Protein 2H9X (pdb70)

Nearest PDB structures (foldseek):
  2h9x-assembly1_A  TM=9.839E-01  e=2.274E-07  Condylactis gigantea
  1shi-assembly1_A  TM=7.062E-01  e=2.139E-03  Stichodactyla helianthus
  1sh1-assembly1_A  TM=6.288E-01  e=6.179E-03  Stichodactyla helianthus
  2sh1-assembly1_A  TM=5.705E-01  e=6.179E-03  Stichodactyla helianthus
  1fd3-assembly1_C  TM=6.941E-01  e=3.145E+00  unclassified

Sequence (46 aa):
GVCRCDSDGPSVHGNTLSGTVWVGSCASGWHKCNDEYNIAYECCKQGVCRCDSDGPSVHGNTLSGTVWVGSCASGWHKCNDEYNIAYECCKQGVCRCDSDGPSVHGNTLSGTVWVGSCASGWHKCNDEYNIAYECCKQGVCRCDSDGPSVHGNTLSGTVWVGSCASGWHKCNDEYNIAYECCKQGVCRCDSDGPSVHGNTLSGTVWVGSCASGWHKCNDEYNIAYECCKQGVCRCDSDGPSVHGNTLSGTVWVGSCASGWHKCNDEYNIAYECCKQGVCRCDSDGPSVHGNTLSGTVWVGSCASGWHKCNDEYNIAYECCKQGVCRCDSDGPSVHGNTLSGTVWVGSCASGWHKCNDEYNIAYECCKQGVCRCDSDGPSVHGNTLSGTVWVGSCASGWHKCNDEYNIAYECCKQGVCRCDSDGPSVHGNTLSGTVWVGSCASGWHKCNDEYNIAYECCKQGVCRCDSDGPSVHGNTLSGTVWVGSCASGWHKCNDEYNIAYECCKQGVCRCDSDGPSVHGNTLSGTVWVGSCASGWHKCNDEYNIAYECCKQGVCRCDSDGPSVHGNTLSGTVWVGSCASGWHKCNDEYNIAYECCKQGVCRCDSDGPSVHGNTLSGTVWVGSCASGWHKCNDEYNIAYECCKQGVCRCDSDGPSVHGNTLSGTVWVGSCASGWHKCNDEYNIAYECCKQGVCRCDSDGPSVHGNTLSGTVWVGSCASGWHKCNDEYNIAYECCKQGVCRCDSDGPSVHGNTLSGTVWVGSCASGWHKCNDEYNIAYECCKQGVCRCDSDGPSVHGNTLSGTVWVGSCASGWHKCNDEYNIAYECCKQGVCRCDSDGPSVHGNTLSGTVWVGSCASGWHKCNDEYNIAYECCKQGVCRCDSDGPSVHGNTLSGTVWVGSCASGWHKCNDEYNIAYECCKQ

Organism: Condylactis gigantea (NCBI:txid47073)

Radius of gyration: 10.14 Å; Cα contacts (8 Å, |Δi|>4): 91; chains: 1; bounding box: 26×17×22 Å

Structure (mmCIF, N/CA/C/O backbone):
data_2H9X
#
_entry.id   2H9X
#
_cell.length_a   1.000
_cell.length_b   1.000
_cell.length_c   1.000
_cell.angle_alpha   90.00
_cell.angle_beta   90.00
_cell.angle_gamma   90.00
#
_symmetry.space_group_name_H-M   'P 1'
#
loop_
_atom_site.group_PDB
_atom_site.id
_atom_site.type_symbol
_atom_site.label_atom_id
_atom_site.label_alt_id
_atom_site.label_comp_id
_atom_site.label_asym_id
_atom_site.label_entity_id
_atom_site.label_seq_id
_atom_site.pdbx_PDB_ins_code
_atom_site.Cartn_x
_atom_site.Cartn_y
_atom_site.Cartn_z
_atom_site.occupancy
_atom_site.B_iso_or_equiv
_atom_site.auth_seq_id
_atom_site.auth_comp_id
_atom_site.auth_asym_id
_atom_site.auth_atom_id
_atom_site.pdbx_PDB_model_num
ATOM 1 N N . GLY A 1 1 ? 26.135 32.498 36.429 1.00 0.00 1 GLY A N 1
ATOM 2 C CA . GLY A 1 1 ? 26.373 31.326 35.564 1.00 0.00 1 GLY A CA 1
ATOM 3 C C . GLY A 1 1 ? 27.688 30.694 35.925 1.00 0.00 1 GLY A C 1
ATOM 4 O O . GLY A 1 1 ? 28.337 31.116 36.879 1.00 0.00 1 GLY A O 1
ATOM 8 N N . VAL A 1 2 ? 28.096 29.697 35.152 1.00 0.00 2 VAL A N 1
ATOM 9 C CA . VAL A 1 2 ? 29.374 28.990 35.308 1.00 0.00 2 VAL A CA 1
ATOM 10 C C . VAL A 1 2 ? 29.857 28.616 33.912 1.00 0.00 2 VAL A C 1
ATOM 11 O O . VAL A 1 2 ? 29.022 28.264 33.066 1.00 0.00 2 VAL A O 1
ATOM 39 N N . CYS A 1 4 ? 30.774 26.303 31.034 1.00 0.00 4 CYS A N 1
ATOM 40 C CA . CYS A 1 4 ? 30.518 24.906 30.688 1.00 0.00 4 CYS A CA 1
ATOM 41 C C . CYS A 1 4 ? 30.442 24.638 29.187 1.00 0.00 4 CYS A C 1
ATOM 42 O O . CYS A 1 4 ? 29.730 25.317 28.455 1.00 0.00 4 CYS A O 1
ATOM 49 N N . ARG A 1 5 ? 31.212 23.641 28.742 1.00 0.00 5 ARG A N 1
ATOM 50 C CA . ARG A 1 5 ? 31.337 23.252 27.346 1.00 0.00 5 ARG A CA 1
ATOM 51 C C . ARG A 1 5 ? 30.170 22.415 26.832 1.00 0.00 5 ARG A C 1
ATOM 52 O O . ARG A 1 5 ? 29.260 22.038 27.563 1.00 0.00 5 ARG A O 1
ATOM 73 N N . CYS A 1 6 ? 30.238 22.178 25.533 1.00 0.00 6 CYS A N 1
ATOM 74 C CA . CYS A 1 6 ? 29.267 21.466 24.715 1.00 0.00 6 CYS A CA 1
ATOM 75 C C . CYS A 1 6 ? 29.822 20.118 24.208 1.00 0.00 6 CYS A C 1
ATOM 76 O O . CYS A 1 6 ? 30.984 19.797 24.442 1.00 0.00 6 CYS A O 1
ATOM 83 N N . ASP A 1 7 ? 28.985 19.325 23.537 1.00 0.00 7 ASP A N 1
ATOM 84 C CA . ASP A 1 7 ? 29.330 17.974 23.042 1.00 0.00 7 ASP A CA 1
ATOM 85 C C . ASP A 1 7 ? 30.543 18.006 22.101 1.00 0.00 7 ASP A C 1
ATOM 86 O O . ASP A 1 7 ? 31.469 17.205 22.199 1.00 0.00 7 ASP A O 1
ATOM 95 N N . SER A 1 8 ? 30.540 19.006 21.220 1.00 0.00 8 SER A N 1
ATOM 96 C CA . SER A 1 8 ? 31.585 19.306 20.259 1.00 0.00 8 SER A CA 1
ATOM 97 C C . SER A 1 8 ? 32.327 20.580 20.701 1.00 0.00 8 SER A C 1
ATOM 98 O O . SER A 1 8 ? 32.410 21.536 19.928 1.00 0.00 8 SER A O 1
ATOM 106 N N . ASP A 1 9 ? 32.846 20.613 21.940 1.00 0.00 9 ASP A N 1
ATOM 107 C CA . ASP A 1 9 ? 33.609 21.753 22.481 1.00 0.00 9 ASP A CA 1
ATOM 108 C C . ASP A 1 9 ? 34.665 22.299 21.500 1.00 0.00 9 ASP A C 1
ATOM 109 O O . ASP A 1 9 ? 34.754 23.504 21.293 1.00 0.00 9 ASP A O 1
ATOM 118 N N . GLY A 1 10 ? 35.382 21.400 20.834 1.00 0.00 10 GLY A N 1
ATOM 119 C CA . GLY A 1 10 ? 36.392 21.696 19.818 1.00 0.00 10 GLY A CA 1
ATOM 120 C C . GLY A 1 10 ? 37.747 21.063 20.070 1.00 0.00 10 GLY A C 1
ATOM 121 O O . GLY A 1 10 ? 38.746 21.770 20.210 1.00 0.00 10 GLY A O 1
ATOM 125 N N . PRO A 1 11 ? 37.801 19.729 19.982 1.00 0.00 11 PRO A N 1
ATOM 126 C CA . PRO A 1 11 ? 38.998 18.960 20.247 1.00 0.00 11 PRO A CA 1
ATOM 127 C C . PRO A 1 11 ? 40.250 19.297 19.416 1.00 0.00 11 PRO A C 1
ATOM 128 O O . PRO A 1 11 ? 41.362 18.975 19.843 1.00 0.00 11 PRO A O 1
ATOM 139 N N . SER A 1 12 ? 40.081 19.910 18.238 1.00 0.00 12 SER A N 1
ATOM 140 C CA . SER A 1 12 ? 41.164 20.319 17.328 1.00 0.00 12 SER A CA 1
ATOM 141 C C . SER A 1 12 ? 40.842 21.569 16.522 1.00 0.00 12 SER A C 1
ATOM 142 O O . SER A 1 12 ? 41.244 21.749 15.368 1.00 0.00 12 SER A O 1
ATOM 150 N N . VAL A 1 13 ? 40.098 22.463 17.159 1.00 0.00 13 VAL A N 1
ATOM 151 C CA . VAL A 1 13 ? 39.614 23.703 16.543 1.00 0.00 13 VAL A CA 1
ATOM 152 C C . VAL A 1 13 ? 39.712 24.925 17.456 1.00 0.00 13 VAL A C 1
ATOM 153 O O . VAL A 1 13 ? 39.900 24.805 18.663 1.00 0.00 13 VAL A O 1
ATOM 166 N N . HIS A 1 14 ? 39.629 26.117 16.867 1.00 0.00 14 HIS A N 1
ATOM 167 C CA . HIS A 1 14 ? 39.748 27.399 17.560 1.00 0.00 14 HIS A CA 1
ATOM 168 C C . HIS A 1 14 ? 38.529 27.721 18.445 1.00 0.00 14 HIS A C 1
ATOM 169 O O . HIS A 1 14 ? 37.401 27.344 18.137 1.00 0.00 14 HIS A O 1
ATOM 183 N N . GLY A 1 15 ? 38.755 28.478 19.520 1.00 0.00 15 GLY A N 1
ATOM 184 C CA . GLY A 1 15 ? 37.711 28.932 20.446 1.00 0.00 15 GLY A CA 1
ATOM 185 C C . GLY A 1 15 ? 36.962 27.828 21.207 1.00 0.00 15 GLY A C 1
ATOM 186 O O . GLY A 1 15 ? 35.793 27.977 21.554 1.00 0.00 15 GLY A O 1
ATOM 190 N N . ASN A 1 16 ? 37.695 26.755 21.490 1.00 0.00 16 ASN A N 1
ATOM 191 C CA . ASN A 1 16 ? 37.276 25.507 22.157 1.00 0.00 16 ASN A CA 1
ATOM 192 C C . ASN A 1 16 ? 37.022 25.591 23.680 1.00 0.00 16 ASN A C 1
ATOM 193 O O . ASN A 1 16 ? 36.526 24.663 24.316 1.00 0.00 16 ASN A O 1
ATOM 204 N N . THR A 1 17 ? 37.406 26.718 24.259 1.00 0.00 17 THR A N 1
ATOM 205 C CA . THR A 1 17 ? 37.234 27.079 25.665 1.00 0.00 17 THR A CA 1
ATOM 206 C C . THR A 1 17 ? 35.756 27.128 26.075 1.00 0.00 17 THR A C 1
ATOM 207 O O . THR A 1 17 ? 34.842 27.021 25.259 1.00 0.00 17 THR A O 1
ATOM 218 N N . LEU A 1 18 ? 35.507 27.321 27.366 1.00 0.00 18 LEU A N 1
ATOM 219 C CA . LEU A 1 18 ? 34.194 27.430 27.999 1.00 0.00 18 LEU A CA 1
ATOM 220 C C . LEU A 1 18 ? 33.393 28.692 27.613 1.00 0.00 18 LEU A C 1
ATOM 221 O O . LEU A 1 18 ? 33.024 29.517 28.446 1.00 0.00 18 LEU A O 1
ATOM 237 N N . SER A 1 19 ? 33.107 28.816 26.313 1.00 0.00 19 SER A N 1
ATOM 238 C CA . SER A 1 19 ? 32.307 29.888 25.699 1.00 0.00 19 SER A CA 1
ATOM 239 C C . SER A 1 19 ? 30.818 29.611 25.930 1.00 0.00 19 SER A C 1
ATOM 240 O O . SER A 1 19 ? 29.985 30.474 25.648 1.00 0.00 19 SER A O 1
ATOM 248 N N . GLY A 1 20 ? 30.497 28.377 26.361 1.00 0.00 20 GLY A N 1
ATOM 249 C CA . GLY A 1 20 ? 29.193 27.842 26.720 1.00 0.00 20 GLY A CA 1
ATOM 250 C C . GLY A 1 20 ? 29.002 28.102 28.222 1.00 0.00 20 GLY A C 1
ATOM 251 O O . GLY A 1 20 ? 29.972 28.352 28.951 1.00 0.00 20 GLY A O 1
ATOM 255 N N . THR A 1 21 ? 27.781 27.949 28.728 1.00 0.00 21 THR A N 1
ATOM 256 C CA . THR A 1 21 ? 27.506 28.228 30.133 1.00 0.00 21 THR A CA 1
ATOM 257 C C . THR A 1 21 ? 26.457 27.313 30.733 1.00 0.00 21 THR A C 1
ATOM 258 O O . THR A 1 21 ? 25.527 26.892 30.041 1.00 0.00 21 THR A O 1
ATOM 269 N N . VAL A 1 22 ? 26.627 26.993 32.016 1.00 0.00 22 VAL A N 1
ATOM 270 C CA . VAL A 1 22 ? 25.715 26.200 32.802 1.00 0.00 22 VAL A CA 1
ATOM 271 C C . VAL A 1 22 ? 24.894 27.160 33.635 1.00 0.00 22 VAL A C 1
ATOM 272 O O . VAL A 1 22 ? 25.344 28.175 34.173 1.00 0.00 22 VAL A O 1
ATOM 285 N N . TRP A 1 23 ? 23.638 26.803 33.611 1.00 0.00 23 TRP A N 1
ATOM 286 C CA . TRP A 1 23 ? 22.480 27.417 34.200 1.00 0.00 23 TRP A CA 1
ATOM 287 C C . TRP A 1 23 ? 21.864 26.287 34.960 1.00 0.00 23 TRP A C 1
ATOM 288 O O . TRP A 1 23 ? 21.529 25.230 34.417 1.00 0.00 23 TRP A O 1
ATOM 309 N N . VAL A 1 24 ? 21.900 26.457 36.258 1.00 0.00 24 VAL A N 1
ATOM 310 C CA . VAL A 1 24 ? 21.393 25.414 37.101 1.00 0.00 24 VAL A CA 1
ATOM 311 C C . VAL A 1 24 ? 19.896 25.527 37.141 1.00 0.00 24 VAL A C 1
ATOM 312 O O . VAL A 1 24 ? 19.322 26.555 36.783 1.00 0.00 24 VAL A O 1
ATOM 325 N N . GLY A 1 25 ? 19.256 24.467 37.593 1.00 0.00 25 GLY A N 1
ATOM 326 C CA . GLY A 1 25 ? 17.800 24.480 37.608 1.00 0.00 25 GLY A CA 1
ATOM 327 C C . GLY A 1 25 ? 17.289 24.132 36.186 1.00 0.00 25 GLY A C 1
ATOM 328 O O . GLY A 1 25 ? 16.586 23.140 36.031 1.00 0.00 25 GLY A O 1
ATOM 332 N N . SER A 1 26 ? 17.706 24.908 35.162 1.00 0.00 26 SER A N 1
ATOM 333 C CA . SER A 1 26 ? 17.467 24.832 33.698 1.00 0.00 26 SER A CA 1
ATOM 334 C C . SER A 1 26 ? 18.116 26.018 32.934 1.00 0.00 26 SER A C 1
ATOM 335 O O . SER A 1 26 ? 18.614 26.946 33.571 1.00 0.00 26 SER A O 1
ATOM 343 N N . CYS A 1 27 ? 18.158 25.978 31.590 1.00 0.00 27 CYS A N 1
ATOM 344 C CA . CYS A 1 27 ? 18.754 26.949 30.633 1.00 0.00 27 CYS A CA 1
ATOM 345 C C . CYS A 1 27 ? 18.257 28.408 30.717 1.00 0.00 27 CYS A C 1
ATOM 346 O O . CYS A 1 27 ? 17.308 28.763 31.419 1.00 0.00 27 CYS A O 1
ATOM 353 N N . ALA A 1 28 ? 18.933 29.253 29.941 1.00 0.00 28 ALA A N 1
ATOM 354 C CA . ALA A 1 28 ? 18.667 30.665 29.768 1.00 0.00 28 ALA A CA 1
ATOM 355 C C . ALA A 1 28 ? 17.716 30.899 28.578 1.00 0.00 28 ALA A C 1
ATOM 356 O O . ALA A 1 28 ? 17.857 30.311 27.507 1.00 0.00 28 ALA A O 1
ATOM 363 N N . SER A 1 29 ? 16.797 31.849 28.750 1.00 0.00 29 SER A N 1
ATOM 364 C CA . SER A 1 29 ? 15.688 32.329 27.891 1.00 0.00 29 SER A CA 1
ATOM 365 C C . SER A 1 29 ? 15.899 32.564 26.388 1.00 0.00 29 SER A C 1
ATOM 366 O O . SER A 1 29 ? 14.927 32.728 25.650 1.00 0.00 29 SER A O 1
ATOM 374 N N . GLY A 1 30 ? 17.141 32.585 25.910 1.00 0.00 30 GLY A N 1
ATOM 375 C CA . GLY A 1 30 ? 17.500 32.773 24.492 1.00 0.00 30 GLY A CA 1
ATOM 376 C C . GLY A 1 30 ? 18.519 31.770 23.955 1.00 0.00 30 GLY A C 1
ATOM 377 O O . GLY A 1 30 ? 18.994 31.922 22.832 1.00 0.00 30 GLY A O 1
ATOM 381 N N . TRP A 1 31 ? 18.930 30.809 24.782 1.00 0.00 31 TRP A N 1
ATOM 382 C CA . TRP A 1 31 ? 19.937 29.805 24.448 1.00 0.00 31 TRP A CA 1
ATOM 383 C C . TRP A 1 31 ? 19.286 28.442 24.180 1.00 0.00 31 TRP A C 1
ATOM 384 O O . TRP A 1 31 ? 18.077 28.278 24.315 1.00 0.00 31 TRP A O 1
ATOM 405 N N . HIS A 1 32 ? 20.094 27.439 23.811 1.00 0.00 32 HIS A N 1
ATOM 406 C CA . HIS A 1 32 ? 19.583 26.073 23.579 1.00 0.00 32 HIS A CA 1
ATOM 407 C C . HIS A 1 32 ? 20.657 25.029 23.891 1.00 0.00 32 HIS A C 1
ATOM 408 O O . HIS A 1 32 ? 21.832 25.381 24.077 1.00 0.00 32 HIS A O 1
ATOM 422 N N . LYS A 1 33 ? 20.255 23.756 23.929 1.00 0.00 33 LYS A N 1
ATOM 423 C CA . LYS A 1 33 ? 21.129 22.607 24.211 1.00 0.00 33 LYS A CA 1
ATOM 424 C C . LYS A 1 33 ? 22.197 22.393 23.165 1.00 0.00 33 LYS A C 1
ATOM 425 O O . LYS A 1 33 ? 21.899 22.154 21.998 1.00 0.00 33 LYS A O 1
ATOM 444 N N . CYS A 1 34 ? 23.435 22.498 23.609 1.00 0.00 34 CYS A N 1
ATOM 445 C CA . CYS A 1 34 ? 24.595 22.262 22.778 1.00 0.00 34 CYS A CA 1
ATOM 446 C C . CYS A 1 34 ? 25.098 20.811 22.947 1.00 0.00 34 CYS A C 1
ATOM 447 O O . CYS A 1 34 ? 26.159 20.457 22.432 1.00 0.00 34 CYS A O 1
ATOM 454 N N . ASN A 1 35 ? 24.345 19.972 23.677 1.00 0.00 35 ASN A N 1
ATOM 455 C CA . ASN A 1 35 ? 24.671 18.576 23.925 1.00 0.00 35 ASN A CA 1
ATOM 456 C C . ASN A 1 35 ? 23.421 17.769 24.331 1.00 0.00 35 ASN A C 1
ATOM 457 O O . ASN A 1 35 ? 22.383 18.358 24.631 1.00 0.00 35 ASN A O 1
ATOM 468 N N . ASP A 1 36 ? 23.521 16.432 24.331 1.00 0.00 36 ASP A N 1
ATOM 469 C CA . ASP A 1 36 ? 22.406 15.520 24.675 1.00 0.00 36 ASP A CA 1
ATOM 470 C C . ASP A 1 36 ? 22.151 15.433 26.185 1.00 0.00 36 ASP A C 1
ATOM 471 O O . ASP A 1 36 ? 21.025 15.243 26.650 1.00 0.00 36 ASP A O 1
ATOM 480 N N . GLU A 1 37 ? 23.234 15.556 26.946 1.00 0.00 37 GLU A N 1
ATOM 481 C CA . GLU A 1 37 ? 23.261 15.573 28.400 1.00 0.00 37 GLU A CA 1
ATOM 482 C C . GLU A 1 37 ? 23.286 17.043 28.860 1.00 0.00 37 GLU A C 1
ATOM 483 O O . GLU A 1 37 ? 23.249 17.965 28.048 1.00 0.00 37 GLU A O 1
ATOM 495 N N . TYR A 1 38 ? 23.396 17.332 30.154 1.00 0.00 38 TYR A N 1
ATOM 496 C CA . TYR A 1 38 ? 23.387 18.707 30.650 1.00 0.00 38 TYR A CA 1
ATOM 497 C C . TYR A 1 38 ? 24.350 18.837 31.806 1.00 0.00 38 TYR A C 1
ATOM 498 O O . TYR A 1 38 ? 25.340 19.553 31.692 1.00 0.00 38 TYR A O 1
ATOM 516 N N . ASN A 1 39 ? 24.022 18.169 32.917 1.00 0.00 39 ASN A N 1
ATOM 517 C CA . ASN A 1 39 ? 24.776 18.190 34.153 1.00 0.00 39 ASN A CA 1
ATOM 518 C C . ASN A 1 39 ? 24.173 17.355 35.291 1.00 0.00 39 ASN A C 1
ATOM 519 O O . ASN A 1 39 ? 23.036 16.890 35.245 1.00 0.00 39 ASN A O 1
ATOM 530 N N . ILE A 1 40 ? 24.975 17.253 36.351 1.00 0.00 40 ILE A N 1
ATOM 531 C CA . ILE A 1 40 ? 24.762 16.612 37.638 1.00 0.00 40 ILE A CA 1
ATOM 532 C C . ILE A 1 40 ? 23.399 16.906 38.286 1.00 0.00 40 ILE A C 1
ATOM 533 O O . ILE A 1 40 ? 22.721 16.035 38.834 1.00 0.00 40 ILE A O 1
ATOM 549 N N . ALA A 1 41 ? 23.065 18.180 38.149 1.00 0.00 41 ALA A N 1
ATOM 550 C CA . ALA A 1 41 ? 21.918 18.888 38.637 1.00 0.00 41 ALA A CA 1
ATOM 551 C C . ALA A 1 41 ? 21.379 19.896 37.616 1.00 0.00 41 ALA A C 1
ATOM 552 O O . ALA A 1 41 ? 20.198 20.012 37.320 1.00 0.00 41 ALA A O 1
ATOM 559 N N . TYR A 1 42 ? 22.338 20.672 37.125 1.00 0.00 42 TYR A N 1
ATOM 560 C CA . TYR A 1 42 ? 22.278 21.765 36.172 1.00 0.00 42 TYR A CA 1
ATOM 561 C C . TYR A 1 42 ? 22.069 21.385 34.707 1.00 0.00 42 TYR A C 1
ATOM 562 O O . TYR A 1 42 ? 21.806 20.235 34.353 1.00 0.00 42 TYR A O 1
ATOM 580 N N . GLU A 1 43 ? 22.299 22.378 33.854 1.00 0.00 43 GLU A N 1
ATOM 581 C CA . GLU A 1 43 ? 22.218 22.245 32.418 1.00 0.00 43 GLU A CA 1
ATOM 582 C C . GLU A 1 43 ? 23.158 23.202 31.674 1.00 0.00 43 GLU A C 1
ATOM 583 O O . GLU A 1 43 ? 23.126 24.420 31.857 1.00 0.00 43 GLU A O 1
ATOM 595 N N . CYS A 1 44 ? 23.922 22.638 30.747 1.00 0.00 44 CYS A N 1
ATOM 596 C CA . CYS A 1 44 ? 24.824 23.388 29.887 1.00 0.00 44 CYS A CA 1
ATOM 597 C C . CYS A 1 44 ? 24.089 23.752 28.579 1.00 0.00 44 CYS A C 1
ATOM 598 O O . CYS A 1 44 ? 23.282 22.967 28.053 1.00 0.00 44 CYS A O 1
ATOM 605 N N . CYS A 1 45 ? 24.300 24.985 28.103 1.00 0.00 45 CYS A N 1
ATOM 606 C CA . CYS A 1 45 ? 23.760 25.550 26.870 1.00 0.00 45 CYS A CA 1
ATOM 607 C C . CYS A 1 45 ? 24.805 26.479 26.267 1.00 0.00 45 CYS A C 1
ATOM 608 O O . CYS A 1 45 ? 25.795 26.846 26.895 1.00 0.00 45 CYS A O 1
ATOM 615 N N . LYS A 1 46 ? 24.541 26.919 25.044 1.00 0.00 46 LYS A N 1
ATOM 616 C CA . LYS A 1 46 ? 25.415 27.839 24.298 1.00 0.00 46 LYS A CA 1
ATOM 617 C C . LYS A 1 46 ? 24.659 28.969 23.613 1.00 0.00 46 LYS A C 1
ATOM 618 O O . LYS A 1 46 ? 23.431 28.884 23.512 1.00 0.00 46 LYS A O 1
ATOM 637 N N . GLN A 1 47 ? 25.398 29.961 23.136 1.00 0.00 47 GLN A N 1
ATOM 638 C CA . GLN A 1 47 ? 24.934 31.142 22.397 1.00 0.00 47 GLN A CA 1
ATOM 639 C C . GLN A 1 47 ? 25.997 31.735 21.461 1.00 0.00 47 GLN A C 1
ATOM 640 O O . GLN A 1 47 ? 27.187 31.767 21.827 1.00 0.00 47 GLN A O 1
ATOM 654 N N . GLY A 1 1 ? 25.268 31.479 36.713 1.00 0.00 1 GLY A N 2
ATOM 655 C CA . GLY A 1 1 ? 25.924 31.102 35.447 1.00 0.00 1 GLY A CA 2
ATOM 656 C C . GLY A 1 1 ? 27.337 30.684 35.741 1.00 0.00 1 GLY A C 2
ATOM 657 O O . GLY A 1 1 ? 27.964 31.264 36.614 1.00 0.00 1 GLY A O 2
ATOM 661 N N . VAL A 1 2 ? 27.858 29.722 34.985 1.00 0.00 2 VAL A N 2
ATOM 662 C CA . VAL A 1 2 ? 29.213 29.157 35.183 1.00 0.00 2 VAL A CA 2
ATOM 663 C C . VAL A 1 2 ? 29.834 28.689 33.860 1.00 0.00 2 VAL A C 2
ATOM 664 O O . VAL A 1 2 ? 29.089 28.228 32.996 1.00 0.00 2 VAL A O 2
ATOM 692 N N . CYS A 1 4 ? 30.899 26.312 31.198 1.00 0.00 4 CYS A N 2
ATOM 693 C CA . CYS A 1 4 ? 30.625 24.944 30.834 1.00 0.00 4 CYS A CA 2
ATOM 694 C C . CYS A 1 4 ? 30.543 24.786 29.325 1.00 0.00 4 CYS A C 2
ATOM 695 O O . CYS A 1 4 ? 29.857 25.547 28.650 1.00 0.00 4 CYS A O 2
ATOM 702 N N . ARG A 1 5 ? 31.296 23.817 28.811 1.00 0.00 5 ARG A N 2
ATOM 703 C CA . ARG A 1 5 ? 31.351 23.508 27.398 1.00 0.00 5 ARG A CA 2
ATOM 704 C C . ARG A 1 5 ? 30.120 22.751 26.891 1.00 0.00 5 ARG A C 2
ATOM 705 O O . ARG A 1 5 ? 29.129 22.571 27.589 1.00 0.00 5 ARG A O 2
ATOM 726 N N . CYS A 1 6 ? 30.227 22.332 25.644 1.00 0.00 6 CYS A N 2
ATOM 727 C CA . CYS A 1 6 ? 29.205 21.637 24.870 1.00 0.00 6 CYS A CA 2
ATOM 728 C C . CYS A 1 6 ? 29.712 20.286 24.320 1.00 0.00 6 CYS A C 2
ATOM 729 O O . CYS A 1 6 ? 30.842 19.865 24.589 1.00 0.00 6 CYS A O 2
ATOM 736 N N . ASP A 1 7 ? 28.864 19.594 23.561 1.00 0.00 7 ASP A N 2
ATOM 737 C CA . ASP A 1 7 ? 29.172 18.306 22.905 1.00 0.00 7 ASP A CA 2
ATOM 738 C C . ASP A 1 7 ? 30.429 18.471 22.046 1.00 0.00 7 ASP A C 2
ATOM 739 O O . ASP A 1 7 ? 31.499 17.939 22.353 1.00 0.00 7 ASP A O 2
ATOM 748 N N . SER A 1 8 ? 30.285 19.316 21.032 1.00 0.00 8 SER A N 2
ATOM 749 C CA . SER A 1 8 ? 31.283 19.733 20.063 1.00 0.00 8 SER A CA 2
ATOM 750 C C . SER A 1 8 ? 32.068 20.956 20.576 1.00 0.00 8 SER A C 2
ATOM 751 O O . SER A 1 8 ? 32.185 21.949 19.862 1.00 0.00 8 SER A O 2
ATOM 759 N N . ASP A 1 9 ? 32.605 20.907 21.804 1.00 0.00 9 ASP A N 2
ATOM 760 C CA . ASP A 1 9 ? 33.420 21.985 22.405 1.00 0.00 9 ASP A CA 2
ATOM 761 C C . ASP A 1 9 ? 34.688 22.352 21.631 1.00 0.00 9 ASP A C 2
ATOM 762 O O . ASP A 1 9 ? 35.284 23.397 21.867 1.00 0.00 9 ASP A O 2
ATOM 771 N N . GLY A 1 10 ? 35.077 21.501 20.686 1.00 0.00 10 GLY A N 2
ATOM 772 C CA . GLY A 1 10 ? 36.213 21.670 19.792 1.00 0.00 10 GLY A CA 2
ATOM 773 C C . GLY A 1 10 ? 37.595 21.714 20.395 1.00 0.00 10 GLY A C 2
ATOM 774 O O . GLY A 1 10 ? 38.370 22.617 20.096 1.00 0.00 10 GLY A O 2
ATOM 778 N N . PRO A 1 11 ? 37.978 20.636 21.085 1.00 0.00 11 PRO A N 2
ATOM 779 C CA . PRO A 1 11 ? 39.292 20.473 21.688 1.00 0.00 11 PRO A CA 2
ATOM 780 C C . PRO A 1 11 ? 40.481 20.430 20.696 1.00 0.00 11 PRO A C 2
ATOM 781 O O . PRO A 1 11 ? 41.628 20.260 21.103 1.00 0.00 11 PRO A O 2
ATOM 792 N N . SER A 1 12 ? 40.223 20.536 19.391 1.00 0.00 12 SER A N 2
ATOM 793 C CA . SER A 1 12 ? 41.209 20.473 18.302 1.00 0.00 12 SER A CA 2
ATOM 794 C C . SER A 1 12 ? 41.045 21.534 17.221 1.00 0.00 12 SER A C 2
ATOM 795 O O . SER A 1 12 ? 41.721 21.470 16.196 1.00 0.00 12 SER A O 2
ATOM 803 N N . VAL A 1 13 ? 40.148 22.490 17.442 1.00 0.00 13 VAL A N 2
ATOM 804 C CA . VAL A 1 13 ? 39.811 23.542 16.474 1.00 0.00 13 VAL A CA 2
ATOM 805 C C . VAL A 1 13 ? 39.639 24.924 17.131 1.00 0.00 13 VAL A C 2
ATOM 806 O O . VAL A 1 13 ? 40.108 25.157 18.234 1.00 0.00 13 VAL A O 2
ATOM 819 N N . HIS A 1 14 ? 39.021 25.861 16.419 1.00 0.00 14 HIS A N 2
ATOM 820 C CA . HIS A 1 14 ? 38.778 27.233 16.848 1.00 0.00 14 HIS A CA 2
ATOM 821 C C . HIS A 1 14 ? 37.905 27.356 18.124 1.00 0.00 14 HIS A C 2
ATOM 822 O O . HIS A 1 14 ? 36.882 26.686 18.267 1.00 0.00 14 HIS A O 2
ATOM 836 N N . GLY A 1 15 ? 38.306 28.228 19.056 1.00 0.00 15 GLY A N 2
ATOM 837 C CA . GLY A 1 15 ? 37.596 28.537 20.308 1.00 0.00 15 GLY A CA 2
ATOM 838 C C . GLY A 1 15 ? 37.455 27.436 21.353 1.00 0.00 15 GLY A C 2
ATOM 839 O O . GLY A 1 15 ? 36.556 27.492 22.188 1.00 0.00 15 GLY A O 2
ATOM 843 N N . ASN A 1 16 ? 38.402 26.496 21.341 1.00 0.00 16 ASN A N 2
ATOM 844 C CA . ASN A 1 16 ? 38.685 25.268 22.137 1.00 0.00 16 ASN A CA 2
ATOM 845 C C . ASN A 1 16 ? 38.622 25.385 23.680 1.00 0.00 16 ASN A C 2
ATOM 846 O O . ASN A 1 16 ? 39.515 24.968 24.421 1.00 0.00 16 ASN A O 2
ATOM 857 N N . THR A 1 17 ? 37.538 25.958 24.156 1.00 0.00 17 THR A N 2
ATOM 858 C CA . THR A 1 17 ? 37.219 26.267 25.552 1.00 0.00 17 THR A CA 2
ATOM 859 C C . THR A 1 17 ? 35.733 26.117 25.893 1.00 0.00 17 THR A C 2
ATOM 860 O O . THR A 1 17 ? 34.911 25.603 25.140 1.00 0.00 17 THR A O 2
ATOM 871 N N . LEU A 1 18 ? 35.38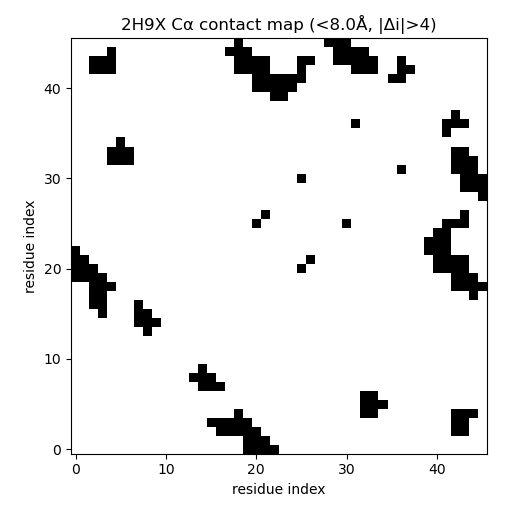1 26.585 27.093 1.00 0.00 18 LEU A N 2
ATOM 872 C CA . LEU A 1 18 ? 34.058 26.651 27.694 1.00 0.00 18 LEU A CA 2
ATOM 873 C C . LEU A 1 18 ? 33.167 27.700 26.986 1.00 0.00 18 LEU A C 2
ATOM 874 O O . LEU A 1 18 ? 32.599 28.570 27.629 1.00 0.00 18 LEU A O 2
ATOM 890 N N . SER A 1 19 ? 33.048 27.608 25.653 1.00 0.00 19 SER A N 2
ATOM 891 C CA . SER A 1 19 ? 32.237 28.448 24.743 1.00 0.00 19 SER A CA 2
ATOM 892 C C . SER A 1 19 ? 30.742 28.095 24.877 1.00 0.00 19 SER A C 2
ATOM 893 O O . SER A 1 19 ? 30.042 27.775 23.921 1.00 0.00 19 SER A O 2
ATOM 901 N N . GLY A 1 20 ? 30.281 28.113 26.113 1.00 0.00 20 GLY A N 2
ATOM 902 C CA . GLY A 1 20 ? 28.949 27.799 26.598 1.00 0.00 20 GLY A CA 2
ATOM 903 C C . GLY A 1 20 ? 28.853 28.229 28.065 1.00 0.00 20 GLY A C 2
ATOM 904 O O . GLY A 1 20 ? 29.753 28.867 28.622 1.00 0.00 20 GLY A O 2
ATOM 908 N N . THR A 1 21 ? 27.749 27.917 28.733 1.00 0.00 21 THR A N 2
ATOM 909 C CA . THR A 1 21 ? 27.513 28.325 30.119 1.00 0.00 21 THR A CA 2
ATOM 910 C C . THR A 1 21 ? 26.503 27.395 30.759 1.00 0.00 21 THR A C 2
ATOM 911 O O . THR A 1 21 ? 25.519 27.032 30.116 1.00 0.00 21 T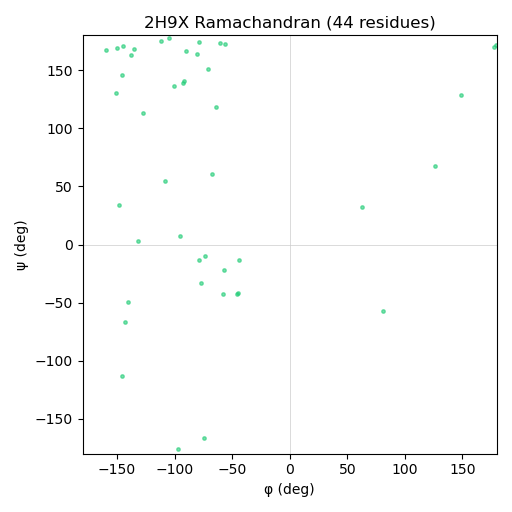HR A O 2
ATOM 922 N N . VAL A 1 22 ? 26.741 26.997 32.006 1.00 0.00 22 VAL A N 2
ATOM 923 C CA . VAL A 1 22 ? 25.810 26.189 32.735 1.00 0.00 22 VAL A CA 2
ATOM 924 C C . VAL A 1 22 ? 24.933 27.106 33.539 1.00 0.00 22 VAL A C 2
ATOM 925 O O . VAL A 1 22 ? 25.335 28.106 34.140 1.00 0.00 22 VAL A O 2
ATOM 938 N N . TRP A 1 23 ? 23.695 26.721 33.473 1.00 0.00 23 TRP A N 2
ATOM 939 C CA . TRP A 1 23 ? 22.508 27.268 34.069 1.00 0.00 23 TRP A CA 2
ATOM 940 C C . TRP A 1 23 ? 21.948 26.116 34.858 1.00 0.00 23 TRP A C 2
ATOM 941 O O . TRP A 1 23 ? 21.727 25.003 34.373 1.00 0.00 23 TRP A O 2
ATOM 962 N N . VAL A 1 24 ? 21.939 26.356 36.146 1.00 0.00 24 VAL A N 2
ATOM 963 C CA . VAL A 1 24 ? 21.508 25.383 37.112 1.00 0.00 24 VAL A CA 2
ATOM 964 C C . VAL A 1 24 ? 20.016 25.485 37.296 1.00 0.00 24 VAL A C 2
ATOM 965 O O . VAL A 1 24 ? 19.448 26.576 37.262 1.00 0.00 24 VAL A O 2
ATOM 978 N N . GLY A 1 25 ? 19.393 24.334 37.485 1.00 0.00 25 GLY A N 2
ATOM 979 C CA . GLY A 1 25 ? 17.955 24.325 37.616 1.00 0.00 25 GLY A CA 2
ATOM 980 C C . GLY A 1 25 ? 17.323 24.281 36.214 1.00 0.00 25 GLY A C 2
ATOM 981 O O . GLY A 1 25 ? 16.571 23.346 35.943 1.00 0.00 25 GLY A O 2
ATOM 985 N N . SER A 1 26 ? 17.691 25.210 35.309 1.00 0.00 26 SER A N 2
ATOM 986 C CA . SER A 1 26 ? 17.249 25.298 33.906 1.00 0.00 26 SER A CA 2
ATOM 987 C C . SER A 1 26 ? 18.054 26.276 33.024 1.00 0.00 26 SER A C 2
ATOM 988 O O . SER A 1 26 ? 18.529 27.284 33.529 1.00 0.00 26 SER A O 2
ATOM 996 N N . CYS A 1 27 ? 18.089 26.054 31.701 1.00 0.00 27 CYS A N 2
ATOM 997 C CA . CYS A 1 27 ? 18.745 26.901 30.686 1.00 0.00 27 CYS A CA 2
ATOM 998 C C . CYS A 1 27 ? 18.184 28.332 30.661 1.00 0.00 27 CYS A C 2
ATOM 999 O O . CYS A 1 27 ? 17.013 28.565 30.946 1.00 0.00 27 CYS A O 2
ATOM 1006 N N . ALA A 1 28 ? 19.050 29.254 30.261 1.00 0.00 28 ALA A N 2
ATOM 1007 C CA . ALA A 1 28 ? 18.750 30.664 30.096 1.00 0.00 28 ALA A CA 2
ATOM 1008 C C . ALA A 1 28 ? 17.795 30.857 28.901 1.00 0.00 28 ALA A C 2
ATOM 1009 O O . ALA A 1 28 ? 17.984 30.282 27.829 1.00 0.00 28 ALA A O 2
ATOM 1016 N N . SER A 1 29 ? 16.792 31.714 29.083 1.00 0.00 29 SER A N 2
ATOM 1017 C CA . SER A 1 29 ? 15.688 32.086 28.177 1.00 0.00 29 SER A CA 2
ATOM 1018 C C . SER A 1 29 ? 15.923 31.900 26.672 1.00 0.00 29 SER A C 2
ATOM 1019 O O . SER A 1 29 ? 15.283 31.059 26.041 1.00 0.00 29 SER A O 2
ATOM 1027 N N . GLY A 1 30 ? 16.822 32.711 26.116 1.00 0.00 30 GLY A N 2
ATOM 1028 C CA . GLY A 1 30 ? 17.174 32.765 24.696 1.00 0.00 30 GLY A CA 2
ATOM 1029 C C . GLY A 1 30 ? 18.303 31.840 24.242 1.00 0.00 30 GLY A C 2
ATOM 1030 O O . GLY A 1 30 ? 18.840 32.053 23.157 1.00 0.00 30 GLY A O 2
ATOM 1034 N N . TRP A 1 31 ? 18.756 30.918 25.085 1.00 0.00 31 TRP A N 2
ATOM 1035 C CA . TRP A 1 31 ? 19.796 29.954 24.736 1.00 0.00 31 TRP A CA 2
ATOM 1036 C C . TRP A 1 31 ? 19.179 28.607 24.339 1.00 0.00 31 TRP A C 2
ATOM 1037 O O . TRP A 1 31 ? 17.964 28.439 24.332 1.00 0.00 31 TRP A O 2
ATOM 1058 N N . HIS A 1 32 ? 20.016 27.638 23.951 1.00 0.00 32 HIS A N 2
ATOM 1059 C CA . HIS A 1 32 ? 19.537 26.290 23.602 1.00 0.00 32 HIS A CA 2
ATOM 1060 C C . HIS A 1 32 ? 20.613 25.273 23.952 1.00 0.00 32 HIS A C 2
ATOM 1061 O O . HIS A 1 32 ? 21.796 25.626 24.073 1.00 0.00 32 HIS A O 2
ATOM 1075 N N . LYS A 1 33 ? 20.205 24.005 24.051 1.00 0.00 33 LYS A N 2
ATOM 1076 C CA . LYS A 1 33 ? 21.085 22.875 24.329 1.00 0.00 33 LYS A CA 2
ATOM 1077 C C . LYS A 1 33 ? 22.118 22.673 23.251 1.00 0.00 33 LYS A C 2
ATOM 1078 O O . LYS A 1 33 ? 21.789 22.506 22.078 1.00 0.00 33 LYS A O 2
ATOM 1097 N N . CYS A 1 34 ? 23.365 22.700 23.682 1.00 0.00 34 CYS A N 2
ATOM 1098 C CA . CYS A 1 34 ? 24.498 22.470 22.836 1.00 0.00 34 CYS A CA 2
ATOM 1099 C C . CYS A 1 34 ? 24.971 21.000 22.981 1.00 0.00 34 CYS A C 2
ATOM 1100 O O . CYS A 1 34 ? 26.050 20.667 22.483 1.00 0.00 34 CYS A O 2
ATOM 1107 N N . ASN A 1 35 ? 24.205 20.125 23.664 1.00 0.00 35 ASN A N 2
ATOM 1108 C CA . ASN A 1 35 ? 24.586 18.721 23.855 1.00 0.00 35 ASN A CA 2
ATOM 1109 C C . ASN A 1 35 ? 23.376 17.824 24.184 1.00 0.00 35 ASN A C 2
ATOM 1110 O O . ASN A 1 35 ? 22.280 18.333 24.418 1.00 0.00 35 ASN A O 2
ATOM 1121 N N . ASP A 1 36 ? 23.583 16.497 24.164 1.00 0.00 36 ASP A N 2
ATOM 1122 C CA . ASP A 1 36 ? 22.555 15.486 24.503 1.00 0.00 36 ASP A CA 2
ATOM 1123 C C . ASP A 1 36 ? 22.245 15.498 25.999 1.00 0.00 36 ASP A C 2
ATOM 1124 O O . ASP A 1 36 ? 21.093 15.527 26.421 1.00 0.00 36 ASP A O 2
ATOM 1133 N N . GLU A 1 37 ? 23.313 15.401 26.780 1.00 0.00 37 GLU A N 2
ATOM 1134 C CA . GLU A 1 37 ? 23.317 15.458 28.233 1.00 0.00 37 GLU A CA 2
ATOM 1135 C C . GLU A 1 37 ? 23.336 16.950 28.600 1.00 0.00 37 GLU A C 2
ATOM 1136 O O . GLU A 1 37 ? 23.206 17.821 27.743 1.00 0.00 37 GLU A O 2
ATOM 1148 N N . TYR A 1 38 ? 23.586 17.300 29.854 1.00 0.00 38 TYR A N 2
ATOM 1149 C CA . TYR A 1 38 ? 23.640 18.692 30.277 1.00 0.00 38 TYR A CA 2
ATOM 1150 C C . TYR A 1 38 ? 24.642 18.869 31.396 1.00 0.00 38 TYR A C 2
ATOM 1151 O O . TYR A 1 38 ? 25.538 19.696 31.295 1.00 0.00 38 TYR A O 2
ATOM 1169 N N . ASN A 1 39 ? 24.401 18.120 32.478 1.00 0.00 39 ASN A N 2
ATOM 1170 C CA . ASN A 1 39 ? 25.123 18.095 33.732 1.00 0.00 39 ASN A CA 2
ATOM 1171 C C . ASN A 1 39 ? 24.462 17.231 34.823 1.00 0.00 39 ASN A C 2
ATOM 1172 O O . ASN A 1 39 ? 23.337 16.756 34.707 1.00 0.00 39 ASN A O 2
ATOM 1183 N N . ILE A 1 40 ? 25.185 17.149 35.942 1.00 0.00 40 ILE A N 2
ATOM 1184 C CA . ILE A 1 40 ? 24.941 16.507 37.233 1.00 0.00 40 ILE A CA 2
ATOM 1185 C C . ILE A 1 40 ? 23.562 16.771 37.868 1.00 0.00 40 ILE A C 2
ATOM 1186 O O . ILE A 1 40 ? 22.918 15.909 38.462 1.00 0.00 40 ILE A O 2
ATOM 1202 N N . ALA A 1 41 ? 23.166 18.022 37.699 1.00 0.00 41 ALA A N 2
ATOM 1203 C CA . ALA A 1 41 ? 21.977 18.676 38.193 1.00 0.00 41 ALA A CA 2
ATOM 1204 C C . ALA A 1 41 ? 21.420 19.705 37.191 1.00 0.00 41 ALA A C 2
ATOM 1205 O O . ALA A 1 41 ? 20.225 19.818 36.919 1.00 0.00 41 ALA A O 2
ATOM 1212 N N . TYR A 1 42 ? 22.372 20.502 36.721 1.00 0.00 42 TYR A N 2
ATOM 1213 C CA . TYR A 1 42 ? 22.323 21.629 35.822 1.00 0.00 42 TYR A CA 2
ATOM 1214 C C . TYR A 1 42 ? 22.175 21.315 34.331 1.00 0.00 42 TYR A C 2
ATOM 1215 O O . TYR A 1 42 ? 21.951 20.178 33.939 1.00 0.00 42 TYR A O 2
ATOM 1233 N N . GLU A 1 43 ? 22.397 22.355 33.523 1.00 0.00 43 GLU A N 2
ATOM 1234 C CA . GLU A 1 43 ? 22.374 22.292 32.073 1.00 0.00 43 GLU A CA 2
ATOM 1235 C C . GLU A 1 43 ? 23.301 23.286 31.380 1.00 0.00 43 GLU A C 2
ATOM 1236 O O . GLU A 1 43 ? 23.221 24.501 31.556 1.00 0.00 43 GLU A O 2
ATOM 1248 N N . CYS A 1 44 ? 24.175 22.749 30.547 1.00 0.00 44 CYS A N 2
ATOM 1249 C CA . CYS A 1 44 ? 25.114 23.508 29.741 1.00 0.00 44 CYS A CA 2
ATOM 1250 C C . CYS A 1 44 ? 24.470 23.885 28.404 1.00 0.00 44 CYS A C 2
ATOM 1251 O O . CYS A 1 44 ? 24.064 23.034 27.616 1.00 0.00 44 CYS A O 2
ATOM 1258 N N . CYS A 1 45 ? 24.267 25.185 28.191 1.00 0.00 45 CYS A N 2
ATOM 1259 C CA . CYS A 1 45 ? 23.720 25.752 26.957 1.00 0.00 45 CYS A CA 2
ATOM 1260 C C . CYS A 1 45 ? 24.772 26.678 26.366 1.00 0.00 45 CYS A C 2
ATOM 1261 O O . CYS A 1 45 ? 25.756 27.049 27.001 1.00 0.00 45 CYS A O 2
ATOM 1268 N N . LYS A 1 46 ? 24.501 27.116 25.147 1.00 0.00 46 LYS A N 2
ATOM 1269 C CA . LYS A 1 46 ? 25.347 28.049 24.405 1.00 0.00 46 LYS A CA 2
ATOM 1270 C C . LYS A 1 46 ? 24.542 29.185 23.795 1.00 0.00 46 LYS A C 2
ATOM 1271 O O . LYS A 1 46 ? 23.311 29.096 23.760 1.00 0.00 46 LYS A O 2
ATOM 1290 N N . GLN A 1 47 ? 25.221 30.200 23.302 1.00 0.00 47 GLN A N 2
ATOM 1291 C CA . GLN A 1 47 ? 24.652 31.372 22.629 1.00 0.00 47 GLN A CA 2
ATOM 1292 C C . GLN A 1 47 ? 25.665 32.105 21.751 1.00 0.00 47 GLN A C 2
ATOM 1293 O O . GLN A 1 47 ? 26.873 31.843 21.915 1.00 0.00 47 GLN A O 2
ATOM 1307 N N . GLY A 1 1 ? 25.883 32.306 35.302 1.00 0.00 1 GLY A N 3
ATOM 1308 C CA . GLY A 1 1 ? 26.470 31.328 34.368 1.00 0.00 1 GLY A CA 3
ATOM 1309 C C . GLY A 1 1 ? 27.799 30.860 34.876 1.00 0.00 1 GLY A C 3
ATOM 1310 O O . GLY A 1 1 ? 28.381 31.500 35.745 1.00 0.00 1 GLY A O 3
ATOM 1314 N N . VAL A 1 2 ? 28.281 29.759 34.308 1.00 0.00 2 VAL A N 3
ATOM 1315 C CA . VAL A 1 2 ? 29.531 29.077 34.668 1.00 0.00 2 VAL A CA 3
ATOM 1316 C C . VAL A 1 2 ? 30.203 28.512 33.414 1.00 0.00 2 VAL A C 3
ATOM 1317 O O . VAL A 1 2 ? 29.485 28.102 32.498 1.00 0.00 2 VAL A O 3
ATOM 1345 N N . CYS A 1 4 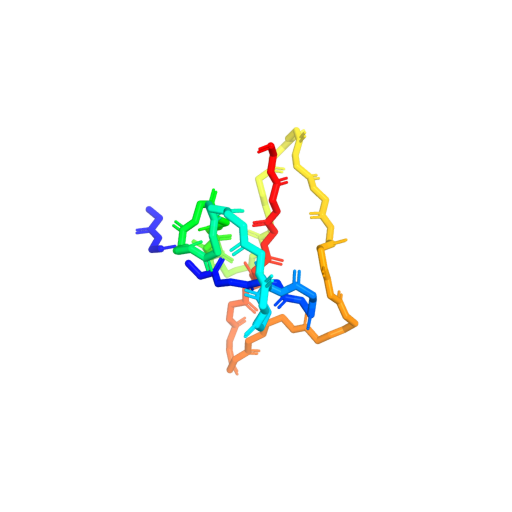? 31.305 25.961 30.904 1.00 0.00 4 CYS A N 3
ATOM 1346 C CA . CYS A 1 4 ? 30.965 24.593 30.570 1.00 0.00 4 CYS A CA 3
ATOM 1347 C C . CYS A 1 4 ? 30.978 24.347 29.071 1.00 0.00 4 CYS A C 3
ATOM 1348 O O . CYS A 1 4 ? 30.492 25.158 28.288 1.00 0.00 4 CYS A O 3
ATOM 1355 N N . ARG A 1 5 ? 31.577 23.217 28.687 1.00 0.00 5 ARG A N 3
ATOM 1356 C CA . ARG A 1 5 ? 31.715 22.793 27.304 1.00 0.00 5 ARG A CA 3
ATOM 1357 C C . ARG A 1 5 ? 30.607 21.855 26.838 1.00 0.00 5 ARG A C 3
ATOM 1358 O O . ARG A 1 5 ? 29.871 21.246 27.606 1.00 0.00 5 ARG A O 3
ATOM 1379 N N . CYS A 1 6 ? 30.526 21.803 25.526 1.00 0.00 6 CYS A N 3
ATOM 1380 C CA . CYS A 1 6 ? 29.573 21.028 24.742 1.00 0.00 6 CYS A CA 3
ATOM 1381 C C . CYS A 1 6 ? 30.179 19.612 24.544 1.00 0.00 6 CYS A C 3
ATOM 1382 O O . CYS A 1 6 ? 31.326 19.389 24.936 1.00 0.00 6 CYS A O 3
ATOM 1389 N N . ASP A 1 7 ? 29.435 18.624 24.038 1.00 0.00 7 ASP A N 3
ATOM 1390 C CA . ASP A 1 7 ? 29.931 17.240 23.879 1.00 0.00 7 ASP A CA 3
ATOM 1391 C C . ASP A 1 7 ? 31.046 17.134 22.841 1.00 0.00 7 ASP A C 3
ATOM 1392 O O . ASP A 1 7 ? 32.058 16.465 23.061 1.00 0.00 7 ASP A O 3
ATOM 1401 N N . SER A 1 8 ? 30.902 17.920 21.782 1.00 0.00 8 SER A N 3
ATOM 1402 C CA . SER A 1 8 ? 31.817 18.079 20.670 1.00 0.00 8 SER A CA 3
ATOM 1403 C C . SER A 1 8 ? 32.557 19.428 20.782 1.00 0.00 8 SER A C 3
ATOM 1404 O O . SER A 1 8 ? 32.635 20.185 19.810 1.00 0.00 8 SER A O 3
ATOM 1412 N N . ASP A 1 9 ? 33.092 19.744 21.970 1.00 0.00 9 ASP A N 3
ATOM 1413 C CA . ASP A 1 9 ? 33.814 20.995 22.305 1.00 0.00 9 ASP A CA 3
ATOM 1414 C C . ASP A 1 9 ? 34.864 21.467 21.309 1.00 0.00 9 ASP A C 3
ATOM 1415 O O . ASP A 1 9 ? 35.018 22.666 21.081 1.00 0.00 9 ASP A O 3
ATOM 1424 N N . GLY A 1 10 ? 35.491 20.524 20.621 1.00 0.00 10 GLY A N 3
ATOM 1425 C CA . GLY A 1 10 ? 36.541 20.757 19.662 1.00 0.00 10 GLY A CA 3
ATOM 1426 C C . GLY A 1 10 ? 36.145 21.511 18.397 1.00 0.00 10 GLY A C 3
ATOM 1427 O O . GLY A 1 10 ? 36.299 22.722 18.326 1.00 0.00 10 GLY A O 3
ATOM 1431 N N . PRO A 1 11 ? 35.623 20.793 17.394 1.00 0.00 11 PRO A N 3
ATOM 1432 C CA . PRO A 1 11 ? 35.135 21.352 16.128 1.00 0.00 11 PRO A CA 3
ATOM 1433 C C . PRO A 1 11 ? 34.037 22.420 16.267 1.00 0.00 11 PRO A C 3
ATOM 1434 O O . PRO A 1 11 ? 33.524 22.923 15.270 1.00 0.00 11 PRO A O 3
ATOM 1445 N N . SER A 1 12 ? 33.595 22.712 17.494 1.00 0.00 12 SER A N 3
ATOM 1446 C CA . SER A 1 12 ? 32.599 23.729 17.800 1.00 0.00 12 SER A CA 3
ATOM 1447 C C . SER A 1 12 ? 33.230 25.101 17.961 1.00 0.00 12 SER A C 3
ATOM 1448 O O . SER A 1 12 ? 32.596 26.100 17.610 1.00 0.00 12 SER A O 3
ATOM 1456 N N . VAL A 1 13 ? 34.499 25.159 18.392 1.00 0.00 13 VAL A N 3
ATOM 1457 C CA . VAL A 1 13 ? 35.171 26.427 18.657 1.00 0.00 13 VAL A CA 3
ATOM 1458 C C . VAL A 1 13 ? 36.699 26.419 18.501 1.00 0.00 13 VAL A C 3
ATOM 1459 O O . VAL A 1 13 ? 37.321 25.460 18.069 1.00 0.00 13 VAL A O 3
ATOM 1472 N N . HIS A 1 14 ? 37.335 27.527 18.881 1.00 0.00 14 HIS A N 3
ATOM 1473 C CA . HIS A 1 14 ? 38.772 27.806 18.790 1.00 0.00 14 HIS A CA 3
ATOM 1474 C C . HIS A 1 14 ? 39.723 26.922 19.631 1.00 0.00 14 HIS A C 3
ATOM 1475 O O . HIS A 1 14 ? 40.937 27.143 19.595 1.00 0.00 14 HIS A O 3
ATOM 1489 N N . GLY A 1 15 ? 39.211 25.969 20.416 1.00 0.00 15 GLY A N 3
ATOM 1490 C CA . GLY A 1 15 ? 40.004 25.030 21.218 1.00 0.00 15 GLY A CA 3
ATOM 1491 C C . GLY A 1 15 ? 40.376 25.487 22.641 1.00 0.00 15 GLY A C 3
ATOM 1492 O O . GLY A 1 15 ? 40.626 26.660 22.903 1.00 0.00 15 GLY A O 3
ATOM 1496 N N . ASN A 1 16 ? 40.468 24.525 23.566 1.00 0.00 16 ASN A N 3
ATOM 1497 C CA . ASN A 1 16 ? 40.831 24.622 24.996 1.00 0.00 16 ASN A CA 3
ATOM 1498 C C . ASN A 1 16 ? 40.004 25.593 25.854 1.00 0.00 16 ASN A C 3
ATOM 1499 O O . ASN A 1 16 ? 40.332 25.852 27.019 1.00 0.00 16 ASN A O 3
ATOM 1510 N N . THR A 1 17 ? 38.848 25.993 25.327 1.00 0.00 17 THR A N 3
ATOM 1511 C CA . THR A 1 17 ? 37.979 26.955 26.000 1.00 0.00 17 THR A CA 3
ATOM 1512 C C . THR A 1 17 ? 36.497 26.682 26.038 1.00 0.00 17 THR A C 3
ATOM 1513 O O . THR A 1 17 ? 35.803 26.468 25.054 1.00 0.00 17 THR A O 3
ATOM 1524 N N . LEU A 1 18 ? 36.000 26.889 27.246 1.00 0.00 18 LEU A N 3
ATOM 1525 C CA . LEU A 1 18 ? 34.632 26.796 27.710 1.00 0.00 18 LEU A CA 3
ATOM 1526 C C . LEU A 1 18 ? 33.758 27.971 27.213 1.00 0.00 18 LEU A C 3
ATOM 1527 O O . LEU A 1 18 ? 33.205 28.719 28.004 1.00 0.00 18 LEU A O 3
ATOM 1543 N N . SER A 1 19 ? 33.615 28.101 25.892 1.00 0.00 19 SER A N 3
ATOM 1544 C CA . SER A 1 19 ? 32.775 29.138 25.239 1.00 0.00 19 SER A CA 3
ATOM 1545 C C . SER A 1 19 ? 31.268 28.887 25.472 1.00 0.00 19 SER A C 3
ATOM 1546 O O . SER A 1 19 ? 30.438 29.720 25.116 1.00 0.00 19 SER A O 3
ATOM 1554 N N . GLY A 1 20 ? 30.916 27.714 25.995 1.00 0.00 20 GLY A N 3
ATOM 1555 C CA . GLY A 1 20 ? 29.562 27.334 26.339 1.00 0.00 20 GLY A CA 3
ATOM 1556 C C . GLY A 1 20 ? 29.306 27.813 27.778 1.00 0.00 20 GLY A C 3
ATOM 1557 O O . GLY A 1 20 ? 30.160 28.423 28.427 1.00 0.00 20 GLY A O 3
ATOM 1561 N N . THR A 1 21 ? 28.125 27.565 28.333 1.00 0.00 21 THR A N 3
ATOM 1562 C CA . THR A 1 21 ? 27.810 28.038 29.679 1.00 0.00 21 THR A CA 3
ATOM 1563 C C . THR A 1 21 ? 26.790 27.171 30.371 1.00 0.00 21 THR A C 3
ATOM 1564 O O . THR A 1 21 ? 25.812 26.763 29.745 1.00 0.00 21 THR A O 3
ATOM 1575 N N . VAL A 1 22 ? 27.032 26.831 31.640 1.00 0.00 22 VAL A N 3
ATOM 1576 C CA . VAL A 1 22 ? 26.104 26.076 32.430 1.00 0.00 22 VAL A CA 3
ATOM 1577 C C . VAL A 1 22 ? 25.298 27.101 33.208 1.00 0.00 22 VAL A C 3
ATOM 1578 O O . VAL A 1 22 ? 25.778 28.111 33.742 1.00 0.00 22 VAL A O 3
ATOM 1591 N N . TRP A 1 23 ? 24.027 26.810 33.132 1.00 0.00 23 TRP A N 3
ATOM 1592 C CA . TRP A 1 23 ? 22.884 27.467 33.680 1.00 0.00 23 TRP A CA 3
ATOM 1593 C C . TRP A 1 23 ? 22.280 26.394 34.532 1.00 0.00 23 TRP A C 3
ATOM 1594 O O . TRP A 1 23 ? 22.182 25.229 34.128 1.00 0.00 23 TRP A O 3
ATOM 1615 N N . VAL A 1 24 ? 21.988 26.750 35.770 1.00 0.00 24 VAL A N 3
ATOM 1616 C CA . VAL A 1 24 ? 21.459 25.790 36.712 1.00 0.00 24 VAL A CA 3
ATOM 1617 C C . VAL A 1 24 ? 19.984 26.024 36.873 1.00 0.00 24 VAL A C 3
ATOM 1618 O O . VAL A 1 24 ? 19.472 27.118 36.639 1.00 0.00 24 VAL A O 3
ATOM 1631 N N . GLY A 1 25 ? 19.304 24.970 37.272 1.00 0.00 25 GLY A N 3
ATOM 1632 C CA . GLY A 1 25 ? 17.872 25.087 37.405 1.00 0.00 25 GLY A CA 3
ATOM 1633 C C . GLY A 1 25 ? 17.111 24.955 36.059 1.00 0.00 25 GLY A C 3
ATOM 1634 O O . GLY A 1 25 ? 16.048 24.340 36.062 1.00 0.00 25 GLY A O 3
ATOM 1638 N N . SER A 1 26 ? 17.678 25.454 34.944 1.00 0.00 26 SER A N 3
ATOM 1639 C CA . SER A 1 26 ? 17.257 25.444 33.536 1.00 0.00 26 SER A CA 3
ATOM 1640 C C . SER A 1 26 ? 18.209 26.245 32.615 1.00 0.00 26 SER A C 3
ATOM 1641 O O . SER A 1 26 ? 19.009 27.040 33.110 1.00 0.00 26 SER A O 3
ATOM 1649 N N . CYS A 1 27 ? 18.093 26.119 31.280 1.00 0.00 27 CYS A N 3
ATOM 1650 C CA . CYS A 1 27 ? 18.890 26.865 30.277 1.00 0.00 27 CYS A CA 3
ATOM 1651 C C . CYS A 1 27 ? 18.394 28.316 30.177 1.00 0.00 27 CYS A C 3
ATOM 1652 O O . CYS A 1 27 ? 17.313 28.686 30.644 1.00 0.00 27 CYS A O 3
ATOM 1659 N N . ALA A 1 28 ? 19.218 29.134 29.521 1.00 0.00 28 ALA A N 3
ATOM 1660 C CA . ALA A 1 28 ? 18.996 30.532 29.225 1.00 0.00 28 ALA A CA 3
ATOM 1661 C C . ALA A 1 28 ? 18.076 30.687 27.993 1.00 0.00 28 ALA A C 3
ATOM 1662 O O . ALA A 1 28 ? 18.260 30.012 26.986 1.00 0.00 28 ALA A O 3
ATOM 1669 N N . SER A 1 29 ? 17.121 31.614 28.088 1.00 0.00 29 SER A N 3
ATOM 1670 C CA . SER A 1 29 ? 16.051 31.962 27.141 1.00 0.00 29 SER A CA 3
ATOM 1671 C C . SER A 1 29 ? 16.300 31.746 25.638 1.00 0.00 29 SER A C 3
ATOM 1672 O O . SER A 1 29 ? 15.553 31.024 24.982 1.00 0.00 29 SER A O 3
ATOM 1680 N N . GLY A 1 30 ? 17.367 32.332 25.102 1.00 0.00 30 GLY A N 3
ATOM 1681 C CA . GLY A 1 30 ? 17.713 32.273 23.673 1.00 0.00 30 GLY A CA 3
ATOM 1682 C C . GLY A 1 30 ? 18.759 31.239 23.290 1.00 0.00 30 GLY A C 3
ATOM 1683 O O . GLY A 1 30 ? 19.294 31.288 22.187 1.00 0.00 30 GLY A O 3
ATOM 1687 N N . TRP A 1 31 ? 19.155 30.375 24.215 1.00 0.00 31 TRP A N 3
ATOM 1688 C CA . TRP A 1 31 ? 20.199 29.361 23.997 1.00 0.00 31 TRP A CA 3
ATOM 1689 C C . TRP A 1 31 ? 19.584 27.978 23.705 1.00 0.00 31 TRP A C 3
ATOM 1690 O O . TRP A 1 31 ? 18.366 27.820 23.685 1.00 0.00 31 TRP A O 3
ATOM 1711 N N . HIS A 1 32 ? 20.411 26.968 23.403 1.00 0.00 32 HIS A N 3
ATOM 1712 C CA . HIS A 1 32 ? 19.899 25.605 23.154 1.00 0.00 32 HIS A CA 3
ATOM 1713 C C . HIS A 1 32 ? 20.936 24.586 23.618 1.00 0.00 32 HIS A C 3
ATOM 1714 O O . HIS A 1 32 ? 22.100 24.960 23.840 1.00 0.00 32 HIS A O 3
ATOM 1728 N N . LYS A 1 33 ? 20.542 23.311 23.716 1.00 0.00 33 LYS A N 3
ATOM 1729 C CA . LYS A 1 33 ? 21.419 22.199 24.105 1.00 0.00 33 LYS A CA 3
ATOM 1730 C C . LYS A 1 33 ? 22.523 22.007 23.100 1.00 0.00 33 LYS A C 3
ATOM 1731 O O . LYS A 1 33 ? 22.283 21.729 21.932 1.00 0.00 33 LYS A O 3
ATOM 1750 N N . CYS A 1 34 ? 23.730 22.238 23.579 1.00 0.00 34 CYS A N 3
ATOM 1751 C CA . CYS A 1 34 ? 24.915 22.039 22.773 1.00 0.00 34 CYS A CA 3
ATOM 1752 C C . CYS A 1 34 ? 25.428 20.593 22.955 1.00 0.00 34 CYS A C 3
ATOM 1753 O O . CYS A 1 34 ? 26.478 20.255 22.423 1.00 0.00 34 CYS A O 3
ATOM 1760 N N . ASN A 1 35 ? 24.703 19.770 23.722 1.00 0.00 35 ASN A N 3
ATOM 1761 C CA . ASN A 1 35 ? 25.078 18.395 23.994 1.00 0.00 35 ASN A CA 3
ATOM 1762 C C . ASN A 1 35 ? 23.889 17.548 24.441 1.00 0.00 35 ASN A C 3
ATOM 1763 O O . ASN A 1 35 ? 22.870 18.096 24.856 1.00 0.00 35 ASN A O 3
ATOM 1774 N N . ASP A 1 36 ? 24.063 16.221 24.406 1.00 0.00 36 ASP A N 3
ATOM 1775 C CA . ASP A 1 36 ? 23.034 15.245 24.802 1.00 0.00 36 ASP A CA 3
ATOM 1776 C C . ASP A 1 36 ? 22.797 15.142 26.308 1.00 0.00 36 ASP A C 3
ATOM 1777 O O . ASP A 1 36 ? 21.694 14.861 26.771 1.00 0.00 36 ASP A O 3
ATOM 1786 N N . GLU A 1 37 ? 23.856 15.359 27.073 1.00 0.00 37 GLU A N 3
ATOM 1787 C CA . GLU A 1 37 ? 23.882 15.395 28.531 1.00 0.00 37 GLU A CA 3
ATOM 1788 C C . GLU A 1 37 ? 23.818 16.878 28.978 1.00 0.00 37 GLU A C 3
ATOM 1789 O O . GLU A 1 37 ? 23.737 17.782 28.142 1.00 0.00 37 GLU A O 3
ATOM 1801 N N . TYR A 1 38 ? 23.906 17.205 30.271 1.00 0.00 38 TYR A N 3
ATOM 1802 C CA . TYR A 1 38 ? 23.827 18.594 30.715 1.00 0.00 38 TYR A CA 3
ATOM 1803 C C . TYR A 1 38 ? 24.758 18.852 31.891 1.00 0.00 38 TYR A C 3
ATOM 1804 O O . TYR A 1 38 ? 25.666 19.681 31.797 1.00 0.00 38 TYR A O 3
ATOM 1822 N N . ASN A 1 39 ? 24.443 18.195 33.017 1.00 0.00 39 ASN A N 3
ATOM 1823 C CA . ASN A 1 39 ? 25.131 18.314 34.289 1.00 0.00 39 ASN A CA 3
ATOM 1824 C C . ASN A 1 39 ? 24.530 17.499 35.449 1.00 0.00 39 ASN A C 3
ATOM 1825 O O . ASN A 1 39 ? 23.481 16.870 35.367 1.00 0.00 39 ASN A O 3
ATOM 1836 N N . ILE A 1 40 ? 25.240 17.610 36.569 1.00 0.00 40 ILE A N 3
ATOM 1837 C CA . ILE A 1 40 ? 25.014 17.076 37.897 1.00 0.00 40 ILE A CA 3
ATOM 1838 C C . ILE A 1 40 ? 23.601 17.326 38.445 1.00 0.00 40 ILE A C 3
ATOM 1839 O O . ILE A 1 40 ? 22.975 16.502 39.098 1.00 0.00 40 ILE A O 3
ATOM 1855 N N . ALA A 1 41 ? 23.163 18.541 38.152 1.00 0.00 41 ALA A N 3
ATOM 1856 C CA . ALA A 1 41 ? 21.928 19.200 38.510 1.00 0.00 41 ALA A CA 3
ATOM 1857 C C . ALA A 1 41 ? 21.442 20.151 37.411 1.00 0.00 41 ALA A C 3
ATOM 1858 O O . ALA A 1 41 ? 20.282 20.221 37.027 1.00 0.00 41 ALA A O 3
ATOM 1865 N N . TYR A 1 42 ? 22.417 20.928 36.965 1.00 0.00 42 TYR A N 3
ATOM 1866 C CA . TYR A 1 42 ? 22.430 21.987 35.972 1.00 0.00 42 TYR A CA 3
ATOM 1867 C C . TYR A 1 42 ? 22.301 21.514 34.521 1.00 0.00 42 TYR A C 3
ATOM 1868 O O . TYR A 1 42 ? 22.078 20.342 34.221 1.00 0.00 42 TYR A O 3
ATOM 1886 N N . GLU A 1 43 ? 22.574 22.457 33.617 1.00 0.00 43 GLU A N 3
ATOM 1887 C CA . GLU A 1 43 ? 22.563 22.215 32.190 1.00 0.00 43 GLU A CA 3
ATOM 1888 C C . GLU A 1 43 ? 23.511 23.100 31.379 1.00 0.00 43 GLU A C 3
ATOM 1889 O O . GLU A 1 43 ? 23.504 24.326 31.476 1.00 0.00 43 GLU A O 3
ATOM 1901 N N . CYS A 1 44 ? 24.220 22.468 30.461 1.00 0.00 44 CYS A N 3
ATOM 1902 C CA . CYS A 1 44 ? 25.119 23.152 29.548 1.00 0.00 44 CYS A CA 3
ATOM 1903 C C . CYS A 1 44 ? 24.348 23.562 28.288 1.00 0.00 44 CYS A C 3
ATOM 1904 O O . CYS A 1 44 ? 23.477 22.841 27.794 1.00 0.00 44 CYS A O 3
ATOM 1911 N N . CYS A 1 45 ? 24.619 24.766 27.799 1.00 0.00 45 CYS A N 3
ATOM 1912 C CA . CYS A 1 45 ? 24.076 25.373 26.581 1.00 0.00 45 CYS A CA 3
ATOM 1913 C C . CYS A 1 45 ? 25.167 26.231 25.950 1.00 0.00 45 CYS A C 3
ATOM 1914 O O . CYS A 1 45 ? 26.198 26.522 26.549 1.00 0.00 45 CYS A O 3
ATOM 1921 N N . LYS A 1 46 ? 24.912 26.653 24.721 1.00 0.00 46 LYS A N 3
ATOM 1922 C CA . LYS A 1 46 ? 25.802 27.515 23.934 1.00 0.00 46 LYS A CA 3
ATOM 1923 C C . LYS A 1 46 ? 25.043 28.645 23.223 1.00 0.00 46 LYS A C 3
ATOM 1924 O O . LYS A 1 46 ? 23.812 28.560 23.130 1.00 0.00 46 LYS A O 3
ATOM 1943 N N . GLN A 1 47 ? 25.783 29.629 22.723 1.00 0.00 47 GLN A N 3
ATOM 1944 C CA . GLN A 1 47 ? 25.361 30.805 21.956 1.00 0.00 47 GLN A CA 3
ATOM 1945 C C . GLN A 1 47 ? 26.531 31.530 21.273 1.00 0.00 47 GLN A C 3
ATOM 1946 O O . GLN A 1 47 ? 27.670 31.398 21.763 1.00 0.00 47 GLN A O 3
ATOM 1960 N N . GLY A 1 1 ? 27.379 33.249 35.985 1.00 0.00 1 GLY A N 4
ATOM 1961 C CA . GLY A 1 1 ? 27.215 31.990 35.222 1.00 0.00 1 GLY A CA 4
ATOM 1962 C C . GLY A 1 1 ? 28.455 31.157 35.353 1.00 0.00 1 GLY A C 4
ATOM 1963 O O . GLY A 1 1 ? 29.488 31.684 35.752 1.00 0.00 1 GLY A O 4
ATOM 1967 N N . VAL A 1 2 ? 28.381 29.869 35.016 1.00 0.00 2 VAL A N 4
ATOM 1968 C CA . VAL A 1 2 ? 29.546 28.989 35.136 1.00 0.00 2 VAL A CA 4
ATOM 1969 C C . VAL A 1 2 ? 29.973 28.557 33.745 1.00 0.00 2 VAL A C 4
ATOM 1970 O O . VAL A 1 2 ? 29.112 28.231 32.916 1.00 0.00 2 VAL A O 4
ATOM 1998 N N . CYS A 1 4 ? 30.745 26.162 30.940 1.00 0.00 4 CYS A N 4
ATOM 1999 C CA . CYS A 1 4 ? 30.456 24.764 30.644 1.00 0.00 4 CYS A CA 4
ATOM 2000 C C . CYS A 1 4 ? 30.363 24.441 29.153 1.00 0.00 4 CYS A C 4
ATOM 2001 O O . CYS A 1 4 ? 29.649 25.109 28.410 1.00 0.00 4 CYS A O 4
ATOM 2008 N N . ARG A 1 5 ? 31.123 23.424 28.722 1.00 0.00 5 ARG A N 4
ATOM 2009 C CA . ARG A 1 5 ? 31.217 22.996 27.326 1.00 0.00 5 ARG A CA 4
ATOM 2010 C C . ARG A 1 5 ? 30.052 22.129 26.832 1.00 0.00 5 ARG A C 4
ATOM 2011 O O . ARG A 1 5 ? 29.116 21.826 27.568 1.00 0.00 5 ARG A O 4
ATOM 2032 N N . CYS A 1 6 ? 30.132 21.822 25.541 1.00 0.00 6 CYS A N 4
ATOM 2033 C CA . CYS A 1 6 ? 29.170 21.069 24.731 1.00 0.00 6 CYS A CA 4
ATOM 2034 C C . CYS A 1 6 ? 29.800 19.770 24.159 1.00 0.00 6 CYS A C 4
ATOM 2035 O O . CYS A 1 6 ? 31.004 19.565 24.301 1.00 0.00 6 CYS A O 4
ATOM 2042 N N . ASP A 1 7 ? 29.003 18.910 23.503 1.00 0.00 7 ASP A N 4
ATOM 2043 C CA . ASP A 1 7 ? 29.441 17.611 22.914 1.00 0.00 7 ASP A CA 4
ATOM 2044 C C . ASP A 1 7 ? 30.702 17.798 22.043 1.00 0.00 7 ASP A C 4
ATOM 2045 O O . ASP A 1 7 ? 31.771 17.232 22.296 1.00 0.00 7 ASP A O 4
ATOM 2054 N N . SER A 1 8 ? 30.532 18.673 21.056 1.00 0.00 8 SER A N 4
ATOM 2055 C CA . SER A 1 8 ? 31.534 19.102 20.108 1.00 0.00 8 SER A CA 4
ATOM 2056 C C . SER A 1 8 ? 32.117 20.448 20.539 1.00 0.00 8 SER A C 4
ATOM 2057 O O . SER A 1 8 ? 32.094 21.390 19.749 1.00 0.00 8 SER A O 4
ATOM 2065 N N . ASP A 1 9 ? 32.638 20.568 21.766 1.00 0.00 9 ASP A N 4
ATOM 2066 C CA . ASP A 1 9 ? 33.254 21.812 22.255 1.00 0.00 9 ASP A CA 4
ATOM 2067 C C . ASP A 1 9 ? 34.261 22.427 21.263 1.00 0.00 9 ASP A C 4
ATOM 2068 O O . ASP A 1 9 ? 34.246 23.630 21.016 1.00 0.00 9 ASP A O 4
ATOM 2077 N N . GLY A 1 10 ? 35.067 21.578 20.632 1.00 0.00 10 GLY A N 4
ATOM 2078 C CA . GLY A 1 10 ? 36.046 21.952 19.617 1.00 0.00 10 GLY A CA 4
ATOM 2079 C C . GLY A 1 10 ? 37.428 21.338 19.719 1.00 0.00 10 GLY A C 4
ATOM 2080 O O . GLY A 1 10 ? 38.431 22.055 19.743 1.00 0.00 10 GLY A O 4
ATOM 2084 N N . PRO A 1 11 ? 37.492 20.001 19.606 1.00 0.00 11 PRO A N 4
ATOM 2085 C CA . PRO A 1 11 ? 38.740 19.263 19.660 1.00 0.00 11 PRO A CA 4
ATOM 2086 C C . PRO A 1 11 ? 39.750 19.534 18.528 1.00 0.00 11 PRO A C 4
ATOM 2087 O O . PRO A 1 11 ? 40.926 19.212 18.665 1.00 0.00 11 PRO A O 4
ATOM 2098 N N . SER A 1 12 ? 39.321 20.134 17.411 1.00 0.00 12 SER A N 4
ATOM 2099 C CA . SER A 1 12 ? 40.141 20.425 16.228 1.00 0.00 12 SER A CA 4
ATOM 2100 C C . SER A 1 12 ? 40.032 21.850 15.710 1.00 0.00 12 SER A C 4
ATOM 2101 O O . SER A 1 12 ? 40.168 22.156 14.520 1.00 0.00 12 SER A O 4
ATOM 2109 N N . VAL A 1 13 ? 39.861 22.760 16.657 1.00 0.00 13 VAL A N 4
ATOM 2110 C CA . VAL A 1 13 ? 39.672 24.183 16.371 1.00 0.00 13 VAL A CA 4
ATOM 2111 C C . VAL A 1 13 ? 40.227 25.131 17.444 1.00 0.00 13 VAL A C 4
ATOM 2112 O O . VAL A 1 13 ? 40.514 24.737 18.573 1.00 0.00 13 VAL A O 4
ATOM 2125 N N . HIS A 1 14 ? 40.374 26.409 17.086 1.00 0.00 14 HIS A N 4
ATOM 2126 C CA . HIS A 1 14 ? 40.835 27.504 17.951 1.00 0.00 14 HIS A CA 4
ATOM 2127 C C . HIS A 1 14 ? 39.771 27.965 18.962 1.00 0.00 14 HIS A C 4
ATOM 2128 O O . HIS A 1 14 ? 39.281 29.096 18.946 1.00 0.00 14 HIS A O 4
ATOM 2142 N N . GLY A 1 15 ? 39.440 27.075 19.882 1.00 0.00 15 GLY A N 4
ATOM 2143 C CA . GLY A 1 15 ? 38.410 27.312 20.889 1.00 0.00 15 GLY A CA 4
ATOM 2144 C C . GLY A 1 15 ? 38.345 26.278 22.015 1.00 0.00 15 GLY A C 4
ATOM 2145 O O . GLY A 1 15 ? 37.311 25.691 22.299 1.00 0.00 15 GLY A O 4
ATOM 2149 N N . ASN A 1 16 ? 39.466 26.079 22.703 1.00 0.00 16 ASN A N 4
ATOM 2150 C CA . ASN A 1 16 ? 39.571 25.164 23.857 1.00 0.00 16 ASN A CA 4
ATOM 2151 C C . ASN A 1 16 ? 38.812 25.614 25.123 1.00 0.00 16 ASN A C 4
ATOM 2152 O O . ASN A 1 16 ? 38.701 24.888 26.115 1.00 0.00 16 ASN A O 4
ATOM 2163 N N . THR A 1 17 ? 38.240 26.807 25.062 1.00 0.00 17 THR A N 4
ATOM 2164 C CA . THR A 1 17 ? 37.521 27.502 26.122 1.00 0.00 17 THR A CA 4
ATOM 2165 C C . THR A 1 17 ? 36.025 27.389 26.119 1.00 0.00 17 THR A C 4
ATOM 2166 O O . THR A 1 17 ? 35.345 27.437 25.099 1.00 0.00 17 THR A O 4
ATOM 2177 N N . LEU A 1 18 ? 35.529 27.392 27.348 1.00 0.00 18 LEU A N 4
ATOM 2178 C CA . LEU A 1 18 ? 34.157 27.274 27.786 1.00 0.00 18 LEU A CA 4
ATOM 2179 C C . LEU A 1 18 ? 33.225 28.430 27.386 1.00 0.00 18 LEU A C 4
ATOM 2180 O O . LEU A 1 18 ? 32.770 29.178 28.243 1.00 0.00 18 LEU A O 4
ATOM 2196 N N . SER A 1 19 ? 32.975 28.574 26.083 1.00 0.00 19 SER A N 4
ATOM 2197 C CA . SER A 1 19 ? 32.072 29.577 25.504 1.00 0.00 19 SER A CA 4
ATOM 2198 C C . SER A 1 19 ? 30.623 29.296 25.938 1.00 0.00 19 SER A C 4
ATOM 2199 O O . SER A 1 19 ? 29.792 30.192 26.042 1.00 0.00 19 SER A O 4
ATOM 2207 N N . GLY A 1 20 ? 30.310 28.014 26.153 1.00 0.00 20 GLY A N 4
ATOM 2208 C CA . GLY A 1 20 ? 29.003 27.571 26.632 1.00 0.00 20 GLY A CA 4
ATOM 2209 C C . GLY A 1 20 ? 28.888 27.921 28.119 1.00 0.00 20 GLY A C 4
ATOM 2210 O O . GLY A 1 20 ? 29.862 28.271 28.792 1.00 0.00 20 GLY A O 4
ATOM 2214 N N . THR A 1 21 ? 27.695 27.841 28.682 1.00 0.00 21 THR A N 4
ATOM 2215 C CA . THR A 1 21 ? 27.447 28.195 30.072 1.00 0.00 21 THR A CA 4
ATOM 2216 C C . THR A 1 21 ? 26.388 27.309 30.667 1.00 0.00 21 THR A C 4
ATOM 2217 O O . THR A 1 21 ? 25.443 26.897 29.995 1.00 0.00 21 THR A O 4
ATOM 2228 N N . VAL A 1 22 ? 26.547 26.975 31.939 1.00 0.00 22 VAL A N 4
ATOM 2229 C CA . VAL A 1 22 ? 25.594 26.191 32.671 1.00 0.00 22 VAL A CA 4
ATOM 2230 C C . VAL A 1 22 ? 24.665 27.110 33.423 1.00 0.00 22 VAL A C 4
ATOM 2231 O O . VAL A 1 22 ? 25.033 28.156 33.964 1.00 0.00 22 VAL A O 4
ATOM 2244 N N . TRP A 1 23 ? 23.429 26.673 33.405 1.00 0.00 23 TRP A N 4
ATOM 2245 C CA . TRP A 1 23 ? 22.244 27.266 33.950 1.00 0.00 23 TRP A CA 4
ATOM 2246 C C . TRP A 1 23 ? 21.615 26.233 34.845 1.00 0.00 23 TRP A C 4
ATOM 2247 O O . TRP A 1 23 ? 21.111 25.179 34.463 1.00 0.00 23 TRP A O 4
ATOM 2268 N N . VAL A 1 24 ? 21.865 26.514 36.093 1.00 0.00 24 VAL A N 4
ATOM 2269 C CA . VAL A 1 24 ? 21.456 25.710 37.201 1.00 0.00 24 VAL A CA 4
ATOM 2270 C C . VAL A 1 24 ? 19.980 25.948 37.421 1.00 0.00 24 VAL A C 4
ATOM 2271 O O . VAL A 1 24 ? 19.531 27.090 37.453 1.00 0.00 24 VAL A O 4
ATOM 2284 N N . GLY A 1 25 ? 19.258 24.853 37.590 1.00 0.00 25 GLY A N 4
ATOM 2285 C CA . GLY A 1 25 ? 17.832 24.947 37.798 1.00 0.00 25 GLY A CA 4
ATOM 2286 C C . GLY A 1 25 ? 17.025 24.929 36.468 1.00 0.00 25 GLY A C 4
ATOM 2287 O O . GLY A 1 25 ? 15.804 24.779 36.524 1.00 0.00 25 GLY A O 4
ATOM 2291 N N . SER A 1 26 ? 17.726 25.039 35.316 1.00 0.00 26 SER A N 4
ATOM 2292 C CA . SER A 1 26 ? 17.408 25.011 33.869 1.00 0.00 26 SER A CA 4
ATOM 2293 C C . SER A 1 26 ? 17.975 26.189 33.041 1.00 0.00 26 SER A C 4
ATOM 2294 O O . SER A 1 26 ? 18.390 27.196 33.610 1.00 0.00 26 SER A O 4
ATOM 2302 N N . CYS A 1 27 ? 18.035 26.049 31.702 1.00 0.00 27 CYS A N 4
ATOM 2303 C CA . CYS A 1 27 ? 18.555 26.981 30.671 1.00 0.00 27 CYS A CA 4
ATOM 2304 C C . CYS A 1 27 ? 18.028 28.426 30.665 1.00 0.00 27 CYS A C 4
ATOM 2305 O O . CYS A 1 27 ? 16.905 28.767 31.052 1.00 0.00 27 CYS A O 4
ATOM 2312 N N . ALA A 1 28 ? 18.893 29.286 30.127 1.00 0.00 28 ALA A N 4
ATOM 2313 C CA . ALA A 1 28 ? 18.686 30.705 29.918 1.00 0.00 28 ALA A CA 4
ATOM 2314 C C . ALA A 1 28 ? 17.712 30.918 28.750 1.00 0.00 28 ALA A C 4
ATOM 2315 O O . ALA A 1 28 ? 17.922 30.389 27.662 1.00 0.00 28 ALA A O 4
ATOM 2322 N N . SER A 1 29 ? 16.706 31.765 28.976 1.00 0.00 29 SER A N 4
ATOM 2323 C CA . SER A 1 29 ? 15.553 32.202 28.158 1.00 0.00 29 SER A CA 4
ATOM 2324 C C . SER A 1 29 ? 15.711 32.464 26.646 1.00 0.00 29 SER A C 4
ATOM 2325 O O . SER A 1 29 ? 14.719 32.763 25.986 1.00 0.00 29 SER A O 4
ATOM 2333 N N . GLY A 1 30 ? 16.915 32.389 26.084 1.00 0.00 30 GLY A N 4
ATOM 2334 C CA . GLY A 1 30 ? 17.204 32.567 24.653 1.00 0.00 30 GLY A CA 4
ATOM 2335 C C . GLY A 1 30 ? 18.285 31.648 24.082 1.00 0.00 30 GLY A C 4
ATOM 2336 O O . GLY A 1 30 ? 18.732 31.843 22.958 1.00 0.00 30 GLY A O 4
ATOM 2340 N N . TRP A 1 31 ? 18.798 30.725 24.897 1.00 0.00 31 TRP A N 4
ATOM 2341 C CA . TRP A 1 31 ? 19.825 29.744 24.516 1.00 0.00 31 TRP A CA 4
ATOM 2342 C C . TRP A 1 31 ? 19.200 28.374 24.204 1.00 0.00 31 TRP A C 4
ATOM 2343 O O . TRP A 1 31 ? 17.984 28.222 24.215 1.00 0.00 31 TRP A O 4
ATOM 2364 N N . HIS A 1 32 ? 20.037 27.380 23.853 1.00 0.00 32 HIS A N 4
ATOM 2365 C CA . HIS A 1 32 ? 19.545 26.018 23.594 1.00 0.00 32 HIS A CA 4
ATOM 2366 C C . HIS A 1 32 ? 20.629 25.002 23.957 1.00 0.00 32 HIS A C 4
ATOM 2367 O O . HIS A 1 32 ? 21.808 25.375 24.086 1.00 0.00 32 HIS A O 4
ATOM 2381 N N . LYS A 1 33 ? 20.208 23.760 24.177 1.00 0.00 33 LYS A N 4
ATOM 2382 C CA . LYS A 1 33 ? 21.069 22.630 24.487 1.00 0.00 33 LYS A CA 4
ATOM 2383 C C . LYS A 1 33 ? 22.083 22.366 23.410 1.00 0.00 33 LYS A C 4
ATOM 2384 O O . LYS A 1 33 ? 21.703 22.187 22.257 1.00 0.00 33 LYS A O 4
ATOM 2403 N N . CYS A 1 34 ? 23.349 22.357 23.816 1.00 0.00 34 CYS A N 4
ATOM 2404 C CA . CYS A 1 34 ? 24.443 22.050 22.947 1.00 0.00 34 CYS A CA 4
ATOM 2405 C C . CYS A 1 34 ? 24.859 20.570 23.093 1.00 0.00 34 CYS A C 4
ATOM 2406 O O . CYS A 1 34 ? 25.887 20.182 22.539 1.00 0.00 34 CYS A O 4
ATOM 2413 N N . ASN A 1 35 ? 24.107 19.753 23.858 1.00 0.00 35 ASN A N 4
ATOM 2414 C CA . ASN A 1 35 ? 24.397 18.335 23.991 1.00 0.00 35 ASN A CA 4
ATOM 2415 C C . ASN A 1 35 ? 23.144 17.574 24.423 1.00 0.00 35 ASN A C 4
ATOM 2416 O O . ASN A 1 35 ? 22.119 18.194 24.696 1.00 0.00 35 ASN A O 4
ATOM 2427 N N . ASP A 1 36 ? 23.198 16.238 24.422 1.00 0.00 36 ASP A N 4
ATOM 2428 C CA . ASP A 1 36 ? 22.045 15.398 24.777 1.00 0.00 36 ASP A CA 4
ATOM 2429 C C . ASP A 1 36 ? 21.723 15.472 26.264 1.00 0.00 36 ASP A C 4
ATOM 2430 O O . ASP A 1 36 ? 20.583 15.680 26.662 1.00 0.00 36 ASP A O 4
ATOM 2439 N N . GLU A 1 37 ? 22.773 15.304 27.054 1.00 0.00 37 GLU A N 4
ATOM 2440 C CA . GLU A 1 37 ? 22.850 15.368 28.509 1.00 0.00 37 GLU A CA 4
ATOM 2441 C C . GLU A 1 37 ? 23.051 16.829 28.949 1.00 0.00 37 GLU A C 4
ATOM 2442 O O . GLU A 1 37 ? 23.123 17.722 28.105 1.00 0.00 37 GLU A O 4
ATOM 2454 N N . TYR A 1 38 ? 23.193 17.135 30.241 1.00 0.00 38 TYR A N 4
ATOM 2455 C CA . TYR A 1 38 ? 23.324 18.527 30.699 1.00 0.00 38 TYR A CA 4
ATOM 2456 C C . TYR A 1 38 ? 24.324 18.672 31.845 1.00 0.00 38 TYR A C 4
ATOM 2457 O O . TYR A 1 38 ? 25.357 19.315 31.691 1.00 0.00 38 TYR A O 4
ATOM 2475 N N . ASN A 1 39 ? 23.957 18.121 33.011 1.00 0.00 39 ASN A N 4
ATOM 2476 C CA . ASN A 1 39 ? 24.736 18.209 34.236 1.00 0.00 39 ASN A CA 4
ATOM 2477 C C . ASN A 1 39 ? 24.145 17.429 35.429 1.00 0.00 39 ASN A C 4
ATOM 2478 O O . ASN A 1 39 ? 23.033 16.918 35.406 1.00 0.00 39 ASN A O 4
ATOM 2489 N N . ILE A 1 40 ? 24.936 17.431 36.502 1.00 0.00 40 ILE A N 4
ATOM 2490 C CA . ILE A 1 40 ? 24.759 16.885 37.838 1.00 0.00 40 ILE A CA 4
ATOM 2491 C C . ILE A 1 40 ? 23.409 17.202 38.505 1.00 0.00 40 ILE A C 4
ATOM 2492 O O . ILE A 1 40 ? 22.820 16.425 39.247 1.00 0.00 40 ILE A O 4
ATOM 2508 N N . ALA A 1 41 ? 23.005 18.433 38.232 1.00 0.00 41 ALA A N 4
ATOM 2509 C CA . ALA A 1 41 ? 21.838 19.143 38.710 1.00 0.00 41 ALA A CA 4
ATOM 2510 C C . ALA A 1 41 ? 21.267 20.100 37.656 1.00 0.00 41 ALA A C 4
ATOM 2511 O O . ALA A 1 41 ? 20.070 20.239 37.428 1.00 0.00 41 ALA A O 4
ATOM 2518 N N . TYR A 1 42 ? 22.217 20.831 37.090 1.00 0.00 42 TYR A N 4
ATOM 2519 C CA . TYR A 1 42 ? 22.157 21.891 36.112 1.00 0.00 42 TYR A CA 4
ATOM 2520 C C . TYR A 1 42 ? 21.995 21.442 34.651 1.00 0.00 42 TYR A C 4
ATOM 2521 O O . TYR A 1 42 ? 21.755 20.280 34.340 1.00 0.00 42 TYR A O 4
ATOM 2539 N N . GLU A 1 43 ? 22.186 22.431 33.766 1.00 0.00 43 GLU A N 4
ATOM 2540 C CA . GLU A 1 43 ? 22.155 22.248 32.322 1.00 0.00 43 GLU A CA 4
ATOM 2541 C C . GLU A 1 43 ? 23.105 23.174 31.560 1.00 0.00 43 GLU A C 4
ATOM 2542 O O . GLU A 1 43 ? 23.053 24.398 31.682 1.00 0.00 43 GLU A O 4
ATOM 2554 N N . CYS A 1 44 ? 23.937 22.571 30.725 1.00 0.00 44 CYS A N 4
ATOM 2555 C CA . CYS A 1 44 ? 24.872 23.285 29.868 1.00 0.00 44 CYS A CA 4
ATOM 2556 C C . CYS A 1 44 ? 24.200 23.614 28.531 1.00 0.00 44 CYS A C 4
ATOM 2557 O O . CYS A 1 44 ? 23.678 22.748 27.834 1.00 0.00 44 CYS A O 4
ATOM 2564 N N . CYS A 1 45 ? 24.156 24.905 28.207 1.00 0.00 45 CYS A N 4
ATOM 2565 C CA . CYS A 1 45 ? 23.622 25.440 26.959 1.00 0.00 45 CYS A CA 4
ATOM 2566 C C . CYS A 1 45 ? 24.674 26.352 26.361 1.00 0.00 45 CYS A C 4
ATOM 2567 O O . CYS A 1 45 ? 25.687 26.689 26.966 1.00 0.00 45 CYS A O 4
ATOM 2574 N N . LYS A 1 46 ? 24.424 26.760 25.126 1.00 0.00 46 LYS A N 4
ATOM 2575 C CA . LYS A 1 46 ? 25.321 27.642 24.373 1.00 0.00 46 LYS A CA 4
ATOM 2576 C C . LYS A 1 46 ? 24.550 28.778 23.691 1.00 0.00 46 LYS A C 4
ATOM 2577 O O . LYS A 1 46 ? 23.318 28.724 23.607 1.00 0.00 46 LYS A O 4
ATOM 2596 N N . GLN A 1 47 ? 25.277 29.749 23.176 1.00 0.00 47 GLN A N 4
ATOM 2597 C CA . GLN A 1 47 ? 24.808 30.911 22.415 1.00 0.00 47 GLN A CA 4
ATOM 2598 C C . GLN A 1 47 ? 25.889 31.415 21.460 1.00 0.00 47 GLN A C 4
ATOM 2599 O O . GLN A 1 47 ? 27.032 30.933 21.584 1.00 0.00 47 GLN A O 4
ATOM 2613 N N . GLY A 1 1 ? 26.986 33.225 34.688 1.00 0.00 1 GLY A N 5
ATOM 2614 C CA . GLY A 1 1 ? 26.928 31.770 34.481 1.00 0.00 1 GLY A CA 5
ATOM 2615 C C . GLY A 1 1 ? 28.257 31.163 34.832 1.00 0.00 1 GLY A C 5
ATOM 2616 O O . GLY A 1 1 ? 29.154 31.854 35.299 1.00 0.00 1 GLY A O 5
ATOM 2620 N N . VAL A 1 2 ? 28.364 29.859 34.630 1.00 0.00 2 VAL A N 5
ATOM 2621 C CA . VAL A 1 2 ? 29.590 29.094 34.875 1.00 0.00 2 VAL A CA 5
ATOM 2622 C C . VAL A 1 2 ? 30.133 28.593 33.542 1.00 0.00 2 VAL A C 5
ATOM 2623 O O . VAL A 1 2 ? 29.331 28.226 32.676 1.00 0.00 2 VAL A O 5
ATOM 2651 N N . CYS A 1 4 ? 30.911 26.128 30.909 1.00 0.00 4 CYS A N 5
ATOM 2652 C CA . CYS A 1 4 ? 30.563 24.750 30.614 1.00 0.00 4 CYS A CA 5
ATOM 2653 C C . CYS A 1 4 ? 30.238 24.471 29.151 1.00 0.00 4 CYS A C 5
ATOM 2654 O O . CYS A 1 4 ? 29.193 24.836 28.617 1.00 0.00 4 CYS A O 5
ATOM 2661 N N . ARG A 1 5 ? 31.182 23.762 28.559 1.00 0.00 5 ARG A N 5
ATOM 2662 C CA . ARG A 1 5 ? 31.286 23.229 27.218 1.00 0.00 5 ARG A CA 5
ATOM 2663 C C . ARG A 1 5 ? 30.117 22.377 26.751 1.00 0.00 5 ARG A C 5
ATOM 2664 O O . ARG A 1 5 ? 29.167 22.075 27.469 1.00 0.00 5 ARG A O 5
ATOM 2685 N N . CYS A 1 6 ? 30.223 22.039 25.478 1.00 0.00 6 CYS A N 5
ATOM 2686 C CA . CYS A 1 6 ? 29.292 21.182 24.786 1.00 0.00 6 CYS A CA 5
ATOM 2687 C C . CYS A 1 6 ? 29.925 19.773 24.788 1.00 0.00 6 CYS A C 5
ATOM 2688 O O . CYS A 1 6 ? 30.953 19.534 25.427 1.00 0.00 6 CYS A O 5
ATOM 2695 N N . ASP A 1 7 ? 29.319 18.806 24.106 1.00 0.00 7 ASP A N 5
ATOM 2696 C CA . ASP A 1 7 ? 29.871 17.444 23.999 1.00 0.00 7 ASP A CA 5
ATOM 2697 C C . ASP A 1 7 ? 31.077 17.507 23.055 1.00 0.00 7 ASP A C 5
ATOM 2698 O O . ASP A 1 7 ? 32.217 17.224 23.423 1.00 0.00 7 ASP A O 5
ATOM 2707 N N . SER A 1 8 ? 30.812 18.030 21.861 1.00 0.00 8 SER A N 5
ATOM 2708 C CA . SER A 1 8 ? 31.751 18.273 20.772 1.00 0.00 8 SER A CA 5
ATOM 2709 C C . SER A 1 8 ? 32.612 19.541 20.978 1.00 0.00 8 SER A C 5
ATOM 2710 O O . SER A 1 8 ? 32.969 20.180 19.987 1.00 0.00 8 SER A O 5
ATOM 2718 N N . ASP A 1 9 ? 32.964 19.934 22.219 1.00 0.00 9 ASP A N 5
ATOM 2719 C CA . ASP A 1 9 ? 33.768 21.144 22.537 1.00 0.00 9 ASP A CA 5
ATOM 2720 C C . ASP A 1 9 ? 35.118 21.270 21.815 1.00 0.00 9 ASP A C 5
ATOM 2721 O O . ASP A 1 9 ? 35.745 22.326 21.821 1.00 0.00 9 ASP A O 5
ATOM 2730 N N . GLY A 1 10 ? 35.542 20.197 21.154 1.00 0.00 10 GLY A N 5
ATOM 2731 C CA . GLY A 1 10 ? 36.756 20.142 20.371 1.00 0.00 10 GLY A CA 5
ATOM 2732 C C . GLY A 1 10 ? 36.574 20.576 18.935 1.00 0.00 10 GLY A C 5
ATOM 2733 O O . GLY A 1 10 ? 36.676 21.758 18.634 1.00 0.00 10 GLY A O 5
ATOM 2737 N N . PRO A 1 11 ? 36.236 19.628 18.047 1.00 0.00 11 PRO A N 5
ATOM 2738 C CA . PRO A 1 11 ? 35.991 19.854 16.621 1.00 0.00 11 PRO A CA 5
ATOM 2739 C C . PRO A 1 11 ? 34.935 20.923 16.279 1.00 0.00 11 PRO A C 5
ATOM 2740 O O . PRO A 1 11 ? 34.741 21.237 15.106 1.00 0.00 11 PRO A O 5
ATOM 2751 N N . SER A 1 12 ? 34.224 21.454 17.281 1.00 0.00 12 SER A N 5
ATOM 2752 C CA . SER A 1 12 ? 33.229 22.527 17.092 1.00 0.00 12 SER A CA 5
ATOM 2753 C C . SER A 1 12 ? 33.789 23.932 17.269 1.00 0.00 12 SER A C 5
ATOM 2754 O O . SER A 1 12 ? 33.084 24.893 16.960 1.00 0.00 12 SER A O 5
ATOM 2762 N N . VAL A 1 13 ? 35.037 24.067 17.722 1.00 0.00 13 VAL A N 5
ATOM 2763 C CA . VAL A 1 13 ? 35.684 25.352 18.003 1.00 0.00 13 VAL A CA 5
ATOM 2764 C C . VAL A 1 13 ? 37.212 25.258 17.928 1.00 0.00 13 VAL A C 5
ATOM 2765 O O . VAL A 1 13 ? 37.782 24.216 17.624 1.00 0.00 13 VAL A O 5
ATOM 2778 N N . HIS A 1 14 ? 37.919 26.347 18.237 1.00 0.00 14 HIS A N 5
ATOM 2779 C CA . HIS A 1 14 ? 39.387 26.366 18.266 1.00 0.00 14 HIS A CA 5
ATOM 2780 C C . HIS A 1 14 ? 39.966 25.578 19.452 1.00 0.00 14 HIS A C 5
ATOM 2781 O O . HIS A 1 14 ? 41.177 25.392 19.568 1.00 0.00 14 HIS A O 5
ATOM 2795 N N . GLY A 1 15 ? 39.118 25.196 20.406 1.00 0.00 15 GLY A N 5
ATOM 2796 C CA . GLY A 1 15 ? 39.488 24.395 21.560 1.00 0.00 15 GLY A CA 5
ATOM 2797 C C . GLY A 1 15 ? 40.497 25.019 22.524 1.00 0.00 15 GLY A C 5
ATOM 2798 O O . GLY A 1 15 ? 41.646 24.585 22.598 1.00 0.00 15 GLY A O 5
ATOM 2802 N N . ASN A 1 16 ? 40.081 26.051 23.255 1.00 0.00 16 ASN A N 5
ATOM 2803 C CA . ASN A 1 16 ? 40.890 26.739 24.271 1.00 0.00 16 ASN A CA 5
ATOM 2804 C C . ASN A 1 16 ? 40.060 26.934 25.541 1.00 0.00 16 ASN A C 5
ATOM 2805 O O . ASN A 1 16 ? 40.447 26.501 26.623 1.00 0.00 16 ASN A O 5
ATOM 2816 N N . THR A 1 17 ? 38.892 27.557 25.384 1.00 0.00 17 THR A N 5
ATOM 2817 C CA . THR A 1 17 ? 37.978 27.893 26.486 1.00 0.00 17 THR A CA 5
ATOM 2818 C C . THR A 1 17 ? 36.516 27.701 26.179 1.00 0.00 17 THR A C 5
ATOM 2819 O O . THR A 1 17 ? 36.049 27.887 25.060 1.00 0.00 17 THR A O 5
ATOM 2830 N N . LEU A 1 18 ? 35.828 27.417 27.275 1.00 0.00 18 LEU A N 5
ATOM 2831 C CA . LEU A 1 18 ? 34.427 27.141 27.486 1.00 0.00 18 LEU A CA 5
ATOM 2832 C C . LEU A 1 18 ? 33.478 28.205 26.918 1.00 0.00 18 LEU A C 5
ATOM 2833 O O . LEU A 1 18 ? 33.033 29.081 27.655 1.00 0.00 18 LEU A O 5
ATOM 2849 N N . SER A 1 19 ? 33.181 28.138 25.614 1.00 0.00 19 SER A N 5
ATOM 2850 C CA . SER A 1 19 ? 32.237 29.056 24.947 1.00 0.00 19 SER A CA 5
ATOM 2851 C C . SER A 1 19 ? 30.801 28.787 25.427 1.00 0.00 19 SER A C 5
ATOM 2852 O O . SER A 1 19 ? 29.927 29.651 25.351 1.00 0.00 19 SER A O 5
ATOM 2860 N N . GLY A 1 20 ? 30.560 27.571 25.922 1.00 0.00 20 GLY A N 5
ATOM 2861 C CA . GLY A 1 20 ? 29.292 27.139 26.480 1.00 0.00 20 GLY A CA 5
ATOM 2862 C C . GLY A 1 20 ? 29.217 27.598 27.936 1.00 0.00 20 GLY A C 5
ATOM 2863 O O . GLY A 1 20 ? 30.216 27.943 28.575 1.00 0.00 20 GLY A O 5
ATOM 2867 N N . THR A 1 21 ? 28.025 27.603 28.505 1.00 0.00 21 THR A N 5
ATOM 2868 C CA . THR A 1 21 ? 27.789 28.066 29.862 1.00 0.00 21 THR A CA 5
ATOM 2869 C C . THR A 1 21 ? 26.707 27.236 30.524 1.00 0.00 21 THR A C 5
ATOM 2870 O O . THR A 1 21 ? 25.748 26.823 29.866 1.00 0.00 21 THR A O 5
ATOM 2881 N N . VAL A 1 22 ? 26.873 26.957 31.818 1.00 0.00 22 VAL A N 5
ATOM 2882 C CA . VAL A 1 22 ? 25.917 26.246 32.618 1.00 0.00 22 VAL A CA 5
ATOM 2883 C C . VAL A 1 22 ? 25.114 27.257 33.405 1.00 0.00 22 VAL A C 5
ATOM 2884 O O . VAL A 1 22 ? 25.587 28.277 33.919 1.00 0.00 22 VAL A O 5
ATOM 2897 N N . TRP A 1 23 ? 23.851 26.904 33.405 1.00 0.00 23 TRP A N 5
ATOM 2898 C CA . TRP A 1 23 ? 22.683 27.536 33.958 1.00 0.00 23 TRP A CA 5
ATOM 2899 C C . TRP A 1 23 ? 22.040 26.416 34.711 1.00 0.00 23 TRP A C 5
ATOM 2900 O O . TRP A 1 23 ? 21.701 25.357 34.172 1.00 0.00 23 TRP A O 5
ATOM 2921 N N . VAL A 1 24 ? 22.031 26.597 36.013 1.00 0.00 24 VAL A N 5
ATOM 2922 C CA . VAL A 1 24 ? 21.493 25.558 36.850 1.00 0.00 24 VAL A CA 5
ATOM 2923 C C . VAL A 1 24 ? 19.995 25.643 36.841 1.00 0.00 24 VAL A C 5
ATOM 2924 O O . VAL A 1 24 ? 19.416 26.679 36.511 1.00 0.00 24 VAL A O 5
ATOM 2937 N N . GLY A 1 25 ? 19.365 24.545 37.228 1.00 0.00 25 GLY A N 5
ATOM 2938 C CA . GLY A 1 25 ? 17.922 24.515 37.191 1.00 0.00 25 GLY A CA 5
ATOM 2939 C C . GLY A 1 25 ? 17.520 24.253 35.708 1.00 0.00 25 GLY A C 5
ATOM 2940 O O . GLY A 1 25 ? 17.006 23.185 35.363 1.00 0.00 25 GLY A O 5
ATOM 2944 N N . SER A 1 26 ? 17.795 25.213 34.805 1.00 0.00 26 SER A N 5
ATOM 2945 C CA . SER A 1 26 ? 17.571 25.165 33.350 1.00 0.00 26 SER A CA 5
ATOM 2946 C C . SER A 1 26 ? 18.246 26.312 32.568 1.00 0.00 26 SER A C 5
ATOM 2947 O O . SER A 1 26 ? 18.676 27.301 33.155 1.00 0.00 26 SER A O 5
ATOM 2955 N N . CYS A 1 27 ? 18.350 26.149 31.244 1.00 0.00 27 CYS A N 5
ATOM 2956 C CA . CYS A 1 27 ? 18.981 27.032 30.249 1.00 0.00 27 CYS A CA 5
ATOM 2957 C C . CYS A 1 27 ? 18.409 28.452 30.134 1.00 0.00 27 CYS A C 5
ATOM 2958 O O . CYS A 1 27 ? 17.237 28.725 30.392 1.00 0.00 27 CYS A O 5
ATOM 2965 N N . ALA A 1 28 ? 19.283 29.345 29.672 1.00 0.00 28 ALA A N 5
ATOM 2966 C CA . ALA A 1 28 ? 19.026 30.749 29.399 1.00 0.00 28 ALA A CA 5
ATOM 2967 C C . ALA A 1 28 ? 18.071 30.872 28.188 1.00 0.00 28 ALA A C 5
ATOM 2968 O O . ALA A 1 28 ? 18.300 30.253 27.149 1.00 0.00 28 ALA A O 5
ATOM 2975 N N . SER A 1 29 ? 17.060 31.740 28.297 1.00 0.00 29 SER A N 5
ATOM 2976 C CA . SER A 1 29 ? 15.969 32.022 27.331 1.00 0.00 29 SER A CA 5
ATOM 2977 C C . SER A 1 29 ? 16.287 32.049 25.827 1.00 0.00 29 SER A C 5
ATOM 2978 O O . SER A 1 29 ? 15.411 31.743 25.023 1.00 0.00 29 SER A O 5
ATOM 2986 N N . GLY A 1 30 ? 17.504 32.436 25.438 1.00 0.00 30 GLY A N 5
ATOM 2987 C CA . GLY A 1 30 ? 17.935 32.562 24.038 1.00 0.00 30 GLY A CA 5
ATOM 2988 C C . GLY A 1 30 ? 18.952 31.525 23.560 1.00 0.00 30 GLY A C 5
ATOM 2989 O O . GLY A 1 30 ? 19.511 31.678 22.476 1.00 0.00 30 GLY A O 5
ATOM 2993 N N . TRP A 1 31 ? 19.286 30.539 24.388 1.00 0.00 31 TRP A N 5
ATOM 2994 C CA . TRP A 1 31 ? 20.285 29.511 24.082 1.00 0.00 31 TRP A CA 5
ATOM 2995 C C . TRP A 1 31 ? 19.631 28.147 23.790 1.00 0.00 31 TRP A C 5
ATOM 2996 O O . TRP A 1 31 ? 18.414 27.991 23.859 1.00 0.00 31 TRP A O 5
ATOM 3017 N N . HIS A 1 32 ? 20.442 27.136 23.443 1.00 0.00 32 HIS A N 5
ATOM 3018 C CA . HIS A 1 32 ? 19.924 25.774 23.193 1.00 0.00 32 HIS A CA 5
ATOM 3019 C C . HIS A 1 32 ? 20.953 24.726 23.609 1.00 0.00 32 HIS A C 5
ATOM 3020 O O . HIS A 1 32 ? 22.136 25.053 23.799 1.00 0.00 32 HIS A O 5
ATOM 3034 N N . LYS A 1 33 ? 20.515 23.468 23.683 1.00 0.00 33 LYS A N 5
ATOM 3035 C CA . LYS A 1 33 ? 21.367 22.323 24.007 1.00 0.00 33 LYS A CA 5
ATOM 3036 C C . LYS A 1 33 ? 22.393 22.068 22.933 1.00 0.00 33 LYS A C 5
ATOM 3037 O O . LYS A 1 33 ? 22.076 21.762 21.792 1.00 0.00 33 LYS A O 5
ATOM 3056 N N . CYS A 1 34 ? 23.640 22.262 23.317 1.00 0.00 34 CYS A N 5
ATOM 3057 C CA . CYS A 1 34 ? 24.770 22.000 22.448 1.00 0.00 34 CYS A CA 5
ATOM 3058 C C . CYS A 1 34 ? 25.162 20.508 22.594 1.00 0.00 34 CYS A C 5
ATOM 3059 O O . CYS A 1 34 ? 26.139 20.063 21.993 1.00 0.00 34 CYS A O 5
ATOM 3066 N N . ASN A 1 35 ? 24.418 19.727 23.405 1.00 0.00 35 ASN A N 5
ATOM 3067 C CA . ASN A 1 35 ? 24.726 18.326 23.669 1.00 0.00 35 ASN A CA 5
ATOM 3068 C C . ASN A 1 35 ? 23.514 17.531 24.189 1.00 0.00 35 ASN A C 5
ATOM 3069 O O . ASN A 1 35 ? 22.479 18.113 24.502 1.00 0.00 35 ASN A O 5
ATOM 3080 N N . ASP A 1 36 ? 23.671 16.204 24.268 1.00 0.00 36 ASP A N 5
ATOM 3081 C CA . ASP A 1 36 ? 22.648 15.245 24.722 1.00 0.00 36 ASP A CA 5
ATOM 3082 C C . ASP A 1 36 ? 22.417 15.288 26.240 1.00 0.00 36 ASP A C 5
ATOM 3083 O O . ASP A 1 36 ? 21.295 15.223 26.740 1.00 0.00 36 ASP A O 5
ATOM 3092 N N . GLU A 1 37 ? 23.522 15.386 26.969 1.00 0.00 37 GLU A N 5
ATOM 3093 C CA . GLU A 1 37 ? 23.602 15.505 28.422 1.00 0.00 37 GLU A CA 5
ATOM 3094 C C . GLU A 1 37 ? 23.525 16.992 28.834 1.00 0.00 37 GLU A C 5
ATOM 3095 O O . GLU A 1 37 ? 23.457 17.889 27.994 1.00 0.00 37 GLU A O 5
ATOM 3107 N N . TYR A 1 38 ? 23.611 17.310 30.124 1.00 0.00 38 TYR A N 5
ATOM 3108 C CA . TYR A 1 38 ? 23.587 18.681 30.615 1.00 0.00 38 TYR A CA 5
ATOM 3109 C C . TYR A 1 38 ? 24.535 18.819 31.790 1.00 0.00 38 TYR A C 5
ATOM 3110 O O . TYR A 1 38 ? 25.528 19.529 31.687 1.00 0.00 38 TYR A O 5
ATOM 3128 N N . ASN A 1 39 ? 24.186 18.179 32.915 1.00 0.00 39 ASN A N 5
ATOM 3129 C CA . ASN A 1 39 ? 24.918 18.220 34.172 1.00 0.00 39 ASN A CA 5
ATOM 3130 C C . ASN A 1 39 ? 24.286 17.402 35.310 1.00 0.00 39 ASN A C 5
ATOM 3131 O O . ASN A 1 39 ? 23.189 16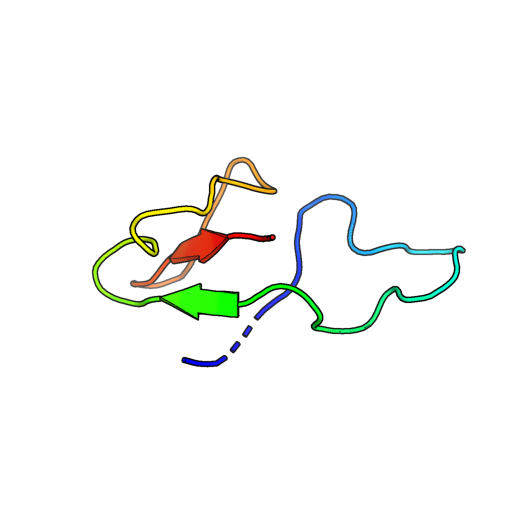.864 35.197 1.00 0.00 39 ASN A O 5
ATOM 3142 N N . ILE A 1 40 ? 25.027 17.386 36.420 1.00 0.00 40 ILE A N 5
ATOM 3143 C CA . ILE A 1 40 ? 24.809 16.805 37.734 1.00 0.00 40 ILE A CA 5
ATOM 3144 C C . ILE A 1 40 ? 23.444 17.121 38.354 1.00 0.00 40 ILE A C 5
ATOM 3145 O O . ILE A 1 40 ? 22.809 16.305 39.014 1.00 0.00 40 ILE A O 5
ATOM 3161 N N . ALA A 1 41 ? 23.065 18.365 38.113 1.00 0.00 41 ALA A N 5
ATOM 3162 C CA . ALA A 1 41 ? 21.895 19.086 38.552 1.00 0.00 41 ALA A CA 5
ATOM 3163 C C . ALA A 1 41 ? 21.416 20.093 37.503 1.00 0.00 41 ALA A C 5
ATOM 3164 O O . ALA A 1 41 ? 20.241 20.252 37.190 1.00 0.00 41 ALA A O 5
ATOM 3171 N N . TYR A 1 42 ? 22.414 20.806 36.998 1.00 0.00 42 TYR A N 5
ATOM 3172 C CA . TYR A 1 42 ? 22.394 21.877 36.039 1.00 0.00 42 TYR A CA 5
ATOM 3173 C C . TYR A 1 42 ? 22.197 21.466 34.586 1.00 0.00 42 TYR A C 5
ATOM 3174 O O . TYR A 1 42 ? 21.917 20.324 34.248 1.00 0.00 42 TYR A O 5
ATOM 3192 N N . GLU A 1 43 ? 22.448 22.441 33.719 1.00 0.00 43 GLU A N 5
ATOM 3193 C CA . GLU A 1 43 ? 22.387 22.271 32.281 1.00 0.00 43 GLU A CA 5
ATOM 3194 C C . GLU A 1 43 ? 23.330 23.203 31.523 1.00 0.00 43 GLU A C 5
ATOM 3195 O O . GLU A 1 43 ? 23.274 24.426 31.630 1.00 0.00 43 GLU A O 5
ATOM 3207 N N . CYS A 1 44 ? 24.135 22.595 30.670 1.00 0.00 44 CYS A N 5
ATOM 3208 C CA . CYS A 1 44 ? 25.063 23.300 29.807 1.00 0.00 44 CYS A CA 5
ATOM 3209 C C . CYS A 1 44 ? 24.352 23.590 28.470 1.00 0.00 44 CYS A C 5
ATOM 3210 O O . CYS A 1 44 ? 23.547 22.796 27.969 1.00 0.00 44 CYS A O 5
ATOM 3217 N N . CYS A 1 45 ? 24.561 24.794 27.946 1.00 0.00 45 CYS A N 5
ATOM 3218 C CA . CYS A 1 45 ? 24.053 25.311 26.672 1.00 0.00 45 CYS A CA 5
ATOM 3219 C C . CYS A 1 45 ? 25.155 26.160 26.051 1.00 0.00 45 CYS A C 5
ATOM 3220 O O . CYS A 1 45 ? 26.154 26.496 26.678 1.00 0.00 45 CYS A O 5
ATOM 3227 N N . LYS A 1 46 ? 24.929 26.535 24.800 1.00 0.00 46 LYS A N 5
ATOM 3228 C CA . LYS A 1 46 ? 25.825 27.396 24.031 1.00 0.00 46 LYS A CA 5
ATOM 3229 C C . LYS A 1 46 ? 25.046 28.501 23.312 1.00 0.00 46 LYS A C 5
ATOM 3230 O O . LYS A 1 46 ? 23.814 28.413 23.248 1.00 0.00 46 LYS A O 5
ATOM 3249 N N . GLN A 1 47 ? 25.755 29.467 22.760 1.00 0.00 47 GLN A N 5
ATOM 3250 C CA . GLN A 1 47 ? 25.251 30.594 21.970 1.00 0.00 47 GLN A CA 5
ATOM 3251 C C . GLN A 1 47 ? 26.250 31.008 20.870 1.00 0.00 47 GLN A C 5
ATOM 3252 O O . GLN A 1 47 ? 27.376 30.470 20.887 1.00 0.00 47 GLN A O 5
ATOM 3266 N N . GLY A 1 1 ? 27.465 33.176 33.280 1.00 0.00 1 GLY A N 6
ATOM 3267 C CA . GLY A 1 1 ? 27.210 31.760 33.616 1.00 0.00 1 GLY A CA 6
ATOM 3268 C C . GLY A 1 1 ? 28.482 31.081 34.061 1.00 0.00 1 GLY A C 6
ATOM 3269 O O . GLY A 1 1 ? 29.500 31.731 34.265 1.00 0.00 1 GLY A O 6
ATOM 3273 N N . VAL A 1 2 ? 28.410 29.771 34.248 1.00 0.00 2 VAL A N 6
ATOM 3274 C CA . VAL A 1 2 ? 29.533 28.946 34.722 1.00 0.00 2 VAL A CA 6
ATOM 3275 C C . VAL A 1 2 ? 30.196 28.235 33.540 1.00 0.00 2 VAL A C 6
ATOM 3276 O O . VAL A 1 2 ? 29.486 27.795 32.636 1.00 0.00 2 VAL A O 6
ATOM 3304 N N . CYS A 1 4 ? 31.206 25.382 31.254 1.00 0.00 4 CYS A N 6
ATOM 3305 C CA . CYS A 1 4 ? 30.827 23.990 31.048 1.00 0.00 4 CYS A CA 6
ATOM 3306 C C . CYS A 1 4 ? 30.785 23.540 29.579 1.00 0.00 4 CYS A C 6
ATOM 3307 O O . CYS A 1 4 ? 30.170 24.196 28.742 1.00 0.00 4 CYS A O 6
ATOM 3314 N N . ARG A 1 5 ? 31.408 22.396 29.263 1.00 0.00 5 ARG A N 6
ATOM 3315 C CA . ARG A 1 5 ? 31.509 21.808 27.925 1.00 0.00 5 ARG A CA 6
ATOM 3316 C C . ARG A 1 5 ? 30.210 21.301 27.296 1.00 0.00 5 ARG A C 6
ATOM 3317 O O . ARG A 1 5 ? 29.114 21.336 27.845 1.00 0.00 5 ARG A O 6
ATOM 3338 N N . CYS A 1 6 ? 30.424 20.849 26.068 1.00 0.00 6 CYS A N 6
ATOM 3339 C CA . CYS A 1 6 ? 29.504 20.239 25.122 1.00 0.00 6 CYS A CA 6
ATOM 3340 C C . CYS A 1 6 ? 30.027 18.847 24.711 1.00 0.00 6 CYS A C 6
ATOM 3341 O O . CYS A 1 6 ? 31.190 18.537 24.946 1.00 0.00 6 CYS A O 6
ATOM 3348 N N . ASP A 1 7 ? 29.174 18.023 24.091 1.00 0.00 7 ASP A N 6
ATOM 3349 C CA . ASP A 1 7 ? 29.422 16.623 23.655 1.00 0.00 7 ASP A CA 6
ATOM 3350 C C . ASP A 1 7 ? 30.725 16.459 22.872 1.00 0.00 7 ASP A C 6
ATOM 3351 O O . ASP A 1 7 ? 31.531 15.572 23.142 1.00 0.00 7 ASP A O 6
ATOM 3360 N N . SER A 1 8 ? 30.916 17.362 21.913 1.00 0.00 8 SER A N 6
ATOM 3361 C CA . SER A 1 8 ? 32.036 17.414 20.980 1.00 0.00 8 SER A CA 6
ATOM 3362 C C . SER A 1 8 ? 33.338 18.006 21.524 1.00 0.00 8 SER A C 6
ATOM 3363 O O . SER A 1 8 ? 34.385 17.822 20.914 1.00 0.00 8 SER A O 6
ATOM 3371 N N . ASP A 1 9 ? 33.242 18.753 22.634 1.00 0.00 9 ASP A N 6
ATOM 3372 C CA . ASP A 1 9 ? 34.251 19.506 23.389 1.00 0.00 9 ASP A CA 6
ATOM 3373 C C . ASP A 1 9 ? 35.409 20.044 22.519 1.00 0.00 9 ASP A C 6
ATOM 3374 O O . ASP A 1 9 ? 36.591 19.950 22.839 1.00 0.00 9 ASP A O 6
ATOM 3383 N N . GLY A 1 10 ? 35.030 20.645 21.386 1.00 0.00 10 GLY A N 6
ATOM 3384 C CA . GLY A 1 10 ? 35.947 21.172 20.388 1.00 0.00 10 GLY A CA 6
ATOM 3385 C C . GLY A 1 10 ? 35.247 21.620 19.123 1.00 0.00 10 GLY A C 6
ATOM 3386 O O . GLY A 1 10 ? 35.401 21.024 18.059 1.00 0.00 10 GLY A O 6
ATOM 3390 N N . PRO A 1 11 ? 34.524 22.740 19.226 1.00 0.00 11 PRO A N 6
ATOM 3391 C CA . PRO A 1 11 ? 33.760 23.332 18.140 1.00 0.00 11 PRO A CA 6
ATOM 3392 C C . PRO A 1 11 ? 34.545 23.788 16.886 1.00 0.00 11 PRO A C 6
ATOM 3393 O O . PRO A 1 11 ? 33.927 24.179 15.903 1.00 0.00 11 PRO A O 6
ATOM 3404 N N . SER A 1 12 ? 35.885 23.770 16.910 1.00 0.00 12 SER A N 6
ATOM 3405 C CA . SER A 1 12 ? 36.820 24.104 15.805 1.00 0.00 12 SER A CA 6
ATOM 3406 C C . SER A 1 12 ? 36.931 25.567 15.432 1.00 0.00 12 SER A C 6
ATOM 3407 O O . SER A 1 12 ? 37.210 25.949 14.294 1.00 0.00 12 SER A O 6
ATOM 3415 N N . VAL A 1 13 ? 36.769 26.379 16.455 1.00 0.00 13 VAL A N 6
ATOM 3416 C CA . VAL A 1 13 ? 36.754 27.838 16.394 1.00 0.00 13 VAL A CA 6
ATOM 3417 C C . VAL A 1 13 ? 37.572 28.502 17.506 1.00 0.00 13 VAL A C 6
ATOM 3418 O O . VAL A 1 13 ? 38.440 27.897 18.134 1.00 0.00 13 VAL A O 6
ATOM 3431 N N . HIS A 1 14 ? 37.320 29.786 17.721 1.00 0.00 14 HIS A N 6
ATOM 3432 C CA . HIS A 1 14 ? 37.953 30.644 18.711 1.00 0.00 14 HIS A CA 6
ATOM 3433 C C . HIS A 1 14 ? 37.674 30.220 20.170 1.00 0.00 14 HIS A C 6
ATOM 3434 O O . HIS A 1 14 ? 36.754 30.713 20.824 1.00 0.00 14 HIS A O 6
ATOM 3448 N N . GLY A 1 15 ? 38.522 29.320 20.679 1.00 0.00 15 GLY A N 6
ATOM 3449 C CA . GLY A 1 15 ? 38.505 28.802 22.053 1.00 0.00 15 GLY A CA 6
ATOM 3450 C C . GLY A 1 15 ? 37.889 27.406 22.222 1.00 0.00 15 GLY A C 6
ATOM 3451 O O . GLY A 1 15 ? 36.686 27.291 22.438 1.00 0.00 15 GLY A O 6
ATOM 3455 N N . ASN A 1 16 ? 38.703 26.336 22.187 1.00 0.00 16 ASN A N 6
ATOM 3456 C CA . ASN A 1 16 ? 38.222 24.940 22.339 1.00 0.00 16 ASN A CA 6
ATOM 3457 C C . ASN A 1 16 ? 37.666 24.584 23.726 1.00 0.00 16 ASN A C 6
ATOM 3458 O O . ASN A 1 16 ? 36.865 23.666 23.871 1.00 0.00 16 ASN A O 6
ATOM 3469 N N . THR A 1 17 ? 38.164 25.305 24.726 1.00 0.00 17 THR A N 6
ATOM 3470 C CA . THR A 1 17 ? 37.844 25.301 26.169 1.00 0.00 17 THR A CA 6
ATOM 3471 C C . THR A 1 17 ? 36.350 25.517 26.460 1.00 0.00 17 THR A C 6
ATOM 3472 O O . THR A 1 17 ? 35.507 25.500 25.570 1.00 0.00 17 THR A O 6
ATOM 3483 N N . LEU A 1 18 ? 36.016 25.697 27.736 1.00 0.00 18 LEU A N 6
ATOM 3484 C CA . LEU A 1 18 ? 34.711 25.933 28.318 1.00 0.00 18 LEU A CA 6
ATOM 3485 C C . LEU A 1 18 ? 33.973 27.213 27.848 1.00 0.00 18 LEU A C 6
ATOM 3486 O O . LEU A 1 18 ? 33.526 28.024 28.655 1.00 0.00 18 LEU A O 6
ATOM 3502 N N . SER A 1 19 ? 33.851 27.375 26.525 1.00 0.00 19 SER A N 6
ATOM 3503 C CA . SER A 1 19 ? 33.148 28.457 25.825 1.00 0.00 19 SER A CA 6
ATOM 3504 C C . SER A 1 19 ? 31.643 28.228 26.021 1.00 0.00 19 SER A C 6
ATOM 3505 O O . SER A 1 19 ? 30.844 29.151 25.889 1.00 0.00 19 SER A O 6
ATOM 3513 N N . GLY A 1 20 ? 31.264 26.959 26.284 1.00 0.00 20 GLY A N 6
ATOM 3514 C CA . GLY A 1 20 ? 29.915 26.495 26.572 1.00 0.00 20 GLY A CA 6
ATOM 3515 C C . GLY A 1 20 ? 29.626 27.003 27.991 1.00 0.00 20 GLY A C 6
ATOM 3516 O O . GLY A 1 20 ? 30.535 27.405 28.731 1.00 0.00 20 GLY A O 6
ATOM 35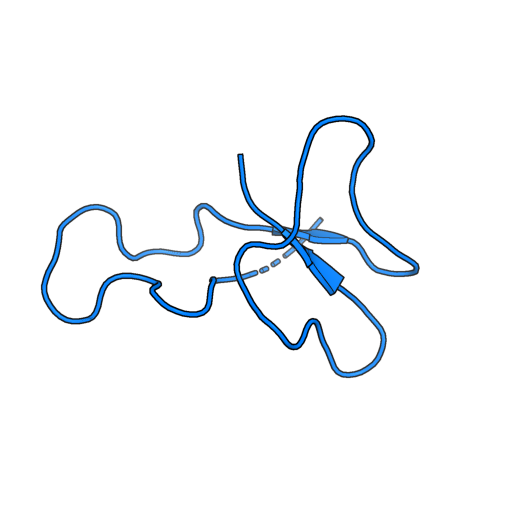20 N N . THR A 1 21 ? 28.381 26.977 28.451 1.00 0.00 21 THR A N 6
ATOM 3521 C CA . THR A 1 21 ? 28.079 27.514 29.774 1.00 0.00 21 THR A CA 6
ATOM 3522 C C . THR A 1 21 ? 26.921 26.822 30.446 1.00 0.00 21 THR A C 6
ATOM 3523 O O . THR A 1 21 ? 25.962 26.444 29.778 1.00 0.00 21 THR A O 6
ATOM 3534 N N . VAL A 1 22 ? 27.028 26.664 31.761 1.00 0.00 22 VAL A N 6
ATOM 3535 C CA . VAL A 1 22 ? 26.017 26.100 32.608 1.00 0.00 22 VAL A CA 6
ATOM 3536 C C . VAL A 1 22 ? 25.278 27.242 33.280 1.00 0.00 22 VAL A C 6
ATOM 3537 O O . VAL A 1 22 ? 25.808 28.256 33.730 1.00 0.00 22 VAL A O 6
ATOM 3550 N N . TRP A 1 23 ? 23.998 26.996 33.225 1.00 0.00 23 TRP A N 6
ATOM 3551 C CA . TRP A 1 23 ? 22.845 27.715 33.684 1.00 0.00 23 TRP A CA 6
ATOM 3552 C C . TRP A 1 23 ? 22.133 26.679 34.506 1.00 0.00 23 TRP A C 6
ATOM 3553 O O . TRP A 1 23 ? 22.036 25.510 34.116 1.00 0.00 23 TRP A O 6
ATOM 3574 N N . VAL A 1 24 ? 21.720 27.081 35.693 1.00 0.00 24 VAL A N 6
ATOM 3575 C CA . VAL A 1 24 ? 21.067 26.149 36.576 1.00 0.00 24 VAL A CA 6
ATOM 3576 C C . VAL A 1 24 ? 19.588 26.393 36.596 1.00 0.00 24 VAL A C 6
ATOM 3577 O O . VAL A 1 24 ? 19.110 27.494 36.301 1.00 0.00 24 VAL A O 6
ATOM 3590 N N . GLY A 1 25 ? 18.875 25.349 36.973 1.00 0.00 25 GLY A N 6
ATOM 3591 C CA . GLY A 1 25 ? 17.434 25.450 37.001 1.00 0.00 25 GLY A CA 6
ATOM 3592 C C . GLY A 1 25 ? 16.834 25.275 35.578 1.00 0.00 25 GLY A C 6
ATOM 3593 O O . GLY A 1 25 ? 15.829 24.586 35.440 1.00 0.00 25 GLY A O 6
ATOM 3597 N N . SER A 1 26 ? 17.446 25.885 34.544 1.00 0.00 26 SER A N 6
ATOM 3598 C CA . SER A 1 26 ? 17.143 25.842 33.097 1.00 0.00 26 SER A CA 6
ATOM 3599 C C . SER A 1 26 ? 18.209 26.622 32.299 1.00 0.00 26 SER A C 6
ATOM 3600 O O . SER A 1 26 ? 18.962 27.415 32.874 1.00 0.00 26 SER A O 6
ATOM 3608 N N . CYS A 1 27 ? 18.248 26.456 30.968 1.00 0.00 27 CYS A N 6
ATOM 3609 C CA . CYS A 1 27 ? 19.148 27.133 30.002 1.00 0.00 27 CYS A CA 6
ATOM 3610 C C . CYS A 1 27 ? 18.779 28.604 29.750 1.00 0.00 27 CYS A C 6
ATOM 3611 O O . CYS A 1 27 ? 17.659 29.065 29.979 1.00 0.00 27 CYS A O 6
ATOM 3618 N N . ALA A 1 28 ? 19.771 29.337 29.246 1.00 0.00 28 ALA A N 6
ATOM 3619 C CA . ALA A 1 28 ? 19.718 30.729 28.855 1.00 0.00 28 ALA A CA 6
ATOM 3620 C C . ALA A 1 28 ? 18.861 30.905 27.580 1.00 0.00 28 ALA A C 6
ATOM 3621 O O . ALA A 1 28 ? 19.028 30.184 26.597 1.00 0.00 28 ALA A O 6
ATOM 3628 N N . SER A 1 29 ? 17.987 31.912 27.596 1.00 0.00 29 SER A N 6
ATOM 3629 C CA . SER A 1 29 ? 17.010 32.333 26.573 1.00 0.00 29 SER A CA 6
ATOM 3630 C C . SER A 1 29 ? 17.258 31.940 25.115 1.00 0.00 29 SER A C 6
ATOM 3631 O O . SER A 1 29 ? 16.445 31.238 24.513 1.00 0.00 29 SER A O 6
ATOM 3639 N N . GLY A 1 30 ? 18.359 32.423 24.543 1.00 0.00 30 GLY A N 6
ATOM 3640 C CA . GLY A 1 30 ? 18.755 32.229 23.148 1.00 0.00 30 GLY A CA 6
ATOM 3641 C C . GLY A 1 30 ? 19.755 31.115 22.881 1.00 0.00 30 GLY A C 6
ATOM 3642 O O . GLY A 1 30 ? 20.365 31.097 21.812 1.00 0.00 30 GLY A O 6
ATOM 3646 N N . TRP A 1 31 ? 20.022 30.265 23.862 1.00 0.00 31 TRP A N 6
ATOM 3647 C CA . TRP A 1 31 ? 20.986 29.165 23.754 1.00 0.00 31 TRP A CA 6
ATOM 3648 C C . TRP A 1 31 ? 20.271 27.811 23.602 1.00 0.00 31 TRP A C 6
ATOM 3649 O O . TRP A 1 31 ? 19.051 27.717 23.697 1.00 0.00 31 TRP A O 6
ATOM 3670 N N . HIS A 1 32 ? 21.026 26.728 23.364 1.00 0.00 32 HIS A N 6
ATOM 3671 C CA . HIS A 1 32 ? 20.438 25.379 23.227 1.00 0.00 32 HIS A CA 6
ATOM 3672 C C . HIS A 1 32 ? 21.433 24.282 23.618 1.00 0.00 32 HIS A C 6
ATOM 3673 O O . HIS A 1 32 ? 22.646 24.538 23.674 1.00 0.00 32 HIS A O 6
ATOM 3687 N N . LYS A 1 33 ? 20.905 23.067 23.819 1.00 0.00 33 LYS A N 6
ATOM 3688 C CA . LYS A 1 33 ? 21.630 21.837 24.174 1.00 0.00 33 LYS A CA 6
ATOM 3689 C C . LYS A 1 33 ? 22.686 21.435 23.167 1.00 0.00 33 LYS A C 6
ATOM 3690 O O . LYS A 1 33 ? 22.388 20.982 22.068 1.00 0.00 33 LYS A O 6
ATOM 3709 N N . CYS A 1 34 ? 23.930 21.630 23.575 1.00 0.00 34 CYS A N 6
ATOM 3710 C CA . CYS A 1 34 ? 25.090 21.254 22.794 1.00 0.00 34 CYS A CA 6
ATOM 3711 C C . CYS A 1 34 ? 25.480 19.786 23.058 1.00 0.00 34 CYS A C 6
ATOM 3712 O O . CYS A 1 34 ? 26.491 19.314 22.537 1.00 0.00 34 CYS A O 6
ATOM 3719 N N . ASN A 1 35 ? 24.686 19.066 23.852 1.00 0.00 35 ASN A N 6
ATOM 3720 C CA . ASN A 1 35 ? 24.914 17.688 24.268 1.00 0.00 35 ASN A CA 6
ATOM 3721 C C . ASN A 1 35 ? 23.586 16.992 24.617 1.00 0.00 35 ASN A C 6
ATOM 3722 O O . ASN A 1 35 ? 22.537 17.636 24.600 1.00 0.00 35 ASN A O 6
ATOM 3733 N N . ASP A 1 36 ? 23.647 15.699 24.944 1.00 0.00 36 ASP A N 6
ATOM 3734 C CA . ASP A 1 36 ? 22.490 14.885 25.354 1.00 0.00 36 ASP A CA 6
ATOM 3735 C C . ASP A 1 36 ? 22.130 15.118 26.829 1.00 0.00 36 ASP A C 6
ATOM 3736 O O . ASP A 1 36 ? 20.994 15.413 27.172 1.00 0.00 36 ASP A O 6
ATOM 3745 N N . GLU A 1 37 ? 23.127 14.989 27.701 1.00 0.00 37 GLU A N 6
ATOM 3746 C CA . GLU A 1 37 ? 23.058 15.218 29.132 1.00 0.00 37 GLU A CA 6
ATOM 3747 C C . GLU A 1 37 ? 23.134 16.732 29.411 1.00 0.00 37 GLU A C 6
ATOM 3748 O O . GLU A 1 37 ? 23.196 17.555 28.495 1.00 0.00 37 GLU A O 6
ATOM 3760 N N . TYR A 1 38 ? 23.206 17.151 30.676 1.00 0.00 38 TYR A N 6
ATOM 3761 C CA . TYR A 1 38 ? 23.337 18.553 31.029 1.00 0.00 38 TYR A CA 6
ATOM 3762 C C . TYR A 1 38 ? 24.275 18.711 32.222 1.00 0.00 38 TYR A C 6
ATOM 3763 O O . TYR A 1 38 ? 25.369 19.243 32.069 1.00 0.00 38 TYR A O 6
ATOM 3781 N N . ASN A 1 39 ? 23.811 18.274 33.399 1.00 0.00 39 ASN A N 6
ATOM 3782 C CA . ASN A 1 39 ? 24.504 18.361 34.665 1.00 0.00 39 ASN A CA 6
ATOM 3783 C C . ASN A 1 39 ? 23.749 17.711 35.835 1.00 0.00 39 ASN A C 6
ATOM 3784 O O . ASN A 1 39 ? 22.609 17.272 35.732 1.00 0.00 39 ASN A O 6
ATOM 3795 N N . ILE A 1 40 ? 24.431 17.727 36.977 1.00 0.00 40 ILE A N 6
ATOM 3796 C CA . ILE A 1 40 ? 24.082 17.291 38.324 1.00 0.00 40 ILE A CA 6
ATOM 3797 C C . ILE A 1 40 ? 22.689 17.713 38.810 1.00 0.00 40 ILE A C 6
ATOM 3798 O O . ILE A 1 40 ? 21.994 17.009 39.529 1.00 0.00 40 ILE A O 6
ATOM 3814 N N . ALA A 1 41 ? 22.359 18.928 38.402 1.00 0.00 41 ALA A N 6
ATOM 3815 C CA . ALA A 1 41 ? 21.171 19.683 38.705 1.00 0.00 41 ALA A CA 6
ATOM 3816 C C . ALA A 1 41 ? 20.780 20.635 37.566 1.00 0.00 41 ALA A C 6
ATOM 3817 O O . ALA A 1 41 ? 19.624 20.838 37.209 1.00 0.00 41 ALA A O 6
ATOM 3824 N N . TYR A 1 42 ? 21.837 21.269 37.071 1.00 0.00 42 TYR A N 6
ATOM 3825 C CA . TYR A 1 42 ? 21.956 22.272 36.039 1.00 0.00 42 TYR A CA 6
ATOM 3826 C C . TYR A 1 42 ? 21.876 21.764 34.601 1.00 0.00 42 TYR A C 6
ATOM 3827 O O . TYR A 1 42 ? 21.598 20.603 34.336 1.00 0.00 42 TYR A O 6
ATOM 3845 N N . GLU A 1 43 ? 22.248 22.655 33.688 1.00 0.00 43 GLU A N 6
ATOM 3846 C CA . GLU A 1 43 ? 22.309 22.380 32.261 1.00 0.00 43 GLU A CA 6
ATOM 3847 C C . GLU A 1 43 ? 23.367 23.198 31.513 1.00 0.00 43 GLU A C 6
ATOM 3848 O O . GLU A 1 43 ? 23.376 24.426 31.537 1.00 0.00 43 GLU A O 6
ATOM 3860 N N . CYS A 1 44 ? 24.143 22.484 30.722 1.00 0.00 44 CYS A N 6
ATOM 3861 C CA . CYS A 1 44 ? 25.179 23.058 29.870 1.00 0.00 44 CYS A CA 6
ATOM 3862 C C . CYS A 1 44 ? 24.601 23.290 28.468 1.00 0.00 44 CYS A C 6
ATOM 3863 O O . CYS A 1 44 ? 23.937 22.427 27.887 1.00 0.00 44 CYS A O 6
ATOM 3870 N N . CYS A 1 45 ? 24.792 24.493 27.936 1.00 0.00 45 CYS A N 6
ATOM 3871 C CA . CYS A 1 45 ? 24.377 24.950 26.606 1.00 0.00 45 CYS A CA 6
ATOM 3872 C C . CYS A 1 45 ? 25.530 25.709 25.968 1.00 0.00 45 CYS A C 6
ATOM 3873 O O . CYS A 1 45 ? 26.562 25.969 26.582 1.00 0.00 45 CYS A O 6
ATOM 3880 N N . LYS A 1 46 ? 25.355 26.101 24.712 1.00 0.00 46 LYS A N 6
ATOM 3881 C CA . LYS A 1 46 ? 26.332 26.881 23.936 1.00 0.00 46 LYS A CA 6
ATOM 3882 C C . LYS A 1 46 ? 25.696 28.036 23.146 1.00 0.00 46 LYS A C 6
ATOM 3883 O O . LYS A 1 46 ? 24.461 28.078 23.043 1.00 0.00 46 LYS A O 6
ATOM 3902 N N . GLN A 1 47 ? 26.531 28.915 22.602 1.00 0.00 47 GLN A N 6
ATOM 3903 C CA . GLN A 1 47 ? 26.162 30.053 21.751 1.00 0.00 47 GLN A CA 6
ATOM 3904 C C . GLN A 1 47 ? 27.249 30.472 20.748 1.00 0.00 47 GLN A C 6
ATOM 3905 O O . GLN A 1 47 ? 27.575 29.609 19.906 1.00 0.00 47 GLN A O 6
ATOM 3919 N N . GLY A 1 1 ? 26.950 33.276 34.300 1.00 0.00 1 GLY A N 7
ATOM 3920 C CA . GLY A 1 1 ? 26.800 31.813 34.322 1.00 0.00 1 GLY A CA 7
ATOM 3921 C C . GLY A 1 1 ? 28.102 31.173 34.709 1.00 0.00 1 GLY A C 7
ATOM 3922 O O . GLY A 1 1 ? 29.075 31.864 34.980 1.00 0.00 1 GLY A O 7
ATOM 3926 N N . VAL A 1 2 ? 28.118 29.850 34.781 1.00 0.00 2 VAL A N 7
ATOM 3927 C CA . VAL A 1 2 ? 29.303 29.084 35.183 1.00 0.00 2 VAL A CA 7
ATOM 3928 C C . VAL A 1 2 ? 30.005 28.477 33.973 1.00 0.00 2 VAL A C 7
ATOM 3929 O O . VAL A 1 2 ? 29.315 28.050 33.039 1.00 0.00 2 VAL A O 7
ATOM 3957 N N . CYS A 1 4 ? 31.101 25.882 31.536 1.00 0.00 4 CYS A N 7
ATOM 3958 C CA . CYS A 1 4 ? 30.738 24.507 31.224 1.00 0.00 4 CYS A CA 7
ATOM 3959 C C . CYS A 1 4 ? 30.819 24.212 29.737 1.00 0.00 4 CYS A C 7
ATOM 3960 O O . CYS A 1 4 ? 30.253 24.934 28.926 1.00 0.00 4 CYS A O 7
ATOM 3967 N N . ARG A 1 5 ? 31.490 23.113 29.377 1.00 0.00 5 ARG A N 7
ATOM 3968 C CA . ARG A 1 5 ? 31.667 22.760 27.971 1.00 0.00 5 ARG A CA 7
ATOM 3969 C C . ARG A 1 5 ? 30.704 21.727 27.407 1.00 0.00 5 ARG A C 7
ATOM 3970 O O . ARG A 1 5 ? 30.110 20.906 28.101 1.00 0.00 5 ARG A O 7
ATOM 3991 N N . CYS A 1 6 ? 30.625 21.837 26.093 1.00 0.00 6 CYS A N 7
ATOM 3992 C CA . CYS A 1 6 ? 29.862 21.012 25.171 1.00 0.00 6 CYS A CA 7
ATOM 3993 C C . CYS A 1 6 ? 30.695 19.740 24.886 1.00 0.00 6 CYS A C 7
ATOM 3994 O O . CYS A 1 6 ? 31.919 19.788 25.008 1.00 0.00 6 CYS A O 7
ATOM 4001 N N . ASP A 1 7 ? 30.079 18.616 24.487 1.00 0.00 7 ASP A N 7
ATOM 4002 C CA . ASP A 1 7 ? 30.815 17.345 24.241 1.00 0.00 7 ASP A CA 7
ATOM 4003 C C . ASP A 1 7 ? 31.929 17.482 23.168 1.00 0.00 7 ASP A C 7
ATOM 4004 O O . ASP A 1 7 ? 32.915 16.742 23.172 1.00 0.00 7 ASP A O 7
ATOM 4013 N N . SER A 1 8 ? 31.800 18.510 22.323 1.00 0.00 8 SER A N 7
ATOM 4014 C CA . SER A 1 8 ? 32.696 18.924 21.242 1.00 0.00 8 SER A CA 7
ATOM 4015 C C . SER A 1 8 ? 33.517 20.201 21.512 1.00 0.00 8 SER A C 7
ATOM 4016 O O . SER A 1 8 ? 34.364 20.520 20.690 1.00 0.00 8 SER A O 7
ATOM 4024 N N . ASP A 1 9 ? 33.217 20.944 22.591 1.00 0.00 9 ASP A N 7
ATOM 4025 C CA . ASP A 1 9 ? 33.721 22.222 23.151 1.00 0.00 9 ASP A CA 7
ATOM 4026 C C . ASP A 1 9 ? 34.038 23.386 22.196 1.00 0.00 9 ASP A C 7
ATOM 4027 O O . ASP A 1 9 ? 34.352 24.502 22.615 1.00 0.00 9 ASP A O 7
ATOM 4036 N N . GLY A 1 10 ? 33.791 23.175 20.910 1.00 0.00 10 GLY A N 7
ATOM 4037 C CA . GLY A 1 10 ? 33.987 24.108 19.827 1.00 0.00 10 GLY A CA 7
ATOM 4038 C C . GLY A 1 10 ? 33.398 23.599 18.524 1.00 0.00 10 GLY A C 7
ATOM 4039 O O . GLY A 1 10 ? 34.092 23.359 17.537 1.00 0.00 10 GLY A O 7
ATOM 4043 N N . PRO A 1 11 ? 32.062 23.508 18.492 1.00 0.00 11 PRO A N 7
ATOM 4044 C CA . PRO A 1 11 ? 31.298 23.039 17.352 1.00 0.00 11 PRO A CA 7
ATOM 4045 C C . PRO A 1 11 ? 31.498 23.796 16.024 1.00 0.00 11 PRO A C 7
ATOM 4046 O O . PRO A 1 11 ? 31.135 23.261 14.982 1.00 0.00 11 PRO A O 7
ATOM 4057 N N . SER A 1 12 ? 32.078 25.003 16.037 1.00 0.00 12 SER A N 7
ATOM 4058 C CA . SER A 1 12 ? 32.375 25.781 14.829 1.00 0.00 12 SER A CA 7
ATOM 4059 C C . SER A 1 12 ? 33.852 25.996 14.601 1.00 0.00 12 SER A C 7
ATOM 4060 O O . SER A 1 12 ? 34.250 26.276 13.474 1.00 0.00 12 SER A O 7
ATOM 4068 N N . VAL A 1 13 ? 34.666 25.867 15.646 1.00 0.00 13 VAL A N 7
ATOM 4069 C CA . VAL A 1 13 ? 36.104 26.102 15.615 1.00 0.00 13 VAL A CA 7
ATOM 4070 C C . VAL A 1 13 ? 36.780 25.497 16.837 1.00 0.00 13 VAL A C 7
ATOM 4071 O O . VAL A 1 13 ? 36.204 25.477 17.918 1.00 0.00 13 VAL A O 7
ATOM 4084 N N . HIS A 1 14 ? 38.014 25.031 16.667 1.00 0.00 14 HIS A N 7
ATOM 4085 C CA . HIS A 1 14 ? 38.856 24.450 17.718 1.00 0.00 14 HIS A CA 7
ATOM 4086 C C . HIS A 1 14 ? 39.110 25.417 18.899 1.00 0.00 14 HIS A C 7
ATOM 4087 O O . HIS A 1 14 ? 39.816 26.410 18.742 1.00 0.00 14 HIS A O 7
ATOM 4101 N N . GLY A 1 15 ? 38.557 25.126 20.082 1.00 0.00 15 GLY A N 7
ATOM 4102 C CA . GLY A 1 15 ? 38.672 25.979 21.269 1.00 0.00 15 GLY A CA 7
ATOM 4103 C C . GLY A 1 15 ? 38.465 25.220 22.580 1.00 0.00 15 GLY A C 7
ATOM 4104 O O . GLY A 1 15 ? 37.488 25.474 23.271 1.00 0.00 15 GLY A O 7
ATOM 4108 N N . ASN A 1 16 ? 39.433 24.364 22.935 1.00 0.00 16 ASN A N 7
ATOM 4109 C CA . ASN A 1 16 ? 39.613 23.416 24.064 1.00 0.00 16 ASN A CA 7
ATOM 4110 C C . ASN A 1 16 ? 39.384 23.881 25.522 1.00 0.00 16 ASN A C 7
ATOM 4111 O O . ASN A 1 16 ? 40.001 23.401 26.485 1.00 0.00 16 ASN A O 7
ATOM 4122 N N . THR A 1 17 ? 38.534 24.869 25.700 1.00 0.00 17 THR A N 7
ATOM 4123 C CA . THR A 1 17 ? 38.160 25.550 26.946 1.00 0.00 17 THR A CA 7
ATOM 4124 C C . THR A 1 17 ? 36.657 25.689 27.146 1.00 0.00 17 THR A C 7
ATOM 4125 O O . THR A 1 17 ? 35.854 25.352 26.283 1.00 0.00 17 THR A O 7
ATOM 4136 N N . LEU A 1 18 ? 36.276 26.189 28.321 1.00 0.00 18 LEU A N 7
ATOM 4137 C CA . LEU A 1 18 ? 34.904 26.435 28.707 1.00 0.00 18 LEU A CA 7
ATOM 4138 C C . LEU A 1 18 ? 34.305 27.652 27.984 1.00 0.00 18 LEU A C 7
ATOM 4139 O O . LEU A 1 18 ? 34.150 28.728 28.553 1.00 0.00 18 LEU A O 7
ATOM 4155 N N . SER A 1 19 ? 33.982 27.417 26.710 1.00 0.00 19 SER A N 7
ATOM 4156 C CA . SER A 1 19 ? 33.347 28.287 25.713 1.00 0.00 19 SER A CA 7
ATOM 4157 C C . SER A 1 19 ? 31.819 28.329 25.868 1.00 0.00 19 SER A C 7
ATOM 4158 O O . SER A 1 19 ? 31.163 29.218 25.331 1.00 0.00 19 SER A O 7
ATOM 4166 N N . GLY A 1 20 ? 31.262 27.350 26.589 1.00 0.00 20 GLY A N 7
ATOM 4167 C CA . GLY A 1 20 ? 29.854 27.195 26.926 1.00 0.00 20 GLY A CA 7
ATOM 4168 C C . GLY A 1 20 ? 29.584 27.626 28.368 1.00 0.00 20 GLY A C 7
ATOM 4169 O O . GLY A 1 20 ? 30.497 27.933 29.139 1.00 0.00 20 GLY A O 7
ATOM 4173 N N . THR A 1 21 ? 28.315 27.592 28.760 1.00 0.00 21 THR A N 7
ATOM 4174 C CA . THR A 1 21 ? 27.872 28.036 30.075 1.00 0.00 21 THR A CA 7
ATOM 4175 C C . THR A 1 21 ? 26.776 27.164 30.659 1.00 0.00 21 THR A C 7
ATOM 4176 O O . THR A 1 21 ? 25.862 26.742 29.947 1.00 0.00 21 THR A O 7
ATOM 4187 N N . VAL A 1 22 ? 26.864 26.857 31.954 1.00 0.00 22 VAL A N 7
ATOM 4188 C CA . VAL A 1 22 ? 25.864 26.109 32.676 1.00 0.00 22 VAL A CA 7
ATOM 4189 C C . VAL A 1 22 ? 24.996 27.132 33.376 1.00 0.00 22 VAL A C 7
ATOM 4190 O O . VAL A 1 22 ? 25.431 28.148 33.934 1.00 0.00 22 VAL A O 7
ATOM 4203 N N . TRP A 1 23 ? 23.736 26.803 33.241 1.00 0.00 23 TRP A N 7
ATOM 4204 C CA . TRP A 1 23 ? 22.541 27.444 33.707 1.00 0.00 23 TRP A CA 7
ATOM 4205 C C . TRP A 1 23 ? 21.875 26.374 34.510 1.00 0.00 23 TRP A C 7
ATOM 4206 O O . TRP A 1 23 ? 21.771 25.219 34.088 1.00 0.00 23 TRP A O 7
ATOM 4227 N N . VAL A 1 24 ? 21.518 26.734 35.725 1.00 0.00 24 VAL A N 7
ATOM 4228 C CA . VAL A 1 24 ? 20.929 25.761 36.604 1.00 0.00 24 VAL A CA 7
ATOM 4229 C C . VAL A 1 24 ? 19.440 25.939 36.616 1.00 0.00 24 VAL A C 7
ATOM 4230 O O . VAL A 1 24 ? 18.911 27.001 36.292 1.00 0.00 24 VAL A O 7
ATOM 4243 N N . GLY A 1 25 ? 18.759 24.878 37.004 1.00 0.00 25 GLY A N 7
ATOM 4244 C CA . GLY A 1 25 ? 17.312 24.918 37.014 1.00 0.00 25 GLY A CA 7
ATOM 4245 C C . GLY A 1 25 ? 16.683 24.761 35.599 1.00 0.00 25 GLY A C 7
ATOM 4246 O O . GLY A 1 25 ? 15.656 24.096 35.485 1.00 0.00 25 GLY A O 7
ATOM 4250 N N . SER A 1 26 ? 17.302 25.327 34.546 1.00 0.00 26 SER A N 7
ATOM 4251 C CA . SER A 1 26 ? 16.968 25.291 33.100 1.00 0.00 26 SER A CA 7
ATOM 4252 C C . SER A 1 26 ? 17.960 26.160 32.290 1.00 0.00 26 SER A C 7
ATOM 4253 O O . SER A 1 26 ? 18.687 26.967 32.867 1.00 0.00 26 SER A O 7
ATOM 4261 N N . CYS A 1 27 ? 17.961 26.049 30.956 1.00 0.00 27 CYS A N 7
ATOM 4262 C CA . CYS A 1 27 ? 18.782 26.826 30.011 1.00 0.00 27 CYS A CA 7
ATOM 4263 C C . CYS A 1 27 ? 18.277 28.258 29.799 1.00 0.00 27 CYS A C 7
ATOM 4264 O O . CYS A 1 27 ? 17.102 28.604 29.966 1.00 0.00 27 CYS A O 7
ATOM 4271 N N . ALA A 1 28 ? 19.224 29.090 29.373 1.00 0.00 28 ALA A N 7
ATOM 4272 C CA . ALA A 1 28 ? 19.056 30.491 29.028 1.00 0.00 28 ALA A CA 7
ATOM 4273 C C . ALA A 1 28 ? 18.199 30.628 27.752 1.00 0.00 28 ALA A C 7
ATOM 4274 O O . ALA A 1 28 ? 18.444 29.951 26.755 1.00 0.00 28 ALA A O 7
ATOM 4281 N N . SER A 1 29 ? 17.216 31.528 27.812 1.00 0.00 29 SER A N 7
ATOM 4282 C CA . SER A 1 29 ? 16.192 31.873 26.814 1.00 0.00 29 SER A CA 7
ATOM 4283 C C . SER A 1 29 ? 16.530 31.670 25.328 1.00 0.00 29 SER A C 7
ATOM 4284 O O . SER A 1 29 ? 15.754 31.042 24.612 1.00 0.00 29 SER A O 7
ATOM 4292 N N . GLY A 1 30 ? 17.670 32.189 24.871 1.00 0.00 30 GLY A N 7
ATOM 4293 C CA . GLY A 1 30 ? 18.114 32.137 23.477 1.00 0.00 30 GLY A CA 7
ATOM 4294 C C . GLY A 1 30 ? 19.175 31.096 23.139 1.00 0.00 30 GLY A C 7
ATOM 4295 O O . GLY A 1 30 ? 19.737 31.146 22.045 1.00 0.00 30 GLY A O 7
ATOM 4299 N N . TRP A 1 31 ? 19.544 30.238 24.085 1.00 0.00 31 TRP A N 7
ATOM 4300 C CA . TRP A 1 31 ? 20.588 29.222 23.920 1.00 0.00 31 TRP A CA 7
ATOM 4301 C C . TRP A 1 31 ? 19.989 27.823 23.667 1.00 0.00 31 TRP A C 7
ATOM 4302 O O . TRP A 1 31 ? 18.776 27.644 23.678 1.00 0.00 31 TRP A O 7
ATOM 4323 N N . HIS A 1 32 ? 20.835 26.817 23.388 1.00 0.00 32 HIS A N 7
ATOM 4324 C CA . HIS A 1 32 ? 20.370 25.443 23.105 1.00 0.00 32 HIS A CA 7
ATOM 4325 C C . HIS A 1 32 ? 21.412 24.410 23.529 1.00 0.00 32 HIS A C 7
ATOM 4326 O O . HIS A 1 32 ? 22.571 24.772 23.781 1.00 0.00 32 HIS A O 7
ATOM 4340 N N . LYS A 1 33 ? 20.997 23.138 23.564 1.00 0.00 33 LYS A N 7
ATOM 4341 C CA . LYS A 1 33 ? 21.814 21.994 23.994 1.00 0.00 33 LYS A CA 7
ATOM 4342 C C . LYS A 1 33 ? 22.973 21.708 23.076 1.00 0.00 33 LYS A C 7
ATOM 4343 O O . LYS A 1 33 ? 22.798 21.311 21.930 1.00 0.00 33 LYS A O 7
ATOM 4362 N N . CYS A 1 34 ? 24.157 21.904 23.624 1.00 0.00 34 CYS A N 7
ATOM 4363 C CA . CYS A 1 34 ? 25.386 21.620 22.922 1.00 0.00 34 CYS A CA 7
ATOM 4364 C C . CYS A 1 34 ? 25.896 20.203 23.267 1.00 0.00 34 CYS A C 7
ATOM 4365 O O . CYS A 1 34 ? 27.000 19.827 22.873 1.00 0.00 34 CYS A O 7
ATOM 4372 N N . ASN A 1 35 ? 25.124 19.411 24.034 1.00 0.00 35 ASN A N 7
ATOM 4373 C CA . ASN A 1 35 ? 25.496 18.047 24.435 1.00 0.00 35 ASN A CA 7
ATOM 4374 C C . ASN A 1 35 ? 24.273 17.137 24.680 1.00 0.00 35 ASN A C 7
ATOM 4375 O O . ASN A 1 35 ? 23.129 17.594 24.668 1.00 0.00 35 ASN A O 7
ATOM 4386 N N . ASP A 1 36 ? 24.533 15.839 24.873 1.00 0.00 36 ASP A N 7
ATOM 4387 C CA . ASP A 1 36 ? 23.525 14.803 25.181 1.00 0.00 36 ASP A CA 7
ATOM 4388 C C . ASP A 1 36 ? 23.012 14.944 26.616 1.00 0.00 36 ASP A C 7
ATOM 4389 O O . ASP A 1 36 ? 21.810 14.975 26.883 1.00 0.00 36 ASP A O 7
ATOM 4398 N N . GLU A 1 37 ? 23.973 15.000 27.531 1.00 0.00 37 GLU A N 7
ATOM 4399 C CA . GLU A 1 37 ? 23.771 15.195 28.958 1.00 0.00 37 GLU A CA 7
ATOM 4400 C C . GLU A 1 37 ? 23.657 16.713 29.229 1.00 0.00 37 GLU A C 7
ATOM 4401 O O . GLU A 1 37 ? 23.669 17.521 28.300 1.00 0.00 37 GLU A O 7
ATOM 4413 N N . TYR A 1 38 ? 23.657 17.160 30.483 1.00 0.00 38 TYR A N 7
ATOM 4414 C CA . TYR A 1 38 ? 23.602 18.576 30.824 1.00 0.00 38 TYR A CA 7
ATOM 4415 C C . TYR A 1 38 ? 24.443 18.837 32.058 1.00 0.00 38 TYR A C 7
ATOM 4416 O O . TYR A 1 38 ? 25.400 19.609 32.007 1.00 0.00 38 TYR A O 7
ATOM 4434 N N . ASN A 1 39 ? 24.044 18.220 33.177 1.00 0.00 39 ASN A N 7
ATOM 4435 C CA . ASN A 1 39 ? 24.702 18.329 34.459 1.00 0.00 39 ASN A CA 7
ATOM 4436 C C . ASN A 1 39 ? 24.073 17.518 35.597 1.00 0.00 39 ASN A C 7
ATOM 4437 O O . ASN A 1 39 ? 22.990 16.955 35.490 1.00 0.00 39 ASN A O 7
ATOM 4448 N N . ILE A 1 40 ? 24.780 17.578 36.724 1.00 0.00 40 ILE A N 7
ATOM 4449 C CA . ILE A 1 40 ? 24.522 17.035 38.042 1.00 0.00 40 ILE A CA 7
ATOM 4450 C C . ILE A 1 40 ? 23.111 17.329 38.579 1.00 0.00 40 ILE A C 7
ATOM 4451 O O . ILE A 1 40 ? 22.453 16.534 39.244 1.00 0.00 40 ILE A O 7
ATOM 4467 N N . ALA A 1 41 ? 22.710 18.551 38.270 1.00 0.00 41 ALA A N 7
ATOM 4468 C CA . ALA A 1 41 ? 21.492 19.241 38.629 1.00 0.00 41 ALA A CA 7
ATOM 4469 C C . ALA A 1 41 ? 20.992 20.139 37.497 1.00 0.00 41 ALA A C 7
ATOM 4470 O O . ALA A 1 41 ? 19.823 20.146 37.130 1.00 0.00 41 ALA A O 7
ATOM 4477 N N . TYR A 1 42 ? 21.957 20.924 37.017 1.00 0.00 42 TYR A N 7
ATOM 4478 C CA . TYR A 1 42 ? 21.986 21.963 36.007 1.00 0.00 42 TYR A CA 7
ATOM 4479 C C . TYR A 1 42 ? 21.920 21.491 34.564 1.00 0.00 42 TYR A C 7
ATOM 4480 O O . TYR A 1 42 ? 21.704 20.328 34.260 1.00 0.00 42 TYR A O 7
ATOM 4498 N N . GLU A 1 43 ? 22.234 22.422 33.667 1.00 0.00 43 GLU A N 7
ATOM 4499 C CA . GLU A 1 43 ? 22.306 22.189 32.241 1.00 0.00 43 GLU A CA 7
ATOM 4500 C C . GLU A 1 43 ? 23.290 23.072 31.470 1.00 0.00 43 GLU A C 7
ATOM 4501 O O . GLU A 1 43 ? 23.299 24.302 31.539 1.00 0.00 43 GLU A O 7
ATOM 4513 N N . CYS A 1 44 ? 24.096 22.408 30.657 1.00 0.00 44 CYS A N 7
ATOM 4514 C CA . CYS A 1 44 ? 25.087 23.041 29.798 1.00 0.00 44 CYS A CA 7
ATOM 4515 C C . CYS A 1 44 ? 24.417 23.451 28.466 1.00 0.00 44 CYS A C 7
ATOM 4516 O O . CYS A 1 44 ? 23.565 22.732 27.925 1.00 0.00 44 CYS A O 7
ATOM 4523 N N . CYS A 1 45 ? 24.728 24.656 27.987 1.00 0.00 45 CYS A N 7
ATOM 4524 C CA . CYS A 1 45 ? 24.268 25.238 26.720 1.00 0.00 45 CYS A CA 7
ATOM 4525 C C . CYS A 1 45 ? 25.386 26.120 26.187 1.00 0.00 45 CYS A C 7
ATOM 4526 O O . CYS A 1 45 ? 26.349 26.449 26.877 1.00 0.00 45 CYS A O 7
ATOM 4533 N N . LYS A 1 46 ? 25.217 26.541 24.943 1.00 0.00 46 LYS A N 7
ATOM 4534 C CA . LYS A 1 46 ? 26.178 27.380 24.223 1.00 0.00 46 LYS A CA 7
ATOM 4535 C C . LYS A 1 46 ? 25.510 28.518 23.458 1.00 0.00 46 LYS A C 7
ATOM 4536 O O . LYS A 1 46 ? 24.288 28.474 23.276 1.00 0.00 46 LYS A O 7
ATOM 4555 N N . GLN A 1 47 ? 26.312 29.454 22.986 1.00 0.00 47 GLN A N 7
ATOM 4556 C CA . GLN A 1 47 ? 25.986 30.634 22.176 1.00 0.00 47 GLN A CA 7
ATOM 4557 C C . GLN A 1 47 ? 27.250 31.219 21.539 1.00 0.00 47 GLN A C 7
ATOM 4558 O O . GLN A 1 47 ? 28.218 31.553 22.256 1.00 0.00 47 GLN A O 7
ATOM 4572 N N . GLY A 1 1 ? 26.865 33.274 35.029 1.00 0.00 1 GLY A N 8
ATOM 4573 C CA . GLY A 1 1 ? 26.838 31.869 34.578 1.00 0.00 1 GLY A CA 8
ATOM 4574 C C . GLY A 1 1 ? 28.068 31.156 35.077 1.00 0.00 1 GLY A C 8
ATOM 4575 O O . GLY A 1 1 ? 28.868 31.748 35.793 1.00 0.00 1 GLY A O 8
ATOM 4579 N N . VAL A 1 2 ? 28.243 29.894 34.687 1.00 0.00 2 VAL A N 8
ATOM 4580 C CA . VAL A 1 2 ? 29.421 29.099 35.071 1.00 0.00 2 VAL A CA 8
ATOM 4581 C C . VAL A 1 2 ? 30.051 28.472 33.832 1.00 0.00 2 VAL A C 8
ATOM 4582 O O . VAL A 1 2 ? 29.309 28.038 32.944 1.00 0.00 2 VAL A O 8
ATOM 4610 N N . CYS A 1 4 ? 31.100 25.764 31.410 1.00 0.00 4 CYS A N 8
ATOM 4611 C CA . CYS A 1 4 ? 30.703 24.385 31.164 1.00 0.00 4 CYS A CA 8
ATOM 4612 C C . CYS A 1 4 ? 30.783 24.011 29.686 1.00 0.00 4 CYS A C 8
ATOM 4613 O O . CYS A 1 4 ? 30.281 24.743 28.839 1.00 0.00 4 CYS A O 8
ATOM 4620 N N . ARG A 1 5 ? 31.386 22.859 29.360 1.00 0.00 5 ARG A N 8
ATOM 4621 C CA . ARG A 1 5 ? 31.563 22.452 27.963 1.00 0.00 5 ARG A CA 8
ATOM 4622 C C . ARG A 1 5 ? 30.570 21.454 27.374 1.00 0.00 5 ARG A C 8
ATOM 4623 O O . ARG A 1 5 ? 29.897 20.690 28.052 1.00 0.00 5 ARG A O 8
ATOM 4644 N N . CYS A 1 6 ? 30.554 21.525 26.052 1.00 0.00 6 CYS A N 8
ATOM 4645 C CA . CYS A 1 6 ? 29.725 20.799 25.089 1.00 0.00 6 CYS A CA 8
ATOM 4646 C C . CYS A 1 6 ? 30.313 19.424 24.723 1.00 0.00 6 CYS A C 8
ATOM 4647 O O . CYS A 1 6 ? 31.462 19.141 25.050 1.00 0.00 6 CYS A O 8
ATOM 4654 N N . ASP A 1 7 ? 29.548 18.581 24.022 1.00 0.00 7 ASP A N 8
ATOM 4655 C CA . ASP A 1 7 ? 29.912 17.198 23.618 1.00 0.00 7 ASP A CA 8
ATOM 4656 C C . ASP A 1 7 ? 31.159 17.050 22.727 1.00 0.00 7 ASP A C 8
ATOM 4657 O O . ASP A 1 7 ? 31.785 15.992 22.662 1.00 0.00 7 ASP A O 8
ATOM 4666 N N . SER A 1 8 ? 31.508 18.171 22.123 1.00 0.00 8 SER A N 8
ATOM 4667 C CA . SER A 1 8 ? 32.563 18.479 21.165 1.00 0.00 8 SER A CA 8
ATOM 4668 C C . SER A 1 8 ? 33.518 19.591 21.609 1.00 0.00 8 SER A C 8
ATOM 4669 O O . SER A 1 8 ? 34.577 19.766 21.012 1.00 0.00 8 SER A O 8
ATOM 4677 N N . ASP A 1 9 ? 33.087 20.394 22.592 1.00 0.00 9 ASP A N 8
ATOM 4678 C CA . ASP A 1 9 ? 33.717 21.570 23.207 1.00 0.00 9 ASP A CA 8
ATOM 4679 C C . ASP A 1 9 ? 34.321 22.603 22.234 1.00 0.00 9 ASP A C 8
ATOM 4680 O O . ASP A 1 9 ? 35.043 23.516 22.625 1.00 0.00 9 ASP A O 8
ATOM 4689 N N . GLY A 1 10 ? 33.888 22.511 20.975 1.00 0.00 10 GLY A N 8
ATOM 4690 C CA . GLY A 1 10 ? 34.200 23.342 19.822 1.00 0.00 10 GLY A CA 8
ATOM 4691 C C . GLY A 1 10 ? 33.445 22.886 18.591 1.00 0.00 10 GLY A C 8
ATOM 4692 O O . GLY A 1 10 ? 34.034 22.486 17.592 1.00 0.00 10 GLY A O 8
ATOM 4696 N N . PRO A 1 11 ? 32.117 23.044 18.634 1.00 0.00 11 PRO A N 8
ATOM 4697 C CA . PRO A 1 11 ? 31.212 22.720 17.541 1.00 0.00 11 PRO A CA 8
ATOM 4698 C C . PRO A 1 11 ? 31.347 23.554 16.251 1.00 0.00 11 PRO A C 8
ATOM 4699 O O . PRO A 1 11 ? 30.601 23.328 15.301 1.00 0.00 11 PRO A O 8
ATOM 4710 N N . SER A 1 12 ? 32.238 24.548 16.200 1.00 0.00 12 SER A N 8
ATOM 4711 C CA . SER A 1 12 ? 32.409 25.409 15.021 1.00 0.00 12 SER A CA 8
ATOM 4712 C C . SER A 1 12 ? 33.844 25.657 14.639 1.00 0.00 12 SER A C 8
ATOM 4713 O O . SER A 1 12 ? 34.138 25.786 13.453 1.00 0.00 12 SER A O 8
ATOM 4721 N N . VAL A 1 13 ? 34.731 25.707 15.625 1.00 0.00 13 VAL A N 8
ATOM 4722 C CA . VAL A 1 13 ? 36.156 25.995 15.489 1.00 0.00 13 VAL A CA 8
ATOM 4723 C C . VAL A 1 13 ? 36.959 25.355 16.619 1.00 0.00 13 VAL A C 8
ATOM 4724 O O . VAL A 1 13 ? 36.449 24.562 17.405 1.00 0.00 13 VAL A O 8
ATOM 4737 N N . HIS A 1 14 ? 38.231 25.723 16.693 1.00 0.00 14 HIS A N 8
ATOM 4738 C CA . HIS A 1 14 ? 39.200 25.310 17.702 1.00 0.00 14 HIS A CA 8
ATOM 4739 C C . HIS A 1 14 ? 38.670 25.528 19.130 1.00 0.00 14 HIS A C 8
ATOM 4740 O O . HIS A 1 14 ? 38.444 26.668 19.548 1.00 0.00 14 HIS A O 8
ATOM 4754 N N . GLY A 1 15 ? 38.477 24.428 19.856 1.00 0.00 15 GLY A N 8
ATOM 4755 C CA . GLY A 1 15 ? 37.997 24.392 21.233 1.00 0.00 15 GLY A CA 8
ATOM 4756 C C . GLY A 1 15 ? 38.961 23.636 22.150 1.00 0.00 15 GLY A C 8
ATOM 4757 O O . GLY A 1 15 ? 39.318 22.493 21.876 1.00 0.00 15 GLY A O 8
ATOM 4761 N N . ASN A 1 16 ? 39.365 24.286 23.244 1.00 0.00 16 ASN A N 8
ATOM 4762 C CA . ASN A 1 16 ? 40.323 23.804 24.246 1.00 0.00 16 ASN A CA 8
ATOM 4763 C C . ASN A 1 16 ? 39.881 24.090 25.701 1.00 0.00 16 ASN A C 8
ATOM 4764 O O . ASN A 1 16 ? 40.263 23.368 26.626 1.00 0.00 16 ASN A O 8
ATOM 4775 N N . THR A 1 17 ? 39.057 25.119 25.924 1.00 0.00 17 THR A N 8
ATOM 4776 C CA . THR A 1 17 ? 38.522 25.557 27.224 1.00 0.00 17 THR A CA 8
ATOM 4777 C C . THR A 1 17 ? 37.028 25.838 27.163 1.00 0.00 17 THR A C 8
ATOM 4778 O O . THR A 1 17 ? 36.440 25.962 26.094 1.00 0.00 17 THR A O 8
ATOM 4789 N N . LEU A 1 18 ? 36.429 25.977 28.344 1.00 0.00 18 LEU A N 8
ATOM 4790 C CA . LEU A 1 18 ? 35.014 26.194 28.644 1.00 0.00 18 LEU A CA 8
ATOM 4791 C C . LEU A 1 18 ? 34.323 27.412 27.995 1.00 0.00 18 LEU A C 8
ATOM 4792 O O . LEU A 1 18 ? 33.861 28.307 28.688 1.00 0.00 18 LEU A O 8
ATOM 4808 N N . SER A 1 19 ? 34.189 27.402 26.666 1.00 0.00 19 SER A N 8
ATOM 4809 C CA . SER A 1 19 ? 33.510 28.430 25.859 1.00 0.00 19 SER A CA 8
ATOM 4810 C C . SER A 1 19 ? 31.972 28.284 25.877 1.00 0.00 19 SER A C 8
ATOM 4811 O O . SER A 1 19 ? 31.273 28.943 25.105 1.00 0.00 19 SER A O 8
ATOM 4819 N N . GLY A 1 20 ? 31.452 27.352 26.680 1.00 0.00 20 GLY A N 8
ATOM 4820 C CA . GLY A 1 20 ? 30.033 27.072 26.909 1.00 0.00 20 GLY A CA 8
ATOM 4821 C C . GLY A 1 20 ? 29.666 27.515 28.328 1.00 0.00 20 GLY A C 8
ATOM 4822 O O . GLY A 1 20 ? 30.548 27.790 29.152 1.00 0.00 20 GLY A O 8
ATOM 4826 N N . THR A 1 21 ? 28.377 27.503 28.656 1.00 0.00 21 THR A N 8
ATOM 4827 C CA . THR A 1 21 ? 27.904 27.964 29.955 1.00 0.00 21 THR A CA 8
ATOM 4828 C C . THR A 1 21 ? 26.793 27.118 30.536 1.00 0.00 21 THR A C 8
ATOM 4829 O O . THR A 1 21 ? 25.893 26.681 29.813 1.00 0.00 21 THR A O 8
ATOM 4840 N N . VAL A 1 22 ? 26.862 26.859 31.843 1.00 0.00 22 VAL A N 8
ATOM 4841 C CA . VAL A 1 22 ? 25.857 26.131 32.567 1.00 0.00 22 VAL A CA 8
ATOM 4842 C C . VAL A 1 22 ? 24.959 27.168 33.213 1.00 0.00 22 VAL A C 8
ATOM 4843 O O . VAL A 1 22 ? 25.370 28.219 33.717 1.00 0.00 22 VAL A O 8
ATOM 4856 N N . TRP A 1 23 ? 23.704 26.803 33.130 1.00 0.00 23 TRP A N 8
ATOM 4857 C CA . TRP A 1 23 ? 22.520 27.476 33.587 1.00 0.00 23 TRP A CA 8
ATOM 4858 C C . TRP A 1 23 ? 21.859 26.460 34.469 1.00 0.00 23 TRP A C 8
ATOM 4859 O O . TRP A 1 23 ? 21.510 25.339 34.096 1.00 0.00 23 TRP A O 8
ATOM 4880 N N . VAL A 1 24 ? 21.872 26.828 35.722 1.00 0.00 24 VAL A N 8
ATOM 4881 C CA . VAL A 1 24 ? 21.357 26.011 36.780 1.00 0.00 24 VAL A CA 8
ATOM 4882 C C . VAL A 1 24 ? 19.858 26.139 36.816 1.00 0.00 24 VAL A C 8
ATOM 4883 O O . VAL A 1 24 ? 19.310 27.211 36.573 1.00 0.00 24 VAL A O 8
ATOM 4896 N N . GLY A 1 25 ? 19.200 25.026 37.125 1.00 0.00 25 GLY A N 8
ATOM 4897 C CA . GLY A 1 25 ? 17.758 25.007 37.134 1.00 0.00 25 GLY A CA 8
ATOM 4898 C C . GLY A 1 25 ? 17.280 24.665 35.703 1.00 0.00 25 GLY A C 8
ATOM 4899 O O . GLY A 1 25 ? 16.515 23.716 35.565 1.00 0.00 25 GLY A O 8
ATOM 4903 N N . SER A 1 26 ? 17.769 25.383 34.667 1.00 0.00 26 SER A N 8
ATOM 4904 C CA . SER A 1 26 ? 17.519 25.212 33.209 1.00 0.00 26 SER A CA 8
ATOM 4905 C C . SER A 1 26 ? 18.234 26.267 32.317 1.00 0.00 26 SER A C 8
ATOM 4906 O O . SER A 1 26 ? 18.686 27.287 32.834 1.00 0.00 26 SER A O 8
ATOM 4914 N N . CYS A 1 27 ? 18.349 26.029 30.996 1.00 0.00 27 CYS A N 8
ATOM 4915 C CA . CYS A 1 27 ? 19.028 26.858 29.967 1.00 0.00 27 CYS A CA 8
ATOM 4916 C C . CYS A 1 27 ? 18.476 28.270 29.748 1.00 0.00 27 CYS A C 8
ATOM 4917 O O . CYS A 1 27 ? 17.301 28.580 29.947 1.00 0.00 27 CYS A O 8
ATOM 4924 N N . ALA A 1 28 ? 19.373 29.119 29.242 1.00 0.00 28 ALA A N 8
ATOM 4925 C CA . ALA A 1 28 ? 19.127 30.497 28.877 1.00 0.00 28 ALA A CA 8
ATOM 4926 C C . ALA A 1 28 ? 18.253 30.568 27.610 1.00 0.00 28 ALA A C 8
ATOM 4927 O O . ALA A 1 28 ? 18.515 29.913 26.604 1.00 0.00 28 ALA A O 8
ATOM 4934 N N . SER A 1 29 ? 17.258 31.448 27.661 1.00 0.00 29 SER A N 8
ATOM 4935 C CA . SER A 1 29 ? 16.179 31.782 26.708 1.00 0.00 29 SER A CA 8
ATOM 4936 C C . SER A 1 29 ? 16.456 31.829 25.193 1.00 0.00 29 SER A C 8
ATOM 4937 O O . SER A 1 29 ? 15.508 31.754 24.415 1.00 0.00 29 SER A O 8
ATOM 4945 N N . GLY A 1 30 ? 17.712 31.959 24.769 1.00 0.00 30 GLY A N 8
ATOM 4946 C CA . GLY A 1 30 ? 18.124 32.015 23.358 1.00 0.00 30 GLY A CA 8
ATOM 4947 C C . GLY A 1 30 ? 19.197 31.002 22.962 1.00 0.00 30 GLY A C 8
ATOM 4948 O O . GLY A 1 30 ? 19.709 31.045 21.843 1.00 0.00 30 GLY A O 8
ATOM 4952 N N . TRP A 1 31 ? 19.627 30.167 23.905 1.00 0.00 31 TRP A N 8
ATOM 4953 C CA . TRP A 1 31 ? 20.665 29.157 23.725 1.00 0.00 31 TRP A CA 8
ATOM 4954 C C . TRP A 1 31 ? 20.032 27.790 23.422 1.00 0.00 31 TRP A C 8
ATOM 4955 O O . TRP A 1 31 ? 18.817 27.657 23.325 1.00 0.00 31 TRP A O 8
ATOM 4976 N N . HIS A 1 32 ? 20.860 26.758 23.211 1.00 0.00 32 HIS A N 8
ATOM 4977 C CA . HIS A 1 32 ? 20.361 25.393 22.965 1.00 0.00 32 HIS A CA 8
ATOM 4978 C C . HIS A 1 32 ? 21.362 24.370 23.500 1.00 0.00 32 HIS A C 8
ATOM 4979 O O . HIS A 1 32 ? 22.532 24.715 23.728 1.00 0.00 32 HIS A O 8
ATOM 4993 N N . LYS A 1 33 ? 20.920 23.114 23.622 1.00 0.00 33 LYS A N 8
ATOM 4994 C CA . LYS A 1 33 ? 21.745 21.983 24.066 1.00 0.00 33 LYS A CA 8
ATOM 4995 C C . LYS A 1 33 ? 22.902 21.723 23.137 1.00 0.00 33 LYS A C 8
ATOM 4996 O O . LYS A 1 33 ? 22.711 21.395 21.970 1.00 0.00 33 LYS A O 8
ATOM 5015 N N . CYS A 1 34 ? 24.096 21.925 23.654 1.00 0.00 34 CYS A N 8
ATOM 5016 C CA . CYS A 1 34 ? 25.310 21.652 22.914 1.00 0.00 34 CYS A CA 8
ATOM 5017 C C . CYS A 1 34 ? 25.802 20.229 23.210 1.00 0.00 34 CYS A C 8
ATOM 5018 O O . CYS A 1 34 ? 26.932 19.890 22.864 1.00 0.00 34 CYS A O 8
ATOM 5025 N N . ASN A 1 35 ? 24.983 19.410 23.887 1.00 0.00 35 ASN A N 8
ATOM 5026 C CA . ASN A 1 35 ? 25.354 18.060 24.279 1.00 0.00 35 ASN A CA 8
ATOM 5027 C C . ASN A 1 35 ? 24.122 17.220 24.657 1.00 0.00 35 ASN A C 8
ATOM 5028 O O . ASN A 1 35 ? 23.013 17.743 24.775 1.00 0.00 35 ASN A O 8
ATOM 5039 N N . ASP A 1 36 ? 24.345 15.916 24.841 1.00 0.00 36 ASP A N 8
ATOM 5040 C CA . ASP A 1 36 ? 23.336 14.922 25.235 1.00 0.00 36 ASP A CA 8
ATOM 5041 C C . ASP A 1 36 ? 22.883 15.110 26.685 1.00 0.00 36 ASP A C 8
ATOM 5042 O O . ASP A 1 36 ? 21.705 15.230 26.993 1.00 0.00 36 ASP A O 8
ATOM 5051 N N . GLU A 1 37 ? 23.875 15.139 27.565 1.00 0.00 37 GLU A N 8
ATOM 5052 C CA . GLU A 1 37 ? 23.818 15.356 29.005 1.00 0.00 37 GLU A CA 8
ATOM 5053 C C . GLU A 1 37 ? 23.689 16.862 29.310 1.00 0.00 37 GLU A C 8
ATOM 5054 O O . GLU A 1 37 ? 23.698 17.704 28.412 1.00 0.00 37 GLU A O 8
ATOM 5066 N N . TYR A 1 38 ? 23.673 17.260 30.583 1.00 0.00 38 TYR A N 8
ATOM 5067 C CA . TYR A 1 38 ? 23.607 18.661 30.978 1.00 0.00 38 TYR A CA 8
ATOM 5068 C C . TYR A 1 38 ? 24.445 18.888 32.228 1.00 0.00 38 TYR A C 8
ATOM 5069 O O . TYR A 1 38 ? 25.427 19.628 32.175 1.00 0.00 38 TYR A O 8
ATOM 5087 N N . ASN A 1 39 ? 24.023 18.280 33.347 1.00 0.00 39 ASN A N 8
ATOM 5088 C CA . ASN A 1 39 ? 24.659 18.398 34.648 1.00 0.00 39 ASN A CA 8
ATOM 5089 C C . ASN A 1 39 ? 23.975 17.640 35.787 1.00 0.00 39 ASN A C 8
ATOM 5090 O O . ASN A 1 39 ? 22.879 17.112 35.657 1.00 0.00 39 ASN A O 8
ATOM 5101 N N . ILE A 1 40 ? 24.660 17.698 36.930 1.00 0.00 40 ILE A N 8
ATOM 5102 C CA . ILE A 1 40 ? 24.367 17.191 38.259 1.00 0.00 40 ILE A CA 8
ATOM 5103 C C . ILE A 1 40 ? 22.970 17.548 38.780 1.00 0.00 40 ILE A C 8
ATOM 5104 O O . ILE A 1 40 ? 22.306 16.797 39.481 1.00 0.00 40 ILE A O 8
ATOM 5120 N N . ALA A 1 41 ? 22.593 18.764 38.414 1.00 0.00 41 ALA A N 8
ATOM 5121 C CA . ALA A 1 41 ? 21.397 19.500 38.739 1.00 0.00 41 ALA A CA 8
ATOM 5122 C C . ALA A 1 41 ? 20.954 20.395 37.575 1.00 0.00 41 ALA A C 8
ATOM 5123 O O . ALA A 1 41 ? 19.798 20.454 37.170 1.00 0.00 41 ALA A O 8
ATOM 5130 N N . TYR A 1 42 ? 21.957 21.132 37.102 1.00 0.00 42 TYR A N 8
ATOM 5131 C CA . TYR A 1 42 ? 22.005 22.138 36.069 1.00 0.00 42 TYR A CA 8
ATOM 5132 C C . TYR A 1 42 ? 21.905 21.641 34.631 1.00 0.00 42 TYR A C 8
ATOM 5133 O O . TYR A 1 42 ? 21.669 20.471 34.355 1.00 0.00 42 TYR A O 8
ATOM 5151 N N . GLU A 1 43 ? 22.218 22.556 33.713 1.00 0.00 43 GLU A N 8
ATOM 5152 C CA . GLU A 1 43 ? 22.253 22.287 32.283 1.00 0.00 43 GLU A CA 8
ATOM 5153 C C . GLU A 1 43 ? 23.284 23.103 31.503 1.00 0.00 43 GLU A C 8
ATOM 5154 O O . GLU A 1 43 ? 23.324 24.330 31.543 1.00 0.00 43 GLU A O 8
ATOM 5166 N N . CYS A 1 44 ? 24.053 22.394 30.694 1.00 0.00 44 CYS A N 8
ATOM 5167 C CA . CYS A 1 44 ? 25.060 22.968 29.815 1.00 0.00 44 CYS A CA 8
ATOM 5168 C C . CYS A 1 44 ? 24.412 23.369 28.470 1.00 0.00 44 CYS A C 8
ATOM 5169 O O . CYS A 1 44 ? 23.558 22.650 27.933 1.00 0.00 44 CYS A O 8
ATOM 5176 N N . CYS A 1 45 ? 24.772 24.538 27.947 1.00 0.00 45 CYS A N 8
ATOM 5177 C CA . CYS A 1 45 ? 24.333 25.094 26.663 1.00 0.00 45 CYS A CA 8
ATOM 5178 C C . CYS A 1 45 ? 25.453 25.960 26.097 1.00 0.00 45 CYS A C 8
ATOM 5179 O O . CYS A 1 45 ? 26.428 26.316 26.760 1.00 0.00 45 CYS A O 8
ATOM 5186 N N . LYS A 1 46 ? 25.254 26.353 24.845 1.00 0.00 46 LYS A N 8
ATOM 5187 C CA . LYS A 1 46 ? 26.142 27.229 24.076 1.00 0.00 46 LYS A CA 8
ATOM 5188 C C . LYS A 1 46 ? 25.382 28.273 23.257 1.00 0.00 46 LYS A C 8
ATOM 5189 O O . LYS A 1 46 ? 24.155 28.176 23.151 1.00 0.00 46 LYS A O 8
ATOM 5208 N N . GLN A 1 47 ? 26.120 29.184 22.642 1.00 0.00 47 GLN A N 8
ATOM 5209 C CA . GLN A 1 47 ? 25.694 30.261 21.738 1.00 0.00 47 GLN A CA 8
ATOM 5210 C C . GLN A 1 47 ? 26.836 30.626 20.789 1.00 0.00 47 GLN A C 8
ATOM 5211 O O . GLN A 1 47 ? 27.989 30.696 21.260 1.00 0.00 47 GLN A O 8
ATOM 5225 N N . GLY A 1 1 ? 27.103 33.383 34.122 1.00 0.00 1 GLY A N 9
ATOM 5226 C CA . GLY A 1 1 ? 26.995 31.906 34.066 1.00 0.00 1 GLY A CA 9
ATOM 5227 C C . GLY A 1 1 ? 28.307 31.262 34.420 1.00 0.00 1 GLY A C 9
ATOM 5228 O O . GLY A 1 1 ? 29.272 31.956 34.720 1.00 0.00 1 GLY A O 9
ATOM 5232 N N . VAL A 1 2 ? 28.339 29.931 34.420 1.00 0.00 2 VAL A N 9
ATOM 5233 C CA . VAL A 1 2 ? 29.532 29.152 34.775 1.00 0.00 2 VAL A CA 9
ATOM 5234 C C . VAL A 1 2 ? 30.173 28.599 33.508 1.00 0.00 2 VAL A C 9
ATOM 5235 O O . VAL A 1 2 ? 29.450 28.178 32.606 1.00 0.00 2 VAL A O 9
ATOM 5263 N N . CYS A 1 4 ? 31.176 26.034 30.973 1.00 0.00 4 CYS A N 9
ATOM 5264 C CA . CYS A 1 4 ? 30.872 24.642 30.656 1.00 0.00 4 CYS A CA 9
ATOM 5265 C C . CYS A 1 4 ? 30.652 24.330 29.175 1.00 0.00 4 CYS A C 9
ATOM 5266 O O . CYS A 1 4 ? 29.669 24.750 28.567 1.00 0.00 4 CYS A O 9
ATOM 5273 N N . ARG A 1 5 ? 31.592 23.568 28.605 1.00 0.00 5 ARG A N 9
ATOM 5274 C CA . ARG A 1 5 ? 31.615 23.166 27.206 1.00 0.00 5 ARG A CA 9
ATOM 5275 C C . ARG A 1 5 ? 30.572 22.109 26.846 1.00 0.00 5 ARG A C 9
ATOM 5276 O O . ARG A 1 5 ? 29.804 21.621 27.674 1.00 0.00 5 ARG A O 9
ATOM 5297 N N . CYS A 1 6 ? 30.558 21.830 25.556 1.00 0.00 6 CYS A N 9
ATOM 5298 C CA . CYS A 1 6 ? 29.730 20.832 24.895 1.00 0.00 6 CYS A CA 9
ATOM 5299 C C . CYS A 1 6 ? 30.473 19.470 24.826 1.00 0.00 6 CYS A C 9
ATOM 5300 O O . CYS A 1 6 ? 31.652 19.418 25.159 1.00 0.00 6 CYS A O 9
ATOM 5307 N N . ASP A 1 7 ? 29.823 18.399 24.354 1.00 0.00 7 ASP A N 9
ATOM 5308 C CA . ASP A 1 7 ? 30.366 17.017 24.277 1.00 0.00 7 ASP A CA 9
ATOM 5309 C C . ASP A 1 7 ? 31.725 16.878 23.567 1.00 0.00 7 ASP A C 9
ATOM 5310 O O . ASP A 1 7 ? 32.631 16.199 24.056 1.00 0.00 7 ASP A O 9
ATOM 5319 N N . SER A 1 8 ? 31.862 17.490 22.394 1.00 0.00 8 SER A N 9
ATOM 5320 C CA . SER A 1 8 ? 33.096 17.453 21.588 1.00 0.00 8 SER A CA 9
ATOM 5321 C C . SER A 1 8 ? 33.961 18.714 21.760 1.00 0.00 8 SER A C 9
ATOM 5322 O O . SER A 1 8 ? 35.175 18.657 21.588 1.00 0.00 8 SER A O 9
ATOM 5330 N N . ASP A 1 9 ? 33.323 19.853 22.074 1.00 0.00 9 ASP A N 9
ATOM 5331 C CA . ASP A 1 9 ? 33.828 21.228 22.249 1.00 0.00 9 ASP A CA 9
ATOM 5332 C C . ASP A 1 9 ? 34.552 21.862 21.059 1.00 0.00 9 ASP A C 9
ATOM 5333 O O . ASP A 1 9 ? 34.456 23.070 20.837 1.00 0.00 9 ASP A O 9
ATOM 5342 N N . GLY A 1 10 ? 35.094 21.033 20.184 1.00 0.00 10 GLY A N 9
ATOM 5343 C CA . GLY A 1 10 ? 35.805 21.373 18.978 1.00 0.00 10 GLY A CA 9
ATOM 5344 C C . GLY A 1 10 ? 35.061 22.188 17.948 1.00 0.00 10 GLY A C 9
ATOM 5345 O O . GLY A 1 10 ? 35.321 23.372 17.748 1.00 0.00 10 GLY A O 9
ATOM 5349 N N . PRO A 1 11 ? 34.108 21.541 17.269 1.00 0.00 11 PRO A N 9
ATOM 5350 C CA . PRO A 1 11 ? 33.245 22.164 16.277 1.00 0.00 11 PRO A CA 9
ATOM 5351 C C . PRO A 1 11 ? 32.409 23.347 16.815 1.00 0.00 11 PRO A C 9
ATOM 5352 O O . PRO A 1 11 ? 31.664 23.955 16.051 1.00 0.00 11 PRO A O 9
ATOM 5363 N N . SER A 1 12 ? 32.486 23.656 18.115 1.00 0.00 12 SER A N 9
ATOM 5364 C CA . SER A 1 12 ? 31.710 24.715 18.754 1.00 0.00 12 SER A CA 9
ATOM 5365 C C . SER A 1 12 ? 32.424 26.043 18.832 1.00 0.00 12 SER A C 9
ATOM 5366 O O . SER A 1 12 ? 31.748 27.073 18.876 1.00 0.00 12 SER A O 9
ATOM 5374 N N . VAL A 1 13 ? 33.757 26.030 18.747 1.00 0.00 13 VAL A N 9
ATOM 5375 C CA . VAL A 1 13 ? 34.599 27.208 18.883 1.00 0.00 13 VAL A CA 9
ATOM 5376 C C . VAL A 1 13 ? 36.078 26.886 18.615 1.00 0.00 13 VAL A C 9
ATOM 5377 O O . VAL A 1 13 ? 36.551 25.774 18.812 1.00 0.00 13 VAL A O 9
ATOM 5390 N N . HIS A 1 14 ? 36.842 27.876 18.151 1.00 0.00 14 HIS A N 9
ATOM 5391 C CA . HIS A 1 14 ? 38.280 27.766 17.896 1.00 0.00 14 HIS A CA 9
ATOM 5392 C C . HIS A 1 14 ? 39.126 27.724 19.183 1.00 0.00 14 HIS A C 9
ATOM 5393 O O . HIS A 1 14 ? 39.758 28.707 19.573 1.00 0.00 14 HIS A O 9
ATOM 5407 N N . GLY A 1 15 ? 39.156 26.541 19.792 1.00 0.00 15 GLY A N 9
ATOM 5408 C CA . GLY A 1 15 ? 39.921 26.200 20.997 1.00 0.00 15 GLY A CA 9
ATOM 5409 C C . GLY A 1 15 ? 39.055 25.636 22.136 1.00 0.00 15 GLY A C 9
ATOM 5410 O O . GLY A 1 15 ? 37.979 26.166 22.399 1.00 0.00 15 GLY A O 9
ATOM 5414 N N . ASN A 1 16 ? 39.594 24.657 22.890 1.00 0.00 16 ASN A N 9
ATOM 5415 C CA . ASN A 1 16 ? 39.062 23.845 24.020 1.00 0.00 16 ASN A CA 9
ATOM 5416 C C . ASN A 1 16 ? 38.395 24.539 25.241 1.00 0.00 16 ASN A C 9
ATOM 5417 O O . ASN A 1 16 ? 38.114 23.986 26.314 1.00 0.00 16 ASN A O 9
ATOM 5428 N N . THR A 1 17 ? 38.215 25.823 25.065 1.00 0.00 17 THR A N 9
ATOM 5429 C CA . THR A 1 17 ? 37.682 26.838 25.950 1.00 0.00 17 THR A CA 9
ATOM 5430 C C . THR A 1 17 ? 36.217 26.698 26.286 1.00 0.00 17 THR A C 9
ATOM 5431 O O . THR A 1 17 ? 35.353 26.343 25.484 1.00 0.00 17 THR A O 9
ATOM 5442 N N . LEU A 1 18 ? 35.936 27.110 27.511 1.00 0.00 18 LEU A N 9
ATOM 5443 C CA . LEU A 1 18 ? 34.619 27.151 28.104 1.00 0.00 18 LEU A CA 9
ATOM 5444 C C . LEU A 1 18 ? 33.770 28.345 27.660 1.00 0.00 18 LEU A C 9
ATOM 5445 O O . LEU A 1 18 ? 33.273 29.122 28.477 1.00 0.00 18 LEU A O 9
ATOM 5461 N N . SER A 1 19 ? 33.635 28.472 26.332 1.00 0.00 19 SER A N 9
ATOM 5462 C CA . SER A 1 19 ? 32.808 29.503 25.672 1.00 0.00 19 SER A CA 9
ATOM 5463 C C . SER A 1 19 ? 31.346 29.097 25.925 1.00 0.00 19 SER A C 9
ATOM 5464 O O . SER A 1 19 ? 30.458 29.942 25.945 1.00 0.00 19 SER A O 9
ATOM 5472 N N . GLY A 1 20 ? 31.107 27.786 26.107 1.00 0.00 20 GLY A N 9
ATOM 5473 C CA . GLY A 1 20 ? 29.827 27.194 26.430 1.00 0.00 20 GLY A CA 9
ATOM 5474 C C . GLY A 1 20 ? 29.609 27.536 27.908 1.00 0.00 20 GLY A C 9
ATOM 5475 O O . GLY A 1 20 ? 30.572 27.707 28.668 1.00 0.00 20 GLY A O 9
ATOM 5479 N N . THR A 1 21 ? 28.365 27.575 28.369 1.00 0.00 21 THR A N 9
ATOM 5480 C CA . THR A 1 21 ? 28.054 27.959 29.734 1.00 0.00 21 THR A CA 9
ATOM 5481 C C . THR A 1 21 ? 26.949 27.131 30.353 1.00 0.00 21 THR A C 9
ATOM 5482 O O . THR A 1 21 ? 25.984 26.762 29.684 1.00 0.00 21 THR A O 9
ATOM 5493 N N . VAL A 1 22 ? 27.085 26.854 31.645 1.00 0.00 22 VAL A N 9
ATOM 5494 C CA . VAL A 1 22 ? 26.101 26.153 32.417 1.00 0.00 22 VAL A CA 9
ATOM 5495 C C . VAL A 1 22 ? 25.262 27.178 33.145 1.00 0.00 22 VAL A C 9
ATOM 5496 O O . VAL A 1 22 ? 25.709 28.193 33.684 1.00 0.00 22 VAL A O 9
ATOM 5509 N N . TRP A 1 23 ? 24.008 26.838 33.053 1.00 0.00 23 TRP A N 9
ATOM 5510 C CA . TRP A 1 23 ? 22.822 27.469 33.564 1.00 0.00 23 TRP A CA 9
ATOM 5511 C C . TRP A 1 23 ? 22.211 26.394 34.411 1.00 0.00 23 TRP A C 9
ATOM 5512 O O . TRP A 1 23 ? 22.027 25.236 34.024 1.00 0.00 23 TRP A O 9
ATOM 5533 N N . VAL A 1 24 ? 22.050 26.767 35.654 1.00 0.00 24 VAL A N 9
ATOM 5534 C CA . VAL A 1 24 ? 21.542 25.874 36.657 1.00 0.00 24 VAL A CA 9
ATOM 5535 C C . VAL A 1 24 ? 20.051 26.030 36.775 1.00 0.00 24 VAL A C 9
ATOM 5536 O O . VAL A 1 24 ? 19.522 27.136 36.703 1.00 0.00 24 VAL A O 9
ATOM 5549 N N . GLY A 1 25 ? 19.377 24.893 36.924 1.00 0.00 25 GLY A N 9
ATOM 5550 C CA . GLY A 1 25 ? 17.936 24.896 37.050 1.00 0.00 25 GLY A CA 9
ATOM 5551 C C . GLY A 1 25 ? 17.174 24.972 35.699 1.00 0.00 25 GLY A C 9
ATOM 5552 O O . GLY A 1 25 ? 16.017 24.575 35.657 1.00 0.00 25 GLY A O 9
ATOM 5556 N N . SER A 1 26 ? 17.828 25.420 34.610 1.00 0.00 26 SER A N 9
ATOM 5557 C CA . SER A 1 26 ? 17.379 25.547 33.199 1.00 0.00 26 SER A CA 9
ATOM 5558 C C . SER A 1 26 ? 18.338 26.412 32.369 1.00 0.00 26 SER A C 9
ATOM 5559 O O . SER A 1 26 ? 18.994 27.305 32.900 1.00 0.00 26 SER A O 9
ATOM 5567 N N . CYS A 1 27 ? 18.372 26.181 31.055 1.00 0.00 27 CYS A N 9
ATOM 5568 C CA . CYS A 1 27 ? 19.160 26.911 30.042 1.00 0.00 27 CYS A CA 9
ATOM 5569 C C . CYS A 1 27 ? 18.693 28.356 29.879 1.00 0.00 27 CYS A C 9
ATOM 5570 O O . CYS A 1 27 ? 17.539 28.717 30.130 1.00 0.00 27 CYS A O 9
ATOM 5577 N N . ALA A 1 28 ? 19.628 29.184 29.418 1.00 0.00 28 ALA A N 9
ATOM 5578 C CA . ALA A 1 28 ? 19.416 30.586 29.122 1.00 0.00 28 ALA A CA 9
ATOM 5579 C C . ALA A 1 28 ? 18.482 30.715 27.906 1.00 0.00 28 ALA A C 9
ATOM 5580 O O . ALA A 1 28 ? 18.688 30.091 26.868 1.00 0.00 28 ALA A O 9
ATOM 5587 N N . SER A 1 29 ? 17.494 31.594 28.035 1.00 0.00 29 SER A N 9
ATOM 5588 C CA . SER A 1 29 ? 16.387 31.951 27.128 1.00 0.00 29 SER A CA 9
ATOM 5589 C C . SER A 1 29 ? 16.608 31.964 25.611 1.00 0.00 29 SER A C 9
ATOM 5590 O O . SER A 1 29 ? 15.654 31.774 24.868 1.00 0.00 29 SER A O 9
ATOM 5598 N N . GLY A 1 30 ? 17.830 32.221 25.144 1.00 0.00 30 GLY A N 9
ATOM 5599 C CA . GLY A 1 30 ? 18.197 32.288 23.719 1.00 0.00 30 GLY A CA 9
ATOM 5600 C C . GLY A 1 30 ? 19.270 31.288 23.284 1.00 0.00 30 GLY A C 9
ATOM 5601 O O . GLY A 1 30 ? 19.800 31.372 22.178 1.00 0.00 30 GLY A O 9
ATOM 5605 N N . TRP A 1 31 ? 19.708 30.428 24.194 1.00 0.00 31 TRP A N 9
ATOM 5606 C CA . TRP A 1 31 ? 20.715 29.392 23.954 1.00 0.00 31 TRP A CA 9
ATOM 5607 C C . TRP A 1 31 ? 20.028 28.036 23.733 1.00 0.00 31 TRP A C 9
ATOM 5608 O O . TRP A 1 31 ? 18.804 27.929 23.767 1.00 0.00 31 TRP A O 9
ATOM 5629 N N . HIS A 1 32 ? 20.819 26.995 23.452 1.00 0.00 32 HIS A N 9
ATOM 5630 C CA . HIS A 1 32 ? 20.288 25.638 23.279 1.00 0.00 32 HIS A CA 9
ATOM 5631 C C . HIS A 1 32 ? 21.348 24.627 23.700 1.00 0.00 32 HIS A C 9
ATOM 5632 O O . HIS A 1 32 ? 22.540 24.963 23.774 1.00 0.00 32 HIS A O 9
ATOM 5646 N N . LYS A 1 33 ? 20.906 23.391 23.916 1.00 0.00 33 LYS A N 9
ATOM 5647 C CA . LYS A 1 33 ? 21.758 22.260 24.273 1.00 0.00 33 LYS A CA 9
ATOM 5648 C C . LYS A 1 33 ? 22.781 21.953 23.211 1.00 0.00 33 LYS A C 9
ATOM 5649 O O . LYS A 1 33 ? 22.445 21.690 22.064 1.00 0.00 33 LYS A O 9
ATOM 5668 N N . CYS A 1 34 ? 24.034 22.037 23.614 1.00 0.00 34 CYS A N 9
ATOM 5669 C CA . CYS A 1 34 ? 25.156 21.719 22.765 1.00 0.00 34 CYS A CA 9
ATOM 5670 C C . CYS A 1 34 ? 25.559 20.240 23.012 1.00 0.00 34 CYS A C 9
ATOM 5671 O O . CYS A 1 34 ? 26.552 19.788 22.439 1.00 0.00 34 CYS A O 9
ATOM 5678 N N . ASN A 1 35 ? 24.840 19.484 23.874 1.00 0.00 35 ASN A N 9
ATOM 5679 C CA . ASN A 1 35 ? 25.164 18.079 24.114 1.00 0.00 35 ASN A CA 9
ATOM 5680 C C . ASN A 1 35 ? 23.911 17.293 24.512 1.00 0.00 35 ASN A C 9
ATOM 5681 O O . ASN A 1 35 ? 22.878 17.875 24.841 1.00 0.00 35 ASN A O 9
ATOM 5692 N N . ASP A 1 36 ? 24.036 15.966 24.459 1.00 0.00 36 ASP A N 9
ATOM 5693 C CA . ASP A 1 36 ? 22.955 15.021 24.743 1.00 0.00 36 ASP A CA 9
ATOM 5694 C C . ASP A 1 36 ? 22.501 15.065 26.206 1.00 0.00 36 ASP A C 9
ATOM 5695 O O . ASP A 1 36 ? 21.319 15.062 26.528 1.00 0.00 36 ASP A O 9
ATOM 5704 N N . GLU A 1 37 ? 23.495 15.124 27.079 1.00 0.00 37 GLU A N 9
ATOM 5705 C CA . GLU A 1 37 ? 23.416 15.234 28.531 1.00 0.00 37 GLU A CA 9
ATOM 5706 C C . GLU A 1 37 ? 23.533 16.709 28.943 1.00 0.00 37 GLU A C 9
ATOM 5707 O O . GLU A 1 37 ? 23.593 17.588 28.086 1.00 0.00 37 GLU A O 9
ATOM 5719 N N . TYR A 1 38 ? 23.607 17.042 30.234 1.00 0.00 38 TYR A N 9
ATOM 5720 C CA . TYR A 1 38 ? 23.665 18.433 30.685 1.00 0.00 38 TYR A CA 9
ATOM 5721 C C . TYR A 1 38 ? 24.584 18.604 31.884 1.00 0.00 38 TYR A C 9
ATOM 5722 O O . TYR A 1 38 ? 25.622 19.251 31.778 1.00 0.00 38 TYR A O 9
ATOM 5740 N N . ASN A 1 39 ? 24.155 18.054 33.026 1.00 0.00 39 ASN A N 9
ATOM 5741 C CA . ASN A 1 39 ? 24.816 18.130 34.317 1.00 0.00 39 ASN A CA 9
ATOM 5742 C C . ASN A 1 39 ? 24.054 17.435 35.455 1.00 0.00 39 ASN A C 9
ATOM 5743 O O . ASN A 1 39 ? 22.914 17.006 35.307 1.00 0.00 39 ASN A O 9
ATOM 5754 N N . ILE A 1 40 ? 24.716 17.426 36.613 1.00 0.00 40 ILE A N 9
ATOM 5755 C CA . ILE A 1 40 ? 24.358 16.942 37.938 1.00 0.00 40 ILE A CA 9
ATOM 5756 C C . ILE A 1 40 ? 22.977 17.375 38.447 1.00 0.00 40 ILE A C 9
ATOM 5757 O O . ILE A 1 40 ? 22.245 16.675 39.150 1.00 0.00 40 ILE A O 9
ATOM 5773 N N . ALA A 1 41 ? 22.682 18.613 38.081 1.00 0.00 41 ALA A N 9
ATOM 5774 C CA . ALA A 1 41 ? 21.521 19.413 38.399 1.00 0.00 41 ALA A CA 9
ATOM 5775 C C . ALA A 1 41 ? 21.155 20.402 37.286 1.00 0.00 41 ALA A C 9
ATOM 5776 O O . ALA A 1 41 ? 20.001 20.657 36.957 1.00 0.00 41 ALA A O 9
ATOM 5783 N N . TYR A 1 42 ? 22.219 21.000 36.765 1.00 0.00 42 TYR A N 9
ATOM 5784 C CA . TYR A 1 42 ? 22.302 22.027 35.752 1.00 0.00 42 TYR A CA 9
ATOM 5785 C C . TYR A 1 42 ? 22.225 21.551 34.304 1.00 0.00 42 TYR A C 9
ATOM 5786 O O . TYR A 1 42 ? 22.020 20.379 34.021 1.00 0.00 42 TYR A O 9
ATOM 5804 N N . GLU A 1 43 ? 22.522 22.492 33.404 1.00 0.00 43 GLU A N 9
ATOM 5805 C CA . GLU A 1 43 ? 22.582 22.278 31.969 1.00 0.00 43 GLU A CA 9
ATOM 5806 C C . GLU A 1 43 ? 23.589 23.177 31.240 1.00 0.00 43 GLU A C 9
ATOM 5807 O O . GLU A 1 43 ? 23.522 24.408 31.266 1.00 0.00 43 GLU A O 9
ATOM 5819 N N . CYS A 1 44 ? 24.492 22.532 30.511 1.00 0.00 44 CYS A N 9
ATOM 5820 C CA . CYS A 1 44 ? 25.517 23.161 29.696 1.00 0.00 44 CYS A CA 9
ATOM 5821 C C . CYS A 1 44 ? 24.963 23.462 28.285 1.00 0.00 44 CYS A C 9
ATOM 5822 O O . CYS A 1 44 ? 24.636 22.573 27.497 1.00 0.00 44 CYS A O 9
ATOM 5829 N N . CYS A 1 45 ? 24.781 24.747 27.972 1.00 0.00 45 CYS A N 9
ATOM 5830 C CA . CYS A 1 45 ? 24.325 25.244 26.676 1.00 0.00 45 CYS A CA 9
ATOM 5831 C C . CYS A 1 45 ? 25.446 26.054 26.048 1.00 0.00 45 CYS A C 9
ATOM 5832 O O . CYS A 1 45 ? 26.456 26.384 26.663 1.00 0.00 45 CYS A O 9
ATOM 5839 N N . LYS A 1 46 ? 25.242 26.427 24.794 1.00 0.00 46 LYS A N 9
ATOM 5840 C CA . LYS A 1 46 ? 26.193 27.235 24.033 1.00 0.00 46 LYS A CA 9
ATOM 5841 C C . LYS A 1 46 ? 25.522 28.388 23.287 1.00 0.00 46 LYS A C 9
ATOM 5842 O O . LYS A 1 46 ? 24.296 28.386 23.150 1.00 0.00 46 LYS A O 9
ATOM 5861 N N . GLN A 1 47 ? 26.344 29.297 22.781 1.00 0.00 47 GLN A N 9
ATOM 5862 C CA . GLN A 1 47 ? 26.050 30.490 21.971 1.00 0.00 47 GLN A CA 9
ATOM 5863 C C . GLN A 1 47 ? 27.342 31.035 21.344 1.00 0.00 47 GLN A C 9
ATOM 5864 O O . GLN A 1 47 ? 28.228 31.459 22.119 1.00 0.00 47 GLN A O 9
ATOM 5878 N N . GLY A 1 1 ? 26.959 33.242 34.958 1.00 0.00 1 GLY A N 10
ATOM 5879 C CA . GLY A 1 1 ? 26.884 31.799 34.678 1.00 0.00 1 GLY A CA 10
ATOM 5880 C C . GLY A 1 1 ? 28.208 31.148 34.969 1.00 0.00 1 GLY A C 10
ATOM 5881 O O . GLY A 1 1 ? 29.180 31.822 35.307 1.00 0.00 1 GLY A O 10
ATOM 5885 N N . VAL A 1 2 ? 28.237 29.827 34.852 1.00 0.00 2 VAL A N 10
ATOM 5886 C CA . VAL A 1 2 ? 29.432 29.009 35.094 1.00 0.00 2 VAL A CA 10
ATOM 5887 C C . VAL A 1 2 ? 29.971 28.499 33.762 1.00 0.00 2 VAL A C 10
ATOM 5888 O O . VAL A 1 2 ? 29.167 28.187 32.877 1.00 0.00 2 VAL A O 10
ATOM 5916 N N . CYS A 1 4 ? 30.791 25.952 31.071 1.00 0.00 4 CYS A N 10
ATOM 5917 C CA . CYS A 1 4 ? 30.427 24.575 30.753 1.00 0.00 4 CYS A CA 10
ATOM 5918 C C . CYS A 1 4 ? 30.310 24.281 29.257 1.00 0.00 4 CYS A C 10
ATOM 5919 O O . CYS A 1 4 ? 29.513 24.879 28.543 1.00 0.00 4 CYS A O 10
ATOM 5926 N N . ARG A 1 5 ? 31.119 23.321 28.799 1.00 0.00 5 ARG A N 10
ATOM 5927 C CA . ARG A 1 5 ? 31.250 22.887 27.411 1.00 0.00 5 ARG A CA 10
ATOM 5928 C C . ARG A 1 5 ? 30.090 22.059 26.867 1.00 0.00 5 ARG A C 10
ATOM 5929 O O . ARG A 1 5 ? 29.166 21.692 27.581 1.00 0.00 5 ARG A O 10
ATOM 5950 N N . CYS A 1 6 ? 30.185 21.826 25.566 1.00 0.00 6 CYS A N 10
ATOM 5951 C CA . CYS A 1 6 ? 29.229 21.121 24.712 1.00 0.00 6 CYS A CA 10
ATOM 5952 C C . CYS A 1 6 ? 29.770 19.756 24.260 1.00 0.00 6 CYS A C 10
ATOM 5953 O O . CYS A 1 6 ? 30.945 19.454 24.475 1.00 0.00 6 CYS A O 10
ATOM 5960 N N . ASP A 1 7 ? 28.918 18.927 23.652 1.00 0.00 7 ASP A N 10
ATOM 5961 C CA . ASP A 1 7 ? 29.226 17.555 23.192 1.00 0.00 7 ASP A CA 10
ATOM 5962 C C . ASP A 1 7 ? 30.463 17.438 22.287 1.00 0.00 7 ASP A C 10
ATOM 5963 O O . ASP A 1 7 ? 31.247 16.491 22.392 1.00 0.00 7 ASP A O 10
ATOM 5972 N N . SER A 1 8 ? 30.682 18.470 21.487 1.00 0.00 8 SER A N 10
ATOM 5973 C CA . SER A 1 8 ? 31.783 18.680 20.563 1.00 0.00 8 SER A CA 10
ATOM 5974 C C . SER A 1 8 ? 32.419 20.048 20.839 1.00 0.00 8 SER A C 10
ATOM 5975 O O . SER A 1 8 ? 32.397 20.920 19.970 1.00 0.00 8 SER A O 10
ATOM 5983 N N . ASP A 1 9 ? 33.009 20.226 22.032 1.00 0.00 9 ASP A N 10
ATOM 5984 C CA . ASP A 1 9 ? 33.630 21.466 22.529 1.00 0.00 9 ASP A CA 10
ATOM 5985 C C . ASP A 1 9 ? 34.572 22.178 21.544 1.00 0.00 9 ASP A C 10
ATOM 5986 O O . ASP A 1 9 ? 34.783 23.383 21.653 1.00 0.00 9 ASP A O 10
ATOM 5995 N N . GLY A 1 10 ? 35.135 21.442 20.582 1.00 0.00 10 GLY A N 10
ATOM 5996 C CA . GLY A 1 10 ? 35.991 21.974 19.534 1.00 0.00 10 GLY A CA 10
ATOM 5997 C C . GLY A 1 10 ? 37.493 21.883 19.602 1.00 0.00 10 GLY A C 10
ATOM 5998 O O . GLY A 1 10 ? 38.169 22.911 19.616 1.00 0.00 10 GLY A O 10
ATOM 6002 N N . PRO A 1 11 ? 38.019 20.660 19.467 1.00 0.00 11 PRO A N 10
ATOM 6003 C CA . PRO A 1 11 ? 39.451 20.399 19.444 1.00 0.00 11 PRO A CA 10
ATOM 6004 C C . PRO A 1 11 ? 40.178 20.993 18.212 1.00 0.00 11 PRO A C 10
ATOM 6005 O O . PRO A 1 11 ? 41.342 21.382 18.289 1.00 0.00 11 PRO A O 10
ATOM 6016 N N . SER A 1 12 ? 39.476 21.095 17.079 1.00 0.00 12 SER A N 10
ATOM 6017 C CA . SER A 1 12 ? 39.989 21.588 15.789 1.00 0.00 12 SER A CA 10
ATOM 6018 C C . SER A 1 12 ? 39.904 23.093 15.556 1.00 0.00 12 SER A C 10
ATOM 6019 O O . SER A 1 12 ? 40.317 23.549 14.487 1.00 0.00 12 SER A O 10
ATOM 6027 N N . VAL A 1 13 ? 39.435 23.880 16.528 1.00 0.00 13 VAL A N 10
ATOM 6028 C CA . VAL A 1 13 ? 39.265 25.324 16.324 1.00 0.00 13 VAL A CA 10
ATOM 6029 C C . VAL A 1 13 ? 39.636 26.210 17.515 1.00 0.00 13 VAL A C 10
ATOM 6030 O O . VAL A 1 13 ? 39.831 25.758 18.636 1.00 0.00 13 VAL A O 10
ATOM 6043 N N . HIS A 1 14 ? 39.702 27.514 17.257 1.00 0.00 14 HIS A N 10
ATOM 6044 C CA . HIS A 1 14 ? 40.083 28.581 18.186 1.00 0.00 14 HIS A CA 10
ATOM 6045 C C . HIS A 1 14 ? 39.319 28.576 19.525 1.00 0.00 14 HIS A C 10
ATOM 6046 O O . HIS A 1 14 ? 39.895 28.854 20.573 1.00 0.00 14 HIS A O 10
ATOM 6060 N N . GLY A 1 15 ? 38.023 28.243 19.512 1.00 0.00 15 GLY A N 10
ATOM 6061 C CA . GLY A 1 15 ? 37.158 28.258 20.699 1.00 0.00 15 GLY A CA 10
ATOM 6062 C C . GLY A 1 15 ? 37.178 27.018 21.588 1.00 0.00 15 GLY A C 10
ATOM 6063 O O . GLY A 1 15 ? 36.166 26.690 22.189 1.00 0.00 15 GLY A O 10
ATOM 6067 N N . ASN A 1 16 ? 38.343 26.390 21.718 1.00 0.00 16 ASN A N 10
ATOM 6068 C CA . ASN A 1 16 ? 38.675 25.162 22.450 1.00 0.00 16 ASN A CA 10
ATOM 6069 C C . ASN A 1 16 ? 38.534 25.198 23.993 1.00 0.00 16 ASN A C 10
ATOM 6070 O O . ASN A 1 16 ? 39.213 24.495 24.742 1.00 0.00 16 ASN A O 10
ATOM 6081 N N . THR A 1 17 ? 37.690 26.090 24.475 1.00 0.00 17 THR A N 10
ATOM 6082 C CA . THR A 1 17 ? 37.408 26.379 25.884 1.00 0.00 17 THR A CA 10
ATOM 6083 C C . THR A 1 17 ? 35.922 26.487 26.173 1.00 0.00 17 THR A C 10
ATOM 6084 O O . THR A 1 17 ? 35.073 26.348 25.293 1.00 0.00 17 THR A O 10
ATOM 6095 N N . LEU A 1 18 ? 35.613 26.708 27.451 1.00 0.00 18 LEU A N 10
ATOM 6096 C CA . LEU A 1 18 ? 34.285 26.811 28.025 1.00 0.00 18 LEU A CA 10
ATOM 6097 C C . LEU A 1 18 ? 33.495 28.050 27.571 1.00 0.00 18 LEU A C 10
ATOM 6098 O O . LEU A 1 18 ? 33.187 28.935 28.361 1.00 0.00 18 LEU A O 10
ATOM 6114 N N . SER A 1 19 ? 33.190 28.071 26.273 1.00 0.00 19 SER A N 10
ATOM 6115 C CA . SER A 1 19 ? 32.403 29.063 25.533 1.00 0.00 19 SER A CA 10
ATOM 6116 C C . SER A 1 19 ? 30.917 28.891 25.874 1.00 0.00 19 SER A C 10
ATOM 6117 O O . SER A 1 19 ? 30.142 29.841 25.775 1.00 0.00 19 SER A O 10
ATOM 6125 N N . GLY A 1 20 ? 30.531 27.666 26.245 1.00 0.00 20 GLY A N 10
ATOM 6126 C CA . GLY A 1 20 ? 29.192 27.289 26.672 1.00 0.00 20 GLY A CA 10
ATOM 6127 C C . GLY A 1 20 ? 29.058 27.662 28.155 1.00 0.00 20 GLY A C 10
ATOM 6128 O O . GLY A 1 20 ? 30.052 27.850 28.870 1.00 0.00 20 GLY A O 10
ATOM 6132 N N . THR A 1 21 ? 27.831 27.676 28.662 1.00 0.00 21 THR A N 10
ATOM 6133 C CA . THR A 1 21 ? 27.551 28.070 30.031 1.00 0.00 21 THR A CA 10
ATOM 6134 C C . THR A 1 21 ? 26.486 27.227 30.696 1.00 0.00 21 THR A C 10
ATOM 6135 O O . THR A 1 21 ? 25.504 26.832 30.062 1.00 0.00 21 THR A O 10
ATOM 6146 N N . VAL A 1 22 ? 26.676 26.941 31.984 1.00 0.00 22 VAL A N 10
ATOM 6147 C CA . VAL A 1 22 ? 25.741 26.215 32.801 1.00 0.00 22 VAL A CA 10
ATOM 6148 C C . VAL A 1 22 ? 24.981 27.240 33.619 1.00 0.00 22 VAL A C 10
ATOM 6149 O O . VAL A 1 22 ? 25.493 28.235 34.144 1.00 0.00 22 VAL A O 10
ATOM 6162 N N . TRP A 1 23 ? 23.708 26.939 33.615 1.00 0.00 23 TRP A N 10
ATOM 6163 C CA . TRP A 1 23 ? 22.574 27.580 34.220 1.00 0.00 23 TRP A CA 10
ATOM 6164 C C . TRP A 1 23 ? 21.947 26.463 34.992 1.00 0.00 23 TRP A C 10
ATOM 6165 O O . TRP A 1 23 ? 21.721 25.360 34.482 1.00 0.00 23 TRP A O 10
ATOM 6186 N N . VAL A 1 24 ? 21.776 26.714 36.269 1.00 0.00 24 VAL A N 10
ATOM 6187 C CA . VAL A 1 24 ? 21.237 25.687 37.115 1.00 0.00 24 VAL A CA 10
ATOM 6188 C C . VAL A 1 24 ? 19.748 25.853 37.197 1.00 0.00 24 VAL A C 10
ATOM 6189 O O . VAL A 1 24 ? 19.206 26.926 36.927 1.00 0.00 24 VAL A O 10
ATOM 6202 N N . GLY A 1 25 ? 19.085 24.779 37.585 1.00 0.00 25 GLY A N 10
ATOM 6203 C CA . GLY A 1 25 ? 17.642 24.823 37.643 1.00 0.00 25 GLY A CA 10
ATOM 6204 C C . GLY A 1 25 ? 17.029 24.687 36.221 1.00 0.00 25 GLY A C 10
ATOM 6205 O O . GLY A 1 25 ? 16.314 23.726 35.952 1.00 0.00 25 GLY A O 10
ATOM 6209 N N . SER A 1 26 ? 17.327 25.622 35.304 1.00 0.00 26 SER A N 10
ATOM 6210 C CA . SER A 1 26 ? 16.914 25.678 33.881 1.00 0.00 26 SER A CA 10
ATOM 6211 C C . SER A 1 26 ? 17.839 26.577 33.041 1.00 0.00 26 SER A C 10
ATOM 6212 O O . SER A 1 26 ? 18.502 27.469 33.568 1.00 0.00 26 SER A O 10
ATOM 6220 N N . CYS A 1 27 ? 17.843 26.366 31.720 1.00 0.00 27 CYS A N 10
ATOM 6221 C CA . CYS A 1 27 ? 18.600 27.134 30.714 1.00 0.00 27 CYS A CA 10
ATOM 6222 C C . CYS A 1 27 ? 18.082 28.568 30.552 1.00 0.00 27 CYS A C 10
ATOM 6223 O O . CYS A 1 27 ? 16.929 28.894 30.863 1.00 0.00 27 CYS A O 10
ATOM 6230 N N . ALA A 1 28 ? 18.971 29.402 30.015 1.00 0.00 28 ALA A N 10
ATOM 6231 C CA . ALA A 1 28 ? 18.790 30.802 29.678 1.00 0.00 28 ALA A CA 10
ATOM 6232 C C . ALA A 1 28 ? 17.930 30.962 28.405 1.00 0.00 28 ALA A C 10
ATOM 6233 O O . ALA A 1 28 ? 18.132 30.270 27.410 1.00 0.00 28 ALA A O 10
ATOM 6240 N N . SER A 1 29 ? 16.972 31.889 28.463 1.00 0.00 29 SER A N 10
ATOM 6241 C CA . SER A 1 29 ? 15.950 32.277 27.470 1.00 0.00 29 SER A CA 10
ATOM 6242 C C . SER A 1 29 ? 16.189 31.924 25.992 1.00 0.00 29 SER A C 10
ATOM 6243 O O . SER A 1 29 ? 15.414 31.186 25.391 1.00 0.00 29 SER A O 10
ATOM 6251 N N . GLY A 1 30 ? 17.246 32.495 25.410 1.00 0.00 30 GLY A N 10
ATOM 6252 C CA . GLY A 1 30 ? 17.621 32.348 24.003 1.00 0.00 30 GLY A CA 10
ATOM 6253 C C . GLY A 1 30 ? 18.666 31.287 23.671 1.00 0.00 30 GLY A C 10
ATOM 6254 O O . GLY A 1 30 ? 19.245 31.317 22.583 1.00 0.00 30 GLY A O 10
ATOM 6258 N N . TRP A 1 31 ? 19.023 30.435 24.622 1.00 0.00 31 TRP A N 10
ATOM 6259 C CA . TRP A 1 31 ? 20.037 29.401 24.422 1.00 0.00 31 TRP A CA 10
ATOM 6260 C C . TRP A 1 31 ? 19.379 28.025 24.191 1.00 0.00 31 TRP A C 10
ATOM 6261 O O . TRP A 1 31 ? 18.164 27.880 24.270 1.00 0.00 31 TRP A O 10
ATOM 6282 N N . HIS A 1 32 ? 20.175 26.995 23.872 1.00 0.00 32 HIS A N 10
ATOM 6283 C CA . HIS A 1 32 ? 19.657 25.627 23.670 1.00 0.00 32 HIS A CA 10
ATOM 6284 C C . HIS A 1 32 ? 20.715 24.591 24.050 1.00 0.00 32 HIS A C 10
ATOM 6285 O O . HIS A 1 32 ? 21.898 24.933 24.201 1.00 0.00 32 HIS A O 10
ATOM 6299 N N . LYS A 1 33 ? 20.282 23.331 24.147 1.00 0.00 33 LYS A N 10
ATOM 6300 C CA . LYS A 1 33 ? 21.112 22.154 24.445 1.00 0.00 33 LYS A CA 10
ATOM 6301 C C . LYS A 1 33 ? 22.198 21.934 23.412 1.00 0.00 33 LYS A C 10
ATOM 6302 O O . LYS A 1 33 ? 21.937 21.609 22.259 1.00 0.00 33 LYS A O 10
ATOM 6321 N N . CYS A 1 34 ? 23.424 22.143 23.858 1.00 0.00 34 CYS A N 10
ATOM 6322 C CA . CYS A 1 34 ? 24.599 21.916 23.047 1.00 0.00 34 CYS A CA 10
ATOM 6323 C C . CYS A 1 34 ? 25.153 20.496 23.277 1.00 0.00 34 CYS A C 10
ATOM 6324 O O . CYS A 1 34 ? 26.257 20.181 22.848 1.00 0.00 34 CYS A O 10
ATOM 6331 N N . ASN A 1 35 ? 24.395 19.639 23.971 1.00 0.00 35 ASN A N 10
ATOM 6332 C CA . ASN A 1 35 ? 24.744 18.246 24.229 1.00 0.00 35 ASN A CA 10
ATOM 6333 C C . ASN A 1 35 ? 23.487 17.431 24.588 1.00 0.00 35 ASN A C 10
ATOM 6334 O O . ASN A 1 35 ? 22.436 18.003 24.876 1.00 0.00 35 ASN A O 10
ATOM 6345 N N . ASP A 1 36 ? 23.615 16.100 24.563 1.00 0.00 36 ASP A N 10
ATOM 6346 C CA . ASP A 1 36 ? 22.524 15.138 24.821 1.00 0.00 36 ASP A CA 10
ATOM 6347 C C . ASP A 1 36 ? 22.045 15.164 26.280 1.00 0.00 36 ASP A C 10
ATOM 6348 O O . ASP A 1 36 ? 20.869 15.016 26.596 1.00 0.00 36 ASP A O 10
ATOM 6357 N N . GLU A 1 37 ? 23.006 15.366 27.172 1.00 0.00 37 GLU A N 10
ATOM 6358 C CA . GLU A 1 37 ? 22.882 15.498 28.614 1.00 0.00 37 GLU A CA 10
ATOM 6359 C C . GLU A 1 37 ? 22.977 16.979 29.022 1.00 0.00 37 GLU A C 10
ATOM 6360 O O . GLU A 1 37 ? 23.072 17.859 28.170 1.00 0.00 37 GLU A O 10
ATOM 6372 N N . TYR A 1 38 ? 22.984 17.311 30.314 1.00 0.00 38 TYR A N 10
ATOM 6373 C CA . TYR A 1 38 ? 23.040 18.694 30.775 1.00 0.00 38 TYR A CA 10
ATOM 6374 C C . TYR A 1 38 ? 24.015 18.820 31.936 1.00 0.00 38 TYR A C 10
ATOM 6375 O O . TYR A 1 38 ? 25.038 19.483 31.799 1.00 0.00 38 TYR A O 10
ATOM 6393 N N . ASN A 1 39 ? 23.656 18.226 33.084 1.00 0.00 39 ASN A N 10
ATOM 6394 C CA . ASN A 1 39 ? 24.432 18.254 34.307 1.00 0.00 39 ASN A CA 10
ATOM 6395 C C . ASN A 1 39 ? 23.838 17.470 35.483 1.00 0.00 39 ASN A C 10
ATOM 6396 O O . ASN A 1 39 ? 22.710 16.991 35.455 1.00 0.00 39 ASN A O 10
ATOM 6407 N N . ILE A 1 40 ? 24.644 17.425 36.541 1.00 0.00 40 ILE A N 10
ATOM 6408 C CA . ILE A 1 40 ? 24.479 16.857 37.869 1.00 0.00 40 ILE A CA 10
ATOM 6409 C C . ILE A 1 40 ? 23.138 17.185 38.534 1.00 0.00 40 ILE A C 10
ATOM 6410 O O . ILE A 1 40 ? 22.477 16.361 39.157 1.00 0.00 40 ILE A O 10
ATOM 6426 N N . ALA A 1 41 ? 22.792 18.450 38.350 1.00 0.00 41 ALA A N 10
ATOM 6427 C CA . ALA A 1 41 ? 21.662 19.198 38.839 1.00 0.00 41 ALA A CA 10
ATOM 6428 C C . ALA A 1 41 ? 21.157 20.214 37.807 1.00 0.00 41 ALA A C 10
ATOM 6429 O O . ALA A 1 41 ? 19.972 20.428 37.588 1.00 0.00 41 ALA A O 10
ATOM 6436 N N . TYR A 1 42 ? 22.152 20.881 37.232 1.00 0.00 42 TYR A N 10
ATOM 6437 C CA . TYR A 1 42 ? 22.128 21.948 36.263 1.00 0.00 42 TYR A CA 10
ATOM 6438 C C . TYR A 1 42 ? 21.887 21.534 34.816 1.00 0.00 42 TYR A C 10
ATOM 6439 O O . TYR A 1 42 ? 21.574 20.392 34.494 1.00 0.00 42 TYR A O 10
ATOM 6457 N N . GLU A 1 43 ? 22.162 22.490 33.932 1.00 0.00 43 GLU A N 10
ATOM 6458 C CA . GLU A 1 43 ? 22.064 22.328 32.494 1.00 0.00 43 GLU A CA 10
ATOM 6459 C C . GLU A 1 43 ? 23.024 23.244 31.726 1.00 0.00 43 GLU A C 10
ATOM 6460 O O . GLU A 1 43 ? 23.013 24.471 31.837 1.00 0.00 43 GLU A O 10
ATOM 6472 N N . CYS A 1 44 ? 23.796 22.626 30.854 1.00 0.00 44 CYS A N 10
ATOM 6473 C CA . CYS A 1 44 ? 24.736 23.316 29.978 1.00 0.00 44 CYS A CA 10
ATOM 6474 C C . CYS A 1 44 ? 24.029 23.658 28.655 1.00 0.00 44 CYS A C 10
ATOM 6475 O O . CYS A 1 44 ? 23.239 22.872 28.116 1.00 0.00 44 CYS A O 10
ATOM 6482 N N . CYS A 1 45 ? 24.242 24.881 28.174 1.00 0.00 45 CYS A N 10
ATOM 6483 C CA . CYS A 1 45 ? 23.735 25.426 26.918 1.00 0.00 45 CYS A CA 10
ATOM 6484 C C . CYS A 1 45 ? 24.809 26.307 26.295 1.00 0.00 45 CYS A C 10
ATOM 6485 O O . CYS A 1 45 ? 25.775 26.712 26.936 1.00 0.00 45 CYS A O 10
ATOM 6492 N N . LYS A 1 46 ? 24.592 26.667 25.036 1.00 0.00 46 LYS A N 10
ATOM 6493 C CA . LYS A 1 46 ? 25.507 27.516 24.264 1.00 0.00 46 LYS A CA 10
ATOM 6494 C C . LYS A 1 46 ? 24.806 28.681 23.578 1.00 0.00 46 LYS A C 10
ATOM 6495 O O . LYS A 1 46 ? 23.575 28.665 23.485 1.00 0.00 46 LYS A O 10
ATOM 6514 N N . GLN A 1 47 ? 25.597 29.638 23.115 1.00 0.00 47 GLN A N 10
ATOM 6515 C CA . GLN A 1 47 ? 25.250 30.861 22.372 1.00 0.00 47 GLN A CA 10
ATOM 6516 C C . GLN A 1 47 ? 26.484 31.508 21.701 1.00 0.00 47 GLN A C 10
ATOM 6517 O O . GLN A 1 47 ? 27.440 30.754 21.420 1.00 0.00 47 GLN A O 10
ATOM 6531 N N . GLY A 1 1 ? 26.906 33.070 35.313 1.00 0.00 1 GLY A N 11
ATOM 6532 C CA . GLY A 1 1 ? 26.888 31.693 34.778 1.00 0.00 1 GLY A CA 11
ATOM 6533 C C . GLY A 1 1 ? 28.187 31.003 35.103 1.00 0.00 1 GLY A C 11
ATOM 6534 O O . GLY A 1 1 ? 29.077 31.624 35.672 1.00 0.00 1 GLY A O 11
ATOM 6538 N N . VAL A 1 2 ? 28.308 29.727 34.747 1.00 0.00 2 VAL A N 11
ATOM 6539 C CA . VAL A 1 2 ? 29.500 28.924 35.054 1.00 0.00 2 VAL A CA 11
ATOM 6540 C C . VAL A 1 2 ? 30.129 28.396 33.771 1.00 0.00 2 VAL A C 11
ATOM 6541 O O . VAL A 1 2 ? 29.392 27.983 32.872 1.00 0.00 2 VAL A O 11
ATOM 6569 N N . CYS A 1 4 ? 31.192 25.883 31.187 1.00 0.00 4 CYS A N 11
ATOM 6570 C CA . CYS A 1 4 ? 30.833 24.508 30.868 1.00 0.00 4 CYS A CA 11
ATOM 6571 C C . CYS A 1 4 ? 30.807 24.203 29.368 1.00 0.00 4 CYS A C 11
ATOM 6572 O O . CYS A 1 4 ? 30.143 24.885 28.594 1.00 0.00 4 CYS A O 11
ATOM 6579 N N . ARG A 1 5 ? 31.551 23.169 28.958 1.00 0.00 5 ARG A N 11
ATOM 6580 C CA . ARG A 1 5 ? 31.693 22.762 27.560 1.00 0.00 5 ARG A CA 11
ATOM 6581 C C . ARG A 1 5 ? 30.735 21.662 27.156 1.00 0.00 5 ARG A C 11
ATOM 6582 O O . ARG A 1 5 ? 30.015 21.083 27.956 1.00 0.00 5 ARG A O 11
ATOM 6603 N N . CYS A 1 6 ? 30.818 21.378 25.874 1.00 0.00 6 CYS A N 11
ATOM 6604 C CA . CYS A 1 6 ? 30.071 20.363 25.170 1.00 0.00 6 CYS A CA 11
ATOM 6605 C C . CYS A 1 6 ? 30.989 19.368 24.447 1.00 0.00 6 CYS A C 11
ATOM 6606 O O . CYS A 1 6 ? 32.199 19.558 24.425 1.00 0.00 6 CYS A O 11
ATOM 6613 N N . ASP A 1 7 ? 30.411 18.326 23.851 1.00 0.00 7 ASP A N 11
ATOM 6614 C CA . ASP A 1 7 ? 31.100 17.218 23.152 1.00 0.00 7 ASP A CA 11
ATOM 6615 C C . ASP A 1 7 ? 32.087 17.651 22.049 1.00 0.00 7 ASP A C 11
ATOM 6616 O O . ASP A 1 7 ? 33.112 17.007 21.821 1.00 0.00 7 ASP A O 11
ATOM 6625 N N . SER A 1 8 ? 31.781 18.782 21.411 1.00 0.00 8 SER A N 11
ATOM 6626 C CA . SER A 1 8 ? 32.554 19.434 20.344 1.00 0.00 8 SER A CA 11
ATOM 6627 C C . SER A 1 8 ? 33.481 20.562 20.849 1.00 0.00 8 SER A C 11
ATOM 6628 O O . SER A 1 8 ? 34.373 20.995 20.129 1.00 0.00 8 SER A O 11
ATOM 6636 N N . ASP A 1 9 ? 33.225 21.084 22.061 1.00 0.00 9 ASP A N 11
ATOM 6637 C CA . ASP A 1 9 ? 33.891 22.193 22.787 1.00 0.00 9 ASP A CA 11
ATOM 6638 C C . ASP A 1 9 ? 34.302 23.406 21.925 1.00 0.00 9 ASP A C 11
ATOM 6639 O O . ASP A 1 9 ? 35.182 24.187 22.280 1.00 0.00 9 ASP A O 11
ATOM 6648 N N . GLY A 1 10 ? 33.577 23.621 20.822 1.00 0.00 10 GLY A N 11
ATOM 6649 C CA . GLY A 1 10 ? 33.857 24.669 19.872 1.00 0.00 10 GLY A CA 11
ATOM 6650 C C . GLY A 1 10 ? 32.837 24.826 18.783 1.00 0.00 10 GLY A C 11
ATOM 6651 O O . GLY A 1 10 ? 33.112 24.600 17.607 1.00 0.00 10 GLY A O 11
ATOM 6655 N N . PRO A 1 11 ? 31.667 25.327 19.184 1.00 0.00 11 PRO A N 11
ATOM 6656 C CA . PRO A 1 11 ? 30.555 25.619 18.297 1.00 0.00 11 PRO A CA 11
ATOM 6657 C C . PRO A 1 11 ? 30.866 26.562 17.115 1.00 0.00 11 PRO A C 11
ATOM 6658 O O . PRO A 1 11 ? 30.142 26.549 16.123 1.00 0.00 11 PRO A O 11
ATOM 6669 N N . SER A 1 12 ? 31.938 27.360 17.199 1.00 0.00 12 SER A N 11
ATOM 6670 C CA . SER A 1 12 ? 32.436 28.280 16.171 1.00 0.00 12 SER A CA 11
ATOM 6671 C C . SER A 1 12 ? 33.792 27.837 15.663 1.00 0.00 12 SER A C 11
ATOM 6672 O O . SER A 1 12 ? 34.096 27.947 14.473 1.00 0.00 12 SER A O 11
ATOM 6680 N N . VAL A 1 13 ? 34.563 27.265 16.578 1.00 0.00 13 VAL A N 11
ATOM 6681 C CA . VAL A 1 13 ? 35.922 26.791 16.426 1.00 0.00 13 VAL A CA 11
ATOM 6682 C C . VAL A 1 13 ? 36.307 26.087 17.740 1.00 0.00 13 VAL A C 11
ATOM 6683 O O . VAL A 1 13 ? 35.952 26.545 18.824 1.00 0.00 13 VAL A O 11
ATOM 6696 N N . HIS A 1 14 ? 36.986 24.951 17.626 1.00 0.00 14 HIS A N 11
ATOM 6697 C CA . HIS A 1 14 ? 37.434 24.057 18.701 1.00 0.00 14 HIS A CA 11
ATOM 6698 C C . HIS A 1 14 ? 38.768 24.451 19.360 1.00 0.00 14 HIS A C 11
ATOM 6699 O O . HIS A 1 14 ? 39.594 25.151 18.769 1.00 0.00 14 HIS A O 11
ATOM 6713 N N . GLY A 1 15 ? 39.031 23.926 20.564 1.00 0.00 15 GLY A N 11
ATOM 6714 C CA . GLY A 1 15 ? 40.304 24.186 21.257 1.00 0.00 15 GLY A CA 11
ATOM 6715 C C . GLY A 1 15 ? 40.348 23.932 22.752 1.00 0.00 15 GLY A C 11
ATOM 6716 O O . GLY A 1 15 ? 41.128 24.553 23.466 1.00 0.00 15 GLY A O 11
ATOM 6720 N N . ASN A 1 16 ? 39.526 22.998 23.204 1.00 0.00 16 ASN A N 11
ATOM 6721 C CA . ASN A 1 16 ? 39.312 22.543 24.567 1.00 0.00 16 ASN A CA 11
ATOM 6722 C C . ASN A 1 16 ? 38.995 23.646 25.575 1.00 0.00 16 ASN A C 11
ATOM 6723 O O . ASN A 1 16 ? 39.548 23.711 26.673 1.00 0.00 16 ASN A O 11
ATOM 6734 N N . THR A 1 17 ? 38.049 24.500 25.200 1.00 0.00 17 THR A N 11
ATOM 6735 C CA . THR A 1 17 ? 37.626 25.651 26.013 1.00 0.00 17 THR A CA 11
ATOM 6736 C C . THR A 1 17 ? 36.156 25.642 26.375 1.00 0.00 17 THR A C 11
ATOM 6737 O O . THR A 1 17 ? 35.292 25.071 25.712 1.00 0.00 17 THR A O 11
ATOM 6748 N N . LEU A 1 18 ? 35.856 26.347 27.463 1.00 0.00 18 LEU A N 11
ATOM 6749 C CA . LEU A 1 18 ? 34.529 26.522 28.007 1.00 0.00 18 LEU A CA 11
ATOM 6750 C C . LEU A 1 18 ? 33.731 27.619 27.293 1.00 0.00 18 LEU A C 11
ATOM 6751 O O . LEU A 1 18 ? 33.191 28.523 27.920 1.00 0.00 18 LEU A O 11
ATOM 6767 N N . SER A 1 19 ? 33.637 27.498 25.960 1.00 0.00 19 SER A N 11
ATOM 6768 C CA . SER A 1 19 ? 32.884 28.374 25.036 1.00 0.00 19 SER A CA 11
ATOM 6769 C C . SER A 1 19 ? 31.371 28.061 25.106 1.00 0.00 19 SER A C 11
ATOM 6770 O O . SER A 1 19 ? 30.637 28.128 24.121 1.00 0.00 19 SER A O 11
ATOM 6778 N N . GLY A 1 20 ? 30.934 27.606 26.278 1.00 0.00 20 GLY A N 11
ATOM 6779 C CA . GLY A 1 20 ? 29.594 27.260 26.705 1.00 0.00 20 GLY A CA 11
ATOM 6780 C C . GLY A 1 20 ? 29.426 27.691 28.159 1.00 0.00 20 GLY A C 11
ATOM 6781 O O . GLY A 1 20 ? 30.378 28.091 28.839 1.00 0.00 20 GLY A O 11
ATOM 6785 N N . THR A 1 21 ? 28.208 27.579 28.671 1.00 0.00 21 THR A N 11
ATOM 6786 C CA . THR A 1 21 ? 27.883 28.014 30.018 1.00 0.00 21 THR A CA 11
ATOM 6787 C C . THR A 1 21 ? 26.795 27.154 30.631 1.00 0.00 21 THR A C 11
ATOM 6788 O O . THR A 1 21 ? 25.853 26.757 29.935 1.00 0.00 21 THR A O 11
ATOM 6799 N N . VAL A 1 22 ? 26.933 26.829 31.917 1.00 0.00 22 VAL A N 11
ATOM 6800 C CA . VAL A 1 22 ? 25.951 26.090 32.661 1.00 0.00 22 VAL A CA 11
ATOM 6801 C C . VAL A 1 22 ? 25.151 27.122 33.424 1.00 0.00 22 VAL A C 11
ATOM 6802 O O . VAL A 1 22 ? 25.646 28.066 34.046 1.00 0.00 22 VAL A O 11
ATOM 6815 N N . TRP A 1 23 ? 23.877 26.893 33.246 1.00 0.00 23 TRP A N 11
ATOM 6816 C CA . TRP A 1 23 ? 22.724 27.563 33.786 1.00 0.00 23 TRP A CA 11
ATOM 6817 C C . TRP A 1 23 ? 22.081 26.513 34.635 1.00 0.00 23 TRP A C 11
ATOM 6818 O O . TRP A 1 23 ? 21.878 25.372 34.217 1.00 0.00 23 TRP A O 11
ATOM 6839 N N . VAL A 1 24 ? 21.898 26.864 35.884 1.00 0.00 24 VAL A N 11
ATOM 6840 C CA . VAL A 1 24 ? 21.345 25.919 36.819 1.00 0.00 24 VAL A CA 11
ATOM 6841 C C . VAL A 1 24 ? 19.857 26.129 36.834 1.00 0.00 24 VAL A C 11
ATOM 6842 O O . VAL A 1 24 ? 19.359 27.183 36.431 1.00 0.00 24 VAL A O 11
ATOM 6855 N N . GLY A 1 25 ? 19.140 25.134 37.333 1.00 0.00 25 GLY A N 11
ATOM 6856 C CA . GLY A 1 25 ? 17.697 25.250 37.311 1.00 0.00 25 GLY A CA 11
ATOM 6857 C C . GLY A 1 25 ? 17.209 24.849 35.890 1.00 0.00 25 GLY A C 11
ATOM 6858 O O . GLY A 1 25 ? 16.470 23.886 35.780 1.00 0.00 25 GLY A O 11
ATOM 6862 N N . SER A 1 26 ? 17.660 25.560 34.842 1.00 0.00 26 SER A N 11
ATOM 6863 C CA . SER A 1 26 ? 17.425 25.383 33.388 1.00 0.00 26 SER A CA 11
ATOM 6864 C C . SER A 1 26 ? 18.185 26.432 32.525 1.00 0.00 26 SER A C 11
ATOM 6865 O O . SER A 1 26 ? 18.706 27.407 33.065 1.00 0.00 26 SER A O 11
ATOM 6873 N N . CYS A 1 27 ? 18.284 26.232 31.200 1.00 0.00 27 CYS A N 11
ATOM 6874 C CA . CYS A 1 27 ? 19.001 27.070 30.212 1.00 0.00 27 CYS A CA 11
ATOM 6875 C C . CYS A 1 27 ? 18.436 28.474 29.937 1.00 0.00 27 CYS A C 11
ATOM 6876 O O . CYS A 1 27 ? 17.255 28.794 30.104 1.00 0.00 27 CYS A O 11
ATOM 6883 N N . ALA A 1 28 ? 19.352 29.314 29.450 1.00 0.00 28 ALA A N 11
ATOM 6884 C CA . ALA A 1 28 ? 19.129 30.682 29.034 1.00 0.00 28 ALA A CA 11
ATOM 6885 C C . ALA A 1 28 ? 18.319 30.681 27.726 1.00 0.00 28 ALA A C 11
ATOM 6886 O O . ALA A 1 28 ? 18.688 30.042 26.742 1.00 0.00 28 ALA A O 11
ATOM 6893 N N . SER A 1 29 ? 17.248 31.465 27.717 1.00 0.00 29 SER A N 11
ATOM 6894 C CA . SER A 1 29 ? 16.212 31.685 26.691 1.00 0.00 29 SER A CA 11
ATOM 6895 C C . SER A 1 29 ? 16.593 31.643 25.202 1.00 0.00 29 SER A C 11
ATOM 6896 O O . SER A 1 29 ? 15.757 31.268 24.382 1.00 0.00 29 SER A O 11
ATOM 6904 N N . GLY A 1 30 ? 17.818 32.033 24.843 1.00 0.00 30 GLY A N 11
ATOM 6905 C CA . GLY A 1 30 ? 18.313 32.072 23.460 1.00 0.00 30 GLY A CA 11
ATOM 6906 C C . GLY A 1 30 ? 19.381 31.035 23.110 1.00 0.00 30 GLY A C 11
ATOM 6907 O O . GLY A 1 30 ? 19.969 31.101 22.031 1.00 0.00 30 GLY A O 11
ATOM 6911 N N . TRP A 1 31 ? 19.729 30.152 24.042 1.00 0.00 31 TRP A N 11
ATOM 6912 C CA . TRP A 1 31 ? 20.768 29.131 23.886 1.00 0.00 31 TRP A CA 11
ATOM 6913 C C . TRP A 1 31 ? 20.157 27.734 23.666 1.00 0.00 31 TRP A C 11
ATOM 6914 O O . TRP A 1 31 ? 18.944 27.560 23.703 1.00 0.00 31 TRP A O 11
ATOM 6935 N N . HIS A 1 32 ? 20.998 26.721 23.393 1.00 0.00 32 HIS A N 11
ATOM 6936 C CA . HIS A 1 32 ? 20.523 25.352 23.111 1.00 0.00 32 HIS A CA 11
ATOM 6937 C C . HIS A 1 32 ? 21.563 24.307 23.516 1.00 0.00 32 HIS A C 11
ATOM 6938 O O . HIS A 1 32 ? 22.730 24.657 23.761 1.00 0.00 32 HIS A O 11
ATOM 6952 N N . LYS A 1 33 ? 21.147 23.034 23.539 1.00 0.00 33 LYS A N 11
ATOM 6953 C CA . LYS A 1 33 ? 21.965 21.882 23.940 1.00 0.00 33 LYS A CA 11
ATOM 6954 C C . LYS A 1 33 ? 23.072 21.555 22.967 1.00 0.00 33 LYS A C 11
ATOM 6955 O O . LYS A 1 33 ? 22.835 21.125 21.843 1.00 0.00 33 LYS A O 11
ATOM 6974 N N . CYS A 1 34 ? 24.284 21.806 23.427 1.00 0.00 34 CYS A N 11
ATOM 6975 C CA . CYS A 1 34 ? 25.468 21.485 22.646 1.00 0.00 34 CYS A CA 11
ATOM 6976 C C . CYS A 1 34 ? 25.852 19.995 22.887 1.00 0.00 34 CYS A C 11
ATOM 6977 O O . CYS A 1 34 ? 26.816 19.504 22.304 1.00 0.00 34 CYS A O 11
ATOM 6984 N N . ASN A 1 35 ? 25.136 19.272 23.766 1.00 0.00 35 ASN A N 11
ATOM 6985 C CA . ASN A 1 35 ? 25.434 17.876 24.113 1.00 0.00 35 ASN A CA 11
ATOM 6986 C C . ASN A 1 35 ? 24.185 17.158 24.653 1.00 0.00 35 ASN A C 11
ATOM 6987 O O . ASN A 1 35 ? 23.205 17.820 24.996 1.00 0.00 35 ASN A O 11
ATOM 6998 N N . ASP A 1 36 ? 24.236 15.818 24.727 1.00 0.00 36 ASP A N 11
ATOM 6999 C CA . ASP A 1 36 ? 23.103 14.975 25.171 1.00 0.00 36 ASP A CA 11
ATOM 7000 C C . ASP A 1 36 ? 22.849 15.027 26.678 1.00 0.00 36 ASP A C 11
ATOM 7001 O O . ASP A 1 36 ? 21.740 14.806 27.153 1.00 0.00 36 ASP A O 11
ATOM 7010 N N . GLU A 1 37 ? 23.899 15.323 27.439 1.00 0.00 37 GLU A N 11
ATOM 7011 C CA . GLU A 1 37 ? 23.880 15.485 28.885 1.00 0.00 37 GLU A CA 11
ATOM 7012 C C . GLU A 1 37 ? 23.883 16.986 29.245 1.00 0.00 37 GLU A C 11
ATOM 7013 O O . GLU A 1 37 ? 24.056 17.852 28.387 1.00 0.00 37 GLU A O 11
ATOM 7025 N N . TYR A 1 38 ? 23.767 17.338 30.522 1.00 0.00 38 TYR A N 11
ATOM 7026 C CA . TYR A 1 38 ? 23.711 18.728 30.953 1.00 0.00 38 TYR A CA 11
ATOM 7027 C C . TYR A 1 38 ? 24.518 18.927 32.221 1.00 0.00 38 TYR A C 11
ATOM 7028 O O . TYR A 1 38 ? 25.470 19.706 32.232 1.00 0.00 38 TYR A O 11
ATOM 7046 N N . ASN A 1 39 ? 24.081 18.241 33.288 1.00 0.00 39 ASN A N 11
ATOM 7047 C CA . ASN A 1 39 ? 24.644 18.294 34.623 1.00 0.00 39 ASN A CA 11
ATOM 7048 C C . ASN A 1 39 ? 23.885 17.487 35.682 1.00 0.00 39 ASN A C 11
ATOM 7049 O O . ASN A 1 39 ? 22.818 16.933 35.455 1.00 0.00 39 ASN A O 11
ATOM 7060 N N . ILE A 1 40 ? 24.472 17.520 36.877 1.00 0.00 40 ILE A N 11
ATOM 7061 C CA . ILE A 1 40 ? 24.079 16.965 38.163 1.00 0.00 40 ILE A CA 11
ATOM 7062 C C . ILE A 1 40 ? 22.650 17.328 38.592 1.00 0.00 40 ILE A C 11
ATOM 7063 O O . ILE A 1 40 ? 21.932 16.563 39.222 1.00 0.00 40 ILE A O 11
ATOM 7079 N N . ALA A 1 41 ? 22.310 18.553 38.222 1.00 0.00 41 ALA A N 11
ATOM 7080 C CA . ALA A 1 41 ? 21.108 19.302 38.473 1.00 0.00 41 ALA A CA 11
ATOM 7081 C C . ALA A 1 41 ? 20.813 20.343 37.386 1.00 0.00 41 ALA A C 11
ATOM 7082 O O . ALA A 1 41 ? 19.684 20.569 36.968 1.00 0.00 41 ALA A O 11
ATOM 7089 N N . TYR A 1 42 ? 21.890 21.038 37.031 1.00 0.00 42 TYR A N 11
ATOM 7090 C CA . TYR A 1 42 ? 22.022 22.127 36.091 1.00 0.00 42 TYR A CA 11
ATOM 7091 C C . TYR A 1 42 ? 21.941 21.695 34.628 1.00 0.00 42 TYR A C 11
ATOM 7092 O O . TYR A 1 42 ? 21.704 20.535 34.308 1.00 0.00 42 TYR A O 11
ATOM 7110 N N . GLU A 1 43 ? 22.266 22.625 33.734 1.00 0.00 43 GLU A N 11
ATOM 7111 C CA . GLU A 1 43 ? 22.299 22.368 32.299 1.00 0.00 43 GLU A CA 11
ATOM 7112 C C . GLU A 1 43 ? 23.342 23.184 31.532 1.00 0.00 43 GLU A C 11
ATOM 7113 O O . GLU A 1 43 ? 23.376 24.414 31.554 1.00 0.00 43 GLU A O 11
ATOM 7125 N N . CYS A 1 44 ? 24.121 22.462 30.745 1.00 0.00 44 CYS A N 11
ATOM 7126 C CA . CYS A 1 44 ? 25.137 23.023 29.876 1.00 0.00 44 CYS A CA 11
ATOM 7127 C C . CYS A 1 44 ? 24.512 23.397 28.517 1.00 0.00 44 CYS A C 11
ATOM 7128 O O . CYS A 1 44 ? 23.749 22.621 27.929 1.00 0.00 44 CYS A O 11
ATOM 7135 N N . CYS A 1 45 ? 24.793 24.606 28.039 1.00 0.00 45 CYS A N 11
ATOM 7136 C CA . CYS A 1 45 ? 24.368 25.141 26.747 1.00 0.00 45 CYS A CA 11
ATOM 7137 C C . CYS A 1 45 ? 25.508 25.981 26.179 1.00 0.00 45 CYS A C 11
ATOM 7138 O O . CYS A 1 45 ? 26.503 26.261 26.844 1.00 0.00 45 CYS A O 11
ATOM 7145 N N . LYS A 1 46 ? 25.333 26.433 24.943 1.00 0.00 46 LYS A N 11
ATOM 7146 C CA . LYS A 1 46 ? 26.315 27.258 24.232 1.00 0.00 46 LYS A CA 11
ATOM 7147 C C . LYS A 1 46 ? 25.690 28.415 23.448 1.00 0.00 46 LYS A C 11
ATOM 7148 O O . LYS A 1 46 ? 24.472 28.402 23.228 1.00 0.00 46 LYS A O 11
ATOM 7167 N N . GLN A 1 47 ? 26.533 29.342 23.018 1.00 0.00 47 GLN A N 11
ATOM 7168 C CA . GLN A 1 47 ? 26.277 30.541 22.204 1.00 0.00 47 GLN A CA 11
ATOM 7169 C C . GLN A 1 47 ? 27.562 31.201 21.681 1.00 0.00 47 GLN A C 11
ATOM 7170 O O . GLN A 1 47 ? 28.509 31.420 22.473 1.00 0.00 47 GLN A O 11
ATOM 7184 N N . GLY A 1 1 ? 26.710 32.964 35.886 1.00 0.00 1 GLY A N 12
ATOM 7185 C CA . GLY A 1 1 ? 26.629 31.660 35.189 1.00 0.00 1 GLY A CA 12
ATOM 7186 C C . GLY A 1 1 ? 27.723 30.741 35.667 1.00 0.00 1 GLY A C 12
ATOM 7187 O O . GLY A 1 1 ? 28.452 31.084 36.595 1.00 0.00 1 GLY A O 12
ATOM 7191 N N . VAL A 1 2 ? 27.849 29.579 35.028 1.00 0.00 2 VAL A N 12
ATOM 7192 C CA . VAL A 1 2 ? 28.893 28.590 35.330 1.00 0.00 2 VAL A CA 12
ATOM 7193 C C . VAL A 1 2 ? 29.563 28.179 34.029 1.00 0.00 2 VAL A C 12
ATOM 7194 O O . VAL A 1 2 ? 28.869 27.841 33.074 1.00 0.00 2 VAL A O 12
ATOM 7222 N N . CYS A 1 4 ? 30.870 26.099 31.144 1.00 0.00 4 CYS A N 12
ATOM 7223 C CA . CYS A 1 4 ? 30.648 24.765 30.640 1.00 0.00 4 CYS A CA 12
ATOM 7224 C C . CYS A 1 4 ? 30.631 24.645 29.119 1.00 0.00 4 CYS A C 12
ATOM 7225 O O . CYS A 1 4 ? 29.895 25.347 28.432 1.00 0.00 4 CYS A O 12
ATOM 7232 N N . ARG A 1 5 ? 31.473 23.752 28.595 1.00 0.00 5 ARG A N 12
ATOM 7233 C CA . ARG A 1 5 ? 31.594 23.459 27.175 1.00 0.00 5 ARG A CA 12
ATOM 7234 C C . ARG A 1 5 ? 30.658 22.355 26.720 1.00 0.00 5 ARG A C 12
ATOM 7235 O O . ARG A 1 5 ? 30.070 21.616 27.500 1.00 0.00 5 ARG A O 12
ATOM 7256 N N . CYS A 1 6 ? 30.524 22.322 25.409 1.00 0.00 6 CYS A N 12
ATOM 7257 C CA . CYS A 1 6 ? 29.729 21.320 24.717 1.00 0.00 6 CYS A CA 12
ATOM 7258 C C . CYS A 1 6 ? 30.583 20.035 24.626 1.00 0.00 6 CYS A C 12
ATOM 7259 O O . CYS A 1 6 ? 31.809 20.115 24.677 1.00 0.00 6 CYS A O 12
ATOM 7266 N N . ASP A 1 7 ? 29.974 18.867 24.418 1.00 0.00 7 ASP A N 12
ATOM 7267 C CA . ASP A 1 7 ? 30.656 17.553 24.373 1.00 0.00 7 ASP A CA 12
ATOM 7268 C C . ASP A 1 7 ? 31.712 17.402 23.256 1.00 0.00 7 ASP A C 12
ATOM 7269 O O . ASP A 1 7 ? 32.507 16.464 23.274 1.00 0.00 7 ASP A O 12
ATOM 7278 N N . SER A 1 8 ? 31.735 18.338 22.307 1.00 0.00 8 SER A N 12
ATOM 7279 C CA . SER A 1 8 ? 32.672 18.424 21.182 1.00 0.00 8 SER A CA 12
ATOM 7280 C C . SER A 1 8 ? 33.617 19.633 21.233 1.00 0.00 8 SER A C 12
ATOM 7281 O O . SER A 1 8 ? 34.569 19.669 20.463 1.00 0.00 8 SER A O 12
ATOM 7289 N N . ASP A 1 9 ? 33.313 20.612 22.096 1.00 0.00 9 ASP A N 12
ATOM 7290 C CA . ASP A 1 9 ? 33.878 21.930 22.445 1.00 0.00 9 ASP A CA 12
ATOM 7291 C C . ASP A 1 9 ? 34.331 22.856 21.308 1.00 0.00 9 ASP A C 12
ATOM 7292 O O . ASP A 1 9 ? 34.555 24.051 21.515 1.00 0.00 9 ASP A O 12
ATOM 7301 N N . GLY A 1 10 ? 34.346 22.358 20.079 1.00 0.00 10 GLY A N 12
ATOM 7302 C CA . GLY A 1 10 ? 34.796 23.081 18.916 1.00 0.00 10 GLY A CA 12
ATOM 7303 C C . GLY A 1 10 ? 34.796 22.236 17.661 1.00 0.00 10 GLY A C 12
ATOM 7304 O O . GLY A 1 10 ? 35.843 21.925 17.092 1.00 0.00 10 GLY A O 12
ATOM 7308 N N . PRO A 1 11 ? 33.583 21.934 17.183 1.00 0.00 11 PRO A N 12
ATOM 7309 C CA . PRO A 1 11 ? 33.344 21.106 16.013 1.00 0.00 11 PRO A CA 12
ATOM 7310 C C . PRO A 1 11 ? 33.958 21.597 14.686 1.00 0.00 11 PRO A C 12
ATOM 7311 O O . PRO A 1 11 ? 34.115 20.800 13.756 1.00 0.00 11 PRO A O 12
ATOM 7322 N N . SER A 1 12 ? 34.296 22.887 14.585 1.00 0.00 12 SER A N 12
ATOM 7323 C CA . SER A 1 12 ? 34.938 23.560 13.459 1.00 0.00 12 SER A CA 12
ATOM 7324 C C . SER A 1 12 ? 36.388 23.840 13.782 1.00 0.00 12 SER A C 12
ATOM 7325 O O . SER A 1 12 ? 37.258 23.683 12.926 1.00 0.00 12 SER A O 12
ATOM 7333 N N . VAL A 1 13 ? 36.649 24.204 15.034 1.00 0.00 13 VAL A N 12
ATOM 7334 C CA . VAL A 1 13 ? 37.958 24.583 15.532 1.00 0.00 13 VAL A CA 12
ATOM 7335 C C . VAL A 1 13 ? 38.023 24.380 17.040 1.00 0.00 13 VAL A C 12
ATOM 7336 O O . VAL A 1 13 ? 37.124 24.816 17.755 1.00 0.00 13 VAL A O 12
ATOM 7349 N N . HIS A 1 14 ? 39.093 23.731 17.497 1.00 0.00 14 HIS A N 12
ATOM 7350 C CA . HIS A 1 14 ? 39.381 23.356 18.890 1.00 0.00 14 HIS A CA 12
ATOM 7351 C C . HIS A 1 14 ? 39.027 24.449 19.925 1.00 0.00 14 HIS A C 12
ATOM 7352 O O . HIS A 1 14 ? 39.540 25.571 19.838 1.00 0.00 14 HIS A O 12
ATOM 7366 N N . GLY A 1 15 ? 38.211 24.131 20.944 1.00 0.00 15 GLY A N 12
ATOM 7367 C CA . GLY A 1 15 ? 37.782 25.123 21.932 1.00 0.00 15 GLY A CA 12
ATOM 7368 C C . GLY A 1 15 ? 37.657 24.664 23.381 1.00 0.00 15 GLY A C 12
ATOM 7369 O O . GLY A 1 15 ? 36.566 24.640 23.941 1.00 0.00 15 GLY A O 12
ATOM 7373 N N . ASN A 1 16 ? 38.793 24.397 24.042 1.00 0.00 16 ASN A N 12
ATOM 7374 C CA . ASN A 1 16 ? 38.816 24.005 25.463 1.00 0.00 16 ASN A CA 12
ATOM 7375 C C . ASN A 1 16 ? 38.138 25.055 26.366 1.00 0.00 16 ASN A C 12
ATOM 7376 O O . ASN A 1 16 ? 37.617 24.767 27.449 1.00 0.00 16 ASN A O 12
ATOM 7387 N N . THR A 1 17 ? 38.185 26.288 25.892 1.00 0.00 17 THR A N 12
ATOM 7388 C CA . THR A 1 17 ? 37.702 27.513 26.490 1.00 0.00 17 THR A CA 12
ATOM 7389 C C . THR A 1 17 ? 36.190 27.561 26.494 1.00 0.00 17 THR A C 12
ATOM 7390 O O . THR A 1 17 ? 35.503 27.511 25.480 1.00 0.00 17 THR A O 12
ATOM 7401 N N . LEU A 1 18 ? 35.693 27.630 27.723 1.00 0.00 18 LEU A N 12
ATOM 7402 C CA . LEU A 1 18 ? 34.302 27.630 28.148 1.00 0.00 18 LEU A CA 12
ATOM 7403 C C . LEU A 1 18 ? 33.446 28.796 27.616 1.00 0.00 18 LEU A C 12
ATOM 7404 O O . LEU A 1 18 ? 32.955 29.637 28.365 1.00 0.00 18 LEU A O 12
ATOM 7420 N N . SER A 1 19 ? 33.248 28.802 26.291 1.00 0.00 19 SER A N 12
ATOM 7421 C CA . SER A 1 19 ? 32.425 29.755 25.527 1.00 0.00 19 SER A CA 12
ATOM 7422 C C . SER A 1 19 ? 30.933 29.447 25.716 1.00 0.00 19 SER A C 12
ATOM 7423 O O . SER A 1 19 ? 30.080 30.238 25.319 1.00 0.00 19 SER A O 12
ATOM 7431 N N . GLY A 1 20 ? 30.631 28.256 26.247 1.00 0.00 20 GLY A N 12
ATOM 7432 C CA . GLY A 1 20 ? 29.311 27.753 26.581 1.00 0.00 20 GLY A CA 12
ATOM 7433 C C . GLY A 1 20 ? 29.071 28.071 28.059 1.00 0.00 20 GLY A C 12
ATOM 7434 O O . GLY A 1 20 ? 29.955 28.569 28.766 1.00 0.00 20 GLY A O 12
ATOM 7438 N N . THR A 1 21 ? 27.879 27.816 28.584 1.00 0.00 21 THR A N 12
ATOM 7439 C CA . THR A 1 21 ? 27.568 28.157 29.970 1.00 0.00 21 THR A CA 12
ATOM 7440 C C . THR A 1 21 ? 26.455 27.308 30.541 1.00 0.00 21 THR A C 12
ATOM 7441 O O . THR A 1 21 ? 25.528 26.909 29.835 1.00 0.00 21 THR A O 12
ATOM 7452 N N . VAL A 1 22 ? 26.551 27.065 31.844 1.00 0.00 22 VAL A N 12
ATOM 7453 C CA . VAL A 1 22 ? 25.610 26.343 32.657 1.00 0.00 22 VAL A CA 12
ATOM 7454 C C . VAL A 1 22 ? 24.629 27.313 33.268 1.00 0.00 22 VAL A C 12
ATOM 7455 O O . VAL A 1 22 ? 24.965 28.398 33.755 1.00 0.00 22 VAL A O 12
ATOM 7468 N N . TRP A 1 23 ? 23.410 26.818 33.280 1.00 0.00 23 TRP A N 12
ATOM 7469 C CA . TRP A 1 23 ? 22.217 27.457 33.764 1.00 0.00 23 TRP A CA 12
ATOM 7470 C C . TRP A 1 23 ? 21.594 26.405 34.610 1.00 0.00 23 TRP A C 12
ATOM 7471 O O . TRP A 1 23 ? 21.243 25.305 34.177 1.00 0.00 23 TRP A O 12
ATOM 7492 N N . VAL A 1 24 ? 21.654 26.693 35.891 1.00 0.00 24 VAL A N 12
ATOM 7493 C CA . VAL A 1 24 ? 21.145 25.746 36.839 1.00 0.00 24 VAL A CA 12
ATOM 7494 C C . VAL A 1 24 ? 19.648 25.808 36.792 1.00 0.00 24 VAL A C 12
ATOM 7495 O O . VAL A 1 24 ? 19.060 26.798 36.354 1.00 0.00 24 VAL A O 12
ATOM 7508 N N . GLY A 1 25 ? 19.038 24.751 37.285 1.00 0.00 25 GLY A N 12
ATOM 7509 C CA . GLY A 1 25 ? 17.594 24.705 37.219 1.00 0.00 25 GLY A CA 12
ATOM 7510 C C . GLY A 1 25 ? 17.206 24.254 35.779 1.00 0.00 25 GLY A C 12
ATOM 7511 O O . GLY A 1 25 ? 16.630 23.182 35.622 1.00 0.00 25 GLY A O 12
ATOM 7515 N N . SER A 1 26 ? 17.557 25.048 34.745 1.00 0.00 26 SER A N 12
ATOM 7516 C CA . SER A 1 26 ? 17.388 24.866 33.281 1.00 0.00 26 SER A CA 12
ATOM 7517 C C . SER A 1 26 ? 18.005 26.046 32.468 1.00 0.00 26 SER A C 12
ATOM 7518 O O . SER A 1 26 ? 18.292 27.098 33.038 1.00 0.00 26 SER A O 12
ATOM 7526 N N . CYS A 1 27 ? 18.201 25.879 31.151 1.00 0.00 27 CYS A N 12
ATOM 7527 C CA . CYS A 1 27 ? 18.805 26.801 30.162 1.00 0.00 27 CYS A CA 12
ATOM 7528 C C . CYS A 1 27 ? 18.260 28.238 30.095 1.00 0.00 27 CYS A C 12
ATOM 7529 O O . CYS A 1 27 ? 17.090 28.531 30.334 1.00 0.00 27 CYS A O 12
ATOM 7536 N N . ALA A 1 28 ? 19.159 29.132 29.677 1.00 0.00 28 ALA A N 12
ATOM 7537 C CA . ALA A 1 28 ? 18.923 30.547 29.459 1.00 0.00 28 ALA A CA 12
ATOM 7538 C C . ALA A 1 28 ? 18.034 30.771 28.223 1.00 0.00 28 ALA A C 12
ATOM 7539 O O . ALA A 1 28 ? 18.285 30.225 27.152 1.00 0.00 28 ALA A O 12
ATOM 7546 N N . SER A 1 29 ? 17.058 31.663 28.379 1.00 0.00 29 SER A N 12
ATOM 7547 C CA . SER A 1 29 ? 15.991 32.110 27.467 1.00 0.00 29 SER A CA 12
ATOM 7548 C C . SER A 1 29 ? 16.179 31.936 25.946 1.00 0.00 29 SER A C 12
ATOM 7549 O O . SER A 1 29 ? 15.292 31.404 25.284 1.00 0.00 29 SER A O 12
ATOM 7557 N N . GLY A 1 30 ? 17.325 32.368 25.412 1.00 0.00 30 GLY A N 12
ATOM 7558 C CA . GLY A 1 30 ? 17.672 32.350 23.986 1.00 0.00 30 GLY A CA 12
ATOM 7559 C C . GLY A 1 30 ? 18.787 31.399 23.562 1.00 0.00 30 GLY A C 12
ATOM 7560 O O . GLY A 1 30 ? 19.304 31.517 22.447 1.00 0.00 30 GLY A O 12
ATOM 7564 N N . TRP A 1 31 ? 19.242 30.536 24.463 1.00 0.00 31 TRP A N 12
ATOM 7565 C CA . TRP A 1 31 ? 20.269 29.528 24.190 1.00 0.00 31 TRP A CA 12
ATOM 7566 C C . TRP A 1 31 ? 19.649 28.143 23.978 1.00 0.00 31 TRP A C 12
ATOM 7567 O O . TRP A 1 31 ? 18.440 27.963 24.078 1.00 0.00 31 TRP A O 12
ATOM 7588 N N . HIS A 1 32 ? 20.485 27.140 23.663 1.00 0.00 32 HIS A N 12
ATOM 7589 C CA . HIS A 1 32 ? 19.999 25.765 23.498 1.00 0.00 32 HIS A CA 12
ATOM 7590 C C . HIS A 1 32 ? 21.095 24.771 23.853 1.00 0.00 32 HIS A C 12
ATOM 7591 O O . HIS A 1 32 ? 22.285 25.127 23.898 1.00 0.00 32 HIS A O 12
ATOM 7605 N N . LYS A 1 33 ? 20.689 23.517 24.032 1.00 0.00 33 LYS A N 12
ATOM 7606 C CA . LYS A 1 33 ? 21.579 22.400 24.323 1.00 0.00 33 LYS A CA 12
ATOM 7607 C C . LYS A 1 33 ? 22.552 22.094 23.208 1.00 0.00 33 LYS A C 12
ATOM 7608 O O . LYS A 1 33 ? 22.176 21.811 22.076 1.00 0.00 33 LYS A O 12
ATOM 7627 N N . CYS A 1 34 ? 23.815 22.161 23.573 1.00 0.00 34 CYS A N 12
ATOM 7628 C CA . CYS A 1 34 ? 24.913 21.847 22.698 1.00 0.00 34 CYS A CA 12
ATOM 7629 C C . CYS A 1 34 ? 25.324 20.368 22.938 1.00 0.00 34 CYS A C 12
ATOM 7630 O O . CYS A 1 34 ? 26.298 19.932 22.327 1.00 0.00 34 CYS A O 12
ATOM 7637 N N . ASN A 1 35 ? 24.617 19.588 23.793 1.00 0.00 35 ASN A N 12
ATOM 7638 C CA . ASN A 1 35 ? 25.018 18.204 24.090 1.00 0.00 35 ASN A CA 12
ATOM 7639 C C . ASN A 1 35 ? 23.874 17.320 24.632 1.00 0.00 35 ASN A C 12
ATOM 7640 O O . ASN A 1 35 ? 22.792 17.829 24.928 1.00 0.00 35 ASN A O 12
ATOM 7651 N N . ASP A 1 36 ? 24.112 15.998 24.731 1.00 0.00 36 ASP A N 12
ATOM 7652 C CA . ASP A 1 36 ? 23.105 15.025 25.208 1.00 0.00 36 ASP A CA 12
ATOM 7653 C C . ASP A 1 36 ? 22.913 15.042 26.719 1.00 0.00 36 ASP A C 12
ATOM 7654 O O . ASP A 1 36 ? 21.832 14.725 27.215 1.00 0.00 36 ASP A O 12
ATOM 7663 N N . GLU A 1 37 ? 23.976 15.390 27.437 1.00 0.00 37 GLU A N 12
ATOM 7664 C CA . GLU A 1 37 ? 24.022 15.540 28.880 1.00 0.00 37 GLU A CA 12
ATOM 7665 C C . GLU A 1 37 ? 23.965 17.042 29.202 1.00 0.00 37 GLU A C 12
ATOM 7666 O O . GLU A 1 37 ? 23.969 17.884 28.303 1.00 0.00 37 GLU A O 12
ATOM 7678 N N . TYR A 1 38 ? 23.962 17.435 30.475 1.00 0.00 38 TYR A N 12
ATOM 7679 C CA . TYR A 1 38 ? 23.855 18.837 30.859 1.00 0.00 38 TYR A CA 12
ATOM 7680 C C . TYR A 1 38 ? 24.712 19.092 32.089 1.00 0.00 38 TYR A C 12
ATOM 7681 O O . TYR A 1 38 ? 25.678 19.850 32.044 1.00 0.00 38 TYR A O 12
ATOM 7699 N N . ASN A 1 39 ? 24.318 18.440 33.184 1.00 0.00 39 ASN A N 12
ATOM 7700 C CA . ASN A 1 39 ? 24.962 18.443 34.474 1.00 0.00 39 ASN A CA 12
ATOM 7701 C C . ASN A 1 39 ? 24.207 17.657 35.543 1.00 0.00 39 ASN A C 12
ATOM 7702 O O . ASN A 1 39 ? 23.063 17.245 35.380 1.00 0.00 39 ASN A O 12
ATOM 7713 N N . ILE A 1 40 ? 24.901 17.520 36.666 1.00 0.00 40 ILE A N 12
ATOM 7714 C CA . ILE A 1 40 ? 24.552 16.906 37.930 1.00 0.00 40 ILE A CA 12
ATOM 7715 C C . ILE A 1 40 ? 23.217 17.372 38.524 1.00 0.00 40 ILE A C 12
ATOM 7716 O O . ILE A 1 40 ? 22.431 16.615 39.090 1.00 0.00 40 ILE A O 12
ATOM 7732 N N . ALA A 1 41 ? 23.010 18.667 38.338 1.00 0.00 41 ALA A N 12
ATOM 7733 C CA . ALA A 1 41 ? 21.923 19.496 38.793 1.00 0.00 41 ALA A CA 12
ATOM 7734 C C . ALA A 1 41 ? 21.377 20.427 37.709 1.00 0.00 41 ALA A C 12
ATOM 7735 O O . ALA A 1 41 ? 20.181 20.596 37.506 1.00 0.00 41 ALA A O 12
ATOM 7742 N N . TYR A 1 42 ? 22.334 21.083 37.064 1.00 0.00 42 TYR A N 12
ATOM 7743 C CA . TYR A 1 42 ? 22.235 22.079 36.029 1.00 0.00 42 TYR A CA 12
ATOM 7744 C C . TYR A 1 42 ? 22.123 21.562 34.611 1.00 0.00 42 TYR A C 12
ATOM 7745 O O . TYR A 1 42 ? 22.008 20.372 34.343 1.00 0.00 42 TYR A O 12
ATOM 7763 N N . GLU A 1 43 ? 22.288 22.521 33.708 1.00 0.00 43 GLU A N 12
ATOM 7764 C CA . GLU A 1 43 ? 22.300 22.279 32.290 1.00 0.00 43 GLU A CA 12
ATOM 7765 C C . GLU A 1 43 ? 23.298 23.153 31.567 1.00 0.00 43 GLU A C 12
ATOM 7766 O O . GLU A 1 43 ? 23.337 24.360 31.775 1.00 0.00 43 GLU A O 12
ATOM 7778 N N . CYS A 1 44 ? 24.035 22.530 30.658 1.00 0.00 44 CYS A N 12
ATOM 7779 C CA . CYS A 1 44 ? 25.012 23.163 29.804 1.00 0.00 44 CYS A CA 12
ATOM 7780 C C . CYS A 1 44 ? 24.357 23.544 28.467 1.00 0.00 44 CYS A C 12
ATOM 7781 O O . CYS A 1 44 ? 23.665 22.744 27.830 1.00 0.00 44 CYS A O 12
ATOM 7788 N N . CYS A 1 45 ? 24.523 24.793 28.059 1.00 0.00 45 CYS A N 12
ATOM 7789 C CA . CYS A 1 45 ? 24.035 25.329 26.797 1.00 0.00 45 CYS A CA 12
ATOM 7790 C C . CYS A 1 45 ? 25.147 26.159 26.170 1.00 0.00 45 CYS A C 12
ATOM 7791 O O . CYS A 1 45 ? 26.174 26.458 26.776 1.00 0.00 45 CYS A O 12
ATOM 7798 N N . LYS A 1 46 ? 24.911 26.575 24.933 1.00 0.00 46 LYS A N 12
ATOM 7799 C CA . LYS A 1 46 ? 25.826 27.424 24.175 1.00 0.00 46 LYS A CA 12
ATOM 7800 C C . LYS A 1 46 ? 25.081 28.560 23.464 1.00 0.00 46 LYS A C 12
ATOM 7801 O O . LYS A 1 46 ? 23.853 28.489 23.329 1.00 0.00 46 LYS A O 12
ATOM 7820 N N . GLN A 1 47 ? 25.815 29.554 22.990 1.00 0.00 47 GLN A N 12
ATOM 7821 C CA . GLN A 1 47 ? 25.323 30.712 22.230 1.00 0.00 47 GLN A CA 12
ATOM 7822 C C . GLN A 1 47 ? 26.374 31.354 21.319 1.00 0.00 47 GLN A C 12
ATOM 7823 O O . GLN A 1 47 ? 27.571 31.001 21.437 1.00 0.00 47 GLN A O 12
ATOM 7837 N N . GLY A 1 1 ? 26.229 32.368 35.582 1.00 0.00 1 GLY A N 13
ATOM 7838 C CA . GLY A 1 1 ? 26.633 31.244 34.709 1.00 0.00 1 GLY A CA 13
ATOM 7839 C C . GLY A 1 1 ? 27.947 30.653 35.169 1.00 0.00 1 GLY A C 13
ATOM 7840 O O . GLY A 1 1 ? 28.583 31.192 36.066 1.00 0.00 1 GLY A O 13
ATOM 7844 N N . VAL A 1 2 ? 28.372 29.561 34.533 1.00 0.00 2 VAL A N 13
ATOM 7845 C CA . VAL A 1 2 ? 29.602 28.813 34.861 1.00 0.00 2 VAL A CA 13
ATOM 7846 C C . VAL A 1 2 ? 30.233 28.233 33.594 1.00 0.00 2 VAL A C 13
ATOM 7847 O O . VAL A 1 2 ? 29.490 27.835 32.692 1.00 0.00 2 VAL A O 13
ATOM 7875 N N . CYS A 1 4 ? 31.261 25.608 31.022 1.00 0.00 4 CYS A N 13
ATOM 7876 C CA . CYS A 1 4 ? 30.912 24.230 30.710 1.00 0.00 4 CYS A CA 13
ATOM 7877 C C . CYS A 1 4 ? 30.978 23.879 29.223 1.00 0.00 4 CYS A C 13
ATOM 7878 O O . CYS A 1 4 ? 30.503 24.615 28.366 1.00 0.00 4 CYS A O 13
ATOM 7885 N N . ARG A 1 5 ? 31.604 22.739 28.928 1.00 0.00 5 ARG A N 13
ATOM 7886 C CA . ARG A 1 5 ? 31.833 22.233 27.578 1.00 0.00 5 ARG A CA 13
ATOM 7887 C C . ARG A 1 5 ? 30.638 21.473 27.009 1.00 0.00 5 ARG A C 13
ATOM 7888 O O . ARG A 1 5 ? 29.592 21.325 27.630 1.00 0.00 5 ARG A O 13
ATOM 7909 N N . CYS A 1 6 ? 30.824 21.052 25.770 1.00 0.00 6 CYS A N 13
ATOM 7910 C CA . CYS A 1 6 ? 29.896 20.261 24.976 1.00 0.00 6 CYS A CA 13
ATOM 7911 C C . CYS A 1 6 ? 30.439 18.811 24.866 1.00 0.00 6 CYS A C 13
ATOM 7912 O O . CYS A 1 6 ? 31.596 18.595 25.211 1.00 0.00 6 CYS A O 13
ATOM 7919 N N . ASP A 1 7 ? 29.670 17.838 24.355 1.00 0.00 7 ASP A N 13
ATOM 7920 C CA . ASP A 1 7 ? 30.071 16.414 24.264 1.00 0.00 7 ASP A CA 13
ATOM 7921 C C . ASP A 1 7 ? 31.469 16.163 23.659 1.00 0.00 7 ASP A C 13
ATOM 7922 O O . ASP A 1 7 ? 32.315 15.520 24.279 1.00 0.00 7 ASP A O 13
ATOM 7931 N N . SER A 1 8 ? 31.721 16.690 22.459 1.00 0.00 8 SER A N 13
ATOM 7932 C CA . SER A 1 8 ? 33.010 16.538 21.761 1.00 0.00 8 SER A CA 13
ATOM 7933 C C . SER A 1 8 ? 34.065 17.610 22.130 1.00 0.00 8 SER A C 13
ATOM 7934 O O . SER A 1 8 ? 35.109 17.661 21.484 1.00 0.00 8 SER A O 13
ATOM 7942 N N . ASP A 1 9 ? 33.731 18.530 23.045 1.00 0.00 9 ASP A N 13
ATOM 7943 C CA . ASP A 1 9 ? 34.483 19.685 23.558 1.00 0.00 9 ASP A CA 13
ATOM 7944 C C . ASP A 1 9 ? 35.365 20.436 22.551 1.00 0.00 9 ASP A C 13
ATOM 7945 O O . ASP A 1 9 ? 36.381 21.019 22.909 1.00 0.00 9 ASP A O 13
ATOM 7954 N N . GLY A 1 10 ? 34.906 20.517 21.299 1.00 0.00 10 GLY A N 13
ATOM 7955 C CA . GLY A 1 10 ? 35.604 21.241 20.250 1.00 0.00 10 GLY A CA 13
ATOM 7956 C C . GLY A 1 10 ? 34.823 21.549 18.994 1.00 0.00 10 GLY A C 13
ATOM 7957 O O . GLY A 1 10 ? 35.262 21.249 17.884 1.00 0.00 10 GLY A O 13
ATOM 7961 N N . PRO A 1 11 ? 33.718 22.292 19.158 1.00 0.00 11 PRO A N 13
ATOM 7962 C CA . PRO A 1 11 ? 32.865 22.741 18.063 1.00 0.00 11 PRO A CA 13
ATOM 7963 C C . PRO A 1 11 ? 33.566 23.526 16.928 1.00 0.00 11 PRO A C 13
ATOM 7964 O O . PRO A 1 11 ? 33.011 23.638 15.838 1.00 0.00 11 PRO A O 13
ATOM 7975 N N . SER A 1 12 ? 34.779 24.034 17.196 1.00 0.00 12 SER A N 13
ATOM 7976 C CA . SER A 1 12 ? 35.740 24.769 16.361 1.00 0.00 12 SER A CA 13
ATOM 7977 C C . SER A 1 12 ? 35.331 26.089 15.758 1.00 0.00 12 SER A C 13
ATOM 7978 O O . SER A 1 12 ? 35.308 26.293 14.546 1.00 0.00 12 SER A O 13
ATOM 7986 N N . VAL A 1 13 ? 35.089 27.025 16.664 1.00 0.00 13 VAL A N 13
ATOM 7987 C CA . VAL A 1 13 ? 34.610 28.352 16.270 1.00 0.00 13 VAL A CA 13
ATOM 7988 C C . VAL A 1 13 ? 34.860 29.501 17.232 1.00 0.00 13 VAL A C 13
ATOM 7989 O O . VAL A 1 13 ? 35.356 30.573 16.895 1.00 0.00 13 VAL A O 13
ATOM 8002 N N . HIS A 1 14 ? 34.533 29.175 18.456 1.00 0.00 14 HIS A N 13
ATOM 8003 C CA . HIS A 1 14 ? 34.546 29.936 19.695 1.00 0.00 14 HIS A CA 13
ATOM 8004 C C . HIS A 1 14 ? 35.935 30.165 20.346 1.00 0.00 14 HIS A C 13
ATOM 8005 O O . HIS A 1 14 ? 36.324 31.293 20.651 1.00 0.00 14 HIS A O 13
ATOM 8019 N N . GLY A 1 15 ? 36.672 29.078 20.601 1.00 0.00 15 GLY A N 13
ATOM 8020 C CA . GLY A 1 15 ? 37.985 29.034 21.256 1.00 0.00 15 GLY A CA 13
ATOM 8021 C C . GLY A 1 15 ? 38.405 27.593 21.601 1.00 0.00 15 GLY A C 13
ATOM 8022 O O . GLY A 1 15 ? 37.759 26.644 21.158 1.00 0.00 15 GLY A O 13
ATOM 8026 N N . ASN A 1 16 ? 39.472 27.428 22.391 1.00 0.00 16 ASN A N 13
ATOM 8027 C CA . ASN A 1 16 ? 40.070 26.141 22.793 1.00 0.00 16 ASN A CA 13
ATOM 8028 C C . ASN A 1 16 ? 39.697 25.620 24.204 1.00 0.00 16 ASN A C 13
ATOM 8029 O O . ASN A 1 16 ? 40.215 24.596 24.648 1.00 0.00 16 ASN A O 13
ATOM 8040 N N . THR A 1 17 ? 38.808 26.325 24.895 1.00 0.00 17 THR A N 13
ATOM 8041 C CA . THR A 1 17 ? 38.321 26.083 26.272 1.00 0.00 17 THR A CA 13
ATOM 8042 C C . THR A 1 17 ? 36.812 26.251 26.385 1.00 0.00 17 THR A C 13
ATOM 8043 O O . THR A 1 17 ? 36.099 26.331 25.386 1.00 0.00 17 THR A O 13
ATOM 8054 N N . LEU A 1 18 ? 36.318 26.211 27.627 1.00 0.00 18 LEU A N 13
ATOM 8055 C CA . LEU A 1 18 ? 34.941 26.291 28.106 1.00 0.00 18 LEU A CA 13
ATOM 8056 C C . LEU A 1 18 ? 34.120 27.523 27.665 1.00 0.00 18 LEU A C 13
ATOM 8057 O O . LEU A 1 18 ? 33.541 28.208 28.499 1.00 0.00 18 LEU A O 13
ATOM 8073 N N . SER A 1 19 ? 34.032 27.793 26.359 1.00 0.00 19 SER A N 13
ATOM 8074 C CA . SER A 1 19 ? 33.231 28.897 25.803 1.00 0.00 19 SER A CA 13
ATOM 8075 C C . SER A 1 19 ? 31.730 28.622 25.958 1.00 0.00 19 SER A C 13
ATOM 8076 O O . SER A 1 19 ? 30.915 29.510 25.709 1.00 0.00 19 SER A O 13
ATOM 8084 N N . GLY A 1 20 ? 31.368 27.368 26.253 1.00 0.00 20 GLY A N 13
ATOM 8085 C CA . GLY A 1 20 ? 30.005 26.934 26.502 1.00 0.00 20 GLY A CA 13
ATOM 8086 C C . GLY A 1 20 ? 29.687 27.348 27.947 1.00 0.00 20 GLY A C 13
ATOM 8087 O O . GLY A 1 20 ? 30.564 27.798 28.697 1.00 0.00 20 GLY A O 13
ATOM 8091 N N . THR A 1 21 ? 28.456 27.194 28.419 1.00 0.00 21 THR A N 13
ATOM 8092 C CA . THR A 1 21 ? 28.131 27.646 29.763 1.00 0.00 21 THR A CA 13
ATOM 8093 C C . THR A 1 21 ? 26.987 26.880 30.383 1.00 0.00 21 THR A C 13
ATOM 8094 O O . THR A 1 21 ? 26.055 26.467 29.691 1.00 0.00 21 THR A O 13
ATOM 8105 N N . VAL A 1 22 ? 27.081 26.648 31.694 1.00 0.00 22 VAL A N 13
ATOM 8106 C CA . VAL A 1 22 ? 26.076 26.004 32.487 1.00 0.00 22 VAL A CA 13
ATOM 8107 C C . VAL A 1 22 ? 25.302 27.092 33.202 1.00 0.00 22 VAL A C 13
ATOM 8108 O O . VAL A 1 22 ? 25.819 28.058 33.770 1.00 0.00 22 VAL A O 13
ATOM 8121 N N . TRP A 1 23 ? 24.026 26.870 33.063 1.00 0.00 23 TRP A N 13
ATOM 8122 C CA . TRP A 1 23 ? 22.901 27.627 33.522 1.00 0.00 23 TRP A CA 13
ATOM 8123 C C . TRP A 1 23 ? 22.153 26.663 34.386 1.00 0.00 23 TRP A C 13
ATOM 8124 O O . TRP A 1 23 ? 21.715 25.589 33.964 1.00 0.00 23 TRP A O 13
ATOM 8145 N N . VAL A 1 24 ? 22.202 26.970 35.658 1.00 0.00 24 VAL A N 13
ATOM 8146 C CA . VAL A 1 24 ? 21.584 26.123 36.644 1.00 0.00 24 VAL A CA 13
ATOM 8147 C C . VAL A 1 24 ? 20.121 26.462 36.644 1.00 0.00 24 VAL A C 13
ATOM 8148 O O . VAL A 1 24 ? 19.715 27.536 36.194 1.00 0.00 24 VAL A O 13
ATOM 8161 N N . GLY A 1 25 ? 19.324 25.553 37.171 1.00 0.00 25 GLY A N 13
ATOM 8162 C CA . GLY A 1 25 ? 17.902 25.793 37.142 1.00 0.00 25 GLY A CA 13
ATOM 8163 C C . GLY A 1 25 ? 17.344 25.407 35.746 1.00 0.00 25 GLY A C 13
ATOM 8164 O O . GLY A 1 25 ? 16.458 24.561 35.691 1.00 0.00 25 GLY A O 13
ATOM 8168 N N . SER A 1 26 ? 17.899 25.978 34.653 1.00 0.00 26 SER A N 13
ATOM 8169 C CA . SER A 1 26 ? 17.640 25.771 33.202 1.00 0.00 26 SER A CA 13
ATOM 8170 C C . SER A 1 26 ? 18.447 26.736 32.291 1.00 0.00 26 SER A C 13
ATOM 8171 O O . SER A 1 26 ? 19.020 27.703 32.788 1.00 0.00 26 SER A O 13
ATOM 8179 N N . CYS A 1 27 ? 18.550 26.460 30.976 1.00 0.00 27 CYS A N 13
ATOM 8180 C CA . CYS A 1 27 ? 19.308 27.213 29.940 1.00 0.00 27 CYS A CA 13
ATOM 8181 C C . CYS A 1 27 ? 18.834 28.645 29.654 1.00 0.00 27 CYS A C 13
ATOM 8182 O O . CYS A 1 27 ? 17.654 28.975 29.756 1.00 0.00 27 CYS A O 13
ATOM 8189 N N . ALA A 1 28 ? 19.801 29.466 29.233 1.00 0.00 28 ALA A N 13
ATOM 8190 C CA . ALA A 1 28 ? 19.644 30.849 28.838 1.00 0.00 28 ALA A CA 13
ATOM 8191 C C . ALA A 1 28 ? 18.802 30.973 27.552 1.00 0.00 28 ALA A C 13
ATOM 8192 O O . ALA A 1 28 ? 19.073 30.323 26.543 1.00 0.00 28 ALA A O 13
ATOM 8199 N N . SER A 1 29 ? 17.864 31.917 27.580 1.00 0.00 29 SER A N 13
ATOM 8200 C CA . SER A 1 29 ? 16.815 32.358 26.637 1.00 0.00 29 SER A CA 13
ATOM 8201 C C . SER A 1 29 ? 17.021 32.268 25.114 1.00 0.00 29 SER A C 13
ATOM 8202 O O . SER A 1 29 ? 16.045 32.358 24.372 1.00 0.00 29 SER A O 13
ATOM 8210 N N . GLY A 1 30 ? 18.258 32.131 24.634 1.00 0.00 30 GLY A N 13
ATOM 8211 C CA . GLY A 1 30 ? 18.620 32.084 23.210 1.00 0.00 30 GLY A CA 13
ATOM 8212 C C . GLY A 1 30 ? 19.735 31.101 22.852 1.00 0.00 30 GLY A C 13
ATOM 8213 O O . GLY A 1 30 ? 20.328 31.207 21.779 1.00 0.00 30 GLY A O 13
ATOM 8217 N N . TRP A 1 31 ? 20.130 30.241 23.788 1.00 0.00 31 TRP A N 13
ATOM 8218 C CA . TRP A 1 31 ? 21.149 29.202 23.576 1.00 0.00 31 TRP A CA 13
ATOM 8219 C C . TRP A 1 31 ? 20.490 27.838 23.320 1.00 0.00 31 TRP A C 13
ATOM 8220 O O . TRP A 1 31 ? 19.269 27.715 23.339 1.00 0.00 31 TRP A O 13
ATOM 8241 N N . HIS A 1 32 ? 21.294 26.789 23.079 1.00 0.00 32 HIS A N 13
ATOM 8242 C CA . HIS A 1 32 ? 20.735 25.442 22.880 1.00 0.00 32 HIS A CA 13
ATOM 8243 C C . HIS A 1 32 ? 21.699 24.371 23.396 1.00 0.00 32 HIS A C 13
ATOM 8244 O O . HIS A 1 32 ? 22.878 24.654 23.655 1.00 0.00 32 HIS A O 13
ATOM 8258 N N . LYS A 1 33 ? 21.198 23.135 23.494 1.00 0.00 33 LYS A N 13
ATOM 8259 C CA . LYS A 1 33 ? 21.950 21.939 23.910 1.00 0.00 33 LYS A CA 13
ATOM 8260 C C . L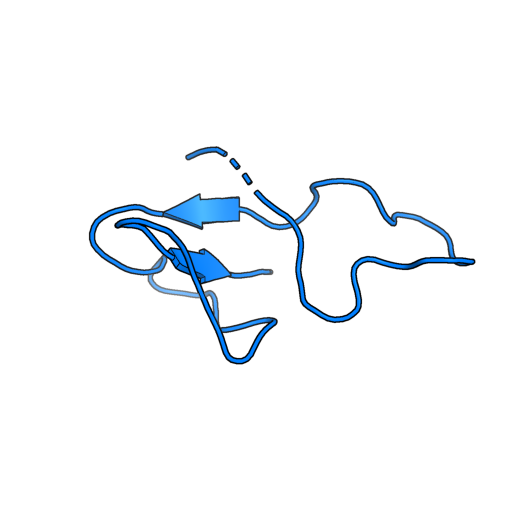YS A 1 33 ? 23.065 21.617 22.939 1.00 0.00 33 LYS A C 13
ATOM 8261 O O . LYS A 1 33 ? 22.833 21.267 21.787 1.00 0.00 33 LYS A O 13
ATOM 8280 N N . CYS A 1 34 ? 24.282 21.838 23.402 1.00 0.00 34 CYS A N 13
ATOM 8281 C CA . CYS A 1 34 ? 25.487 21.526 22.644 1.00 0.00 34 CYS A CA 13
ATOM 8282 C C . CYS A 1 34 ? 25.870 20.050 22.892 1.00 0.00 34 CYS A C 13
ATOM 8283 O O . CYS A 1 34 ? 26.853 19.546 22.348 1.00 0.00 34 CYS A O 13
ATOM 8290 N N . ASN A 1 35 ? 25.120 19.369 23.764 1.00 0.00 35 ASN A N 13
ATOM 8291 C CA . ASN A 1 35 ? 25.353 18.000 24.170 1.00 0.00 35 ASN A CA 13
ATOM 8292 C C . ASN A 1 35 ? 24.038 17.310 24.543 1.00 0.00 35 ASN A C 13
ATOM 8293 O O . ASN A 1 35 ? 23.021 17.972 24.743 1.00 0.00 35 ASN A O 13
ATOM 8304 N N . ASP A 1 36 ? 24.079 15.984 24.641 1.00 0.00 36 ASP A N 13
ATOM 8305 C CA . ASP A 1 36 ? 22.919 15.142 24.937 1.00 0.00 36 ASP A CA 13
ATOM 8306 C C . ASP A 1 36 ? 22.384 15.342 26.357 1.00 0.00 36 ASP A C 13
ATOM 8307 O O . ASP A 1 36 ? 21.186 15.491 26.592 1.00 0.00 36 ASP A O 13
ATOM 8316 N N . GLU A 1 37 ? 23.323 15.320 27.292 1.00 0.00 37 GLU A N 13
ATOM 8317 C CA . GLU A 1 37 ? 23.180 15.532 28.727 1.00 0.00 37 GLU A CA 13
ATOM 8318 C C . GLU A 1 37 ? 23.240 17.034 29.033 1.00 0.00 37 GLU A C 13
ATOM 8319 O O . GLU A 1 37 ? 23.386 17.867 28.140 1.00 0.00 37 GLU A O 13
ATOM 8331 N N . TYR A 1 38 ? 23.201 17.430 30.302 1.00 0.00 38 TYR A N 13
ATOM 8332 C CA . TYR A 1 38 ? 23.299 18.819 30.705 1.00 0.00 38 TYR A CA 13
ATOM 8333 C C . TYR A 1 38 ? 24.192 18.903 31.937 1.00 0.00 38 TYR A C 13
ATOM 8334 O O . TYR A 1 38 ? 25.298 19.426 31.867 1.00 0.00 38 TYR A O 13
ATOM 8352 N N . ASN A 1 39 ? 23.681 18.407 33.070 1.00 0.00 39 ASN A N 13
ATOM 8353 C CA . ASN A 1 39 ? 24.366 18.374 34.341 1.00 0.00 39 ASN A CA 13
ATOM 8354 C C . ASN A 1 39 ? 23.618 17.625 35.443 1.00 0.00 39 ASN A C 13
ATOM 8355 O O . ASN A 1 39 ? 22.483 17.186 35.283 1.00 0.00 39 ASN A O 13
ATOM 8366 N N . ILE A 1 40 ? 24.295 17.555 36.588 1.00 0.00 40 ILE A N 13
ATOM 8367 C CA . ILE A 1 40 ? 23.937 16.999 37.884 1.00 0.00 40 ILE A CA 13
ATOM 8368 C C . ILE A 1 40 ? 22.522 17.373 38.335 1.00 0.00 40 ILE A C 13
ATOM 8369 O O . ILE A 1 40 ? 21.777 16.606 38.934 1.00 0.00 40 ILE A O 13
ATOM 8385 N N . ALA A 1 41 ? 22.221 18.619 38.012 1.00 0.00 41 ALA A N 13
ATOM 8386 C CA . ALA A 1 41 ? 21.043 19.396 38.291 1.00 0.00 41 ALA A CA 13
ATOM 8387 C C . ALA A 1 41 ? 20.758 20.403 37.165 1.00 0.00 41 ALA A C 13
ATOM 8388 O O . ALA A 1 41 ? 19.660 20.494 36.626 1.00 0.00 41 ALA A O 13
ATOM 8395 N N . TYR A 1 42 ? 21.817 21.163 36.882 1.00 0.00 42 TYR A N 13
ATOM 8396 C CA . TYR A 1 42 ? 21.998 22.255 35.959 1.00 0.00 42 TYR A CA 13
ATOM 8397 C C . TYR A 1 42 ? 21.879 21.850 34.490 1.00 0.00 42 TYR A C 13
ATOM 8398 O O . TYR A 1 42 ? 21.579 20.710 34.153 1.00 0.00 42 TYR A O 13
ATOM 8416 N N . GLU A 1 43 ? 22.239 22.779 33.611 1.00 0.00 43 GLU A N 13
ATOM 8417 C CA . GLU A 1 43 ? 22.244 22.537 32.176 1.00 0.00 43 GLU A CA 13
ATOM 8418 C C . GLU A 1 43 ? 23.318 23.287 31.404 1.00 0.00 43 GLU A C 13
ATOM 8419 O O . GLU A 1 43 ? 23.408 24.510 31.416 1.00 0.00 43 GLU A O 13
ATOM 8431 N N . CYS A 1 44 ? 24.094 22.516 30.659 1.00 0.00 44 CYS A N 13
ATOM 8432 C CA . CYS A 1 44 ? 25.143 23.030 29.790 1.00 0.00 44 CYS A CA 13
ATOM 8433 C C . CYS A 1 44 ? 24.523 23.302 28.402 1.00 0.00 44 CYS A C 13
ATOM 8434 O O . CYS A 1 44 ? 23.717 22.522 27.879 1.00 0.00 44 CYS A O 13
ATOM 8441 N N . CYS A 1 45 ? 24.860 24.458 27.842 1.00 0.00 45 CYS A N 13
ATOM 8442 C CA . CYS A 1 45 ? 24.482 24.954 26.522 1.00 0.00 45 CYS A CA 13
ATOM 8443 C C . CYS A 1 45 ? 25.685 25.698 25.971 1.00 0.00 45 CYS A C 13
ATOM 8444 O O . CYS A 1 45 ? 26.685 25.926 26.644 1.00 0.00 45 CYS A O 13
ATOM 8451 N N . LYS A 1 46 ? 25.565 26.105 24.722 1.00 0.00 46 LYS A N 13
ATOM 8452 C CA . LYS A 1 46 ? 26.576 26.883 24.011 1.00 0.00 46 LYS A CA 13
ATOM 8453 C C . LYS A 1 46 ? 25.915 27.970 23.169 1.00 0.00 46 LYS A C 13
ATOM 8454 O O . LYS A 1 46 ? 24.692 27.945 23.003 1.00 0.00 46 LYS A O 13
ATOM 8473 N N . GLN A 1 47 ? 26.716 28.871 22.630 1.00 0.00 47 GLN A N 13
ATOM 8474 C CA . GLN A 1 47 ? 26.344 29.965 21.731 1.00 0.00 47 GLN A CA 13
ATOM 8475 C C . GLN A 1 47 ? 27.495 30.272 20.778 1.00 0.00 47 GLN A C 13
ATOM 8476 O O . GLN A 1 47 ? 28.633 30.454 21.263 1.00 0.00 47 GLN A O 13
ATOM 8490 N N . GLY A 1 1 ? 26.647 32.979 36.300 1.00 0.00 1 GLY A N 14
ATOM 8491 C CA . GLY A 1 1 ? 26.620 31.708 35.546 1.00 0.00 1 GLY A CA 14
ATOM 8492 C C . GLY A 1 1 ? 27.968 31.055 35.624 1.00 0.00 1 GLY A C 14
ATOM 8493 O O . GLY A 1 1 ? 28.928 31.698 36.028 1.00 0.00 1 GLY A O 14
ATOM 8497 N N . VAL A 1 2 ? 28.048 29.783 35.246 1.00 0.00 2 VAL A N 14
ATOM 8498 C CA . VAL A 1 2 ? 29.300 29.025 35.332 1.00 0.00 2 VAL A CA 14
ATOM 8499 C C . VAL A 1 2 ? 29.793 28.693 33.936 1.00 0.00 2 VAL A C 14
ATOM 8500 O O . VAL A 1 2 ? 28.981 28.293 33.094 1.00 0.00 2 VAL A O 14
ATOM 8528 N N . CYS A 1 4 ? 30.839 26.510 31.025 1.00 0.00 4 CYS A N 14
ATOM 8529 C CA . CYS A 1 4 ? 30.602 25.120 30.669 1.00 0.00 4 CYS A CA 14
ATOM 8530 C C . CYS A 1 4 ? 30.563 24.855 29.162 1.00 0.00 4 CYS A C 14
ATOM 8531 O O . CYS A 1 4 ? 29.902 25.562 28.406 1.00 0.00 4 CYS A O 14
ATOM 8538 N N . ARG A 1 5 ? 31.287 23.821 28.715 1.00 0.00 5 ARG A N 14
ATOM 8539 C CA . ARG A 1 5 ? 31.390 23.463 27.299 1.00 0.00 5 ARG A CA 14
ATOM 8540 C C . ARG A 1 5 ? 30.438 22.366 26.861 1.00 0.00 5 ARG A C 14
ATOM 8541 O O . ARG A 1 5 ? 29.927 21.577 27.650 1.00 0.00 5 ARG A O 14
ATOM 8562 N N . CYS A 1 6 ? 30.244 22.402 25.557 1.00 0.00 6 CYS A N 14
ATOM 8563 C CA . CYS A 1 6 ? 29.363 21.554 24.782 1.00 0.00 6 CYS A CA 14
ATOM 8564 C C . CYS A 1 6 ? 29.975 20.181 24.428 1.00 0.00 6 CYS A C 14
ATOM 8565 O O . CYS A 1 6 ? 31.113 19.877 24.768 1.00 0.00 6 CYS A O 14
ATOM 8572 N N . ASP A 1 7 ? 29.198 19.369 23.711 1.00 0.00 7 ASP A N 14
ATOM 8573 C CA . ASP A 1 7 ? 29.539 18.019 23.214 1.00 0.00 7 ASP A CA 14
ATOM 8574 C C . ASP A 1 7 ? 30.614 18.074 22.118 1.00 0.00 7 ASP A C 14
ATOM 8575 O O . ASP A 1 7 ? 31.502 17.229 22.042 1.00 0.00 7 ASP A O 14
ATOM 8584 N N . SER A 1 8 ? 30.558 19.121 21.301 1.00 0.00 8 SER A N 14
ATOM 8585 C CA . SER A 1 8 ? 31.495 19.419 20.223 1.00 0.00 8 SER A CA 14
ATOM 8586 C C . SER A 1 8 ? 32.227 20.737 20.528 1.00 0.00 8 SER A C 14
ATOM 8587 O O . SER A 1 8 ? 32.223 21.665 19.710 1.00 0.00 8 SER A O 14
ATOM 8595 N N . ASP A 1 9 ? 32.846 20.844 21.715 1.00 0.00 9 ASP A N 14
ATOM 8596 C CA . ASP A 1 9 ? 33.632 22.025 22.110 1.00 0.00 9 ASP A CA 14
ATOM 8597 C C . ASP A 1 9 ? 34.785 22.342 21.131 1.00 0.00 9 ASP A C 14
ATOM 8598 O O . ASP A 1 9 ? 35.134 23.504 20.932 1.00 0.00 9 ASP A O 14
ATOM 8607 N N . GLY A 1 10 ? 35.318 21.307 20.477 1.00 0.00 10 GLY A N 14
ATOM 8608 C CA . GLY A 1 10 ? 36.368 21.384 19.465 1.00 0.00 10 GLY A CA 14
ATOM 8609 C C . GLY A 1 10 ? 37.028 20.063 19.112 1.00 0.00 10 GLY A C 14
ATOM 8610 O O . GLY A 1 10 ? 38.233 19.885 19.265 1.00 0.00 10 GLY A O 14
ATOM 8614 N N . PRO A 1 11 ? 36.244 19.165 18.501 1.00 0.00 11 PRO A N 14
ATOM 8615 C CA . PRO A 1 11 ? 36.693 17.840 18.099 1.00 0.00 11 PRO A CA 14
ATOM 8616 C C . PRO A 1 11 ? 37.680 17.744 16.919 1.00 0.00 11 PRO A C 14
ATOM 8617 O O . PRO A 1 11 ? 38.197 16.655 16.656 1.00 0.00 11 PRO A O 14
ATOM 8628 N N . SER A 1 12 ? 37.936 18.821 16.165 1.00 0.00 12 SER A N 14
ATOM 8629 C CA . SER A 1 12 ? 38.827 18.784 14.979 1.00 0.00 12 SER A CA 14
ATOM 8630 C C . SER A 1 12 ? 39.641 20.034 14.709 1.00 0.00 12 SER A C 14
ATOM 8631 O O . SER A 1 12 ? 40.100 20.289 13.598 1.00 0.00 12 SER A O 14
ATOM 8639 N N . VAL A 1 13 ? 39.826 20.804 15.759 1.00 0.00 13 VAL A N 14
ATOM 8640 C CA . VAL A 1 13 ? 40.502 22.093 15.796 1.00 0.00 13 VAL A CA 14
ATOM 8641 C C . VAL A 1 13 ? 40.888 22.394 17.253 1.00 0.00 13 VAL A C 14
ATOM 8642 O O . VAL A 1 13 ? 40.488 21.669 18.164 1.00 0.00 13 VAL A O 14
ATOM 8655 N N . HIS A 1 14 ? 41.711 23.409 17.508 1.00 0.00 14 HIS A N 14
ATOM 8656 C CA . HIS A 1 14 ? 42.086 23.798 18.867 1.00 0.00 14 HIS A CA 14
ATOM 8657 C C . HIS A 1 14 ? 40.932 24.464 19.636 1.00 0.00 14 HIS A C 14
ATOM 8658 O O . HIS A 1 14 ? 40.431 25.520 19.244 1.00 0.00 14 HIS A O 14
ATOM 8672 N N . GLY A 1 15 ? 40.521 23.864 20.753 1.00 0.00 15 GLY A N 14
ATOM 8673 C CA . GLY A 1 15 ? 39.475 24.437 21.597 1.00 0.00 15 GLY A CA 14
ATOM 8674 C C . GLY A 1 15 ? 39.993 25.679 22.337 1.00 0.00 15 GLY A C 14
ATOM 8675 O O . GLY A 1 15 ? 41.117 25.670 22.849 1.00 0.00 15 GLY A O 14
ATOM 8679 N N . ASN A 1 16 ? 39.181 26.738 22.420 1.00 0.00 16 ASN A N 14
ATOM 8680 C CA . ASN A 1 16 ? 39.550 27.998 23.031 1.00 0.00 16 ASN A CA 14
ATOM 8681 C C . ASN A 1 16 ? 39.050 28.126 24.472 1.00 0.00 16 ASN A C 14
ATOM 8682 O O . ASN A 1 16 ? 39.836 27.988 25.408 1.00 0.00 16 ASN A O 14
ATOM 8693 N N . THR A 1 17 ? 37.749 28.357 24.665 1.00 0.00 17 THR A N 14
ATOM 8694 C CA . THR A 1 17 ? 37.151 28.575 25.984 1.00 0.00 17 THR A CA 14
ATOM 8695 C C . THR A 1 17 ? 35.698 28.190 26.144 1.00 0.00 17 THR A C 14
ATOM 8696 O O . THR A 1 17 ? 34.947 27.938 25.203 1.00 0.00 17 THR A O 14
ATOM 8707 N N . LEU A 1 18 ? 35.306 28.231 27.414 1.00 0.00 18 LEU A N 14
ATOM 8708 C CA . LEU A 1 18 ? 33.992 27.986 27.951 1.00 0.00 18 LEU A CA 14
ATOM 8709 C C . LEU A 1 18 ? 33.037 29.156 27.654 1.00 0.00 18 LEU A C 14
ATOM 8710 O O . LEU A 1 18 ? 32.572 29.841 28.558 1.00 0.00 18 LEU A O 14
ATOM 8726 N N . SER A 1 19 ? 32.778 29.375 26.360 1.00 0.00 19 SER A N 14
ATOM 8727 C CA . SER A 1 19 ? 31.849 30.396 25.843 1.00 0.00 19 SER A CA 14
ATOM 8728 C C . SER A 1 19 ? 30.411 29.997 26.228 1.00 0.00 19 SER A C 14
ATOM 8729 O O . SER A 1 19 ? 29.510 30.829 26.320 1.00 0.00 19 SER A O 14
ATOM 8737 N N . GLY A 1 20 ? 30.204 28.686 26.419 1.00 0.00 20 GLY A N 14
ATOM 8738 C CA . GLY A 1 20 ? 28.955 28.081 26.848 1.00 0.00 20 GLY A CA 14
ATOM 8739 C C . GLY A 1 20 ? 28.840 28.314 28.358 1.00 0.00 20 GLY A C 14
ATOM 8740 O O . GLY A 1 20 ? 29.831 28.520 29.069 1.00 0.00 20 GLY A O 14
ATOM 8744 N N . THR A 1 21 ? 27.628 28.215 28.880 1.00 0.00 21 THR A N 14
ATOM 8745 C CA . THR A 1 21 ? 27.344 28.468 30.281 1.00 0.00 21 THR A CA 14
ATOM 8746 C C . THR A 1 21 ? 26.328 27.500 30.827 1.00 0.00 21 THR A C 14
ATOM 8747 O O . THR A 1 21 ? 25.387 27.120 30.128 1.00 0.00 21 THR A O 14
ATOM 8758 N N . VAL A 1 22 ? 26.523 27.064 32.067 1.00 0.00 22 VAL A N 14
ATOM 8759 C CA . VAL A 1 22 ? 25.599 26.197 32.741 1.00 0.00 22 VAL A CA 14
ATOM 8760 C C . VAL A 1 22 ? 24.682 27.078 33.559 1.00 0.00 22 VAL A C 14
ATOM 8761 O O . VAL A 1 22 ? 25.053 28.067 34.200 1.00 0.00 22 VAL A O 14
ATOM 8774 N N . TRP A 1 23 ? 23.446 26.668 33.453 1.00 0.00 23 TRP A N 14
ATOM 8775 C CA . TRP A 1 23 ? 22.253 27.203 34.047 1.00 0.00 23 TRP A CA 14
ATOM 8776 C C . TRP A 1 23 ? 21.706 26.062 34.844 1.00 0.00 23 TRP A C 14
ATOM 8777 O O . TRP A 1 23 ? 21.493 24.943 34.383 1.00 0.00 23 TRP A O 14
ATOM 8798 N N . VAL A 1 24 ? 21.624 26.347 36.113 1.00 0.00 24 VAL A N 14
ATOM 8799 C CA . VAL A 1 24 ? 21.189 25.400 37.096 1.00 0.00 24 VAL A CA 14
ATOM 8800 C C . VAL A 1 24 ? 19.688 25.521 37.250 1.00 0.00 24 VAL A C 14
ATOM 8801 O O . VAL A 1 24 ? 19.129 26.610 37.112 1.00 0.00 24 VAL A O 14
ATOM 8814 N N . GLY A 1 25 ? 19.034 24.387 37.479 1.00 0.00 25 GLY A N 14
ATOM 8815 C CA . GLY A 1 25 ? 17.590 24.368 37.607 1.00 0.00 25 GLY A CA 14
ATOM 8816 C C . GLY A 1 25 ? 16.851 24.383 36.239 1.00 0.00 25 GLY A C 14
ATOM 8817 O O . GLY A 1 25 ? 15.824 23.717 36.102 1.00 0.00 25 GLY A O 14
ATOM 8821 N N . SER A 1 26 ? 17.386 25.094 35.227 1.00 0.00 26 SER A N 14
ATOM 8822 C CA . SER A 1 26 ? 16.916 25.225 33.824 1.00 0.00 26 SER A CA 14
ATOM 8823 C C . SER A 1 26 ? 17.759 26.220 33.012 1.00 0.00 26 SER A C 14
ATOM 8824 O O . SER A 1 26 ? 18.271 27.195 33.561 1.00 0.00 26 SER A O 14
ATOM 8832 N N . CYS A 1 27 ? 17.819 26.019 31.692 1.00 0.00 27 CYS A N 14
ATOM 8833 C CA . CYS A 1 27 ? 18.511 26.870 30.702 1.00 0.00 27 CYS A CA 14
ATOM 8834 C C . CYS A 1 27 ? 17.922 28.284 30.672 1.00 0.00 27 CYS A C 14
ATOM 8835 O O . CYS A 1 27 ? 16.801 28.546 31.118 1.00 0.00 27 CYS A O 14
ATOM 8842 N N . ALA A 1 28 ? 18.722 29.197 30.128 1.00 0.00 28 ALA A N 14
ATOM 8843 C CA . ALA A 1 28 ? 18.386 30.592 29.927 1.00 0.00 28 ALA A CA 14
ATOM 8844 C C . ALA A 1 28 ? 17.473 30.725 28.698 1.00 0.00 28 ALA A C 14
ATOM 8845 O O . ALA A 1 28 ? 17.791 30.215 27.626 1.00 0.00 28 ALA A O 14
ATOM 8852 N N . SER A 1 29 ? 16.384 31.476 28.851 1.00 0.00 29 SER A N 14
ATOM 8853 C CA . SER A 1 29 ? 15.289 31.763 27.906 1.00 0.00 29 SER A CA 14
ATOM 8854 C C . SER A 1 29 ? 15.612 31.725 26.405 1.00 0.00 29 SER A C 14
ATOM 8855 O O . SER A 1 29 ? 14.904 31.076 25.640 1.00 0.00 29 SER A O 14
ATOM 8863 N N . GLY A 1 30 ? 16.672 32.419 25.979 1.00 0.00 30 GLY A N 14
ATOM 8864 C CA . GLY A 1 30 ? 17.087 32.534 24.573 1.00 0.00 30 GLY A CA 14
ATOM 8865 C C . GLY A 1 30 ? 18.195 31.592 24.094 1.00 0.00 30 GLY A C 14
ATOM 8866 O O . GLY A 1 30 ? 18.697 31.761 22.984 1.00 0.00 30 GLY A O 14
ATOM 8870 N N . TRP A 1 31 ? 18.669 30.681 24.939 1.00 0.00 31 TRP A N 14
ATOM 8871 C CA . TRP A 1 31 ? 19.727 29.716 24.613 1.00 0.00 31 TRP A CA 14
ATOM 8872 C C . TRP A 1 31 ? 19.137 28.328 24.315 1.00 0.00 31 TRP A C 14
ATOM 8873 O O . TRP A 1 31 ? 17.922 28.129 24.315 1.00 0.00 31 TRP A O 14
ATOM 8894 N N . HIS A 1 32 ? 20.001 27.346 24.017 1.00 0.00 32 HIS A N 14
ATOM 8895 C CA . HIS A 1 32 ? 19.559 25.966 23.774 1.00 0.00 32 HIS A CA 14
ATOM 8896 C C . HIS A 1 32 ? 20.676 25.004 24.149 1.00 0.00 32 HIS A C 14
ATOM 8897 O O . HIS A 1 32 ? 21.850 25.406 24.223 1.00 0.00 32 HIS A O 14
ATOM 8911 N N . LYS A 1 33 ? 20.307 23.736 24.299 1.00 0.00 33 LYS A N 14
ATOM 8912 C CA . LYS A 1 33 ? 21.213 22.631 24.599 1.00 0.00 33 LYS A CA 14
ATOM 8913 C C . LYS A 1 33 ? 22.260 22.424 23.536 1.00 0.00 33 LYS A C 14
ATOM 8914 O O . LYS A 1 33 ? 21.953 22.157 22.381 1.00 0.00 33 LYS A O 14
ATOM 8933 N N . CYS A 1 34 ? 23.502 22.573 23.953 1.00 0.00 34 CYS A N 14
ATOM 8934 C CA . CYS A 1 34 ? 24.639 22.350 23.099 1.00 0.00 34 CYS A CA 14
ATOM 8935 C C . CYS A 1 34 ? 25.107 20.877 23.252 1.00 0.00 34 CYS A C 14
ATOM 8936 O O . CYS A 1 34 ? 26.147 20.525 22.692 1.00 0.00 34 CYS A O 14
ATOM 8943 N N . ASN A 1 35 ? 24.399 20.003 24.013 1.00 0.00 35 ASN A N 14
ATOM 8944 C CA . ASN A 1 35 ? 24.813 18.594 24.142 1.00 0.00 35 ASN A CA 14
ATOM 8945 C C . ASN A 1 35 ? 23.661 17.662 24.552 1.00 0.00 35 ASN A C 14
ATOM 8946 O O . ASN A 1 35 ? 22.581 18.122 24.927 1.00 0.00 35 ASN A O 14
ATOM 8957 N N . ASP A 1 36 ? 23.916 16.352 24.455 1.00 0.00 36 ASP A N 14
ATOM 8958 C CA . ASP A 1 36 ? 22.992 15.270 24.838 1.00 0.00 36 ASP A CA 14
ATOM 8959 C C . ASP A 1 36 ? 22.712 15.243 26.336 1.00 0.00 36 ASP A C 14
ATOM 8960 O O . ASP A 1 36 ? 21.575 15.117 26.780 1.00 0.00 36 ASP A O 14
ATOM 8969 N N . GLU A 1 37 ? 23.798 15.314 27.093 1.00 0.00 37 GLU A N 14
ATOM 8970 C CA . GLU A 1 37 ? 23.850 15.371 28.541 1.00 0.00 37 GLU A CA 14
ATOM 8971 C C . GLU A 1 37 ? 23.774 16.854 28.967 1.00 0.00 37 GLU A C 14
ATOM 8972 O O . GLU A 1 37 ? 23.683 17.741 28.117 1.00 0.00 37 GLU A O 14
ATOM 8984 N N . TYR A 1 38 ? 23.843 17.202 30.253 1.00 0.00 38 TYR A N 14
ATOM 8985 C CA . TYR A 1 38 ? 23.723 18.595 30.690 1.00 0.00 38 TYR A CA 14
ATOM 8986 C C . TYR A 1 38 ? 24.629 18.863 31.873 1.00 0.00 38 TYR A C 14
ATOM 8987 O O . TYR A 1 38 ? 25.494 19.736 31.815 1.00 0.00 38 TYR A O 14
ATOM 9005 N N . ASN A 1 39 ? 24.374 18.106 32.948 1.00 0.00 39 ASN A N 14
ATOM 9006 C CA . ASN A 1 39 ? 25.033 18.166 34.235 1.00 0.00 39 ASN A CA 14
ATOM 9007 C C . ASN A 1 39 ? 24.384 17.290 35.306 1.00 0.00 39 ASN A C 14
ATOM 9008 O O . ASN A 1 39 ? 23.313 16.723 35.132 1.00 0.00 39 ASN A O 14
ATOM 9019 N N . ILE A 1 40 ? 25.062 17.287 36.450 1.00 0.00 40 ILE A N 14
ATOM 9020 C CA . ILE A 1 40 ? 24.775 16.652 37.721 1.00 0.00 40 ILE A CA 14
ATOM 9021 C C . ILE A 1 40 ? 23.348 16.896 38.237 1.00 0.00 40 ILE A C 14
ATOM 9022 O O . ILE A 1 40 ? 22.685 16.048 38.829 1.00 0.00 40 ILE A O 14
ATOM 9038 N N . ALA A 1 41 ? 22.935 18.128 37.986 1.00 0.00 41 ALA A N 14
ATOM 9039 C CA . ALA A 1 41 ? 21.703 18.775 38.349 1.00 0.00 41 ALA A CA 14
ATOM 9040 C C . ALA A 1 41 ? 21.209 19.725 37.250 1.00 0.00 41 ALA A C 14
ATOM 9041 O O . ALA A 1 41 ? 20.066 19.703 36.801 1.00 0.00 41 ALA A O 14
ATOM 9048 N N . TYR A 1 42 ? 22.152 20.591 36.883 1.00 0.00 42 TYR A N 14
ATOM 9049 C CA . TYR A 1 42 ? 22.147 21.689 35.945 1.00 0.00 42 TYR A CA 14
ATOM 9050 C C . TYR A 1 42 ? 22.062 21.318 34.471 1.00 0.00 42 TYR A C 14
ATOM 9051 O O . TYR A 1 42 ? 21.908 20.162 34.105 1.00 0.00 42 TYR A O 14
ATOM 9069 N N . GLU A 1 43 ? 22.288 22.332 33.633 1.00 0.00 43 GLU A N 14
ATOM 9070 C CA . GLU A 1 43 ? 22.319 22.197 32.189 1.00 0.00 43 GLU A CA 14
ATOM 9071 C C . GLU A 1 43 ? 23.257 23.152 31.454 1.00 0.00 43 GLU A C 14
ATOM 9072 O O . GLU A 1 43 ? 23.186 24.375 31.574 1.00 0.00 43 GLU A O 14
ATOM 9084 N N . CYS A 1 44 ? 24.092 22.567 30.607 1.00 0.00 44 CYS A N 14
ATOM 9085 C CA . CYS A 1 44 ? 25.031 23.268 29.757 1.00 0.00 44 CYS A CA 14
ATOM 9086 C C . CYS A 1 44 ? 24.356 23.740 28.456 1.00 0.00 44 CYS A C 14
ATOM 9087 O O . CYS A 1 44 ? 23.876 22.946 27.643 1.00 0.00 44 CYS A O 14
ATOM 9094 N N . CYS A 1 45 ? 24.269 25.052 28.266 1.00 0.00 45 CYS A N 14
ATOM 9095 C CA . CYS A 1 45 ? 23.714 25.658 27.060 1.00 0.00 45 CYS A CA 14
ATOM 9096 C C . CYS A 1 45 ? 24.767 26.596 26.484 1.00 0.00 45 CYS A C 14
ATOM 9097 O O . CYS A 1 45 ? 25.752 26.962 27.121 1.00 0.00 45 CYS A O 14
ATOM 9104 N N . LYS A 1 46 ? 24.526 27.031 25.256 1.00 0.00 46 LYS A N 14
ATOM 9105 C CA . LYS A 1 46 ? 25.420 27.933 24.524 1.00 0.00 46 LYS A CA 14
ATOM 9106 C C . LYS A 1 46 ? 24.676 29.077 23.818 1.00 0.00 46 LYS A C 14
ATOM 9107 O O . LYS A 1 46 ? 23.448 29.000 23.699 1.00 0.00 46 LYS A O 14
ATOM 9126 N N . GLN A 1 47 ? 25.421 30.062 23.326 1.00 0.00 47 GLN A N 14
ATOM 9127 C CA . GLN A 1 47 ? 24.980 31.247 22.558 1.00 0.00 47 GLN A CA 14
ATOM 9128 C C . GLN A 1 47 ? 26.100 31.867 21.678 1.00 0.00 47 GLN A C 14
ATOM 9129 O O . GLN A 1 47 ? 26.689 32.912 22.042 1.00 0.00 47 GLN A O 14
ATOM 9143 N N . GLY A 1 1 ? 26.541 32.893 36.028 1.00 0.00 1 GLY A N 15
ATOM 9144 C CA . GLY A 1 1 ? 26.632 31.634 35.258 1.00 0.00 1 GLY A CA 15
ATOM 9145 C C . GLY A 1 1 ? 27.904 30.914 35.617 1.00 0.00 1 GLY A C 15
ATOM 9146 O O . GLY A 1 1 ? 28.651 31.393 36.464 1.00 0.00 1 GLY A O 15
ATOM 9150 N N . VAL A 1 2 ? 28.148 29.771 34.982 1.00 0.00 2 VAL A N 15
ATOM 9151 C CA . VAL A 1 2 ? 29.373 28.991 35.191 1.00 0.00 2 VAL A CA 15
ATOM 9152 C C . VAL A 1 2 ? 29.898 28.560 33.828 1.00 0.00 2 VAL A C 15
ATOM 9153 O O . VAL A 1 2 ? 29.091 28.201 32.960 1.00 0.00 2 VAL A O 15
ATOM 9181 N N . CYS A 1 4 ? 30.805 26.190 31.048 1.00 0.00 4 CYS A N 15
ATOM 9182 C CA . CYS A 1 4 ? 30.455 24.814 30.721 1.00 0.00 4 CYS A CA 15
ATOM 9183 C C . CYS A 1 4 ? 30.331 24.552 29.230 1.00 0.00 4 CYS A C 15
ATOM 9184 O O . CYS A 1 4 ? 29.458 25.096 28.560 1.00 0.00 4 CYS A O 15
ATOM 9191 N N . ARG A 1 5 ? 31.201 23.676 28.715 1.00 0.00 5 ARG A N 15
ATOM 9192 C CA . ARG A 1 5 ? 31.201 23.273 27.330 1.00 0.00 5 ARG A CA 15
ATOM 9193 C C . ARG A 1 5 ? 30.358 22.049 27.043 1.00 0.00 5 ARG A C 15
ATOM 9194 O O . ARG A 1 5 ? 29.846 21.387 27.940 1.00 0.00 5 ARG A O 15
ATOM 9215 N N . CYS A 1 6 ? 30.296 21.773 25.764 1.00 0.00 6 CYS A N 15
ATOM 9216 C CA . CYS A 1 6 ? 29.565 20.714 25.123 1.00 0.00 6 CYS A CA 15
ATOM 9217 C C . CYS A 1 6 ? 30.480 19.705 24.426 1.00 0.00 6 CYS A C 15
ATOM 9218 O O . CYS A 1 6 ? 31.696 19.827 24.479 1.00 0.00 6 CYS A O 15
ATOM 9225 N N . ASP A 1 7 ? 29.885 18.696 23.792 1.00 0.00 7 ASP A N 15
ATOM 9226 C CA . ASP A 1 7 ? 30.623 17.683 23.032 1.00 0.00 7 ASP A CA 15
ATOM 9227 C C . ASP A 1 7 ? 31.343 18.358 21.857 1.00 0.00 7 ASP A C 15
ATOM 9228 O O . ASP A 1 7 ? 32.561 18.300 21.726 1.00 0.00 7 ASP A O 15
ATOM 9237 N N . SER A 1 8 ? 30.572 19.095 21.052 1.00 0.00 8 SER A N 15
ATOM 9238 C CA . SER A 1 8 ? 31.062 19.867 19.913 1.00 0.00 8 SER A CA 15
ATOM 9239 C C . SER A 1 8 ? 31.476 21.290 20.342 1.00 0.00 8 SER A C 15
ATOM 9240 O O . SER A 1 8 ? 31.148 22.253 19.645 1.00 0.00 8 SER A O 15
ATOM 9248 N N . ASP A 1 9 ? 32.185 21.437 21.475 1.00 0.00 9 ASP A N 15
ATOM 9249 C CA . ASP A 1 9 ? 32.714 22.717 22.008 1.00 0.00 9 ASP A CA 15
ATOM 9250 C C . ASP A 1 9 ? 33.313 23.621 20.904 1.00 0.00 9 ASP A C 15
ATOM 9251 O O . ASP A 1 9 ? 33.020 24.819 20.833 1.00 0.00 9 ASP A O 15
ATOM 9260 N N . GLY A 1 10 ? 34.054 23.014 19.979 1.00 0.00 10 GLY A N 15
ATOM 9261 C CA . GLY A 1 10 ? 34.658 23.657 18.820 1.00 0.00 10 GLY A CA 15
ATOM 9262 C C . GLY A 1 10 ? 35.703 22.857 18.062 1.00 0.00 10 GLY A C 15
ATOM 9263 O O . GLY A 1 10 ? 36.816 23.337 17.839 1.00 0.00 10 GLY A O 15
ATOM 9267 N N . PRO A 1 11 ? 35.291 21.694 17.533 1.00 0.00 11 PRO A N 15
ATOM 9268 C CA . PRO A 1 11 ? 36.146 20.781 16.787 1.00 0.00 11 PRO A CA 15
ATOM 9269 C C . PRO A 1 11 ? 36.751 21.287 15.462 1.00 0.00 11 PRO A C 15
ATOM 9270 O O . PRO A 1 11 ? 37.686 20.671 14.946 1.00 0.00 11 PRO A O 15
ATOM 9281 N N . SER A 1 12 ? 36.238 22.378 14.883 1.00 0.00 12 SER A N 15
ATOM 9282 C CA . SER A 1 12 ? 36.726 22.963 13.618 1.00 0.00 12 SER A CA 15
ATOM 9283 C C . SER A 1 12 ? 38.089 23.608 13.711 1.00 0.00 12 SER A C 15
ATOM 9284 O O . SER A 1 12 ? 38.786 23.767 12.705 1.00 0.00 12 SER A O 15
ATOM 9292 N N . VAL A 1 13 ? 38.441 23.978 14.933 1.00 0.00 13 VAL A N 15
ATOM 9293 C CA . VAL A 1 13 ? 39.650 24.680 15.321 1.00 0.00 13 VAL A CA 15
ATOM 9294 C C . VAL A 1 13 ? 40.208 24.127 16.627 1.00 0.00 13 VAL A C 15
ATOM 9295 O O . VAL A 1 13 ? 40.016 22.960 16.968 1.00 0.00 13 VAL A O 15
ATOM 9308 N N . HIS A 1 14 ? 40.992 24.936 17.323 1.00 0.00 14 HIS A N 15
ATOM 9309 C CA . HIS A 1 14 ? 41.583 24.630 18.617 1.00 0.00 14 HIS A CA 15
ATOM 9310 C C . HIS A 1 14 ? 40.557 24.702 19.750 1.00 0.00 14 HIS A C 15
ATOM 9311 O O . HIS A 1 14 ? 40.443 25.695 20.479 1.00 0.00 14 HIS A O 15
ATOM 9325 N N . GLY A 1 15 ? 39.798 23.630 19.924 1.00 0.00 15 GLY A N 15
ATOM 9326 C CA . GLY A 1 15 ? 38.820 23.538 21.000 1.00 0.00 15 GLY A CA 15
ATOM 9327 C C . GLY A 1 15 ? 39.524 23.348 22.341 1.00 0.00 15 GLY A C 15
ATOM 9328 O O . GLY A 1 15 ? 40.135 22.304 22.567 1.00 0.00 15 GLY A O 15
ATOM 9332 N N . ASN A 1 16 ? 39.514 24.371 23.204 1.00 0.00 16 ASN A N 15
ATOM 9333 C CA . ASN A 1 16 ? 40.207 24.332 24.499 1.00 0.00 16 ASN A CA 15
ATOM 9334 C C . ASN A 1 16 ? 39.544 25.082 25.670 1.00 0.00 16 ASN A C 15
ATOM 9335 O O . ASN A 1 16 ? 39.888 24.817 26.817 1.00 0.00 16 ASN A O 15
ATOM 9346 N N . THR A 1 17 ? 38.574 25.966 25.425 1.00 0.00 17 THR A N 15
ATOM 9347 C CA . THR A 1 17 ? 37.926 26.766 26.481 1.00 0.00 17 THR A CA 15
ATOM 9348 C C . THR A 1 17 ? 36.401 26.769 26.465 1.00 0.00 17 THR A C 15
ATOM 9349 O O . THR A 1 17 ? 35.721 26.616 25.455 1.00 0.00 17 THR A O 15
ATOM 9360 N N . LEU A 1 18 ? 35.867 27.005 27.661 1.00 0.00 18 LEU A N 15
ATOM 9361 C CA . LEU A 1 18 ? 34.470 27.033 28.035 1.00 0.00 18 LEU A CA 15
ATOM 9362 C C . LEU A 1 18 ? 33.643 28.217 27.517 1.00 0.00 18 LEU A C 15
ATOM 9363 O O . LEU A 1 18 ? 33.091 28.969 28.314 1.00 0.00 18 LEU A O 15
ATOM 9379 N N . SER A 1 19 ? 33.496 28.346 26.192 1.00 0.00 19 SER A N 15
ATOM 9380 C CA . SER A 1 19 ? 32.672 29.406 25.566 1.00 0.00 19 SER A CA 15
ATOM 9381 C C . SER A 1 19 ? 31.166 29.189 25.832 1.00 0.00 19 SER A C 15
ATOM 9382 O O . SER A 1 19 ? 30.352 30.056 25.524 1.00 0.00 19 SER A O 15
ATOM 9390 N N . GLY A 1 20 ? 30.788 28.009 26.341 1.00 0.00 20 GLY A N 15
ATOM 9391 C CA . GLY A 1 20 ? 29.429 27.624 26.721 1.00 0.00 20 GLY A CA 15
ATOM 9392 C C . GLY A 1 20 ? 29.159 27.984 28.189 1.00 0.00 20 GLY A C 15
ATOM 9393 O O . GLY A 1 20 ? 30.060 28.400 28.923 1.00 0.00 20 GLY A O 15
ATOM 9397 N N . THR A 1 21 ? 27.933 27.793 28.676 1.00 0.00 21 THR A N 15
ATOM 9398 C CA . THR A 1 21 ? 27.575 28.164 30.043 1.00 0.00 21 THR A CA 15
ATOM 9399 C C . THR A 1 21 ? 26.497 27.276 30.642 1.00 0.00 21 THR A C 15
ATOM 9400 O O . THR A 1 21 ? 25.579 26.838 29.945 1.00 0.00 21 THR A O 15
ATOM 9411 N N . VAL A 1 22 ? 26.623 26.985 31.937 1.00 0.00 22 VAL A N 15
ATOM 9412 C CA . VAL A 1 22 ? 25.672 26.221 32.697 1.00 0.00 22 VAL A CA 15
ATOM 9413 C C . VAL A 1 22 ? 24.858 27.225 33.493 1.00 0.00 22 VAL A C 15
ATOM 9414 O O . VAL A 1 22 ? 25.335 28.220 34.046 1.00 0.00 22 VAL A O 15
ATOM 9427 N N . TRP A 1 23 ? 23.594 26.891 33.470 1.00 0.00 23 TRP A N 15
ATOM 9428 C CA . TRP A 1 23 ? 22.441 27.537 34.031 1.00 0.00 23 TRP A CA 15
ATOM 9429 C C . TRP A 1 23 ? 21.824 26.466 34.867 1.00 0.00 23 TRP A C 15
ATOM 9430 O O . TRP A 1 23 ? 21.558 25.351 34.411 1.00 0.00 23 TRP A O 15
ATOM 9451 N N . VAL A 1 24 ? 21.752 26.763 36.143 1.00 0.00 24 VAL A N 15
ATOM 9452 C CA . VAL A 1 24 ? 21.231 25.781 37.050 1.00 0.00 24 VAL A CA 15
ATOM 9453 C C . VAL A 1 24 ? 19.735 25.928 37.103 1.00 0.00 24 VAL A C 15
ATOM 9454 O O . VAL A 1 24 ? 19.186 26.969 36.741 1.00 0.00 24 VAL A O 15
ATOM 9467 N N . GLY A 1 25 ? 19.081 24.885 37.582 1.00 0.00 25 GLY A N 15
ATOM 9468 C CA . GLY A 1 25 ? 17.635 24.922 37.613 1.00 0.00 25 GLY A CA 15
ATOM 9469 C C . GLY A 1 25 ? 17.090 24.605 36.198 1.00 0.00 25 GLY A C 15
ATOM 9470 O O . GLY A 1 25 ? 16.448 23.575 36.029 1.00 0.00 25 GLY A O 15
ATOM 9474 N N . SER A 1 26 ? 17.379 25.452 35.190 1.00 0.00 26 SER A N 15
ATOM 9475 C CA . SER A 1 26 ? 17.022 25.328 33.763 1.00 0.00 26 SER A CA 15
ATOM 9476 C C . SER A 1 26 ? 17.875 26.235 32.844 1.00 0.00 26 SER A C 15
ATOM 9477 O O . SER A 1 26 ? 18.429 27.231 33.308 1.00 0.00 26 SER A O 15
ATOM 9485 N N . CYS A 1 27 ? 17.935 25.955 31.532 1.00 0.00 27 CYS A N 15
ATOM 9486 C CA . CYS A 1 27 ? 18.659 26.768 30.527 1.00 0.00 27 CYS A CA 15
ATOM 9487 C C . CYS A 1 27 ? 18.131 28.203 30.400 1.00 0.00 27 CYS A C 15
ATOM 9488 O O . CYS A 1 27 ? 17.003 28.534 30.769 1.00 0.00 27 CYS A O 15
ATOM 9495 N N . ALA A 1 28 ? 18.989 29.039 29.825 1.00 0.00 28 ALA A N 15
ATOM 9496 C CA . ALA A 1 28 ? 18.767 30.437 29.513 1.00 0.00 28 ALA A CA 15
ATOM 9497 C C . ALA A 1 28 ? 17.889 30.567 28.252 1.00 0.00 28 ALA A C 15
ATOM 9498 O O . ALA A 1 28 ? 18.136 29.912 27.242 1.00 0.00 28 ALA A O 15
ATOM 9505 N N . SER A 1 29 ? 16.878 31.429 28.336 1.00 0.00 29 SER A N 15
ATOM 9506 C CA . SER A 1 29 ? 15.839 31.790 27.356 1.00 0.00 29 SER A CA 15
ATOM 9507 C C . SER A 1 29 ? 16.098 31.458 25.879 1.00 0.00 29 SER A C 15
ATOM 9508 O O . SER A 1 29 ? 15.381 30.654 25.290 1.00 0.00 29 SER A O 15
ATOM 9516 N N . GLY A 1 30 ? 17.098 32.107 25.284 1.00 0.00 30 GLY A N 15
ATOM 9517 C CA . GLY A 1 30 ? 17.480 31.987 23.870 1.00 0.00 30 GLY A CA 15
ATOM 9518 C C . GLY A 1 30 ? 18.588 30.995 23.537 1.00 0.00 30 GLY A C 15
ATOM 9519 O O . GLY A 1 30 ? 19.152 31.054 22.445 1.00 0.00 30 GLY A O 15
ATOM 9523 N N . TRP A 1 31 ? 19.005 30.171 24.489 1.00 0.00 31 TRP A N 15
ATOM 9524 C CA . TRP A 1 31 ? 20.060 29.176 24.299 1.00 0.00 31 TRP A CA 15
ATOM 9525 C C . TRP A 1 31 ? 19.463 27.779 24.047 1.00 0.00 31 TRP A C 15
ATOM 9526 O O . TRP A 1 31 ? 18.254 27.584 24.086 1.00 0.00 31 TRP A O 15
ATOM 9547 N N . HIS A 1 32 ? 20.310 26.783 23.749 1.00 0.00 32 HIS A N 15
ATOM 9548 C CA . HIS A 1 32 ? 19.845 25.403 23.501 1.00 0.00 32 HIS A CA 15
ATOM 9549 C C . HIS A 1 32 ? 20.907 24.385 23.910 1.00 0.00 32 HIS A C 15
ATOM 9550 O O . HIS A 1 32 ? 22.074 24.751 24.123 1.00 0.00 32 HIS A O 15
ATOM 9564 N N . LYS A 1 33 ? 20.511 23.110 23.950 1.00 0.00 33 LYS A N 15
ATOM 9565 C CA . LYS A 1 33 ? 21.385 21.975 24.270 1.00 0.00 33 LYS A CA 15
ATOM 9566 C C . LYS A 1 33 ? 22.432 21.718 23.212 1.00 0.00 33 LYS A C 15
ATOM 9567 O O . LYS A 1 33 ? 22.129 21.347 22.079 1.00 0.00 33 LYS A O 15
ATOM 9586 N N . CYS A 1 34 ? 23.667 21.955 23.614 1.00 0.00 34 CYS A N 15
ATOM 9587 C CA . CYS A 1 34 ? 24.822 21.702 22.770 1.00 0.00 34 CYS A CA 15
ATOM 9588 C C . CYS A 1 34 ? 25.280 20.231 22.973 1.00 0.00 34 CYS A C 15
ATOM 9589 O O . CYS A 1 34 ? 26.250 19.798 22.354 1.00 0.00 34 CYS A O 15
ATOM 9596 N N . ASN A 1 35 ? 24.620 19.460 23.862 1.00 0.00 35 ASN A N 15
ATOM 9597 C CA . ASN A 1 35 ? 24.987 18.073 24.175 1.00 0.00 35 ASN A CA 15
ATOM 9598 C C . ASN A 1 35 ? 23.796 17.293 24.764 1.00 0.00 35 ASN A C 15
ATOM 9599 O O . ASN A 1 35 ? 22.790 17.897 25.131 1.00 0.00 35 ASN A O 15
ATOM 9610 N N . ASP A 1 36 ? 23.929 15.963 24.852 1.00 0.00 36 ASP A N 15
ATOM 9611 C CA . ASP A 1 36 ? 22.878 15.045 25.335 1.00 0.00 36 ASP A CA 15
ATOM 9612 C C . ASP A 1 36 ? 22.614 15.119 26.840 1.00 0.00 36 ASP A C 15
ATOM 9613 O O . ASP A 1 36 ? 21.490 14.942 27.303 1.00 0.00 36 ASP A O 15
ATOM 9622 N N . GLU A 1 37 ? 23.681 15.384 27.581 1.00 0.00 37 GLU A N 15
ATOM 9623 C CA . GLU A 1 37 ? 23.723 15.566 29.025 1.00 0.00 37 GLU A CA 15
ATOM 9624 C C . GLU A 1 37 ? 23.697 17.063 29.384 1.00 0.00 37 GLU A C 15
ATOM 9625 O O . GLU A 1 37 ? 23.757 17.941 28.522 1.00 0.00 37 GLU A O 15
ATOM 9637 N N . TYR A 1 38 ? 23.673 17.402 30.669 1.00 0.00 38 TYR A N 15
ATOM 9638 C CA . TYR A 1 38 ? 23.590 18.783 31.126 1.00 0.00 38 TYR A CA 15
ATOM 9639 C C . TYR A 1 38 ? 24.467 18.992 32.350 1.00 0.00 38 TYR A C 15
ATOM 9640 O O . TYR A 1 38 ? 25.398 19.796 32.308 1.00 0.00 38 TYR A O 15
ATOM 9658 N N . ASN A 1 39 ? 24.114 18.304 33.445 1.00 0.00 39 ASN A N 15
ATOM 9659 C CA . ASN A 1 39 ? 24.757 18.373 34.743 1.00 0.00 39 ASN A CA 15
ATOM 9660 C C . ASN A 1 39 ? 24.066 17.579 35.850 1.00 0.00 39 ASN A C 15
ATOM 9661 O O . ASN A 1 39 ? 22.956 17.079 35.705 1.00 0.00 39 ASN A O 15
ATOM 9672 N N . ILE A 1 40 ? 24.755 17.582 36.989 1.00 0.00 40 ILE A N 15
ATOM 9673 C CA . ILE A 1 40 ? 24.447 17.020 38.288 1.00 0.00 40 ILE A CA 15
ATOM 9674 C C . ILE A 1 40 ? 23.036 17.343 38.784 1.00 0.00 40 ILE A C 15
ATOM 9675 O O . ILE A 1 40 ? 22.304 16.525 39.330 1.00 0.00 40 ILE A O 15
ATOM 9691 N N . ALA A 1 41 ? 22.706 18.602 38.549 1.00 0.00 41 ALA A N 15
ATOM 9692 C CA . ALA A 1 41 ? 21.518 19.343 38.894 1.00 0.00 41 ALA A CA 15
ATOM 9693 C C . ALA A 1 41 ? 21.084 20.315 37.794 1.00 0.00 41 ALA A C 15
ATOM 9694 O O . ALA A 1 41 ? 19.918 20.446 37.438 1.00 0.00 41 ALA A O 15
ATOM 9701 N N . TYR A 1 42 ? 22.098 21.032 37.318 1.00 0.00 42 TYR A N 15
ATOM 9702 C CA . TYR A 1 42 ? 22.108 22.081 36.330 1.00 0.00 42 TYR A CA 15
ATOM 9703 C C . TYR A 1 42 ? 21.935 21.623 34.887 1.00 0.00 42 TYR A C 15
ATOM 9704 O O . TYR A 1 42 ? 21.701 20.457 34.593 1.00 0.00 42 TYR A O 15
ATOM 9722 N N . GLU A 1 43 ? 22.173 22.569 33.981 1.00 0.00 43 GLU A N 15
ATOM 9723 C CA . GLU A 1 43 ? 22.124 22.337 32.549 1.00 0.00 43 GLU A CA 15
ATOM 9724 C C . GLU A 1 43 ? 23.098 23.192 31.741 1.00 0.00 43 GLU A C 15
ATOM 9725 O O . GLU A 1 43 ? 23.090 24.421 31.756 1.00 0.00 43 GLU A O 15
ATOM 9737 N N . CYS A 1 44 ? 23.884 22.495 30.945 1.00 0.00 44 CYS A N 15
ATOM 9738 C CA . CYS A 1 44 ? 24.853 23.078 30.037 1.00 0.00 44 CYS A CA 15
ATOM 9739 C C . CYS A 1 44 ? 24.155 23.459 28.716 1.00 0.00 44 CYS A C 15
ATOM 9740 O O . CYS A 1 44 ? 23.362 22.683 28.164 1.00 0.00 44 CYS A O 15
ATOM 9747 N N . CYS A 1 45 ? 24.398 24.673 28.236 1.00 0.00 45 CYS A N 15
ATOM 9748 C CA . CYS A 1 45 ? 23.887 25.217 26.979 1.00 0.00 45 CYS A CA 15
ATOM 9749 C C . CYS A 1 45 ? 24.969 26.094 26.355 1.00 0.00 45 CYS A C 15
ATOM 9750 O O . CYS A 1 45 ? 25.992 26.413 26.960 1.00 0.00 45 CYS A O 15
ATOM 9757 N N . LYS A 1 46 ? 24.719 26.503 25.116 1.00 0.00 46 LYS A N 15
ATOM 9758 C CA . LYS A 1 46 ? 25.608 27.375 24.347 1.00 0.00 46 LYS A CA 15
ATOM 9759 C C . LYS A 1 46 ? 24.856 28.484 23.607 1.00 0.00 46 LYS A C 15
ATOM 9760 O O . LYS A 1 46 ? 23.627 28.406 23.501 1.00 0.00 46 LYS A O 15
ATOM 9779 N N . GLN A 1 47 ? 25.601 29.454 23.098 1.00 0.00 47 GLN A N 15
ATOM 9780 C CA . GLN A 1 47 ? 25.188 30.617 22.296 1.00 0.00 47 GLN A CA 15
ATOM 9781 C C . GLN A 1 47 ? 26.370 31.266 21.556 1.00 0.00 47 GLN A C 15
ATOM 9782 O O . GLN A 1 47 ? 26.210 32.378 21.005 1.00 0.00 47 GLN A O 15
ATOM 9796 N N . GLY A 1 1 ? 25.239 31.861 36.092 1.00 0.00 1 GLY A N 16
ATOM 9797 C CA . GLY A 1 1 ? 25.898 31.160 34.973 1.00 0.00 1 GLY A CA 16
ATOM 9798 C C . GLY A 1 1 ? 27.273 30.710 35.392 1.00 0.00 1 GLY A C 16
ATOM 9799 O O . GLY A 1 1 ? 27.851 31.296 36.299 1.00 0.00 1 GLY A O 16
ATOM 9803 N N . VAL A 1 2 ? 27.801 29.695 34.715 1.00 0.00 2 VAL A N 16
ATOM 9804 C CA . VAL A 1 2 ? 29.101 29.065 34.999 1.00 0.00 2 VAL A CA 16
ATOM 9805 C C . VAL A 1 2 ? 29.739 28.551 33.709 1.00 0.00 2 VAL A C 16
ATOM 9806 O O . VAL A 1 2 ? 29.008 28.087 32.839 1.00 0.00 2 VAL A O 16
ATOM 9834 N N . CYS A 1 4 ? 30.824 26.005 31.128 1.00 0.00 4 CYS A N 16
ATOM 9835 C CA . CYS A 1 4 ? 30.614 24.580 30.865 1.00 0.00 4 CYS A CA 16
ATOM 9836 C C . CYS A 1 4 ? 30.424 24.170 29.391 1.00 0.00 4 CYS A C 16
ATOM 9837 O O . CYS A 1 4 ? 29.437 24.551 28.767 1.00 0.00 4 CYS A O 16
ATOM 9844 N N . ARG A 1 5 ? 31.354 23.367 28.852 1.00 0.00 5 ARG A N 16
ATOM 9845 C CA . ARG A 1 5 ? 31.396 22.876 27.476 1.00 0.00 5 ARG A CA 16
ATOM 9846 C C . ARG A 1 5 ? 30.287 21.872 27.198 1.00 0.00 5 ARG A C 16
ATOM 9847 O O . ARG A 1 5 ? 29.398 21.573 27.986 1.00 0.00 5 ARG A O 16
ATOM 9868 N N . CYS A 1 6 ? 30.405 21.379 25.987 1.00 0.00 6 CYS A N 16
ATOM 9869 C CA . CYS A 1 6 ? 29.615 20.380 25.322 1.00 0.00 6 CYS A CA 16
ATOM 9870 C C . CYS A 1 6 ? 30.514 19.479 24.451 1.00 0.00 6 CYS A C 16
ATOM 9871 O O . CYS A 1 6 ? 31.705 19.755 24.306 1.00 0.00 6 CYS A O 16
ATOM 9878 N N . ASP A 1 7 ? 29.968 18.382 23.923 1.00 0.00 7 ASP A N 16
ATOM 9879 C CA . ASP A 1 7 ? 30.706 17.394 23.096 1.00 0.00 7 ASP A CA 16
ATOM 9880 C C . ASP A 1 7 ? 31.154 18.067 21.792 1.00 0.00 7 ASP A C 16
ATOM 9881 O O . ASP A 1 7 ? 32.282 17.914 21.329 1.00 0.00 7 ASP A O 16
ATOM 9890 N N . SER A 1 8 ? 30.254 18.906 21.281 1.00 0.00 8 SER A N 16
ATOM 9891 C CA . SER A 1 8 ? 30.364 19.744 20.100 1.00 0.00 8 SER A CA 16
ATOM 9892 C C . SER A 1 8 ? 30.862 21.165 20.439 1.00 0.00 8 SER A C 16
ATOM 9893 O O . SER A 1 8 ? 30.551 22.084 19.681 1.00 0.00 8 SER A O 16
ATOM 9901 N N . ASP A 1 9 ? 31.611 21.397 21.541 1.00 0.00 9 ASP A N 16
ATOM 9902 C CA . ASP A 1 9 ? 32.075 22.750 21.937 1.00 0.00 9 ASP A CA 16
ATOM 9903 C C . ASP A 1 9 ? 32.842 23.502 20.808 1.00 0.00 9 ASP A C 16
ATOM 9904 O O . ASP A 1 9 ? 32.963 24.734 20.844 1.00 0.00 9 ASP A O 16
ATOM 9913 N N . GLY A 1 10 ? 33.364 22.784 19.809 1.00 0.00 10 GLY A N 16
ATOM 9914 C CA . GLY A 1 10 ? 34.051 23.372 18.665 1.00 0.00 10 GLY A CA 16
ATOM 9915 C C . GLY A 1 10 ? 35.019 22.467 17.934 1.00 0.00 10 GLY A C 16
ATOM 9916 O O . GLY A 1 10 ? 36.222 22.697 17.939 1.00 0.00 10 GLY A O 16
ATOM 9920 N N . PRO A 1 11 ? 34.481 21.487 17.205 1.00 0.00 11 PRO A N 16
ATOM 9921 C CA . PRO A 1 11 ? 35.276 20.516 16.468 1.00 0.00 11 PRO A CA 16
ATOM 9922 C C . PRO A 1 11 ? 36.212 21.049 15.358 1.00 0.00 11 PRO A C 16
ATOM 9923 O O . PRO A 1 11 ? 37.123 20.334 14.939 1.00 0.00 11 PRO A O 16
ATOM 9934 N N . SER A 1 12 ? 36.028 22.286 14.876 1.00 0.00 12 SER A N 16
ATOM 9935 C CA . SER A 1 12 ? 36.873 22.875 13.819 1.00 0.00 12 SER A CA 16
ATOM 9936 C C . SER A 1 12 ? 38.118 23.569 14.331 1.00 0.00 12 SER A C 16
ATOM 9937 O O . SER A 1 12 ? 39.060 23.780 13.562 1.00 0.00 12 SER A O 16
ATOM 9945 N N . VAL A 1 13 ? 38.168 23.890 15.625 1.00 0.00 13 VAL A N 16
ATOM 9946 C CA . VAL A 1 13 ? 39.293 24.628 16.189 1.00 0.00 13 VAL A CA 16
ATOM 9947 C C . VAL A 1 13 ? 39.450 24.384 17.682 1.00 0.00 13 VAL A C 16
ATOM 9948 O O . VAL A 1 13 ? 38.471 24.399 18.416 1.00 0.00 13 VAL A O 16
ATOM 9961 N N . HIS A 1 14 ? 40.689 24.200 18.135 1.00 0.00 14 HIS A N 16
ATOM 9962 C CA . HIS A 1 14 ? 41.062 23.900 19.522 1.00 0.00 14 HIS A CA 16
ATOM 9963 C C . HIS A 1 14 ? 40.239 24.627 20.601 1.00 0.00 14 HIS A C 16
ATOM 9964 O O . HIS A 1 14 ? 40.443 25.819 20.873 1.00 0.00 14 HIS A O 16
ATOM 9978 N N . GLY A 1 15 ? 39.355 23.869 21.259 1.00 0.00 15 GLY A N 16
ATOM 9979 C CA . GLY A 1 15 ? 38.435 24.334 22.290 1.00 0.00 15 GLY A CA 16
ATOM 9980 C C . GLY A 1 15 ? 39.098 24.608 23.641 1.00 0.00 15 GLY A C 16
ATOM 9981 O O . GLY A 1 15 ? 38.875 23.907 24.629 1.00 0.00 15 GLY A O 16
ATOM 9985 N N . ASN A 1 16 ? 39.935 25.645 23.647 1.00 0.00 16 ASN A N 16
ATOM 9986 C CA . ASN A 1 16 ? 40.754 26.141 24.735 1.00 0.00 16 ASN A CA 16
ATOM 9987 C C . ASN A 1 16 ? 39.917 26.598 25.929 1.00 0.00 16 ASN A C 16
ATOM 9988 O O . ASN A 1 16 ? 40.336 26.437 27.072 1.00 0.00 16 ASN A O 16
ATOM 9999 N N . THR A 1 17 ? 38.728 27.141 25.657 1.00 0.00 17 THR A N 16
ATOM 10000 C CA . THR A 1 17 ? 37.801 27.691 26.639 1.00 0.00 17 THR A CA 16
ATOM 10001 C C . THR A 1 17 ? 36.351 27.365 26.347 1.00 0.00 17 THR A C 16
ATOM 10002 O O . THR A 1 17 ? 35.917 27.101 25.227 1.00 0.00 17 THR A O 16
ATOM 10013 N N . LEU A 1 18 ? 35.608 27.402 27.442 1.00 0.00 18 LEU A N 16
ATOM 10014 C CA . LEU A 1 18 ? 34.201 27.115 27.641 1.00 0.00 18 LEU A CA 16
ATOM 10015 C C . LEU A 1 18 ? 33.245 28.028 26.866 1.00 0.00 18 LEU A C 16
ATOM 10016 O O . LEU A 1 18 ? 32.727 28.990 27.417 1.00 0.00 18 LEU A O 16
ATOM 10032 N N . SER A 1 19 ? 32.997 27.716 25.585 1.00 0.00 19 SER A N 16
ATOM 10033 C CA . SER A 1 19 ? 32.044 28.464 24.724 1.00 0.00 19 SER A CA 16
ATOM 10034 C C . SER A 1 19 ? 30.583 28.120 25.070 1.00 0.00 19 SER A C 16
ATOM 10035 O O . SER A 1 19 ? 29.641 28.571 24.421 1.00 0.00 19 SER A O 16
ATOM 10043 N N . GLY A 1 20 ? 30.408 27.253 26.064 1.00 0.00 20 GLY A N 16
ATOM 10044 C CA . GLY A 1 20 ? 29.161 26.792 26.644 1.00 0.00 20 GLY A CA 16
ATOM 10045 C C . GLY A 1 20 ? 29.104 27.291 28.088 1.00 0.00 20 GLY A C 16
ATOM 10046 O O . GLY A 1 20 ? 30.109 27.665 28.705 1.00 0.00 20 GLY A O 16
ATOM 10050 N N . THR A 1 21 ? 27.922 27.284 28.678 1.00 0.00 21 THR A N 16
ATOM 10051 C CA . THR A 1 21 ? 27.684 27.784 30.021 1.00 0.00 21 THR A CA 16
ATOM 10052 C C . THR A 1 21 ? 26.598 26.983 30.699 1.00 0.00 21 THR A C 16
ATOM 10053 O O . THR A 1 21 ? 25.634 26.574 30.049 1.00 0.00 21 THR A O 16
ATOM 10064 N N . VAL A 1 22 ? 26.750 26.717 31.998 1.00 0.00 22 VAL A N 16
ATOM 10065 C CA . VAL A 1 22 ? 25.783 26.026 32.796 1.00 0.00 22 VAL A CA 16
ATOM 10066 C C . VAL A 1 22 ? 24.936 27.048 33.516 1.00 0.00 22 VAL A C 16
ATOM 10067 O O . VAL A 1 22 ? 25.372 28.058 34.078 1.00 0.00 22 VAL A O 16
ATOM 10080 N N . TRP A 1 23 ? 23.674 26.728 33.394 1.00 0.00 23 TRP A N 16
ATOM 10081 C CA . TRP A 1 23 ? 22.498 27.402 33.863 1.00 0.00 23 TRP A CA 16
ATOM 10082 C C . TRP A 1 23 ? 21.823 26.395 34.742 1.00 0.00 23 TRP A C 16
ATOM 10083 O O . TRP A 1 23 ? 21.450 25.295 34.336 1.00 0.00 23 TRP A O 16
ATOM 10104 N N . VAL A 1 24 ? 21.821 26.740 36.007 1.00 0.00 24 VAL A N 16
ATOM 10105 C CA . VAL A 1 24 ? 21.269 25.871 37.016 1.00 0.00 24 VAL A CA 16
ATOM 10106 C C . VAL A 1 24 ? 19.796 26.158 37.103 1.00 0.00 24 VAL A C 16
ATOM 10107 O O . VAL A 1 24 ? 19.336 27.237 36.722 1.00 0.00 24 VAL A O 16
ATOM 10120 N N . GLY A 1 25 ? 19.056 25.195 37.617 1.00 0.00 25 GLY A N 16
ATOM 10121 C CA . GLY A 1 25 ? 17.620 25.369 37.684 1.00 0.00 25 GLY A CA 16
ATOM 10122 C C . GLY A 1 25 ? 16.939 25.135 36.308 1.00 0.00 25 GLY A C 16
ATOM 10123 O O . GLY A 1 25 ? 15.995 24.360 36.224 1.00 0.00 25 GLY A O 16
ATOM 10127 N N . SER A 1 26 ? 17.433 25.784 35.237 1.00 0.00 26 SER A N 16
ATOM 10128 C CA . SER A 1 26 ? 17.038 25.718 33.810 1.00 0.00 26 SER A CA 16
ATOM 10129 C C . SER A 1 26 ? 17.929 26.624 32.925 1.00 0.00 26 SER A C 16
ATOM 10130 O O . SER A 1 26 ? 18.575 27.544 33.425 1.00 0.00 26 SER A O 16
ATOM 10138 N N . CYS A 1 27 ? 17.956 26.370 31.608 1.00 0.00 27 CYS A N 16
ATOM 10139 C CA . CYS A 1 27 ? 18.688 27.104 30.558 1.00 0.00 27 CYS A CA 16
ATOM 10140 C C . CYS A 1 27 ? 18.285 28.578 30.407 1.00 0.00 27 CYS A C 16
ATOM 10141 O O . CYS A 1 27 ? 17.234 29.035 30.864 1.00 0.00 27 CYS A O 16
ATOM 10148 N N . ALA A 1 28 ? 19.173 29.321 29.756 1.00 0.00 28 ALA A N 16
ATOM 10149 C CA . ALA A 1 28 ? 19.046 30.728 29.415 1.00 0.00 28 ALA A CA 16
ATOM 10150 C C . ALA A 1 28 ? 18.078 30.915 28.226 1.00 0.00 28 ALA A C 16
ATOM 10151 O O . ALA A 1 28 ? 18.045 30.098 27.307 1.00 0.00 28 ALA A O 16
ATOM 10158 N N . SER A 1 29 ? 17.327 32.020 28.236 1.00 0.00 29 SER A N 16
ATOM 10159 C CA . SER A 1 29 ? 16.286 32.421 27.272 1.00 0.00 29 SER A CA 16
ATOM 10160 C C . SER A 1 29 ? 16.427 32.021 25.801 1.00 0.00 29 SER A C 16
ATOM 10161 O O . SER A 1 29 ? 15.514 31.409 25.255 1.00 0.00 29 SER A O 16
ATOM 10169 N N . GLY A 1 30 ? 17.550 32.362 25.169 1.00 0.00 30 GLY A N 16
ATOM 10170 C CA . GLY A 1 30 ? 17.821 32.104 23.752 1.00 0.00 30 GLY A CA 16
ATOM 10171 C C . GLY A 1 30 ? 18.888 31.055 23.477 1.00 0.00 30 GLY A C 16
ATOM 10172 O O . GLY A 1 30 ? 19.464 31.030 22.388 1.00 0.00 30 GLY A O 16
ATOM 10176 N N . TRP A 1 31 ? 19.261 30.280 24.489 1.00 0.00 31 TRP A N 16
ATOM 10177 C CA . TRP A 1 31 ? 20.266 29.221 24.352 1.00 0.00 31 TRP A CA 16
ATOM 10178 C C . TRP A 1 31 ? 19.609 27.851 24.134 1.00 0.00 31 TRP A C 16
ATOM 10179 O O . TRP A 1 31 ? 18.393 27.704 24.191 1.00 0.00 31 TRP A O 16
ATOM 10200 N N . HIS A 1 32 ? 20.422 26.823 23.857 1.00 0.00 32 HIS A N 16
ATOM 10201 C CA . HIS A 1 32 ? 19.917 25.456 23.645 1.00 0.00 32 HIS A CA 16
ATOM 10202 C C . HIS A 1 32 ? 20.975 24.435 24.056 1.00 0.00 32 HIS A C 16
ATOM 10203 O O . HIS A 1 32 ? 22.155 24.790 24.207 1.00 0.00 32 HIS A O 16
ATOM 10217 N N . LYS A 1 33 ? 20.568 23.172 24.176 1.00 0.00 33 LYS A N 16
ATOM 10218 C CA . LYS A 1 33 ? 21.462 22.060 24.507 1.00 0.00 33 LYS A CA 16
ATOM 10219 C C . LYS A 1 33 ? 22.506 21.852 23.436 1.00 0.00 33 LYS A C 16
ATOM 10220 O O . LYS A 1 33 ? 22.183 21.707 22.264 1.00 0.00 33 LYS A O 16
ATOM 10239 N N . CYS A 1 34 ? 23.753 21.873 23.859 1.00 0.00 34 CYS A N 16
ATOM 10240 C CA . CYS A 1 34 ? 24.873 21.613 22.965 1.00 0.00 34 CYS A CA 16
ATOM 10241 C C . CYS A 1 34 ? 25.284 20.122 23.097 1.00 0.00 34 CYS A C 16
ATOM 10242 O O . CYS A 1 34 ? 26.232 19.675 22.450 1.00 0.00 34 CYS A O 16
ATOM 10249 N N . ASN A 1 35 ? 24.580 19.339 23.935 1.00 0.00 35 ASN A N 16
ATOM 10250 C CA . ASN A 1 35 ? 24.904 17.938 24.190 1.00 0.00 35 ASN A CA 16
ATOM 10251 C C . ASN A 1 35 ? 23.676 17.218 24.754 1.00 0.00 35 ASN A C 16
ATOM 10252 O O . ASN A 1 35 ? 22.695 17.871 25.117 1.00 0.00 35 ASN A O 16
ATOM 10263 N N . ASP A 1 36 ? 23.727 15.884 24.815 1.00 0.00 36 ASP A N 16
ATOM 10264 C CA . ASP A 1 36 ? 22.582 15.097 25.296 1.00 0.00 36 ASP A CA 16
ATOM 10265 C C . ASP A 1 36 ? 22.418 15.040 26.813 1.00 0.00 36 ASP A C 16
ATOM 10266 O O . ASP A 1 36 ? 21.363 14.674 27.327 1.00 0.00 36 ASP A O 16
ATOM 10275 N N . GLU A 1 37 ? 23.482 15.398 27.521 1.00 0.00 37 GLU A N 16
ATOM 10276 C CA . GLU A 1 37 ? 23.528 15.481 28.967 1.00 0.00 37 GLU A CA 16
ATOM 10277 C C . GLU A 1 37 ? 23.503 16.969 29.364 1.00 0.00 37 GLU A C 16
ATOM 10278 O O . GLU A 1 37 ? 23.616 17.859 28.513 1.00 0.00 37 GLU A O 16
ATOM 10290 N N . TYR A 1 38 ? 23.445 17.288 30.652 1.00 0.00 38 TYR A N 16
ATOM 10291 C CA . TYR A 1 38 ? 23.349 18.669 31.108 1.00 0.00 38 TYR A CA 16
ATOM 10292 C C . TYR A 1 38 ? 24.257 18.884 32.305 1.00 0.00 38 TYR A C 16
ATOM 10293 O O . TYR A 1 38 ? 25.202 19.660 32.212 1.00 0.00 38 TYR A O 16
ATOM 10311 N N . ASN A 1 39 ? 23.933 18.206 33.413 1.00 0.00 39 ASN A N 16
ATOM 10312 C CA . ASN A 1 39 ? 24.601 18.276 34.699 1.00 0.00 39 ASN A CA 16
ATOM 10313 C C . ASN A 1 39 ? 23.929 17.429 35.788 1.00 0.00 39 ASN A C 16
ATOM 10314 O O . ASN A 1 39 ? 22.925 16.750 35.581 1.00 0.00 39 ASN A O 16
ATOM 10325 N N . ILE A 1 40 ? 24.526 17.520 36.970 1.00 0.00 40 ILE A N 16
ATOM 10326 C CA . ILE A 1 40 ? 24.191 16.951 38.264 1.00 0.00 40 ILE A CA 16
ATOM 10327 C C . ILE A 1 40 ? 22.755 17.250 38.705 1.00 0.00 40 ILE A C 16
ATOM 10328 O O . ILE A 1 40 ? 22.057 16.462 39.333 1.00 0.00 40 ILE A O 16
ATOM 10344 N N . ALA A 1 41 ? 22.376 18.475 38.373 1.00 0.00 41 ALA A N 16
ATOM 10345 C CA . ALA A 1 41 ? 21.151 19.179 38.642 1.00 0.00 41 ALA A CA 16
ATOM 10346 C C . ALA A 1 41 ? 20.829 20.180 37.524 1.00 0.00 41 ALA A C 16
ATOM 10347 O O . ALA A 1 41 ? 19.726 20.278 37.005 1.00 0.00 41 ALA A O 16
ATOM 10354 N N . TYR A 1 42 ? 21.866 20.973 37.250 1.00 0.00 42 TYR A N 16
ATOM 10355 C CA . TYR A 1 42 ? 21.983 22.069 36.319 1.00 0.00 42 TYR A CA 16
ATOM 10356 C C . TYR A 1 42 ? 21.966 21.612 34.864 1.00 0.00 42 TYR A C 16
ATOM 10357 O O . TYR A 1 42 ? 21.854 20.429 34.569 1.00 0.00 42 TYR A O 16
ATOM 10375 N N . GLU A 1 43 ? 22.228 22.553 33.961 1.00 0.00 43 GLU A N 16
ATOM 10376 C CA . GLU A 1 43 ? 22.310 22.243 32.541 1.00 0.00 43 GLU A CA 16
ATOM 10377 C C . GLU A 1 43 ? 23.327 23.077 31.750 1.00 0.00 43 GLU A C 16
ATOM 10378 O O . GLU A 1 43 ? 23.260 24.308 31.720 1.00 0.00 43 GLU A O 16
ATOM 10390 N N . CYS A 1 44 ? 24.183 22.393 31.006 1.00 0.00 44 CYS A N 16
ATOM 10391 C CA . CYS A 1 44 ? 25.165 23.018 30.146 1.00 0.00 44 CYS A CA 16
ATOM 10392 C C . CYS A 1 44 ? 24.460 23.273 28.794 1.00 0.00 44 CYS A C 16
ATOM 10393 O O . CYS A 1 44 ? 23.824 22.392 28.206 1.00 0.00 44 CYS A O 16
ATOM 10400 N N . CYS A 1 45 ? 24.456 24.531 28.354 1.00 0.00 45 CYS A N 16
ATOM 10401 C CA . CYS A 1 45 ? 23.903 25.016 27.086 1.00 0.00 45 CYS A CA 16
ATOM 10402 C C . CYS A 1 45 ? 24.977 25.862 26.409 1.00 0.00 45 CYS A C 16
ATOM 10403 O O . CYS A 1 45 ? 26.018 26.157 26.984 1.00 0.00 45 CYS A O 16
ATOM 10410 N N . LYS A 1 46 ? 24.718 26.297 25.181 1.00 0.00 46 LYS A N 16
ATOM 10411 C CA . LYS A 1 46 ? 25.640 27.161 24.425 1.00 0.00 46 LYS A CA 16
ATOM 10412 C C . LYS A 1 46 ? 24.967 28.296 23.655 1.00 0.00 46 LYS A C 16
ATOM 10413 O O . LYS A 1 46 ? 23.735 28.306 23.554 1.00 0.00 46 LYS A O 16
ATOM 10432 N N . GLN A 1 47 ? 25.783 29.174 23.092 1.00 0.00 47 GLN A N 16
ATOM 10433 C CA . GLN A 1 47 ? 25.453 30.328 22.244 1.00 0.00 47 GLN A CA 16
ATOM 10434 C C . GLN A 1 47 ? 26.701 30.828 21.512 1.00 0.00 47 GLN A C 16
ATOM 10435 O O . GLN A 1 47 ? 27.560 31.490 22.129 1.00 0.00 47 GLN A O 16
ATOM 10449 N N . GLY A 1 1 ? 27.058 33.127 33.652 1.00 0.00 1 GLY A N 17
ATOM 10450 C CA . GLY A 1 1 ? 26.945 31.659 33.749 1.00 0.00 1 GLY A CA 17
ATOM 10451 C C . GLY A 1 1 ? 28.248 31.077 34.218 1.00 0.00 1 GLY A C 17
ATOM 10452 O O . GLY A 1 1 ? 29.199 31.808 34.460 1.00 0.00 1 GLY A O 17
ATOM 10456 N N . VAL A 1 2 ? 28.272 29.761 34.377 1.00 0.00 2 VAL A N 17
ATOM 10457 C CA . VAL A 1 2 ? 29.438 28.995 34.833 1.00 0.00 2 VAL A CA 17
ATOM 10458 C C . VAL A 1 2 ? 30.133 28.352 33.635 1.00 0.00 2 VAL A C 17
ATOM 10459 O O . VAL A 1 2 ? 29.441 27.919 32.715 1.00 0.00 2 VAL A O 17
ATOM 10487 N N . CYS A 1 4 ? 31.200 25.567 31.317 1.00 0.00 4 CYS A N 17
ATOM 10488 C CA . CYS A 1 4 ? 30.882 24.158 31.114 1.00 0.00 4 CYS A CA 17
ATOM 10489 C C . CYS A 1 4 ? 30.702 23.693 29.656 1.00 0.00 4 CYS A C 17
ATOM 10490 O O . CYS A 1 4 ? 29.742 24.063 28.985 1.00 0.00 4 CYS A O 17
ATOM 10497 N N . ARG A 1 5 ? 31.624 22.847 29.175 1.00 0.00 5 ARG A N 17
ATOM 10498 C CA . ARG A 1 5 ? 31.661 22.290 27.826 1.00 0.00 5 ARG A CA 17
ATOM 10499 C C . ARG A 1 5 ? 30.546 21.277 27.554 1.00 0.00 5 ARG A C 17
ATOM 10500 O O . ARG A 1 5 ? 29.662 21.006 28.356 1.00 0.00 5 ARG A O 17
ATOM 10521 N N . CYS A 1 6 ? 30.663 20.753 26.349 1.00 0.00 6 CYS A N 17
ATOM 10522 C CA . CYS A 1 6 ? 29.869 19.733 25.700 1.00 0.00 6 CYS A CA 17
ATOM 10523 C C . CYS A 1 6 ? 30.738 18.670 25.010 1.00 0.00 6 CYS A C 17
ATOM 10524 O O . CYS A 1 6 ? 31.957 18.800 24.998 1.00 0.00 6 CYS A O 17
ATOM 10531 N N . ASP A 1 7 ? 30.118 17.642 24.421 1.00 0.00 7 ASP A N 17
ATOM 10532 C CA . ASP A 1 7 ? 30.801 16.556 23.689 1.00 0.00 7 ASP A CA 17
ATOM 10533 C C . ASP A 1 7 ? 31.661 17.101 22.543 1.00 0.00 7 ASP A C 17
ATOM 10534 O O . ASP A 1 7 ? 32.835 16.764 22.397 1.00 0.00 7 ASP A O 17
ATOM 10543 N N . SER A 1 8 ? 31.058 17.976 21.743 1.00 0.00 8 SER A N 17
ATOM 10544 C CA . SER A 1 8 ? 31.652 18.587 20.560 1.00 0.00 8 SER A CA 17
ATOM 10545 C C . SER A 1 8 ? 32.760 19.611 20.848 1.00 0.00 8 SER A C 17
ATOM 10546 O O . SER A 1 8 ? 33.616 19.811 19.993 1.00 0.00 8 SER A O 17
ATOM 10554 N N . ASP A 1 9 ? 32.654 20.294 21.999 1.00 0.00 9 ASP A N 17
ATOM 10555 C CA . ASP A 1 9 ? 33.401 21.373 22.683 1.00 0.00 9 ASP A CA 17
ATOM 10556 C C . ASP A 1 9 ? 33.902 22.580 21.877 1.00 0.00 9 ASP A C 17
ATOM 10557 O O . ASP A 1 9 ? 34.204 23.627 22.448 1.00 0.00 9 ASP A O 17
ATOM 10566 N N . GLY A 1 10 ? 33.842 22.478 20.557 1.00 0.00 10 GLY A N 17
ATOM 10567 C CA . GLY A 1 10 ? 34.197 23.488 19.584 1.00 0.00 10 GLY A CA 17
ATOM 10568 C C . GLY A 1 10 ? 33.951 23.036 18.158 1.00 0.00 10 GLY A C 17
ATOM 10569 O O . GLY A 1 10 ? 34.865 22.910 17.341 1.00 0.00 10 GLY A O 17
ATOM 10573 N N . PRO A 1 11 ? 32.663 22.867 17.834 1.00 0.00 11 PRO A N 17
ATOM 10574 C CA . PRO A 1 11 ? 32.218 22.492 16.508 1.00 0.00 11 PRO A CA 17
ATOM 10575 C C . PRO A 1 11 ? 32.458 23.557 15.418 1.00 0.00 11 PRO A C 17
ATOM 10576 O O . PRO A 1 11 ? 32.665 23.197 14.262 1.00 0.00 11 PRO A O 17
ATOM 10587 N N . SER A 1 12 ? 32.459 24.846 15.787 1.00 0.00 12 SER A N 17
ATOM 10588 C CA . SER A 1 12 ? 32.620 25.990 14.857 1.00 0.00 12 SER A CA 17
ATOM 10589 C C . SER A 1 12 ? 33.661 27.027 15.256 1.00 0.00 12 SER A C 17
ATOM 10590 O O . SER A 1 12 ? 33.757 28.104 14.660 1.00 0.00 12 SER A O 17
ATOM 10598 N N . VAL A 1 13 ? 34.455 26.679 16.257 1.00 0.00 13 VAL A N 17
ATOM 10599 C CA . VAL A 1 13 ? 35.482 27.506 16.875 1.00 0.00 13 VAL A CA 17
ATOM 10600 C C . VAL A 1 13 ? 36.497 26.620 17.603 1.00 0.00 13 VAL A C 17
ATOM 10601 O O . VAL A 1 13 ? 36.195 25.503 18.012 1.00 0.00 13 VAL A O 17
ATOM 10614 N N . HIS A 1 14 ? 37.708 27.134 17.778 1.00 0.00 14 HIS A N 17
ATOM 10615 C CA . HIS A 1 14 ? 38.847 26.518 18.455 1.00 0.00 14 HIS A CA 17
ATOM 10616 C C . HIS A 1 14 ? 38.562 26.142 19.921 1.00 0.00 14 HIS A C 17
ATOM 10617 O O . HIS A 1 14 ? 38.493 27.000 20.803 1.00 0.00 14 HIS A O 17
ATOM 10631 N N . GLY A 1 15 ? 38.473 24.840 20.194 1.00 0.00 15 GLY A N 17
ATOM 10632 C CA . GLY A 1 15 ? 38.259 24.298 21.534 1.00 0.00 15 GLY A CA 17
ATOM 10633 C C . GLY A 1 15 ? 39.514 24.294 22.418 1.00 0.00 15 GLY A C 17
ATOM 10634 O O . GLY A 1 15 ? 40.268 23.321 22.429 1.00 0.00 15 GLY A O 17
ATOM 10638 N N . ASN A 1 16 ? 39.738 25.384 23.162 1.00 0.00 16 ASN A N 17
ATOM 10639 C CA . ASN A 1 16 ? 40.856 25.537 24.110 1.00 0.00 16 ASN A CA 17
ATOM 10640 C C . ASN A 1 16 ? 40.391 25.552 25.584 1.00 0.00 16 ASN A C 17
ATOM 10641 O O . ASN A 1 16 ? 41.043 25.001 26.473 1.00 0.00 16 ASN A O 17
ATOM 10652 N N . THR A 1 17 ? 39.211 26.119 25.826 1.00 0.00 17 THR A N 17
ATOM 10653 C CA . THR A 1 17 ? 38.548 26.325 27.113 1.00 0.00 17 THR A CA 17
ATOM 10654 C C . THR A 1 17 ? 37.033 26.228 26.996 1.00 0.00 17 THR A C 17
ATOM 10655 O O . THR A 1 17 ? 36.464 25.941 25.944 1.00 0.00 17 THR A O 17
ATOM 10666 N N . LEU A 1 18 ? 36.369 26.449 28.124 1.00 0.00 18 LEU A N 17
ATOM 10667 C CA . LEU A 1 18 ? 34.951 26.387 28.357 1.00 0.00 18 LEU A CA 17
ATOM 10668 C C . LEU A 1 18 ? 34.067 27.393 27.595 1.00 0.00 18 LEU A C 17
ATOM 10669 O O . LEU A 1 18 ? 33.458 28.276 28.182 1.00 0.00 18 LEU A O 17
ATOM 10685 N N . SER A 1 19 ? 33.961 27.193 26.276 1.00 0.00 19 SER A N 17
ATOM 10686 C CA . SER A 1 19 ? 33.124 27.989 25.353 1.00 0.00 19 SER A CA 17
ATOM 10687 C C . SER A 1 19 ? 31.642 27.792 25.718 1.00 0.00 19 SER A C 17
ATOM 10688 O O . SER A 1 19 ? 30.817 28.679 25.511 1.00 0.00 19 SER A O 17
ATOM 10696 N N . GLY A 1 20 ? 31.314 26.604 26.243 1.00 0.00 20 GLY A N 17
ATOM 10697 C CA . GLY A 1 20 ? 29.987 26.230 26.708 1.00 0.00 20 GLY A CA 17
ATOM 10698 C C . GLY A 1 20 ? 29.805 26.798 28.113 1.00 0.00 20 GLY A C 17
ATOM 10699 O O . GLY A 1 20 ? 30.773 27.013 28.845 1.00 0.00 20 GLY A O 17
ATOM 10703 N N . THR A 1 21 ? 28.557 26.970 28.529 1.00 0.00 21 THR A N 17
ATOM 10704 C CA . THR A 1 21 ? 28.215 27.558 29.811 1.00 0.00 21 THR A CA 17
ATOM 10705 C C . THR A 1 21 ? 27.049 26.852 30.462 1.00 0.00 21 THR A C 17
ATOM 10706 O O . THR A 1 21 ? 26.074 26.508 29.794 1.00 0.00 21 THR A O 17
ATOM 10717 N N . VAL A 1 22 ? 27.142 26.629 31.770 1.00 0.00 22 VAL A N 17
ATOM 10718 C CA . VAL A 1 22 ? 26.096 26.038 32.549 1.00 0.00 22 VAL A CA 17
ATOM 10719 C C . VAL A 1 22 ? 25.311 27.151 33.202 1.00 0.00 22 VAL A C 17
ATOM 10720 O O . VAL A 1 22 ? 25.810 28.146 33.736 1.00 0.00 22 VAL A O 17
ATOM 10733 N N . TRP A 1 23 ? 24.035 26.913 33.057 1.00 0.00 23 TRP A N 17
ATOM 10734 C CA . TRP A 1 23 ? 22.893 27.653 33.511 1.00 0.00 23 TRP A CA 17
ATOM 10735 C C . TRP A 1 23 ? 22.175 26.687 34.403 1.00 0.00 23 TRP A C 17
ATOM 10736 O O . TRP A 1 23 ? 21.894 25.541 34.039 1.00 0.00 23 TRP A O 17
ATOM 10757 N N . VAL A 1 24 ? 22.006 27.115 35.632 1.00 0.00 24 VAL A N 17
ATOM 10758 C CA . VAL A 1 24 ? 21.386 26.274 36.623 1.00 0.00 24 VAL A CA 17
ATOM 10759 C C . VAL A 1 24 ? 19.932 26.660 36.685 1.00 0.00 24 VAL A C 17
ATOM 10760 O O . VAL A 1 24 ? 19.545 27.774 36.328 1.00 0.00 24 VAL A O 17
ATOM 10773 N N . GLY A 1 25 ? 19.120 25.732 37.147 1.00 0.00 25 GLY A N 17
ATOM 10774 C CA . GLY A 1 25 ? 17.703 26.026 37.236 1.00 0.00 25 GLY A CA 17
ATOM 10775 C C . GLY A 1 25 ? 16.929 26.008 35.885 1.00 0.00 25 GLY A C 17
ATOM 10776 O O . GLY A 1 25 ? 15.700 25.971 35.927 1.00 0.00 25 GLY A O 17
ATOM 10780 N N . SER A 1 26 ? 17.648 25.986 34.739 1.00 0.00 26 SER A N 17
ATOM 10781 C CA . SER A 1 26 ? 17.342 25.909 33.286 1.00 0.00 26 SER A CA 17
ATOM 10782 C C . SER A 1 26 ? 18.288 26.768 32.394 1.00 0.00 26 SER A C 17
ATOM 10783 O O . SER A 1 26 ? 18.975 27.655 32.894 1.00 0.00 26 SER A O 17
ATOM 10791 N N . CYS A 1 27 ? 18.341 26.496 31.080 1.00 0.00 27 CYS A N 17
ATOM 10792 C CA . CYS A 1 27 ? 19.166 27.165 30.043 1.00 0.00 27 CYS A CA 17
ATOM 10793 C C . CYS A 1 27 ? 18.745 28.595 29.692 1.00 0.00 27 CYS A C 17
ATOM 10794 O O . CYS A 1 27 ? 17.585 28.999 29.793 1.00 0.00 27 CYS A O 17
ATOM 10801 N N . ALA A 1 28 ? 19.739 29.345 29.211 1.00 0.00 28 ALA A N 17
ATOM 10802 C CA . ALA A 1 28 ? 19.631 30.714 28.740 1.00 0.00 28 ALA A CA 17
ATOM 10803 C C . ALA A 1 28 ? 18.771 30.726 27.459 1.00 0.00 28 ALA A C 17
ATOM 10804 O O . ALA A 1 28 ? 19.022 29.955 26.534 1.00 0.00 28 ALA A O 17
ATOM 10811 N N . SER A 1 29 ? 17.791 31.630 27.402 1.00 0.00 29 SER A N 17
ATOM 10812 C CA . SER A 1 29 ? 16.789 31.825 26.339 1.00 0.00 29 SER A CA 17
ATOM 10813 C C . SER A 1 29 ? 17.203 31.431 24.915 1.00 0.00 29 SER A C 17
ATOM 10814 O O . SER A 1 29 ? 16.618 30.522 24.329 1.00 0.00 29 SER A O 17
ATOM 10822 N N . GLY A 1 30 ? 18.212 32.120 24.371 1.00 0.00 30 GLY A N 17
ATOM 10823 C CA . GLY A 1 30 ? 18.723 31.940 23.005 1.00 0.00 30 GLY A CA 17
ATOM 10824 C C . GLY A 1 30 ? 19.784 30.859 22.792 1.00 0.00 30 GLY A C 17
ATOM 10825 O O . GLY A 1 30 ? 20.409 30.832 21.730 1.00 0.00 30 GLY A O 17
ATOM 10829 N N . TRP A 1 31 ? 20.110 30.072 23.814 1.00 0.00 31 TRP A N 17
ATOM 10830 C CA . TRP A 1 31 ? 21.079 28.975 23.713 1.00 0.00 31 TRP A CA 17
ATOM 10831 C C . TRP A 1 31 ? 20.370 27.630 23.501 1.00 0.00 31 TRP A C 17
ATOM 10832 O O . TRP A 1 31 ? 19.145 27.536 23.451 1.00 0.00 31 TRP A O 17
ATOM 10853 N N . HIS A 1 32 ? 21.152 26.559 23.346 1.00 0.00 32 HIS A N 17
ATOM 10854 C CA . HIS A 1 32 ? 20.597 25.211 23.188 1.00 0.00 32 HIS A CA 17
ATOM 10855 C C . HIS A 1 32 ? 21.595 24.180 23.706 1.00 0.00 32 HIS A C 17
ATOM 10856 O O . HIS A 1 32 ? 22.789 24.475 23.870 1.00 0.00 32 HIS A O 17
ATOM 10870 N N . LYS A 1 33 ? 21.128 22.948 23.895 1.00 0.00 33 LYS A N 17
ATOM 10871 C CA . LYS A 1 33 ? 21.946 21.811 24.334 1.00 0.00 33 LYS A CA 17
ATOM 10872 C C . LYS A 1 33 ? 23.012 21.427 23.335 1.00 0.00 33 LYS A C 17
ATOM 10873 O O . LYS A 1 33 ? 22.722 21.132 22.184 1.00 0.00 33 LYS A O 17
ATOM 10892 N N . CYS A 1 34 ? 24.251 21.465 23.805 1.00 0.00 34 CYS A N 17
ATOM 10893 C CA . CYS A 1 34 ? 25.397 21.072 23.014 1.00 0.00 34 CYS A CA 17
ATOM 10894 C C . CYS A 1 34 ? 25.679 19.565 23.241 1.00 0.00 34 CYS A C 17
ATOM 10895 O O . CYS A 1 34 ? 26.609 19.032 22.645 1.00 0.00 34 CYS A O 17
ATOM 10902 N N . ASN A 1 35 ? 24.895 18.855 24.074 1.00 0.00 35 ASN A N 17
ATOM 10903 C CA . ASN A 1 35 ? 25.141 17.442 24.362 1.00 0.00 35 ASN A CA 17
ATOM 10904 C C . ASN A 1 35 ? 23.862 16.809 24.924 1.00 0.00 35 ASN A C 17
ATOM 10905 O O . ASN A 1 35 ? 22.936 17.525 25.314 1.00 0.00 35 ASN A O 17
ATOM 10916 N N . ASP A 1 36 ? 23.819 15.474 24.991 1.00 0.00 36 ASP A N 17
ATOM 10917 C CA . ASP A 1 36 ? 22.618 14.763 25.458 1.00 0.00 36 ASP A CA 17
ATOM 10918 C C . ASP A 1 36 ? 22.391 14.830 26.969 1.00 0.00 36 ASP A C 17
ATOM 10919 O O . ASP A 1 36 ? 21.282 14.653 27.463 1.00 0.00 36 ASP A O 17
ATOM 10928 N N . GLU A 1 37 ? 23.462 15.086 27.705 1.00 0.00 37 GLU A N 17
ATOM 10929 C CA . GLU A 1 37 ? 23.484 15.258 29.145 1.00 0.00 37 GLU A CA 17
ATOM 10930 C C . GLU A 1 37 ? 23.649 16.754 29.464 1.00 0.00 37 GLU A C 17
ATOM 10931 O O . GLU A 1 37 ? 23.925 17.565 28.573 1.00 0.00 37 GLU A O 17
ATOM 10943 N N . TYR A 1 38 ? 23.523 17.162 30.725 1.00 0.00 38 TYR A N 17
ATOM 10944 C CA . TYR A 1 38 ? 23.607 18.566 31.091 1.00 0.00 38 TYR A CA 17
ATOM 10945 C C . TYR A 1 38 ? 24.416 18.727 32.366 1.00 0.00 38 TYR A C 17
ATOM 10946 O O . TYR A 1 38 ? 25.483 19.324 32.341 1.00 0.00 38 TYR A O 17
ATOM 10964 N N . ASN A 1 39 ? 23.842 18.229 33.469 1.00 0.00 39 ASN A N 17
ATOM 10965 C CA . ASN A 1 39 ? 24.371 18.290 34.815 1.00 0.00 39 ASN A CA 17
ATOM 10966 C C . ASN A 1 39 ? 23.449 17.639 35.847 1.00 0.00 39 ASN A C 17
ATOM 10967 O O . ASN A 1 39 ? 22.310 17.269 35.580 1.00 0.00 39 ASN A O 17
ATOM 10978 N N . ILE A 1 40 ? 23.981 17.594 37.063 1.00 0.00 40 ILE A N 17
ATOM 10979 C CA . ILE A 1 40 ? 23.434 17.121 38.326 1.00 0.00 40 ILE A CA 17
ATOM 10980 C C . ILE A 1 40 ? 22.025 17.639 38.660 1.00 0.00 40 ILE A C 17
ATOM 10981 O O . ILE A 1 40 ? 21.180 16.971 39.249 1.00 0.00 40 ILE A O 17
ATOM 10997 N N . ALA A 1 41 ? 21.847 18.883 38.256 1.00 0.00 41 ALA A N 17
ATOM 10998 C CA . ALA A 1 41 ? 20.704 19.748 38.429 1.00 0.00 41 ALA A CA 17
ATOM 10999 C C . ALA A 1 41 ? 20.542 20.762 37.298 1.00 0.00 41 ALA A C 17
ATOM 11000 O O . ALA A 1 41 ? 19.454 21.081 36.837 1.00 0.00 41 ALA A O 17
ATOM 11007 N N . TYR A 1 42 ? 21.684 21.349 36.950 1.00 0.00 42 TYR A N 17
ATOM 11008 C CA . TYR A 1 42 ? 21.912 22.382 35.976 1.00 0.00 42 TYR A CA 17
ATOM 11009 C C . TYR A 1 42 ? 21.895 21.874 34.528 1.00 0.00 42 TYR A C 17
ATOM 11010 O O . TYR A 1 42 ? 21.659 20.701 34.271 1.00 0.00 42 TYR A O 17
ATOM 11028 N N . GLU A 1 43 ? 22.281 22.757 33.606 1.00 0.00 43 GLU A N 17
ATOM 11029 C CA . GLU A 1 43 ? 22.389 22.436 32.182 1.00 0.00 43 GLU A CA 17
ATOM 11030 C C . GLU A 1 43 ? 23.478 23.213 31.430 1.00 0.00 43 GLU A C 17
ATOM 11031 O O . GLU A 1 43 ? 23.472 24.441 31.333 1.00 0.00 43 GLU A O 17
ATOM 11043 N N . CYS A 1 44 ? 24.400 22.453 30.862 1.00 0.00 44 CYS A N 17
ATOM 11044 C CA . CYS A 1 44 ? 25.506 22.930 30.049 1.00 0.00 44 CYS A CA 17
ATOM 11045 C C . CYS A 1 44 ? 25.026 23.137 28.602 1.00 0.00 44 CYS A C 17
ATOM 11046 O O . CYS A 1 44 ? 24.762 22.191 27.861 1.00 0.00 44 CYS A O 17
ATOM 11053 N N . CYS A 1 45 ? 24.822 24.398 28.220 1.00 0.00 45 CYS A N 17
ATOM 11054 C CA . CYS A 1 45 ? 24.423 24.803 26.870 1.00 0.00 45 CYS A CA 17
ATOM 11055 C C . CYS A 1 45 ? 25.580 25.549 26.215 1.00 0.00 45 CYS A C 17
ATOM 11056 O O . CYS A 1 45 ? 26.604 25.845 26.824 1.00 0.00 45 CYS A O 17
ATOM 11063 N N . LYS A 1 46 ? 25.395 25.903 24.948 1.00 0.00 46 LYS A N 17
ATOM 11064 C CA . LYS A 1 46 ? 26.378 26.667 24.168 1.00 0.00 46 LYS A CA 17
ATOM 11065 C C . LYS A 1 46 ? 25.742 27.737 23.274 1.00 0.00 46 LYS A C 17
ATOM 11066 O O . LYS A 1 46 ? 24.517 27.761 23.127 1.00 0.00 46 LYS A O 17
ATOM 11085 N N . GLN A 1 47 ? 26.583 28.538 22.645 1.00 0.00 47 GLN A N 17
ATOM 11086 C CA . GLN A 1 47 ? 26.290 29.605 21.682 1.00 0.00 47 GLN A CA 17
ATOM 11087 C C . GLN A 1 47 ? 27.523 29.873 20.823 1.00 0.00 47 GLN A C 17
ATOM 11088 O O . GLN A 1 47 ? 28.637 29.820 21.379 1.00 0.00 47 GLN A O 17
ATOM 11102 N N . GLY A 1 1 ? 26.118 33.187 34.501 1.00 0.00 1 GLY A N 18
ATOM 11103 C CA . GLY A 1 1 ? 26.285 31.758 34.167 1.00 0.00 1 GLY A CA 18
ATOM 11104 C C . GLY A 1 1 ? 27.647 31.271 34.610 1.00 0.00 1 GLY A C 18
ATOM 11105 O O . GLY A 1 1 ? 28.407 32.050 35.174 1.00 0.00 1 GLY A O 18
ATOM 11109 N N . VAL A 1 2 ? 27.967 30.005 34.339 1.00 0.00 2 VAL A N 18
ATOM 11110 C CA . VAL A 1 2 ? 29.227 29.343 34.740 1.00 0.00 2 VAL A CA 18
ATOM 11111 C C . VAL A 1 2 ? 29.934 28.725 33.532 1.00 0.00 2 VAL A C 18
ATOM 11112 O O . VAL A 1 2 ? 29.246 28.235 32.637 1.00 0.00 2 VAL A O 18
ATOM 11140 N N . CYS A 1 4 ? 31.265 25.972 31.164 1.00 0.00 4 CYS A N 18
ATOM 11141 C CA . CYS A 1 4 ? 30.976 24.561 30.947 1.00 0.00 4 CYS A CA 18
ATOM 11142 C C . CYS A 1 4 ? 31.039 24.144 29.471 1.00 0.00 4 CYS A C 18
ATOM 11143 O O . CYS A 1 4 ? 30.388 24.746 28.622 1.00 0.00 4 CYS A O 18
ATOM 11150 N N . ARG A 1 5 ? 31.804 23.094 29.153 1.00 0.00 5 ARG A N 18
ATOM 11151 C CA . ARG A 1 5 ? 31.918 22.554 27.806 1.00 0.00 5 ARG A CA 18
ATOM 11152 C C . ARG A 1 5 ? 30.724 21.737 27.357 1.00 0.00 5 ARG A C 18
ATOM 11153 O O . ARG A 1 5 ? 29.990 21.124 28.119 1.00 0.00 5 ARG A O 18
ATOM 11174 N N . CYS A 1 6 ? 30.638 21.748 26.045 1.00 0.00 6 CYS A N 18
ATOM 11175 C CA . CYS A 1 6 ? 29.678 21.053 25.208 1.00 0.00 6 CYS A CA 18
ATOM 11176 C C . CYS A 1 6 ? 30.231 19.648 24.867 1.00 0.00 6 CYS A C 18
ATOM 11177 O O . CYS A 1 6 ? 31.405 19.379 25.105 1.00 0.00 6 CYS A O 18
ATOM 11184 N N . ASP A 1 7 ? 29.418 18.732 24.340 1.00 0.00 7 ASP A N 18
ATOM 11185 C CA . ASP A 1 7 ? 29.837 17.340 24.034 1.00 0.00 7 ASP A CA 18
ATOM 11186 C C . ASP A 1 7 ? 30.976 17.289 23.005 1.00 0.00 7 ASP A C 18
ATOM 11187 O O . ASP A 1 7 ? 31.997 16.628 23.184 1.00 0.00 7 ASP A O 18
ATOM 11196 N N . SER A 1 8 ? 30.802 18.073 21.946 1.00 0.00 8 SER A N 18
ATOM 11197 C CA . SER A 1 8 ? 31.746 18.251 20.848 1.00 0.00 8 SER A CA 18
ATOM 11198 C C . SER A 1 8 ? 32.620 19.501 21.083 1.00 0.00 8 SER A C 18
ATOM 11199 O O . SER A 1 8 ? 32.820 20.287 20.152 1.00 0.00 8 SER A O 18
ATOM 11207 N N . ASP A 1 9 ? 33.114 19.696 22.314 1.00 0.00 9 ASP A N 18
ATOM 11208 C CA . ASP A 1 9 ? 33.924 20.826 22.816 1.00 0.00 9 ASP A CA 18
ATOM 11209 C C . ASP A 1 9 ? 34.967 21.391 21.862 1.00 0.00 9 ASP A C 18
ATOM 11210 O O . ASP A 1 9 ? 35.147 22.605 21.798 1.00 0.00 9 ASP A O 18
ATOM 11219 N N . GLY A 1 10 ? 35.579 20.523 21.073 1.00 0.00 10 GLY A N 18
ATOM 11220 C CA . GLY A 1 10 ? 36.627 20.868 20.146 1.00 0.00 10 GLY A CA 18
ATOM 11221 C C . GLY A 1 10 ? 36.187 21.613 18.908 1.00 0.00 10 GLY A C 18
ATOM 11222 O O . GLY A 1 10 ? 36.228 22.835 18.858 1.00 0.00 10 GLY A O 18
ATOM 11226 N N . PRO A 1 11 ? 35.746 20.872 17.885 1.00 0.00 11 PRO A N 18
ATOM 11227 C CA . PRO A 1 11 ? 35.233 21.423 16.637 1.00 0.00 11 PRO A CA 18
ATOM 11228 C C . PRO A 1 11 ? 34.084 22.442 16.796 1.00 0.00 11 PRO A C 18
ATOM 11229 O O . PRO A 1 11 ? 33.648 23.011 15.799 1.00 0.00 11 PRO A O 18
ATOM 11240 N N . SER A 1 12 ? 33.545 22.634 18.009 1.00 0.00 12 SER A N 18
ATOM 11241 C CA . SER A 1 12 ? 32.494 23.627 18.264 1.00 0.00 12 SER A CA 18
ATOM 11242 C C . SER A 1 12 ? 33.065 25.027 18.330 1.00 0.00 12 SER A C 18
ATOM 11243 O O . SER A 1 12 ? 32.352 25.991 18.051 1.00 0.00 12 SER A O 18
ATOM 11251 N N . VAL A 1 13 ? 34.353 25.149 18.667 1.00 0.00 13 VAL A N 18
ATOM 11252 C CA . VAL A 1 13 ? 34.985 26.447 18.835 1.00 0.00 13 VAL A CA 18
ATOM 11253 C C . VAL A 1 13 ? 36.502 26.400 18.666 1.00 0.00 13 VAL A C 18
ATOM 11254 O O . VAL A 1 13 ? 37.195 25.504 19.124 1.00 0.00 13 VAL A O 18
ATOM 11267 N N . HIS A 1 14 ? 37.043 27.459 18.073 1.00 0.00 14 HIS A N 18
ATOM 11268 C CA . HIS A 1 14 ? 38.457 27.679 17.719 1.00 0.00 14 HIS A CA 18
ATOM 11269 C C . HIS A 1 14 ? 39.475 27.665 18.892 1.00 0.00 14 HIS A C 18
ATOM 11270 O O . HIS A 1 14 ? 40.684 27.785 18.668 1.00 0.00 14 HIS A O 18
ATOM 11284 N N . GLY A 1 15 ? 39.008 27.507 20.134 1.00 0.00 15 GLY A N 18
ATOM 11285 C CA . GLY A 1 15 ? 39.770 27.411 21.379 1.00 0.00 15 GLY A CA 18
ATOM 11286 C C . GLY A 1 15 ? 39.022 26.514 22.373 1.00 0.00 15 GLY A C 18
ATOM 11287 O O . GLY A 1 15 ? 37.931 26.875 22.797 1.00 0.00 15 GLY A O 18
ATOM 11291 N N . ASN A 1 16 ? 39.624 25.390 22.775 1.00 0.00 16 ASN A N 18
ATOM 11292 C CA . ASN A 1 16 ? 39.078 24.351 23.677 1.00 0.00 16 ASN A CA 18
ATOM 11293 C C . ASN A 1 16 ? 38.540 24.763 25.066 1.00 0.00 16 ASN A C 18
ATOM 11294 O O . ASN A 1 16 ? 37.915 23.967 25.769 1.00 0.00 16 ASN A O 18
ATOM 11305 N N . THR A 1 17 ? 38.808 25.993 25.474 1.00 0.00 17 THR A N 18
ATOM 11306 C CA . THR A 1 17 ? 38.338 26.597 26.728 1.00 0.00 17 THR A CA 18
ATOM 11307 C C . THR A 1 17 ? 36.805 26.620 26.849 1.00 0.00 17 THR A C 18
ATOM 11308 O O . THR A 1 17 ? 36.059 26.480 25.880 1.00 0.00 17 THR A O 18
ATOM 11319 N N . LEU A 1 18 ? 36.318 26.811 28.073 1.00 0.00 18 LEU A N 18
ATOM 11320 C CA . LEU A 1 18 ? 34.924 26.823 28.486 1.00 0.00 18 LEU A CA 18
ATOM 11321 C C . LEU A 1 18 ? 34.049 27.975 27.958 1.00 0.00 18 LEU A C 18
ATOM 11322 O O . LEU A 1 18 ? 33.487 28.745 28.732 1.00 0.00 18 LEU A O 18
ATOM 11338 N N . SER A 1 19 ? 33.918 28.048 26.630 1.00 0.00 19 SER A N 18
ATOM 11339 C CA . SER A 1 19 ? 33.095 29.009 25.885 1.00 0.00 19 SER A CA 18
ATOM 11340 C C . SER A 1 19 ? 31.608 28.748 26.176 1.00 0.00 19 SER A C 18
ATOM 11341 O O . SER A 1 19 ? 30.804 29.674 26.287 1.00 0.00 19 SER A O 18
ATOM 11349 N N . GLY A 1 20 ? 31.234 27.466 26.309 1.00 0.00 20 GLY A N 18
ATOM 11350 C CA . GLY A 1 20 ? 29.873 27.060 26.650 1.00 0.00 20 GLY A CA 18
ATOM 11351 C C . GLY A 1 20 ? 29.565 27.506 28.083 1.00 0.00 20 GLY A C 18
ATOM 11352 O O . GLY A 1 20 ? 30.465 27.794 28.880 1.00 0.00 20 GLY A O 18
ATOM 11356 N N . THR A 1 21 ? 28.291 27.560 28.450 1.00 0.00 21 THR A N 18
ATOM 11357 C CA . THR A 1 21 ? 27.873 28.029 29.768 1.00 0.00 21 THR A CA 18
ATOM 11358 C C . THR A 1 21 ? 26.807 27.159 30.397 1.00 0.00 21 THR A C 18
ATOM 11359 O O . THR A 1 21 ? 25.863 26.738 29.726 1.00 0.00 21 THR A O 18
ATOM 11370 N N . VAL A 1 22 ? 26.982 26.836 31.677 1.00 0.00 22 VAL A N 18
ATOM 11371 C CA . VAL A 1 22 ? 26.033 26.084 32.442 1.00 0.00 22 VAL A CA 18
ATOM 11372 C C . VAL A 1 22 ? 25.151 27.098 33.136 1.00 0.00 22 VAL A C 18
ATOM 11373 O O . VAL A 1 22 ? 25.560 28.155 33.631 1.00 0.00 22 VAL A O 18
ATOM 11386 N N . TRP A 1 23 ? 23.902 26.721 33.073 1.00 0.00 23 TRP A N 18
ATOM 11387 C CA . TRP A 1 23 ? 22.726 27.367 33.574 1.00 0.00 23 TRP A CA 18
ATOM 11388 C C . TRP A 1 23 ? 22.132 26.335 34.483 1.00 0.00 23 TRP A C 18
ATOM 11389 O O . TRP A 1 23 ? 21.890 25.176 34.140 1.00 0.00 23 TRP A O 18
ATOM 11410 N N . VAL A 1 24 ? 22.042 26.759 35.716 1.00 0.00 24 VAL A N 18
ATOM 11411 C CA . VAL A 1 24 ? 21.567 25.927 36.781 1.00 0.00 24 VAL A CA 18
ATOM 11412 C C . VAL A 1 24 ? 20.090 26.139 36.955 1.00 0.00 24 VAL A C 18
ATOM 11413 O O . VAL A 1 24 ? 19.589 27.267 36.913 1.00 0.00 24 VAL A O 18
ATOM 11426 N N . GLY A 1 25 ? 19.407 25.023 37.177 1.00 0.00 25 GLY A N 18
ATOM 11427 C CA . GLY A 1 25 ? 17.972 25.037 37.307 1.00 0.00 25 GLY A CA 18
ATOM 11428 C C . GLY A 1 25 ? 17.336 24.894 35.907 1.00 0.00 25 GLY A C 18
ATOM 11429 O O . GLY A 1 25 ? 16.488 24.027 35.731 1.00 0.00 25 GLY A O 18
ATOM 11433 N N . SER A 1 26 ? 17.785 25.676 34.907 1.00 0.00 26 SER A N 18
ATOM 11434 C CA . SER A 1 26 ? 17.342 25.634 33.499 1.00 0.00 26 SER A CA 18
ATOM 11435 C C . SER A 1 26 ? 18.202 26.483 32.538 1.00 0.00 26 SER A C 18
ATOM 11436 O O . SER A 1 26 ? 18.798 27.464 32.980 1.00 0.00 26 SER A O 18
ATOM 11444 N N . CYS A 1 27 ? 18.198 26.201 31.224 1.00 0.00 27 CYS A N 18
ATOM 11445 C CA . CYS A 1 27 ? 18.929 26.977 30.193 1.00 0.00 27 CYS A CA 18
ATOM 11446 C C . CYS A 1 27 ? 18.400 28.414 30.046 1.00 0.00 27 CYS A C 18
ATOM 11447 O O . CYS A 1 27 ? 17.281 28.770 30.437 1.00 0.00 27 CYS A O 18
ATOM 11454 N N . ALA A 1 28 ? 19.255 29.233 29.440 1.00 0.00 28 ALA A N 18
ATOM 11455 C CA . ALA A 1 28 ? 19.026 30.624 29.106 1.00 0.00 28 ALA A CA 18
ATOM 11456 C C . ALA A 1 28 ? 18.109 30.708 27.871 1.00 0.00 28 ALA A C 18
ATOM 11457 O O . ALA A 1 28 ? 18.346 30.046 26.862 1.00 0.00 28 ALA A O 18
ATOM 11464 N N . SER A 1 29 ? 17.104 31.578 27.949 1.00 0.00 29 SER A N 18
ATOM 11465 C CA . SER A 1 29 ? 16.025 31.859 26.983 1.00 0.00 29 SER A CA 18
ATOM 11466 C C . SER A 1 29 ? 16.336 31.776 25.482 1.00 0.00 29 SER A C 18
ATOM 11467 O O . SER A 1 29 ? 15.511 31.272 24.723 1.00 0.00 29 SER A O 18
ATOM 11475 N N . GLY A 1 30 ? 17.499 32.264 25.045 1.00 0.00 30 GLY A N 18
ATOM 11476 C CA . GLY A 1 30 ? 17.914 32.287 23.635 1.00 0.00 30 GLY A CA 18
ATOM 11477 C C . GLY A 1 30 ? 18.979 31.260 23.239 1.00 0.00 30 GLY A C 18
ATOM 11478 O O . GLY A 1 30 ? 19.515 31.333 22.133 1.00 0.00 30 GLY A O 18
ATOM 11482 N N . TRP A 1 31 ? 19.385 30.381 24.154 1.00 0.00 31 TRP A N 18
ATOM 11483 C CA . TRP A 1 31 ? 20.432 29.372 23.947 1.00 0.00 31 TRP A CA 18
ATOM 11484 C C . TRP A 1 31 ? 19.834 27.984 23.661 1.00 0.00 31 TRP A C 18
ATOM 11485 O O . TRP A 1 31 ? 18.622 27.812 23.621 1.00 0.00 31 TRP A O 18
ATOM 11506 N N . HIS A 1 32 ? 20.690 26.981 23.404 1.00 0.00 32 HIS A N 18
ATOM 11507 C CA . HIS A 1 32 ? 20.236 25.602 23.152 1.00 0.00 32 HIS A CA 18
ATOM 11508 C C . HIS A 1 32 ? 21.300 24.597 23.585 1.00 0.00 32 HIS A C 18
ATOM 11509 O O . HIS A 1 32 ? 22.471 24.968 23.767 1.00 0.00 32 HIS A O 18
ATOM 11523 N N . LYS A 1 33 ? 20.896 23.329 23.656 1.00 0.00 33 LYS A N 18
ATOM 11524 C CA . LYS A 1 33 ? 21.741 22.182 23.996 1.00 0.00 33 LYS A CA 18
ATOM 11525 C C . LYS A 1 33 ? 22.868 21.971 23.013 1.00 0.00 33 LYS A C 18
ATOM 11526 O O . LYS A 1 33 ? 22.656 21.737 21.835 1.00 0.00 33 LYS A O 18
ATOM 11545 N N . CYS A 1 34 ? 24.073 22.067 23.543 1.00 0.00 34 CYS A N 18
ATOM 11546 C CA . CYS A 1 34 ? 25.299 21.836 22.803 1.00 0.00 34 CYS A CA 18
ATOM 11547 C C . CYS A 1 34 ? 25.808 20.400 23.090 1.00 0.00 34 CYS A C 18
ATOM 11548 O O . CYS A 1 34 ? 26.966 20.067 22.832 1.00 0.00 34 CYS A O 18
ATOM 11555 N N . ASN A 1 35 ? 24.961 19.577 23.722 1.00 0.00 35 ASN A N 18
ATOM 11556 C CA . ASN A 1 35 ? 25.256 18.207 24.128 1.00 0.00 35 ASN A CA 18
ATOM 11557 C C . ASN A 1 35 ? 23.957 17.426 24.323 1.00 0.00 35 ASN A C 18
ATOM 11558 O O . ASN A 1 35 ? 22.930 18.046 24.601 1.00 0.00 35 ASN A O 18
ATOM 11569 N N . ASP A 1 36 ? 24.019 16.097 24.258 1.00 0.00 36 ASP A N 18
ATOM 11570 C CA . ASP A 1 36 ? 22.858 15.228 24.482 1.00 0.00 36 ASP A CA 18
ATOM 11571 C C . ASP A 1 36 ? 22.476 15.133 25.975 1.00 0.00 36 ASP A C 18
ATOM 11572 O O . ASP A 1 36 ? 21.329 14.866 26.331 1.00 0.00 36 ASP A O 18
ATOM 11581 N N . GLU A 1 37 ? 23.453 15.360 26.850 1.00 0.00 37 GLU A N 18
ATOM 11582 C CA . GLU A 1 37 ? 23.367 15.397 28.308 1.00 0.00 37 GLU A CA 18
ATOM 11583 C C . GLU A 1 37 ? 23.336 16.859 28.783 1.00 0.00 37 GLU A C 18
ATOM 11584 O O . GLU A 1 37 ? 23.211 17.762 27.966 1.00 0.00 37 GLU A O 18
ATOM 11596 N N . TYR A 1 38 ? 23.461 17.166 30.077 1.00 0.00 38 TYR A N 18
ATOM 11597 C CA . TYR A 1 38 ? 23.481 18.547 30.552 1.00 0.00 38 TYR A CA 18
ATOM 11598 C C . TYR A 1 38 ? 24.430 18.744 31.724 1.00 0.00 38 TYR A C 18
ATOM 11599 O O . TYR A 1 38 ? 25.377 19.522 31.612 1.00 0.00 38 TYR A O 18
ATOM 11617 N N . ASN A 1 39 ? 24.114 18.106 32.863 1.00 0.00 39 ASN A N 18
ATOM 11618 C CA . ASN A 1 39 ? 24.870 18.212 34.100 1.00 0.00 39 ASN A CA 18
ATOM 11619 C C . ASN A 1 39 ? 24.334 17.406 35.289 1.00 0.00 39 ASN A C 18
ATOM 11620 O O . ASN A 1 39 ? 23.271 16.798 35.249 1.00 0.00 39 ASN A O 18
ATOM 11631 N N . ILE A 1 40 ? 25.113 17.498 36.364 1.00 0.00 40 ILE A N 18
ATOM 11632 C CA . ILE A 1 40 ? 24.974 16.963 37.705 1.00 0.00 40 ILE A CA 18
ATOM 11633 C C . ILE A 1 40 ? 23.622 17.269 38.361 1.00 0.00 40 ILE A C 18
ATOM 11634 O O . ILE A 1 40 ? 23.020 16.471 39.068 1.00 0.00 40 ILE A O 18
ATOM 11650 N N . ALA A 1 41 ? 23.206 18.497 38.102 1.00 0.00 41 ALA A N 18
ATOM 11651 C CA . ALA A 1 41 ? 22.037 19.197 38.567 1.00 0.00 41 ALA A CA 18
ATOM 11652 C C . ALA A 1 41 ? 21.465 20.117 37.479 1.00 0.00 41 ALA A C 18
ATOM 11653 O O . ALA A 1 41 ? 20.277 20.177 37.192 1.00 0.00 41 ALA A O 18
ATOM 11660 N N . TYR A 1 42 ? 22.409 20.866 36.921 1.00 0.00 42 TYR A N 18
ATOM 11661 C CA . TYR A 1 42 ? 22.353 21.904 35.912 1.00 0.00 42 TYR A CA 18
ATOM 11662 C C . TYR A 1 42 ? 22.175 21.441 34.468 1.00 0.00 42 TYR A C 18
ATOM 11663 O O . TYR A 1 42 ? 21.914 20.281 34.172 1.00 0.00 42 TYR A O 18
ATOM 11681 N N . GLU A 1 43 ? 22.448 22.379 33.565 1.00 0.00 43 GLU A N 18
ATOM 11682 C CA . GLU A 1 43 ? 22.413 22.185 32.127 1.00 0.00 43 GLU A CA 18
ATOM 11683 C C . GLU A 1 43 ? 23.422 23.050 31.370 1.00 0.00 43 GLU A C 18
ATOM 11684 O O . GLU A 1 43 ? 23.444 24.275 31.465 1.00 0.00 43 GLU A O 18
ATOM 11696 N N . CYS A 1 44 ? 24.179 22.397 30.507 1.00 0.00 44 CYS A N 18
ATOM 11697 C CA . CYS A 1 44 ? 25.149 23.058 29.651 1.00 0.00 44 CYS A CA 18
ATOM 11698 C C . CYS A 1 44 ? 24.458 23.468 28.332 1.00 0.00 44 CYS A C 18
ATOM 11699 O O . CYS A 1 44 ? 23.665 22.710 27.757 1.00 0.00 44 CYS A O 18
ATOM 11706 N N . CYS A 1 45 ? 24.697 24.700 27.888 1.00 0.00 45 CYS A N 18
ATOM 11707 C CA . CYS A 1 45 ? 24.196 25.275 26.640 1.00 0.00 45 CYS A CA 18
ATOM 11708 C C . CYS A 1 45 ? 25.272 26.178 26.044 1.00 0.00 45 CYS A C 18
ATOM 11709 O O . CYS A 1 45 ? 26.260 26.532 26.685 1.00 0.00 45 CYS A O 18
ATOM 11716 N N . LYS A 1 46 ? 25.040 26.602 24.806 1.00 0.00 46 LYS A N 18
ATOM 11717 C CA . LYS A 1 46 ? 25.952 27.482 24.064 1.00 0.00 46 LYS A CA 18
ATOM 11718 C C . LYS A 1 46 ? 25.271 28.644 23.335 1.00 0.00 46 LYS A C 18
ATOM 11719 O O . LYS A 1 46 ? 24.045 28.630 23.187 1.00 0.00 46 LYS A O 18
ATOM 11738 N N . GLN A 1 47 ? 26.087 29.575 22.869 1.00 0.00 47 GLN A N 18
ATOM 11739 C CA . GLN A 1 47 ? 25.852 30.801 22.084 1.00 0.00 47 GLN A CA 18
ATOM 11740 C C . GLN A 1 47 ? 27.203 31.433 21.704 1.00 0.00 47 GLN A C 18
ATOM 11741 O O . GLN A 1 47 ? 28.229 30.995 22.267 1.00 0.00 47 GLN A O 18
ATOM 11755 N N . GLY A 1 1 ? 26.035 32.646 35.461 1.00 0.00 1 GLY A N 19
ATOM 11756 C CA . GLY A 1 1 ? 26.379 31.346 34.842 1.00 0.00 1 GLY A CA 19
ATOM 11757 C C . GLY A 1 1 ? 27.717 30.852 35.337 1.00 0.00 1 GLY A C 19
ATOM 11758 O O . GLY A 1 1 ? 28.329 31.486 36.194 1.00 0.00 1 GLY A O 19
ATOM 11762 N N . VAL A 1 2 ? 28.165 29.728 34.783 1.00 0.00 2 VAL A N 19
ATOM 11763 C CA . VAL A 1 2 ? 29.424 29.041 35.118 1.00 0.00 2 VAL A CA 19
ATOM 11764 C C . VAL A 1 2 ? 30.052 28.459 33.849 1.00 0.00 2 VAL A C 19
ATOM 11765 O O . VAL A 1 2 ? 29.307 28.000 32.979 1.00 0.00 2 VAL A O 19
ATOM 11793 N N . CYS A 1 4 ? 31.154 25.761 31.382 1.00 0.00 4 CYS A N 19
ATOM 11794 C CA . CYS A 1 4 ? 30.887 24.343 31.163 1.00 0.00 4 CYS A CA 19
ATOM 11795 C C . CYS A 1 4 ? 30.819 23.912 29.685 1.00 0.00 4 CYS A C 19
ATOM 11796 O O . CYS A 1 4 ? 30.000 24.423 28.927 1.00 0.00 4 CYS A O 19
ATOM 11803 N N . ARG A 1 5 ? 31.669 22.956 29.286 1.00 0.00 5 ARG A N 19
ATOM 11804 C CA . ARG A 1 5 ? 31.808 22.434 27.925 1.00 0.00 5 ARG A CA 19
ATOM 11805 C C . ARG A 1 5 ? 30.651 21.533 27.495 1.00 0.00 5 ARG A C 19
ATOM 11806 O O . ARG A 1 5 ? 29.612 21.411 28.134 1.00 0.00 5 ARG A O 19
ATOM 11827 N N . CYS A 1 6 ? 30.881 20.940 26.338 1.00 0.00 6 CYS A N 19
ATOM 11828 C CA . CYS A 1 6 ? 30.016 20.024 25.619 1.00 0.00 6 CYS A CA 19
ATOM 11829 C C . CYS A 1 6 ? 30.769 19.011 24.736 1.00 0.00 6 CYS A C 19
ATOM 11830 O O . CYS A 1 6 ? 31.991 19.039 24.685 1.00 0.00 6 CYS A O 19
ATOM 11837 N N . ASP A 1 7 ? 30.035 18.147 24.023 1.00 0.00 7 ASP A N 19
ATOM 11838 C CA . ASP A 1 7 ? 30.525 17.089 23.116 1.00 0.00 7 ASP A CA 19
ATOM 11839 C C . ASP A 1 7 ? 31.510 17.626 22.066 1.00 0.00 7 ASP A C 19
ATOM 11840 O O . ASP A 1 7 ? 32.593 17.091 21.849 1.00 0.00 7 ASP A O 19
ATOM 11849 N N . SER A 1 8 ? 31.136 18.736 21.432 1.00 0.00 8 SER A N 19
ATOM 11850 C CA . SER A 1 8 ? 31.940 19.440 20.428 1.00 0.00 8 SER A CA 19
ATOM 11851 C C . SER A 1 8 ? 32.841 20.548 21.013 1.00 0.00 8 SER A C 19
ATOM 11852 O O . SER A 1 8 ? 33.582 21.176 20.256 1.00 0.00 8 SER A O 19
ATOM 11860 N N . ASP A 1 9 ? 32.697 20.829 22.312 1.00 0.00 9 ASP A N 19
ATOM 11861 C CA . ASP A 1 9 ? 33.276 21.796 23.260 1.00 0.00 9 ASP A CA 19
ATOM 11862 C C . ASP A 1 9 ? 33.394 23.275 22.870 1.00 0.00 9 ASP A C 19
ATOM 11863 O O . ASP A 1 9 ? 33.469 24.147 23.735 1.00 0.00 9 ASP A O 19
ATOM 11872 N N . GLY A 1 10 ? 33.236 23.564 21.589 1.00 0.00 10 GLY A N 19
ATOM 11873 C CA . GLY A 1 10 ? 33.246 24.877 20.980 1.00 0.00 10 GLY A CA 19
ATOM 11874 C C . GLY A 1 10 ? 33.112 24.778 19.477 1.00 0.00 10 GLY A C 19
ATOM 11875 O O . GLY A 1 10 ? 34.003 25.202 18.744 1.00 0.00 10 GLY A O 19
ATOM 11879 N N . PRO A 1 11 ? 31.948 24.290 19.023 1.00 0.00 11 PRO A N 19
ATOM 11880 C CA . PRO A 1 11 ? 31.619 24.046 17.627 1.00 0.00 11 PRO A CA 19
ATOM 11881 C C . PRO A 1 11 ? 31.797 25.198 16.629 1.00 0.00 11 PRO A C 19
ATOM 11882 O O . PRO A 1 11 ? 31.787 24.967 15.418 1.00 0.00 11 PRO A O 19
ATOM 11893 N N . SER A 1 12 ? 31.919 26.424 17.131 1.00 0.00 12 SER A N 19
ATOM 11894 C CA . SER A 1 12 ? 32.133 27.646 16.350 1.00 0.00 12 SER A CA 19
ATOM 11895 C C . SER A 1 12 ? 33.558 27.827 15.870 1.00 0.00 12 SER A C 19
ATOM 11896 O O . SER A 1 12 ? 33.776 28.539 14.891 1.00 0.00 12 SER A O 19
ATOM 11904 N N . VAL A 1 13 ? 34.511 27.174 16.535 1.00 0.00 13 VAL A N 19
ATOM 11905 C CA . VAL A 1 13 ? 35.949 27.273 16.275 1.00 0.00 13 VAL A CA 19
ATOM 11906 C C . VAL A 1 13 ? 36.703 25.966 16.580 1.00 0.00 13 VAL A C 19
ATOM 11907 O O . VAL A 1 13 ? 36.157 24.874 16.492 1.00 0.00 13 VAL A O 19
ATOM 11920 N N . HIS A 1 14 ? 37.980 26.085 16.954 1.00 0.00 14 HIS A N 19
ATOM 11921 C CA . HIS A 1 14 ? 38.962 25.035 17.252 1.00 0.00 14 HIS A CA 19
ATOM 11922 C C . HIS A 1 14 ? 39.520 25.061 18.699 1.00 0.00 14 HIS A C 19
ATOM 11923 O O . HIS A 1 14 ? 40.186 24.123 19.131 1.00 0.00 14 HIS A O 19
ATOM 11937 N N . GLY A 1 15 ? 39.266 26.129 19.465 1.00 0.00 15 GLY A N 19
ATOM 11938 C CA . GLY A 1 15 ? 39.760 26.337 20.836 1.00 0.00 15 GLY A CA 19
ATOM 11939 C C . GLY A 1 15 ? 39.027 25.577 21.949 1.00 0.00 15 GLY A C 19
ATOM 11940 O O . GLY A 1 15 ? 38.103 26.129 22.545 1.00 0.00 15 GLY A O 19
ATOM 11944 N N . ASN A 1 16 ? 39.487 24.360 22.265 1.00 0.00 16 ASN A N 19
ATOM 11945 C CA . ASN A 1 16 ? 39.008 23.382 23.264 1.00 0.00 16 ASN A CA 19
ATOM 11946 C C . ASN A 1 16 ? 38.945 23.916 24.715 1.00 0.00 16 ASN A C 19
ATOM 11947 O O . ASN A 1 16 ? 39.673 23.505 25.624 1.00 0.00 16 ASN A O 19
ATOM 11958 N N . THR A 1 17 ? 38.007 24.823 24.936 1.00 0.00 17 THR A N 19
ATOM 11959 C CA . THR A 1 17 ? 37.751 25.554 26.194 1.00 0.00 17 THR A CA 19
ATOM 11960 C C . THR A 1 17 ? 36.292 25.641 26.605 1.00 0.00 17 THR A C 19
ATOM 11961 O O . THR A 1 17 ? 35.381 25.335 25.846 1.00 0.00 17 THR A O 19
ATOM 11972 N N . LEU A 1 18 ? 36.054 26.125 27.829 1.00 0.00 18 LEU A N 19
ATOM 11973 C CA . LEU A 1 18 ? 34.745 26.355 28.431 1.00 0.00 18 LEU A CA 19
ATOM 11974 C C . LEU A 1 18 ? 33.975 27.541 27.828 1.00 0.00 18 LEU A C 19
ATOM 11975 O O . LEU A 1 18 ? 33.537 28.439 28.542 1.00 0.00 18 LEU A O 19
ATOM 11991 N N . SER A 1 19 ? 33.835 27.534 26.500 1.00 0.00 19 SER A N 19
ATOM 11992 C CA . SER A 1 19 ? 33.081 28.526 25.731 1.00 0.00 19 SER A CA 19
ATOM 11993 C C . SER A 1 19 ? 31.582 28.331 26.025 1.00 0.00 19 SER A C 19
ATOM 11994 O O . SER A 1 19 ? 30.780 29.260 25.919 1.00 0.00 19 SER A O 19
ATOM 12002 N N . GLY A 1 20 ? 31.204 27.102 26.407 1.00 0.00 20 GLY A N 19
ATOM 12003 C CA . GLY A 1 20 ? 29.850 26.729 26.789 1.00 0.00 20 GLY A CA 19
ATOM 12004 C C . GLY A 1 20 ? 29.612 27.233 28.220 1.00 0.00 20 GLY A C 19
ATOM 12005 O O . GLY A 1 20 ? 30.528 27.667 28.927 1.00 0.00 20 GLY A O 19
ATOM 12009 N N . THR A 1 21 ? 28.380 27.172 28.710 1.00 0.00 21 THR A N 19
ATOM 12010 C CA . THR A 1 21 ? 28.048 27.674 30.037 1.00 0.00 21 THR A CA 19
ATOM 12011 C C . THR A 1 21 ? 26.917 26.896 30.675 1.00 0.00 21 THR A C 19
ATOM 12012 O O . THR A 1 21 ? 25.995 26.458 29.983 1.00 0.00 21 THR A O 19
ATOM 12023 N N . VAL A 1 22 ? 27.004 26.687 31.989 1.00 0.00 22 VAL A N 19
ATOM 12024 C CA . VAL A 1 22 ? 25.996 26.037 32.767 1.00 0.00 22 VAL A CA 19
ATOM 12025 C C . VAL A 1 22 ? 25.178 27.139 33.419 1.00 0.00 22 VAL A C 19
ATOM 12026 O O . VAL A 1 22 ? 25.654 28.170 33.906 1.00 0.00 22 VAL A O 19
ATOM 12039 N N . TRP A 1 23 ? 23.909 26.845 33.308 1.00 0.00 23 TRP A N 19
ATOM 12040 C CA . TRP A 1 23 ? 22.726 27.539 33.715 1.00 0.00 23 TRP A CA 19
ATOM 12041 C C . TRP A 1 23 ? 22.013 26.508 34.529 1.00 0.00 23 TRP A C 19
ATOM 12042 O O . TRP A 1 23 ? 21.888 25.342 34.137 1.00 0.00 23 TRP A O 19
ATOM 12063 N N . VAL A 1 24 ? 21.666 26.901 35.733 1.00 0.00 24 VAL A N 19
ATOM 12064 C CA . VAL A 1 24 ? 21.035 25.959 36.617 1.00 0.00 24 VAL A CA 19
ATOM 12065 C C . VAL A 1 24 ? 19.545 26.147 36.570 1.00 0.00 24 VAL A C 19
ATOM 12066 O O . VAL A 1 24 ? 19.047 27.198 36.177 1.00 0.00 24 VAL A O 19
ATOM 12079 N N . GLY A 1 25 ? 18.838 25.113 36.987 1.00 0.00 25 GLY A N 19
ATOM 12080 C CA . GLY A 1 25 ? 17.389 25.178 36.932 1.00 0.00 25 GLY A CA 19
ATOM 12081 C C . GLY A 1 25 ? 16.835 24.953 35.494 1.00 0.00 25 GLY A C 19
ATOM 12082 O O . GLY A 1 25 ? 15.940 24.124 35.318 1.00 0.00 25 GLY A O 19
ATOM 12086 N N . SER A 1 26 ? 17.369 25.661 34.484 1.00 0.00 26 SER A N 19
ATOM 12087 C CA . SER A 1 26 ? 17.077 25.609 33.034 1.00 0.00 26 SER A CA 19
ATOM 12088 C C . SER A 1 26 ? 18.123 26.418 32.217 1.00 0.00 26 SER A C 19
ATOM 12089 O O . SER A 1 26 ? 18.928 27.139 32.808 1.00 0.00 26 SER A O 19
ATOM 12097 N N . CYS A 1 27 ? 18.140 26.295 30.879 1.00 0.00 27 CYS A N 19
ATOM 12098 C CA . CYS A 1 27 ? 19.014 27.010 29.921 1.00 0.00 27 CYS A CA 19
ATOM 12099 C C . CYS A 1 27 ? 18.596 28.469 29.676 1.00 0.00 27 CYS A C 19
ATOM 12100 O O . CYS A 1 27 ? 17.497 28.917 30.000 1.00 0.00 27 CYS A O 19
ATOM 12107 N N . ALA A 1 28 ? 19.513 29.215 29.062 1.00 0.00 28 ALA A N 19
ATOM 12108 C CA . ALA A 1 28 ? 19.366 30.615 28.693 1.00 0.00 28 ALA A CA 19
ATOM 12109 C C . ALA A 1 28 ? 18.548 30.803 27.395 1.00 0.00 28 ALA A C 19
ATOM 12110 O O . ALA A 1 28 ? 18.739 30.071 26.423 1.00 0.00 28 ALA A O 19
ATOM 12117 N N . SER A 1 29 ? 17.733 31.864 27.368 1.00 0.00 29 SER A N 19
ATOM 12118 C CA . SER A 1 29 ? 16.753 32.400 26.396 1.00 0.00 29 SER A CA 19
ATOM 12119 C C . SER A 1 29 ? 16.965 32.297 24.874 1.00 0.00 29 SER A C 19
ATOM 12120 O O . SER A 1 29 ? 16.061 32.661 24.119 1.00 0.00 29 SER A O 19
ATOM 12128 N N . GLY A 1 30 ? 18.136 31.863 24.415 1.00 0.00 30 GLY A N 19
ATOM 12129 C CA . GLY A 1 30 ? 18.513 31.727 23.001 1.00 0.00 30 GLY A CA 19
ATOM 12130 C C . GLY A 1 30 ? 19.645 30.733 22.731 1.00 0.00 30 GLY A C 19
ATOM 12131 O O . GLY A 1 30 ? 20.248 30.753 21.658 1.00 0.00 30 GLY A O 19
ATOM 12135 N N . TRP A 1 31 ? 20.028 29.955 23.743 1.00 0.00 31 TRP A N 19
ATOM 12136 C CA . TRP A 1 31 ? 21.056 28.911 23.661 1.00 0.00 31 TRP A CA 19
ATOM 12137 C C . TRP A 1 31 ? 20.417 27.529 23.437 1.00 0.00 31 TRP A C 19
ATOM 12138 O O . TRP A 1 31 ? 19.202 27.400 23.383 1.00 0.00 31 TRP A O 19
ATOM 12159 N N . HIS A 1 32 ? 21.232 26.475 23.298 1.00 0.00 32 HIS A N 19
ATOM 12160 C CA . HIS A 1 32 ? 20.738 25.096 23.110 1.00 0.00 32 HIS A CA 19
ATOM 12161 C C . HIS A 1 32 ? 21.754 24.078 23.637 1.00 0.00 32 HIS A C 19
ATOM 12162 O O . HIS A 1 32 ? 22.923 24.428 23.868 1.00 0.00 32 HIS A O 19
ATOM 12176 N N . LYS A 1 33 ? 21.317 22.820 23.757 1.00 0.00 33 LYS A N 19
ATOM 12177 C CA . LYS A 1 33 ? 22.110 21.659 24.181 1.00 0.00 33 LYS A CA 19
ATOM 12178 C C . LYS A 1 33 ? 23.220 21.354 23.197 1.00 0.00 33 LYS A C 19
ATOM 12179 O O . LYS A 1 33 ? 22.976 21.005 22.048 1.00 0.00 33 LYS A O 19
ATOM 12198 N N . CYS A 1 34 ? 24.443 21.539 23.665 1.00 0.00 34 CYS A N 19
ATOM 12199 C CA . CYS A 1 34 ? 25.621 21.223 22.871 1.00 0.00 34 CYS A CA 19
ATOM 12200 C C . CYS A 1 34 ? 26.004 19.731 23.090 1.00 0.00 34 CYS A C 19
ATOM 12201 O O . CYS A 1 34 ? 26.999 19.253 22.553 1.00 0.00 34 CYS A O 19
ATOM 12208 N N . ASN A 1 35 ? 25.226 18.989 23.895 1.00 0.00 35 ASN A N 19
ATOM 12209 C CA . ASN A 1 35 ? 25.455 17.588 24.246 1.00 0.00 35 ASN A CA 19
ATOM 12210 C C . ASN A 1 35 ? 24.152 16.930 24.726 1.00 0.00 35 ASN A C 19
ATOM 12211 O O . ASN A 1 35 ? 23.178 17.632 24.992 1.00 0.00 35 ASN A O 19
ATOM 12222 N N . ASP A 1 36 ? 24.138 15.596 24.833 1.00 0.00 36 ASP A N 19
ATOM 12223 C CA . ASP A 1 36 ? 22.951 14.816 25.229 1.00 0.00 36 ASP A CA 19
ATOM 12224 C C . ASP A 1 36 ? 22.538 15.026 26.683 1.00 0.00 36 ASP A C 19
ATOM 12225 O O . ASP A 1 36 ? 21.362 15.151 27.002 1.00 0.00 36 ASP A O 19
ATOM 12234 N N . GLU A 1 37 ? 23.537 15.053 27.554 1.00 0.00 37 GLU A N 19
ATOM 12235 C CA . GLU A 1 37 ? 23.453 15.290 28.990 1.00 0.00 37 GLU A CA 19
ATOM 12236 C C . GLU A 1 37 ? 23.561 16.790 29.324 1.00 0.00 37 GLU A C 19
ATOM 12237 O O . GLU A 1 37 ? 23.783 17.633 28.452 1.00 0.00 37 GLU A O 19
ATOM 12249 N N . TYR A 1 38 ? 23.454 17.166 30.601 1.00 0.00 38 TYR A N 19
ATOM 12250 C CA . TYR A 1 38 ? 23.492 18.559 31.018 1.00 0.00 38 TYR A CA 19
ATOM 12251 C C . TYR A 1 38 ? 24.325 18.733 32.278 1.00 0.00 38 TYR A C 19
ATOM 12252 O O . TYR A 1 38 ? 25.362 19.383 32.223 1.00 0.00 38 TYR A O 19
ATOM 12270 N N . ASN A 1 39 ? 23.819 18.209 33.405 1.00 0.00 39 ASN A N 19
ATOM 12271 C CA . ASN A 1 39 ? 24.408 18.298 34.728 1.00 0.00 39 ASN A CA 19
ATOM 12272 C C . ASN A 1 39 ? 23.596 17.638 35.84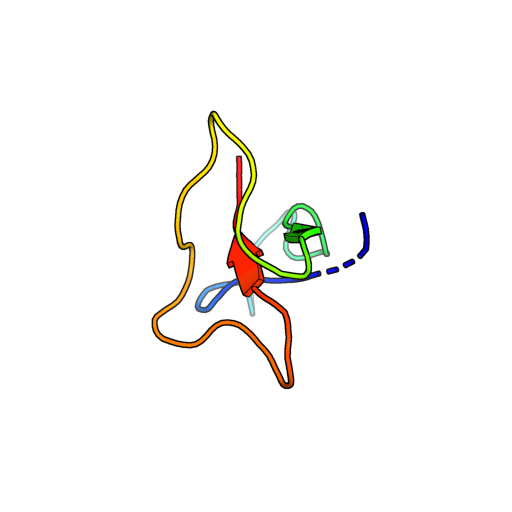9 1.00 0.00 39 ASN A C 19
ATOM 12273 O O . ASN A 1 39 ? 22.428 17.303 35.700 1.00 0.00 39 ASN A O 19
ATOM 12284 N N . ILE A 1 40 ? 24.250 17.565 37.007 1.00 0.00 40 ILE A N 19
ATOM 12285 C CA . ILE A 1 40 ? 23.847 17.080 38.320 1.00 0.00 40 ILE A CA 19
ATOM 12286 C C . ILE A 1 40 ? 22.456 17.528 38.783 1.00 0.00 40 ILE A C 19
ATOM 12287 O O . ILE A 1 40 ? 21.627 16.789 39.315 1.00 0.00 40 ILE A O 19
ATOM 12303 N N . ALA A 1 41 ? 22.254 18.811 38.540 1.00 0.00 41 ALA A N 19
ATOM 12304 C CA . ALA A 1 41 ? 21.127 19.646 38.859 1.00 0.00 41 ALA A CA 19
ATOM 12305 C C . ALA A 1 41 ? 20.742 20.558 37.691 1.00 0.00 41 ALA A C 19
ATOM 12306 O O . ALA A 1 41 ? 19.578 20.721 37.329 1.00 0.00 41 ALA A O 19
ATOM 12313 N N . TYR A 1 42 ? 21.796 21.187 37.177 1.00 0.00 42 TYR A N 19
ATOM 12314 C CA . TYR A 1 42 ? 21.920 22.167 36.119 1.00 0.00 42 TYR A CA 19
ATOM 12315 C C . TYR A 1 42 ? 21.818 21.643 34.688 1.00 0.00 42 TYR A C 19
ATOM 12316 O O . TYR A 1 42 ? 21.467 20.500 34.418 1.00 0.00 42 TYR A O 19
ATOM 12334 N N . GLU A 1 43 ? 22.245 22.519 33.778 1.00 0.00 43 GLU A N 19
ATOM 12335 C CA . GLU A 1 43 ? 22.316 22.265 32.360 1.00 0.00 43 GLU A CA 19
ATOM 12336 C C . GLU A 1 43 ? 23.389 23.082 31.644 1.00 0.00 43 GLU A C 19
ATOM 12337 O O . GLU A 1 43 ? 23.409 24.309 31.669 1.00 0.00 43 GLU A O 19
ATOM 12349 N N . CYS A 1 44 ? 24.223 22.374 30.906 1.00 0.00 44 CYS A N 19
ATOM 12350 C CA . CYS A 1 44 ? 25.278 22.965 30.095 1.00 0.00 44 CYS A CA 19
ATOM 12351 C C . CYS A 1 44 ? 24.702 23.209 28.687 1.00 0.00 44 CYS A C 19
ATOM 12352 O O . CYS A 1 44 ? 24.052 22.345 28.094 1.00 0.00 44 CYS A O 19
ATOM 12359 N N . CYS A 1 45 ? 24.862 24.428 28.178 1.00 0.00 45 CYS A N 19
ATOM 12360 C CA . CYS A 1 45 ? 24.448 24.872 26.845 1.00 0.00 45 CYS A CA 19
ATOM 12361 C C . CYS A 1 45 ? 25.588 25.687 26.235 1.00 0.00 45 CYS A C 19
ATOM 12362 O O . CYS A 1 45 ? 26.592 25.981 26.876 1.00 0.00 45 CYS A O 19
ATOM 12369 N N . LYS A 1 46 ? 25.416 26.089 24.979 1.00 0.00 46 LYS A N 19
ATOM 12370 C CA . LYS A 1 46 ? 26.386 26.924 24.254 1.00 0.00 46 LYS A CA 19
ATOM 12371 C C . LYS A 1 46 ? 25.764 28.027 23.390 1.00 0.00 46 LYS A C 19
ATOM 12372 O O . LYS A 1 46 ? 24.542 28.038 23.220 1.00 0.00 46 LYS A O 19
ATOM 12391 N N . GLN A 1 47 ? 26.624 28.874 22.844 1.00 0.00 47 GLN A N 19
ATOM 12392 C CA . GLN A 1 47 ? 26.468 30.013 21.923 1.00 0.00 47 GLN A CA 19
ATOM 12393 C C . GLN A 1 47 ? 27.855 30.396 21.353 1.00 0.00 47 GLN A C 19
ATOM 12394 O O . GLN A 1 47 ? 28.804 29.633 21.644 1.00 0.00 47 GLN A O 19
ATOM 12408 N N . GLY A 1 1 ? 25.489 33.051 33.369 1.00 0.00 1 GLY A N 20
ATOM 12409 C CA . GLY A 1 1 ? 25.672 31.789 34.115 1.00 0.00 1 GLY A CA 20
ATOM 12410 C C . GLY A 1 1 ? 27.142 31.519 34.305 1.00 0.00 1 GLY A C 20
ATOM 12411 O O . GLY A 1 1 ? 27.945 32.445 34.287 1.00 0.00 1 GLY A O 20
ATOM 12415 N N . VAL A 1 2 ? 27.472 30.249 34.503 1.00 0.00 2 VAL A N 20
ATOM 12416 C CA . VAL A 1 2 ? 28.834 29.738 34.716 1.00 0.00 2 VAL A CA 20
ATOM 12417 C C . VAL A 1 2 ? 29.444 29.302 33.386 1.00 0.00 2 VAL A C 20
ATOM 12418 O O . VAL A 1 2 ? 28.715 28.775 32.541 1.00 0.00 2 VAL A O 20
ATOM 12446 N N . CYS A 1 4 ? 30.689 26.925 30.669 1.00 0.00 4 CYS A N 20
ATOM 12447 C CA . CYS A 1 4 ? 30.565 25.509 30.354 1.00 0.00 4 CYS A CA 20
ATOM 12448 C C . CYS A 1 4 ? 30.631 25.211 28.843 1.00 0.00 4 CYS A C 20
ATOM 12449 O O . CYS A 1 4 ? 30.002 25.897 28.040 1.00 0.00 4 CYS A O 20
ATOM 12456 N N . ARG A 1 5 ? 31.369 24.148 28.481 1.00 0.00 5 ARG A N 20
ATOM 12457 C CA . ARG A 1 5 ? 31.554 23.610 27.122 1.00 0.00 5 ARG A CA 20
ATOM 12458 C C . ARG A 1 5 ? 30.247 23.040 26.575 1.00 0.00 5 ARG A C 20
ATOM 12459 O O . ARG A 1 5 ? 29.203 23.025 27.231 1.00 0.00 5 ARG A O 20
ATOM 12480 N N . CYS A 1 6 ? 30.345 22.568 25.348 1.00 0.00 6 CYS A N 20
ATOM 12481 C CA . CYS A 1 6 ? 29.268 21.992 24.542 1.00 0.00 6 CYS A CA 20
ATOM 12482 C C . CYS A 1 6 ? 29.726 20.740 23.756 1.00 0.00 6 CYS A C 20
ATOM 12483 O O . CYS A 1 6 ? 30.888 20.355 23.814 1.00 0.00 6 CYS A O 20
ATOM 12490 N N . ASP A 1 7 ? 28.826 20.104 23.004 1.00 0.00 7 ASP A N 20
ATOM 12491 C CA . ASP A 1 7 ? 29.059 18.855 22.224 1.00 0.00 7 ASP A CA 20
ATOM 12492 C C . ASP A 1 7 ? 30.129 19.014 21.140 1.00 0.00 7 ASP A C 20
ATOM 12493 O O . ASP A 1 7 ? 30.889 18.104 20.829 1.00 0.00 7 ASP A O 20
ATOM 12502 N N . SER A 1 8 ? 30.190 20.219 20.584 1.00 0.00 8 SER A N 20
ATOM 12503 C CA . SER A 1 8 ? 31.146 20.652 19.575 1.00 0.00 8 SER A CA 20
ATOM 12504 C C . SER A 1 8 ? 31.976 21.802 20.157 1.00 0.00 8 SER A C 20
ATOM 12505 O O . SER A 1 8 ? 32.118 22.851 19.524 1.00 0.00 8 SER A O 20
ATOM 12513 N N . ASP A 1 9 ? 32.500 21.647 21.383 1.00 0.00 9 ASP A N 20
ATOM 12514 C CA . ASP A 1 9 ? 33.347 22.674 21.998 1.00 0.00 9 ASP A CA 20
ATOM 12515 C C . ASP A 1 9 ? 34.579 23.041 21.145 1.00 0.00 9 ASP A C 20
ATOM 12516 O O . ASP A 1 9 ? 35.026 24.187 21.175 1.00 0.00 9 ASP A O 20
ATOM 12525 N N . GLY A 1 10 ? 35.061 22.106 20.318 1.00 0.00 10 GLY A N 20
ATOM 12526 C CA . GLY A 1 10 ? 36.180 22.300 19.396 1.00 0.00 10 GLY A CA 20
ATOM 12527 C C . GLY A 1 10 ? 36.726 21.043 18.743 1.00 0.00 10 GLY A C 20
ATOM 12528 O O . GLY A 1 10 ? 37.905 20.718 18.864 1.00 0.00 10 GLY A O 20
ATOM 12532 N N . PRO A 1 11 ? 35.893 20.399 17.916 1.00 0.00 11 PRO A N 20
ATOM 12533 C CA . PRO A 1 11 ? 36.271 19.210 17.167 1.00 0.00 11 PRO A CA 20
ATOM 12534 C C . PRO A 1 11 ? 37.349 19.370 16.079 1.00 0.00 11 PRO A C 20
ATOM 12535 O O . PRO A 1 11 ? 37.993 18.386 15.727 1.00 0.00 11 PRO A O 20
ATOM 12546 N N . SER A 1 12 ? 37.549 20.566 15.512 1.00 0.00 12 SER A N 20
ATOM 12547 C CA . SER A 1 12 ? 38.511 20.799 14.430 1.00 0.00 12 SER A CA 20
ATOM 12548 C C . SER A 1 12 ? 39.855 21.284 14.909 1.00 0.00 12 SER A C 20
ATOM 12549 O O . SER A 1 12 ? 40.855 21.123 14.211 1.00 0.00 12 SER A O 20
ATOM 12557 N N . VAL A 1 13 ? 39.887 21.878 16.095 1.00 0.00 13 VAL A N 20
ATOM 12558 C CA . VAL A 1 13 ? 41.078 22.468 16.676 1.00 0.00 13 VAL A CA 20
ATOM 12559 C C . VAL A 1 13 ? 40.982 22.568 18.186 1.00 0.00 13 VAL A C 20
ATOM 12560 O O . VAL A 1 13 ? 39.946 22.925 18.725 1.00 0.00 13 VAL A O 20
ATOM 12573 N N . HIS A 1 14 ? 42.078 22.253 18.861 1.00 0.00 14 HIS A N 20
ATOM 12574 C CA . HIS A 1 14 ? 42.230 22.212 20.312 1.00 0.00 14 HIS A CA 20
ATOM 12575 C C . HIS A 1 14 ? 41.909 23.545 21.024 1.00 0.00 14 HIS A C 20
ATOM 12576 O O . HIS A 1 14 ? 42.772 24.416 21.184 1.00 0.00 14 HIS A O 20
ATOM 12590 N N . GLY A 1 15 ? 40.675 23.686 21.506 1.00 0.00 15 GLY A N 20
ATOM 12591 C CA . GLY A 1 15 ? 40.189 24.891 22.171 1.00 0.00 15 GLY A CA 20
ATOM 12592 C C . GLY A 1 15 ? 39.149 24.605 23.255 1.00 0.00 15 GLY A C 20
ATOM 12593 O O . GLY A 1 15 ? 37.996 24.328 22.955 1.00 0.00 15 GLY A O 20
ATOM 12597 N N . ASN A 1 16 ? 39.540 24.667 24.530 1.00 0.00 16 ASN A N 20
ATOM 12598 C CA . ASN A 1 16 ? 38.643 24.446 25.680 1.00 0.00 16 ASN A CA 20
ATOM 12599 C C . ASN A 1 16 ? 37.874 25.727 26.028 1.00 0.00 16 ASN A C 20
ATOM 12600 O O . ASN A 1 16 ? 37.851 26.243 27.143 1.00 0.00 16 ASN A O 20
ATOM 12611 N N . THR A 1 17 ? 37.207 26.250 25.014 1.00 0.00 17 THR A N 20
ATOM 12612 C CA . THR A 1 17 ? 36.444 27.489 25.031 1.00 0.00 17 THR A CA 20
ATOM 12613 C C . THR A 1 17 ? 35.024 27.427 25.575 1.00 0.00 17 THR A C 20
ATOM 12614 O O . THR A 1 17 ? 34.047 27.119 24.899 1.00 0.00 17 THR A O 20
ATOM 12625 N N . LEU A 1 18 ? 34.926 27.888 26.820 1.00 0.00 18 LEU A N 20
ATOM 12626 C CA . LEU A 1 18 ? 33.721 28.002 27.624 1.00 0.00 18 LEU A CA 20
ATOM 12627 C C . LEU A 1 18 ? 32.830 29.206 27.244 1.00 0.00 18 LEU A C 20
ATOM 12628 O O . LEU A 1 18 ? 32.346 29.919 28.115 1.00 0.00 18 LEU A O 20
ATOM 12644 N N . SER A 1 19 ? 32.618 29.414 25.941 1.00 0.00 19 SER A N 20
ATOM 12645 C CA . SER A 1 19 ? 31.740 30.479 25.404 1.00 0.00 19 SER A CA 20
ATOM 12646 C C . SER A 1 19 ? 30.289 30.166 25.794 1.00 0.00 19 SER A C 20
ATOM 12647 O O . SER A 1 19 ? 29.485 31.082 25.981 1.00 0.00 19 SER A O 20
ATOM 12655 N N . GLY A 1 20 ? 29.993 28.860 25.923 1.00 0.00 20 GLY A N 20
ATOM 12656 C CA . GLY A 1 20 ? 28.723 28.295 26.339 1.00 0.00 20 GLY A CA 20
ATOM 12657 C C . GLY A 1 20 ? 28.534 28.595 27.824 1.00 0.00 20 GLY A C 20
ATOM 12658 O O . GLY A 1 20 ? 29.391 29.176 28.501 1.00 0.00 20 GLY A O 20
ATOM 12662 N N . THR A 1 21 ? 27.398 28.232 28.399 1.00 0.00 21 THR A N 20
ATOM 12663 C CA . THR A 1 21 ? 27.127 28.549 29.797 1.00 0.00 21 THR A CA 20
ATOM 12664 C C . THR A 1 21 ? 26.208 27.547 30.461 1.00 0.00 21 THR A C 20
ATOM 12665 O O . THR A 1 21 ? 25.239 27.094 29.845 1.00 0.00 21 THR A O 20
ATOM 12676 N N . VAL A 1 22 ? 26.521 27.201 31.711 1.00 0.00 22 VAL A N 20
ATOM 12677 C CA . VAL A 1 22 ? 25.710 26.326 32.514 1.00 0.00 22 VAL A CA 20
ATOM 12678 C C . VAL A 1 22 ? 24.829 27.207 33.374 1.00 0.00 22 VAL A C 20
ATOM 12679 O O . VAL A 1 22 ? 25.221 28.230 33.957 1.00 0.00 22 VAL A O 20
ATOM 12692 N N . TRP A 1 23 ? 23.605 26.749 33.375 1.00 0.00 23 TRP A N 20
ATOM 12693 C CA . TRP A 1 23 ? 22.439 27.264 34.040 1.00 0.00 23 TRP A CA 20
ATOM 12694 C C . TRP A 1 23 ? 21.975 26.130 34.894 1.00 0.00 23 TRP A C 20
ATOM 12695 O O . TRP A 1 23 ? 21.637 25.039 34.438 1.00 0.00 23 TRP A O 20
ATOM 12716 N N . VAL A 1 24 ? 22.177 26.345 36.174 1.00 0.00 24 VAL A N 20
ATOM 12717 C CA . VAL A 1 24 ? 21.844 25.335 37.147 1.00 0.00 24 VAL A CA 20
ATOM 12718 C C . VAL A 1 24 ? 20.353 25.409 37.355 1.00 0.00 24 VAL A C 20
ATOM 12719 O O . VAL A 1 24 ? 19.702 26.413 37.059 1.00 0.00 24 VAL A O 20
ATOM 12732 N N . GLY A 1 25 ? 19.801 24.336 37.879 1.00 0.00 25 GLY A N 20
ATOM 12733 C CA . GLY A 1 25 ? 18.369 24.306 38.046 1.00 0.00 25 GLY A CA 20
ATOM 12734 C C . GLY A 1 25 ? 17.686 23.903 36.694 1.00 0.00 25 GLY A C 20
ATOM 12735 O O . GLY A 1 25 ? 16.882 22.971 36.708 1.00 0.00 25 GLY A O 20
ATOM 12739 N N . SER A 1 26 ? 18.065 24.555 35.572 1.00 0.00 26 SER A N 20
ATOM 12740 C CA . SER A 1 26 ? 17.699 24.439 34.139 1.00 0.00 26 SER A CA 20
ATOM 12741 C C . SER A 1 26 ? 18.150 25.668 33.285 1.00 0.00 26 SER A C 20
ATOM 12742 O O . SER A 1 26 ? 18.479 26.712 33.857 1.00 0.00 26 SER A O 20
ATOM 12750 N N . CYS A 1 27 ? 18.177 25.558 31.946 1.00 0.00 27 CYS A N 20
ATOM 12751 C CA . CYS A 1 27 ? 18.575 26.555 30.923 1.00 0.00 27 CYS A CA 20
ATOM 12752 C C . CYS A 1 27 ? 17.881 27.920 30.971 1.00 0.00 27 CYS A C 20
ATOM 12753 O O . CYS A 1 27 ? 16.742 28.085 31.410 1.00 0.00 27 CYS A O 20
ATOM 12760 N N . ALA A 1 28 ? 18.602 28.907 30.428 1.00 0.00 28 ALA A N 20
ATOM 12761 C CA . ALA A 1 28 ? 18.169 30.287 30.281 1.00 0.00 28 ALA A CA 20
ATOM 12762 C C . ALA A 1 28 ? 17.134 30.392 29.149 1.00 0.00 28 ALA A C 20
ATOM 12763 O O . ALA A 1 28 ? 17.338 29.871 28.052 1.00 0.00 28 ALA A O 20
ATOM 12770 N N . SER A 1 29 ? 16.064 31.135 29.413 1.00 0.00 29 SER A N 20
ATOM 12771 C CA . SER A 1 29 ? 14.862 31.418 28.610 1.00 0.00 29 SER A CA 20
ATOM 12772 C C . SER A 1 29 ? 14.986 31.424 27.079 1.00 0.00 29 SER A C 20
ATOM 12773 O O . SER A 1 29 ? 14.122 30.873 26.401 1.00 0.00 29 SER A O 20
ATOM 12781 N N . GLY A 1 30 ? 16.032 32.051 26.535 1.00 0.00 30 GLY A N 20
ATOM 12782 C CA . GLY A 1 30 ? 16.285 32.194 25.094 1.00 0.00 30 GLY A CA 20
ATOM 12783 C C . GLY A 1 30 ? 17.443 31.372 24.516 1.00 0.00 30 GLY A C 20
ATOM 12784 O O . GLY A 1 30 ? 17.866 31.624 23.389 1.00 0.00 30 GLY A O 20
ATOM 12788 N N . TRP A 1 31 ? 18.024 30.463 25.293 1.00 0.00 31 TRP A N 20
ATOM 12789 C CA . TRP A 1 31 ? 19.128 29.592 24.879 1.00 0.00 31 TRP A CA 20
ATOM 12790 C C . TRP A 1 31 ? 18.626 28.174 24.571 1.00 0.00 31 TRP A C 20
ATOM 12791 O O . TRP A 1 31 ? 17.440 27.879 24.651 1.00 0.00 31 TRP A O 20
ATOM 12812 N N . HIS A 1 32 ? 19.535 27.278 24.168 1.00 0.00 32 HIS A N 20
ATOM 12813 C CA . HIS A 1 32 ? 19.179 25.871 23.909 1.00 0.00 32 HIS A CA 20
ATOM 12814 C C . HIS A 1 32 ? 20.364 24.977 24.217 1.00 0.00 32 HIS A C 20
ATOM 12815 O O . HIS A 1 32 ? 21.512 25.446 24.218 1.00 0.00 32 HIS A O 20
ATOM 12829 N N . LYS A 1 33 ? 20.071 23.700 24.409 1.00 0.00 33 LYS A N 20
ATOM 12830 C CA . LYS A 1 33 ? 21.038 22.641 24.689 1.00 0.00 33 LYS A CA 20
ATOM 12831 C C . LYS A 1 33 ? 22.080 22.524 23.615 1.00 0.00 33 LYS A C 20
ATOM 12832 O O . LYS A 1 33 ? 21.799 22.181 22.472 1.00 0.00 33 LYS A O 20
ATOM 12851 N N . CYS A 1 34 ? 23.295 22.860 24.004 1.00 0.00 34 CYS A N 20
ATOM 12852 C CA . CYS A 1 34 ? 24.422 22.735 23.119 1.00 0.00 34 CYS A CA 20
ATOM 12853 C C . CYS A 1 34 ? 24.985 21.305 23.173 1.00 0.00 34 CYS A C 20
ATOM 12854 O O . CYS A 1 34 ? 26.035 21.068 22.573 1.00 0.00 34 CYS A O 20
ATOM 12861 N N . ASN A 1 35 ? 24.340 20.367 23.905 1.00 0.00 35 ASN A N 20
ATOM 12862 C CA . ASN A 1 35 ? 24.797 18.975 23.944 1.00 0.00 35 ASN A CA 20
ATOM 12863 C C . ASN A 1 35 ? 23.657 18.050 24.386 1.00 0.00 35 ASN A C 20
ATOM 12864 O O . ASN A 1 35 ? 22.660 18.545 24.912 1.00 0.00 35 ASN A O 20
ATOM 12875 N N . ASP A 1 36 ? 23.821 16.740 24.187 1.00 0.00 36 ASP A N 20
ATOM 12876 C CA . ASP A 1 36 ? 22.817 15.731 24.576 1.00 0.00 36 ASP A CA 20
ATOM 12877 C C . ASP A 1 36 ? 22.692 15.566 26.093 1.00 0.00 36 ASP A C 20
ATOM 12878 O O . ASP A 1 36 ? 21.619 15.294 26.624 1.00 0.00 36 ASP A O 20
ATOM 12887 N N . GLU A 1 37 ? 23.823 15.684 26.772 1.00 0.00 37 GLU A N 20
ATOM 12888 C CA . GLU A 1 37 ? 23.988 15.635 28.219 1.00 0.00 37 GLU A CA 20
ATOM 12889 C C . GLU A 1 37 ? 23.896 17.078 28.745 1.00 0.00 37 GLU A C 20
ATOM 12890 O O . GLU A 1 37 ? 23.651 18.013 27.984 1.00 0.00 37 GLU A O 20
ATOM 12902 N N . TYR A 1 38 ? 24.098 17.330 30.034 1.00 0.00 38 TYR A N 20
ATOM 12903 C CA . TYR A 1 38 ? 23.986 18.685 30.568 1.00 0.00 38 TYR A CA 20
ATOM 12904 C C . TYR A 1 38 ? 25.001 18.926 31.664 1.00 0.00 38 TYR A C 20
ATOM 12905 O O . TYR A 1 38 ? 25.874 19.787 31.544 1.00 0.00 38 TYR A O 20
ATOM 12923 N N . ASN A 1 39 ? 24.794 18.211 32.776 1.00 0.00 39 ASN A N 20
ATOM 12924 C CA . ASN A 1 39 ? 25.585 18.256 33.983 1.00 0.00 39 ASN A CA 20
ATOM 12925 C C . ASN A 1 39 ? 25.010 17.362 35.092 1.00 0.00 39 ASN A C 20
ATOM 12926 O O . ASN A 1 39 ? 23.905 16.824 35.029 1.00 0.00 39 ASN A O 20
ATOM 12937 N N . ILE A 1 40 ? 25.796 17.308 36.167 1.00 0.00 40 ILE A N 20
ATOM 12938 C CA . ILE A 1 40 ? 25.607 16.640 37.459 1.00 0.00 40 ILE A CA 20
ATOM 12939 C C . ILE A 1 40 ? 24.233 16.860 38.129 1.00 0.00 40 ILE A C 20
ATOM 12940 O O . ILE A 1 40 ? 23.679 16.027 38.832 1.00 0.00 40 ILE A O 20
AT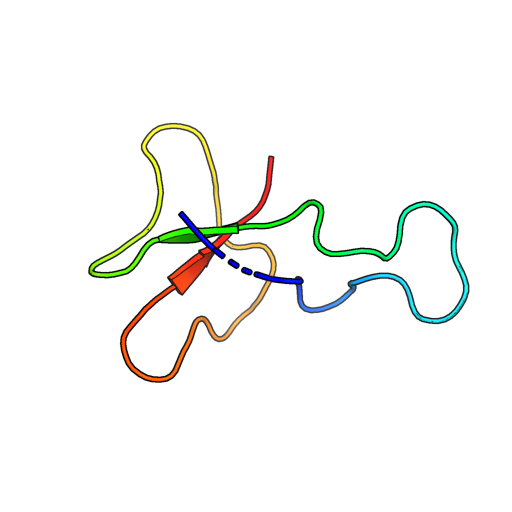OM 12956 N N . ALA A 1 41 ? 23.740 18.056 37.852 1.00 0.00 41 ALA A N 20
ATOM 12957 C CA . ALA A 1 41 ? 22.523 18.662 38.326 1.00 0.00 41 ALA A CA 20
ATOM 12958 C C . ALA A 1 41 ? 21.967 19.746 37.396 1.00 0.00 41 ALA A C 20
ATOM 12959 O O . ALA A 1 41 ? 20.775 19.883 37.171 1.00 0.00 41 ALA A O 20
ATOM 12966 N N . TYR A 1 42 ? 22.910 20.556 36.912 1.00 0.00 42 TYR A N 20
ATOM 12967 C CA . TYR A 1 42 ? 22.788 21.716 36.065 1.00 0.00 42 TYR A CA 20
ATOM 12968 C C . TYR A 1 42 ? 22.567 21.383 34.582 1.00 0.00 42 TYR A C 20
ATOM 12969 O O . TYR A 1 42 ? 22.482 20.218 34.185 1.00 0.00 42 TYR A O 20
ATOM 12987 N N . GLU A 1 43 ? 22.672 22.412 33.739 1.00 0.00 43 GLU A N 20
ATOM 12988 C CA . GLU A 1 43 ? 22.549 22.254 32.283 1.00 0.00 43 GLU A CA 20
ATOM 12989 C C . GLU A 1 43 ? 23.344 23.269 31.447 1.00 0.00 43 GLU A C 20
ATOM 12990 O O . GLU A 1 43 ? 23.176 24.490 31.547 1.00 0.00 43 GLU A O 20
ATOM 13002 N N . CYS A 1 44 ? 24.204 22.740 30.584 1.00 0.00 44 CYS A N 20
ATOM 13003 C CA . CYS A 1 44 ? 25.051 23.502 29.669 1.00 0.00 44 CYS A CA 20
ATOM 13004 C C . CYS A 1 44 ? 24.298 23.815 28.357 1.00 0.00 44 CYS A C 20
ATOM 13005 O O . CYS A 1 44 ? 23.829 22.944 27.618 1.00 0.00 44 CYS A O 20
ATOM 13012 N N . CYS A 1 45 ? 24.104 25.107 28.103 1.00 0.00 45 CYS A N 20
ATOM 13013 C CA . CYS A 1 45 ? 23.468 25.669 26.908 1.00 0.00 45 CYS A CA 20
ATOM 13014 C C . CYS A 1 45 ? 24.410 26.663 26.252 1.00 0.00 45 CYS A C 20
ATOM 13015 O O . CYS A 1 45 ? 25.451 27.033 26.785 1.00 0.00 45 CYS A O 20
ATOM 13022 N N . LYS A 1 46 ? 24.004 27.169 25.094 1.00 0.00 46 LYS A N 20
ATOM 13023 C CA . LYS A 1 46 ? 24.746 28.180 24.339 1.00 0.00 46 LYS A CA 20
ATOM 13024 C C . LYS A 1 46 ? 23.892 29.294 23.751 1.00 0.00 46 LYS A C 20
ATOM 13025 O O . LYS A 1 46 ? 22.667 29.165 23.718 1.00 0.00 46 LYS A O 20
ATOM 13044 N N . GLN A 1 47 ? 24.563 30.307 23.239 1.00 0.00 47 GLN A N 20
ATOM 13045 C CA . GLN A 1 47 ? 24.143 31.532 22.565 1.00 0.00 47 GLN A CA 20
ATOM 13046 C C . GLN A 1 47 ? 25.398 32.256 22.057 1.00 0.00 47 GLN A C 20
ATOM 13047 O O . GLN A 1 47 ? 26.474 32.059 22.659 1.00 0.00 47 GLN A O 20
#

Solvent-accessible surface area: 3462 Å² total

Foldseek 3Di:
DADAAPPSDPPDDDNDPQWDKDAPEDDPPWDHRYPDADPRIGITHD

Secondary structure (DSSP, 8-state):
-----TT--TTSTT-SS-SEEESSS--TT-B-SSS---SSSEEEB-

CATH classification: 2.20.20.10

InterPro domains:
  IPR023355 Myotoxin/Anemone neurotoxin domain superfamily [G3DSA:2.20.20.10] (1-47)